Protein AF-0000000071102110 (afdb_homodimer)

Structure (mmCIF, N/CA/C/O backbone):
data_AF-0000000071102110-model_v1
#
loop_
_entity.id
_entity.type
_entity.pdbx_description
1 polymer 'C2H2-type domain-containing protein'
#
loop_
_atom_site.group_PDB
_atom_site.id
_atom_site.type_symbol
_atom_site.label_atom_id
_atom_site.label_alt_id
_atom_site.label_comp_id
_atom_site.label_asym_id
_atom_site.label_entity_id
_atom_site.label_seq_id
_atom_site.pdbx_PDB_ins_code
_atom_site.Cartn_x
_atom_site.Cartn_y
_atom_site.Cartn_z
_atom_site.occupancy
_atom_site.B_iso_or_equiv
_atom_site.auth_seq_id
_atom_site.auth_comp_id
_atom_site.auth_asym_id
_atom_site.auth_atom_id
_atom_site.pdbx_PDB_model_num
ATOM 1 N N . MET A 1 1 ? 23.328 65.938 -12.773 1 21.66 1 MET A N 1
ATOM 2 C CA . MET A 1 1 ? 21.922 65.625 -13.055 1 21.66 1 MET A CA 1
ATOM 3 C C . MET A 1 1 ? 21.781 64.188 -13.594 1 21.66 1 MET A C 1
ATOM 5 O O . MET A 1 1 ? 21.891 64 -14.797 1 21.66 1 MET A O 1
ATOM 9 N N . GLU A 1 2 ? 22.453 63.25 -13 1 25.47 2 GLU A N 1
ATOM 10 C CA . GLU A 1 2 ? 22.797 61.938 -13.477 1 25.47 2 GLU A CA 1
ATOM 11 C C . GLU A 1 2 ? 21.547 61.094 -13.766 1 25.47 2 GLU A C 1
ATOM 13 O O . GLU A 1 2 ? 20.609 61.094 -12.961 1 25.47 2 GLU A O 1
ATOM 18 N N . GLY A 1 3 ? 21.234 60.906 -14.992 1 29.02 3 GLY A N 1
ATOM 19 C CA . GLY A 1 3 ? 20.047 60.406 -15.664 1 29.02 3 GLY A CA 1
ATOM 20 C C . GLY A 1 3 ? 19.562 59.062 -15.117 1 29.02 3 GLY A C 1
ATOM 21 O O . GLY A 1 3 ? 20.281 58.062 -15.172 1 29.02 3 GLY A O 1
ATOM 22 N N . LYS A 1 4 ? 18.781 59.156 -14.031 1 35.78 4 LYS A N 1
ATOM 23 C CA . LYS A 1 4 ? 18.062 58.062 -13.336 1 35.78 4 LYS A CA 1
ATOM 24 C C . LYS A 1 4 ? 17.344 57.156 -14.312 1 35.78 4 LYS A C 1
ATOM 26 O O . LYS A 1 4 ? 16.562 57.625 -15.148 1 35.78 4 LYS A O 1
ATOM 31 N N . LYS A 1 5 ? 18.062 56.219 -14.812 1 37.19 5 LYS A N 1
ATOM 32 C CA . LYS A 1 5 ? 17.469 55.219 -15.711 1 37.19 5 LYS A CA 1
ATOM 33 C C . LYS A 1 5 ? 16.078 54.812 -15.219 1 37.19 5 LYS A C 1
ATOM 35 O O . LYS A 1 5 ? 15.945 54.188 -14.18 1 37.19 5 LYS A O 1
ATOM 40 N N . ARG A 1 6 ? 15.117 55.844 -15.336 1 32.16 6 ARG A N 1
ATOM 41 C CA . ARG A 1 6 ? 13.727 55.531 -15.008 1 32.16 6 ARG A CA 1
ATOM 42 C C . ARG A 1 6 ? 13.234 54.312 -15.781 1 32.16 6 ARG A C 1
ATOM 44 O O . ARG A 1 6 ? 13.531 54.156 -16.969 1 32.16 6 ARG A O 1
ATOM 51 N N . GLY A 1 7 ? 13.148 53.219 -15.156 1 31.22 7 GLY A N 1
ATOM 52 C CA . GLY A 1 7 ? 12.57 52.062 -15.789 1 31.22 7 GLY A CA 1
ATOM 53 C C . GLY A 1 7 ? 11.25 52.344 -16.469 1 31.22 7 GLY A C 1
ATOM 54 O O . GLY A 1 7 ? 10.695 53.438 -16.344 1 31.22 7 GLY A O 1
ATOM 55 N N . PRO A 1 8 ? 10.906 51.875 -17.562 1 34.19 8 PRO A N 1
ATOM 56 C CA . PRO A 1 8 ? 9.711 52.219 -18.344 1 34.19 8 PRO A CA 1
ATOM 57 C C . PRO A 1 8 ? 8.469 52.375 -17.484 1 34.19 8 PRO A C 1
ATOM 59 O O . PRO A 1 8 ? 8.414 51.875 -16.359 1 34.19 8 PRO A O 1
ATOM 62 N N . LYS A 1 9 ? 7.688 53.5 -17.672 1 35.72 9 LYS A N 1
ATOM 63 C CA . LYS A 1 9 ? 6.434 53.906 -17.031 1 35.72 9 LYS A CA 1
ATOM 64 C C . LYS A 1 9 ? 5.52 52.719 -16.812 1 35.72 9 LYS A C 1
ATOM 66 O O . LYS A 1 9 ? 5.391 51.844 -17.688 1 35.72 9 LYS A O 1
ATOM 71 N N . PRO A 1 10 ? 5.16 52.5 -15.516 1 36.53 10 PRO A N 1
ATOM 72 C CA . PRO A 1 10 ? 4.277 51.375 -15.227 1 36.53 10 PRO A CA 1
ATOM 73 C C . PRO A 1 10 ? 2.984 51.406 -16.047 1 36.53 10 PRO A C 1
ATOM 75 O O . PRO A 1 10 ? 2.498 52.469 -16.391 1 36.53 10 PRO A O 1
ATOM 78 N N . ALA A 1 11 ? 2.742 50.562 -16.922 1 37.94 11 ALA A N 1
ATOM 79 C CA . ALA A 1 11 ? 1.524 50.531 -17.719 1 37.94 11 ALA A CA 1
ATOM 80 C C . ALA A 1 11 ? 0.291 50.781 -16.859 1 37.94 11 ALA A C 1
ATOM 82 O O . ALA A 1 11 ? 0.285 50.469 -15.672 1 37.94 11 ALA A O 1
ATOM 83 N N . SER A 1 12 ? -0.533 51.75 -17.188 1 37.81 12 SER A N 1
ATOM 84 C CA . SER A 1 12 ? -1.766 52.125 -16.5 1 37.81 12 SER A CA 1
ATOM 85 C C . SER A 1 12 ? -2.543 50.875 -16.062 1 37.81 12 SER A C 1
ATOM 87 O O . SER A 1 12 ? -2.359 49.781 -16.609 1 37.81 12 SER A O 1
ATOM 89 N N . PRO A 1 13 ? -3.295 51 -14.969 1 41 13 PRO A N 1
ATOM 90 C CA . PRO A 1 13 ? -4.098 49.875 -14.5 1 41 13 PRO A CA 1
ATOM 91 C C . PRO A 1 13 ? -4.926 49.25 -15.609 1 41 13 PRO A C 1
ATOM 93 O O . PRO A 1 13 ? -5.09 48.031 -15.641 1 41 13 PRO A O 1
ATOM 96 N N . ALA A 1 14 ? -5.426 50.062 -16.516 1 43.62 14 ALA A N 1
ATOM 97 C CA . ALA A 1 14 ? -6.23 49.594 -17.641 1 43.62 14 ALA A CA 1
ATOM 98 C C . ALA A 1 14 ? -5.391 48.75 -18.609 1 43.62 14 ALA A C 1
ATOM 100 O O . ALA A 1 14 ? -5.824 47.688 -19.062 1 43.62 14 ALA A O 1
ATOM 101 N N . THR A 1 15 ? -4.211 49.188 -18.828 1 42.53 15 THR A N 1
ATOM 102 C CA . THR A 1 15 ? -3.32 48.531 -19.766 1 42.53 15 THR A CA 1
ATOM 103 C C . THR A 1 15 ? -2.756 47.25 -19.156 1 42.53 15 THR A C 1
ATOM 105 O O . THR A 1 15 ? -2.572 46.25 -19.859 1 42.53 15 THR A O 1
ATOM 108 N N . ARG A 1 16 ? -2.607 47.281 -17.891 1 39.78 16 ARG A N 1
ATOM 109 C CA . ARG A 1 16 ? -2.158 46.125 -17.156 1 39.78 16 ARG A CA 1
ATOM 110 C C . ARG A 1 16 ? -3.201 45 -17.219 1 39.78 16 ARG A C 1
ATOM 112 O O . ARG A 1 16 ? -2.865 43.844 -17.422 1 39.78 16 ARG A O 1
ATOM 119 N N . LYS A 1 17 ? -4.344 45.5 -17.047 1 43 17 LYS A N 1
ATOM 120 C CA . LYS A 1 17 ? -5.461 44.562 -17.188 1 43 17 LYS A CA 1
ATOM 121 C C . LYS A 1 17 ? -5.562 44 -18.609 1 43 17 LYS A C 1
ATOM 123 O O . LYS A 1 17 ? -5.777 42.812 -18.797 1 43 17 LYS A O 1
ATOM 128 N N . ALA A 1 18 ? -5.359 44.844 -19.562 1 46.16 18 ALA A N 1
ATOM 129 C CA . ALA A 1 18 ? -5.426 44.438 -20.953 1 46.16 18 ALA A CA 1
ATOM 130 C C . ALA A 1 18 ? -4.27 43.531 -21.312 1 46.16 18 ALA A C 1
ATOM 132 O O . ALA A 1 18 ? -4.457 42.531 -22.016 1 46.16 18 ALA A O 1
ATOM 133 N N . ARG A 1 19 ? -3.158 43.75 -20.797 1 40.47 19 ARG A N 1
ATOM 134 C CA . ARG A 1 19 ? -1.984 42.938 -21.109 1 40.47 19 ARG A CA 1
ATOM 135 C C . ARG A 1 19 ? -2.023 41.594 -20.359 1 40.47 19 ARG A C 1
ATOM 137 O O . ARG A 1 19 ? -1.614 40.562 -20.891 1 40.47 19 ARG A O 1
ATOM 144 N N . ALA A 1 20 ? -2.428 41.75 -19.172 1 39.56 20 ALA A N 1
ATOM 145 C CA . ALA A 1 20 ? -2.664 40.5 -18.438 1 39.56 20 ALA A CA 1
ATOM 146 C C . ALA A 1 20 ? -3.637 39.594 -19.203 1 39.56 20 ALA A C 1
ATOM 148 O O . ALA A 1 20 ? -3.416 38.375 -19.312 1 39.56 20 ALA A O 1
ATOM 149 N N . VAL A 1 21 ? -4.59 40.281 -19.781 1 41.44 21 VAL A N 1
ATOM 150 C CA . VAL A 1 21 ? -5.508 39.562 -20.672 1 41.44 21 VAL A CA 1
ATOM 151 C C . VAL A 1 21 ? -4.773 39.125 -21.922 1 41.44 21 VAL A C 1
ATOM 153 O O . VAL A 1 21 ? -4.93 37.969 -22.375 1 41.44 21 VAL A O 1
ATOM 156 N N . ALA A 1 22 ? -3.875 39.938 -22.453 1 41.22 22 ALA A N 1
ATOM 157 C CA . ALA A 1 22 ? -3.141 39.625 -23.672 1 41.22 22 ALA A CA 1
ATOM 158 C C . ALA A 1 22 ? -2.041 38.594 -23.391 1 41.22 22 ALA A C 1
ATOM 160 O O . ALA A 1 22 ? -1.829 37.656 -24.188 1 41.22 22 ALA A O 1
ATOM 161 N N . SER A 1 23 ? -1.244 38.812 -22.406 1 35.28 23 SER A N 1
ATOM 162 C CA . SER A 1 23 ? -0.22 37.844 -22.047 1 35.28 23 SER A CA 1
ATOM 163 C C . SER A 1 23 ? -0.84 36.5 -21.688 1 35.28 23 SER A C 1
ATOM 165 O O . SER A 1 23 ? -0.314 35.438 -22.047 1 35.28 23 SER A O 1
ATOM 167 N N . GLN A 1 24 ? -1.864 36.531 -20.938 1 35.31 24 GLN A N 1
ATOM 168 C CA . GLN A 1 24 ? -2.66 35.344 -20.766 1 35.31 24 GLN A CA 1
ATOM 169 C C . GLN A 1 24 ? -3.195 34.812 -22.094 1 35.31 24 GLN A C 1
ATOM 171 O O . GLN A 1 24 ? -3.166 33.625 -22.375 1 35.31 24 GLN A O 1
ATOM 176 N N . ALA A 1 25 ? -3.576 35.75 -22.953 1 37.09 25 ALA A N 1
ATOM 177 C CA . ALA A 1 25 ? -3.963 35.406 -24.328 1 37.09 25 ALA A CA 1
ATOM 178 C C . ALA A 1 25 ? -2.762 34.938 -25.141 1 37.09 25 ALA A C 1
ATOM 180 O O . ALA A 1 25 ? -2.859 33.938 -25.875 1 37.09 25 ALA A O 1
ATOM 181 N N . LYS A 1 26 ? -1.624 35.625 -25.078 1 35.19 26 LYS A N 1
ATOM 182 C CA . LYS A 1 26 ? -0.419 35.188 -25.781 1 35.19 26 LYS A CA 1
ATOM 183 C C . LYS A 1 26 ? 0.104 33.875 -25.203 1 35.19 26 LYS A C 1
ATOM 185 O O . LYS A 1 26 ? 0.521 33 -25.938 1 35.19 26 LYS A O 1
ATOM 190 N N . TYR A 1 27 ? 0.339 33.781 -23.922 1 31.27 27 TYR A N 1
ATOM 191 C CA . TYR A 1 27 ? 0.647 32.5 -23.312 1 31.27 27 TYR A CA 1
ATOM 192 C C . TYR A 1 27 ? -0.39 31.438 -23.719 1 31.27 27 TYR A C 1
ATOM 194 O O . TYR A 1 27 ? -0.04 30.328 -24.094 1 31.27 27 TYR A O 1
ATOM 202 N N . LEU A 1 28 ? -1.68 31.75 -23.719 1 33.31 28 LEU A N 1
ATOM 203 C CA . LEU A 1 28 ? -2.719 30.922 -24.312 1 33.31 28 LEU A CA 1
ATOM 204 C C . LEU A 1 28 ? -2.531 30.797 -25.812 1 33.31 28 LEU A C 1
ATOM 206 O O . LEU A 1 28 ? -2.771 29.75 -26.391 1 33.31 28 LEU A O 1
ATOM 210 N N . ARG A 1 29 ? -2.25 31.891 -26.453 1 32.28 29 ARG A N 1
ATOM 211 C CA . ARG A 1 29 ? -1.958 31.844 -27.891 1 32.28 29 ARG A CA 1
ATOM 212 C C . ARG A 1 29 ? -0.708 31.016 -28.172 1 32.28 29 ARG A C 1
ATOM 214 O O . ARG A 1 29 ? -0.645 30.297 -29.156 1 32.28 29 ARG A O 1
ATOM 221 N N . ASN A 1 30 ? 0.398 31.328 -27.516 1 31.02 30 ASN A N 1
ATOM 222 C CA . ASN A 1 30 ? 1.6 30.562 -27.828 1 31.02 30 ASN A CA 1
ATOM 223 C C . ASN A 1 30 ? 1.408 29.078 -27.516 1 31.02 30 ASN A C 1
ATOM 225 O O . ASN A 1 30 ? 2.27 28.25 -27.828 1 31.02 30 ASN A O 1
ATOM 229 N N . ARG A 1 31 ? 0.641 28.703 -26.484 1 30.73 31 ARG A N 1
ATOM 230 C CA . ARG A 1 31 ? 0.216 27.312 -26.375 1 30.73 31 ARG A CA 1
ATOM 231 C C . ARG A 1 31 ? -0.764 26.953 -27.484 1 30.73 31 ARG A C 1
ATOM 233 O O . ARG A 1 31 ? -1.253 25.812 -27.547 1 30.73 31 ARG A O 1
ATOM 240 N N . VAL A 1 32 ? -1.591 27.844 -27.906 1 29.94 32 VAL A N 1
ATOM 241 C CA . VAL A 1 32 ? -2.373 27.641 -29.125 1 29.94 32 VAL A CA 1
ATOM 242 C C . VAL A 1 32 ? -1.438 27.5 -30.328 1 29.94 32 VAL A C 1
ATOM 244 O O . VAL A 1 32 ? -0.535 28.328 -30.516 1 29.94 32 VAL A O 1
ATOM 247 N N . PRO A 1 33 ? -1.256 26.25 -30.797 1 29.94 33 PRO A N 1
ATOM 248 C CA . PRO A 1 33 ? -0.511 26.344 -32.062 1 29.94 33 PRO A CA 1
ATOM 249 C C . PRO A 1 33 ? -0.775 27.656 -32.812 1 29.94 33 PRO A C 1
ATOM 251 O O . PRO A 1 33 ? -1.821 28.281 -32.625 1 29.94 33 PRO A O 1
ATOM 254 N N . PRO A 1 34 ? 0.242 28.266 -33.438 1 26.62 34 PRO A N 1
ATOM 255 C CA . PRO A 1 34 ? 0.126 29.5 -34.25 1 26.62 34 PRO A CA 1
ATOM 256 C C . PRO A 1 34 ? -1.267 29.688 -34.844 1 26.62 34 PRO A C 1
ATOM 258 O O . PRO A 1 34 ? -2.029 28.719 -34.938 1 26.62 34 PRO A O 1
ATOM 261 N N . ALA A 1 35 ? -1.47 30.812 -35.656 1 24.38 35 ALA A N 1
ATOM 262 C CA . ALA A 1 35 ? -2.455 31.719 -36.25 1 24.38 35 ALA A CA 1
ATOM 263 C C . ALA A 1 35 ? -3.582 30.938 -36.906 1 24.38 35 ALA A C 1
ATOM 265 O O . ALA A 1 35 ? -3.531 29.703 -37 1 24.38 35 ALA A O 1
ATOM 266 N N . GLY A 1 36 ? -3.941 31.375 -38.25 1 25.95 36 GLY A N 1
ATOM 267 C CA . GLY A 1 36 ? -4.938 31.875 -39.188 1 25.95 36 GLY A CA 1
ATOM 268 C C . GLY A 1 36 ? -5.66 30.766 -39.938 1 25.95 36 GLY A C 1
ATOM 269 O O . GLY A 1 36 ? -6.219 31 -41.031 1 25.95 36 GLY A O 1
ATOM 270 N N . GLY A 1 37 ? -5.648 29.547 -39.844 1 26.78 37 GLY A N 1
ATOM 271 C CA . GLY A 1 37 ? -6.762 29.328 -40.75 1 26.78 37 GLY A CA 1
ATOM 272 C C . GLY A 1 37 ? -8.086 29.828 -40.219 1 26.78 37 GLY A C 1
ATOM 273 O O . GLY A 1 37 ? -8.219 30.062 -39 1 26.78 37 GLY A O 1
ATOM 274 N N . PRO A 1 38 ? -9.219 30.578 -40.875 1 27.75 38 PRO A N 1
ATOM 275 C CA . PRO A 1 38 ? -10.43 31.359 -40.625 1 27.75 38 PRO A CA 1
ATOM 276 C C . PRO A 1 38 ? -11.219 30.828 -39.406 1 27.75 38 PRO A C 1
ATOM 278 O O . PRO A 1 38 ? -12.031 31.562 -38.844 1 27.75 38 PRO A O 1
ATOM 281 N N . GLY A 1 39 ? -11.406 29.672 -39.031 1 28.16 39 GLY A N 1
ATOM 282 C CA . GLY A 1 39 ? -12.594 29.141 -38.406 1 28.16 39 GLY A CA 1
ATOM 283 C C . GLY A 1 39 ? -12.5 29.109 -36.875 1 28.16 39 GLY A C 1
ATOM 284 O O . GLY A 1 39 ? -13.297 28.453 -36.219 1 28.16 39 GLY A O 1
ATOM 285 N N . TRP A 1 40 ? -11.391 29.578 -36.25 1 29.14 40 TRP A N 1
ATOM 286 C CA . TRP A 1 40 ? -11.289 29.219 -34.844 1 29.14 40 TRP A CA 1
ATOM 287 C C . TRP A 1 40 ? -11.875 30.297 -33.938 1 29.14 40 TRP A C 1
ATOM 289 O O . TRP A 1 40 ? -11.453 31.469 -34 1 29.14 40 TRP A O 1
ATOM 299 N N . ARG A 1 41 ? -13.297 30.5 -33.719 1 27.7 41 ARG A N 1
ATOM 300 C CA . ARG A 1 41 ? -13.844 31.562 -32.875 1 27.7 41 ARG A CA 1
ATOM 301 C C . ARG A 1 41 ? -13.906 31.125 -31.406 1 27.7 41 ARG A C 1
ATOM 303 O O . ARG A 1 41 ? -14.375 30.016 -31.094 1 27.7 41 ARG A O 1
ATOM 310 N N . ALA A 1 42 ? -13.156 31.547 -30.422 1 30.53 42 ALA A N 1
ATOM 311 C CA . ALA A 1 42 ? -13.133 31.312 -28.969 1 30.53 42 ALA A CA 1
ATOM 312 C C . ALA A 1 42 ? -14.289 32.031 -28.281 1 30.53 42 ALA A C 1
ATOM 314 O O . ALA A 1 42 ? -14.586 33.188 -28.578 1 30.53 42 ALA A O 1
ATOM 315 N N . PHE A 1 43 ? -15.516 31.297 -27.781 1 29.73 43 PHE A N 1
ATOM 316 C CA . PHE A 1 43 ? -16.641 31.969 -27.141 1 29.73 43 PHE A CA 1
ATOM 317 C C . PHE A 1 43 ? -16.531 31.922 -25.625 1 29.73 43 PHE A C 1
ATOM 319 O O . PHE A 1 43 ? -16.094 30.922 -25.062 1 29.73 43 PHE A O 1
ATOM 326 N N . LYS A 1 44 ? -16.641 32.938 -24.844 1 32.19 44 LYS A N 1
ATOM 327 C CA . LYS A 1 44 ? -16.641 33.156 -23.406 1 32.19 44 LYS A CA 1
ATOM 328 C C . LYS A 1 44 ? -18.031 32.938 -22.812 1 32.19 44 LYS A C 1
ATOM 330 O O . LYS A 1 44 ? -19.016 33.531 -23.281 1 32.19 44 LYS A O 1
ATOM 335 N N . VAL A 1 45 ? -18.516 31.781 -22.141 1 34.81 45 VAL A N 1
ATOM 336 C CA . VAL A 1 45 ? -19.844 31.625 -21.547 1 34.81 45 VAL A CA 1
ATOM 337 C C . VAL A 1 45 ? -19.781 31.938 -20.062 1 34.81 45 VAL A C 1
ATOM 339 O O . VAL A 1 45 ? -18.828 31.578 -19.375 1 34.81 45 VAL A O 1
ATOM 342 N N . ARG A 1 46 ? -20.688 32.719 -19.516 1 35.75 46 ARG A N 1
ATOM 343 C CA . ARG A 1 46 ? -20.812 33.156 -18.125 1 35.75 46 ARG A CA 1
ATOM 344 C C . ARG A 1 46 ? -21.156 32 -17.203 1 35.75 46 ARG A C 1
ATOM 346 O O . ARG A 1 46 ? -21.828 31.062 -17.594 1 35.75 46 ARG A O 1
ATOM 353 N N . ILE A 1 47 ? -20.828 32.031 -15.859 1 36.5 47 ILE A N 1
ATOM 354 C CA . ILE A 1 47 ? -20.906 31 -14.812 1 36.5 47 ILE A CA 1
ATOM 355 C C . ILE A 1 47 ? -22.375 30.656 -14.531 1 36.5 47 ILE A C 1
ATOM 357 O O . ILE A 1 47 ? -22.719 29.5 -14.344 1 36.5 47 ILE A O 1
ATOM 361 N N . GLU A 1 48 ? -23.25 31.656 -14.391 1 40.59 48 GLU A N 1
ATOM 362 C CA . GLU A 1 48 ? -24.656 31.469 -14.102 1 40.59 48 GLU A CA 1
ATOM 363 C C . GLU A 1 48 ? -25.328 30.594 -15.164 1 40.59 48 GLU A C 1
ATOM 365 O O . GLU A 1 48 ? -26.125 29.719 -14.844 1 40.59 48 GLU A O 1
ATOM 370 N N . THR A 1 49 ? -25.047 30.859 -16.359 1 39.88 49 THR A N 1
ATOM 371 C CA . THR A 1 49 ? -25.594 30.062 -17.453 1 39.88 49 THR A CA 1
ATOM 372 C C . THR A 1 49 ? -25.047 28.641 -17.422 1 39.88 49 THR A C 1
ATOM 374 O O . THR A 1 49 ? -25.781 27.672 -17.656 1 39.88 49 THR A O 1
ATOM 377 N N . PHE A 1 50 ? -23.875 28.469 -16.875 1 40.59 50 PHE A N 1
ATOM 378 C CA . PHE A 1 50 ? -23.25 27.156 -16.75 1 40.59 50 PHE A CA 1
ATOM 379 C C . PHE A 1 50 ? -23.922 26.344 -15.641 1 40.59 50 PHE A C 1
ATOM 381 O O . PHE A 1 50 ? -24.219 25.172 -15.82 1 40.59 50 PHE A O 1
ATOM 388 N N . ASN A 1 51 ? -24.141 26.969 -14.562 1 43.69 51 ASN A N 1
ATOM 389 C CA . ASN A 1 51 ? -24.828 26.281 -13.469 1 43.69 51 ASN A CA 1
ATOM 390 C C . ASN A 1 51 ? -26.234 25.875 -13.867 1 43.69 51 ASN A C 1
ATOM 392 O O . ASN A 1 51 ? -26.688 24.766 -13.539 1 43.69 51 ASN A O 1
ATOM 396 N N . LYS A 1 52 ? -26.984 26.734 -14.445 1 45 52 LYS A N 1
ATOM 397 C CA . LYS A 1 52 ? -28.312 26.391 -14.945 1 45 52 LYS A CA 1
ATOM 398 C C . LYS A 1 52 ? -28.234 25.266 -15.969 1 45 52 LYS A C 1
ATOM 400 O O . LYS A 1 52 ? -29.094 24.375 -15.984 1 45 52 LYS A O 1
ATOM 405 N N . TRP A 1 53 ? -27.172 25.25 -16.578 1 42.75 53 TRP A N 1
ATOM 406 C CA . TRP A 1 53 ? -26.984 24.25 -17.625 1 42.75 53 TRP A CA 1
ATOM 407 C C . TRP A 1 53 ? -26.531 22.922 -17.031 1 42.75 53 TRP A C 1
ATOM 409 O O . TRP A 1 53 ? -27.047 21.859 -17.406 1 42.75 53 TRP A O 1
ATOM 419 N N . ARG A 1 54 ? -25.609 22.984 -16.234 1 44.38 54 ARG A N 1
ATOM 420 C CA . ARG A 1 54 ? -25.219 21.766 -15.531 1 44.38 54 ARG A CA 1
ATOM 421 C C . ARG A 1 54 ? -26.422 21.109 -14.875 1 44.38 54 ARG A C 1
ATOM 423 O O . ARG A 1 54 ? -26.562 19.875 -14.922 1 44.38 54 ARG A O 1
ATOM 430 N N . THR A 1 55 ? -27.266 21.922 -14.352 1 46.16 55 THR A N 1
ATOM 431 C CA . THR A 1 55 ? -28.531 21.406 -13.828 1 46.16 55 THR A CA 1
ATOM 432 C C . THR A 1 55 ? -29.375 20.828 -14.953 1 46.16 55 THR A C 1
ATOM 434 O O . THR A 1 55 ? -29.953 19.75 -14.805 1 46.16 55 THR A O 1
ATOM 437 N N . ALA A 1 56 ? -29.5 21.578 -16.078 1 43.19 56 ALA A N 1
ATOM 438 C CA . ALA A 1 56 ? -30.297 21.094 -17.203 1 43.19 56 ALA A CA 1
ATOM 439 C C . ALA A 1 56 ? -29.656 19.859 -17.828 1 43.19 56 ALA A C 1
ATOM 441 O O . ALA A 1 56 ? -30.344 18.922 -18.219 1 43.19 56 ALA A O 1
ATOM 442 N N . GLN A 1 57 ? -28.297 19.859 -17.906 1 44.88 57 GLN A N 1
ATOM 443 C CA . GLN A 1 57 ? -27.594 18.688 -18.391 1 44.88 57 GLN A CA 1
ATOM 444 C C . GLN A 1 57 ? -27.844 17.484 -17.5 1 44.88 57 GLN A C 1
ATOM 446 O O . GLN A 1 57 ? -28.109 16.375 -18 1 44.88 57 GLN A O 1
ATOM 451 N N . HIS A 1 58 ? -27.734 17.656 -16.266 1 45.44 58 HIS A N 1
ATOM 452 C CA . HIS A 1 58 ? -28.047 16.594 -15.312 1 45.44 58 HIS A CA 1
ATOM 453 C C . HIS A 1 58 ? -29.516 16.219 -15.383 1 45.44 58 HIS A C 1
ATOM 455 O O . HIS A 1 58 ? -29.844 15.023 -15.352 1 45.44 58 HIS A O 1
ATOM 461 N N . GLU A 1 59 ? -30.359 17.188 -15.422 1 45.88 59 GLU A N 1
ATOM 462 C CA . GLU A 1 59 ? -31.797 16.922 -15.453 1 45.88 59 GLU A CA 1
ATOM 463 C C . GLU A 1 59 ? -32.219 16.359 -16.797 1 45.88 59 GLU A C 1
ATOM 465 O O . GLU A 1 59 ? -33.094 15.477 -16.859 1 45.88 59 GLU A O 1
ATOM 470 N N . MET A 1 60 ? -31.641 16.938 -17.875 1 44.59 60 MET A N 1
ATOM 471 C CA . MET A 1 60 ? -32.094 16.5 -19.188 1 44.59 60 MET A CA 1
ATOM 472 C C . MET A 1 60 ? -31.109 15.484 -19.781 1 44.59 60 MET A C 1
ATOM 474 O O . MET A 1 60 ? -31.266 15.047 -20.922 1 44.59 60 MET A O 1
ATOM 478 N N . LYS A 1 61 ? -30.188 14.875 -18.906 1 44.47 61 LYS A N 1
ATOM 479 C CA . LYS A 1 61 ? -29.234 13.82 -19.281 1 44.47 61 LYS A CA 1
ATOM 480 C C . LYS A 1 61 ? -28.516 14.156 -20.578 1 44.47 61 LYS A C 1
ATOM 482 O O . LYS A 1 61 ? -28.375 13.297 -21.453 1 44.47 61 LYS A O 1
ATOM 487 N N . LEU A 1 62 ? -28.359 15.414 -20.875 1 42.34 62 LEU A N 1
ATOM 488 C CA . LEU A 1 62 ? -27.734 15.828 -22.125 1 42.34 62 LEU A CA 1
ATOM 489 C C . LEU A 1 62 ? -26.234 15.602 -22.094 1 42.34 62 LEU A C 1
ATOM 491 O O . LEU A 1 62 ? -25.594 15.781 -21.047 1 42.34 62 LEU A O 1
ATOM 495 N N . THR A 1 63 ? -25.719 14.891 -23.047 1 45.47 63 THR A N 1
ATOM 496 C CA . THR A 1 63 ? -24.281 14.633 -23.188 1 45.47 63 THR A CA 1
ATOM 497 C C . THR A 1 63 ? -23.516 15.93 -23.422 1 45.47 63 THR A C 1
ATOM 499 O O . THR A 1 63 ? -24.125 16.969 -23.734 1 45.47 63 THR A O 1
ATOM 502 N N . HIS A 1 64 ? -22.375 16.094 -23.047 1 41.75 64 HIS A N 1
ATOM 503 C CA . HIS A 1 64 ? -21.516 17.25 -23.266 1 41.75 64 HIS A CA 1
ATOM 504 C C . HIS A 1 64 ? -21.625 17.734 -24.719 1 41.75 64 HIS A C 1
ATOM 506 O O . HIS A 1 64 ? -21.594 18.953 -24.969 1 41.75 64 HIS A O 1
ATOM 512 N N . THR A 1 65 ? -21.922 16.875 -25.562 1 42.53 65 THR A N 1
ATOM 513 C CA . THR A 1 65 ? -22.125 17.188 -26.984 1 42.53 65 THR A CA 1
ATOM 514 C C . THR A 1 65 ? -23.375 18.031 -27.172 1 42.53 65 THR A C 1
ATOM 516 O O . THR A 1 65 ? -23.375 19 -27.938 1 42.53 65 THR A O 1
ATOM 519 N N . ASP A 1 66 ? -24.328 17.656 -26.562 1 45.56 66 ASP A N 1
ATOM 520 C CA . ASP A 1 66 ? -25.594 18.391 -26.688 1 45.56 66 ASP A CA 1
ATOM 521 C C . ASP A 1 66 ? -25.453 19.812 -26.141 1 45.56 66 ASP A C 1
ATOM 523 O O . ASP A 1 66 ? -25.969 20.766 -26.734 1 45.56 66 ASP A O 1
ATOM 527 N N . PHE A 1 67 ? -24.625 19.875 -25.312 1 47 67 PHE A N 1
ATOM 528 C CA . PHE A 1 67 ? -24.375 21.125 -24.625 1 47 67 PHE A CA 1
ATOM 529 C C . PHE A 1 67 ? -23.562 22.078 -25.484 1 47 67 PHE A C 1
ATOM 531 O O . PHE A 1 67 ? -23.922 23.234 -25.672 1 47 67 PHE A O 1
ATOM 538 N N . ALA A 1 68 ? -22.578 21.625 -25.984 1 45.5 68 ALA A N 1
ATOM 539 C CA . ALA A 1 68 ? -21.734 22.406 -26.875 1 45.5 68 ALA A CA 1
ATOM 540 C C . ALA A 1 68 ? -22.531 22.891 -28.094 1 45.5 68 ALA A C 1
ATOM 542 O O . ALA A 1 68 ? -22.422 24.047 -28.484 1 45.5 68 ALA A O 1
ATOM 543 N N . ASN A 1 69 ? -23.391 22.109 -28.5 1 45.75 69 ASN A N 1
ATOM 544 C CA . ASN A 1 69 ? -24.25 22.469 -29.625 1 45.75 69 ASN A CA 1
ATOM 545 C C . ASN A 1 69 ? -25.219 23.594 -29.25 1 45.75 69 ASN A C 1
ATOM 547 O O . ASN A 1 69 ? -25.422 24.516 -30.031 1 45.75 69 ASN A O 1
ATOM 551 N N . HIS A 1 70 ? -25.625 23.547 -28.094 1 46.88 70 HIS A N 1
ATOM 552 C CA . HIS A 1 70 ? -26.609 24.547 -27.672 1 46.88 70 HIS A CA 1
ATOM 553 C C . HIS A 1 70 ? -25.938 25.891 -27.391 1 46.88 70 HIS A C 1
ATOM 555 O O . HIS A 1 70 ? -26.453 26.938 -27.781 1 46.88 70 HIS A O 1
ATOM 561 N N . LEU A 1 71 ? -24.812 25.797 -26.891 1 47.25 71 LEU A N 1
ATOM 562 C CA . LEU A 1 71 ? -24.078 27.016 -26.609 1 47.25 71 LEU A CA 1
ATOM 563 C C . LEU A 1 71 ? -23.641 27.719 -27.906 1 47.25 71 LEU A C 1
ATOM 565 O O . LEU A 1 71 ? -23.719 28.938 -28.016 1 47.25 71 LEU A O 1
ATOM 569 N N . LEU A 1 72 ? -23.203 26.969 -28.781 1 44.41 72 LEU A N 1
ATOM 570 C CA . LEU A 1 72 ? -22.859 27.5 -30.094 1 44.41 72 LEU A CA 1
ATOM 571 C C . LEU A 1 72 ? -24.078 28.125 -30.766 1 44.41 72 LEU A C 1
ATOM 573 O O . LEU A 1 72 ? -23.984 29.188 -31.375 1 44.41 72 LEU A O 1
ATOM 577 N N . GLN A 1 73 ? -25.188 27.594 -30.516 1 44.53 73 GLN A N 1
ATOM 578 C CA . GLN A 1 73 ? -26.422 28.141 -31.062 1 44.53 73 GLN A CA 1
ATOM 579 C C . GLN A 1 73 ? -26.781 29.469 -30.422 1 44.53 73 GLN A C 1
ATOM 581 O O . GLN A 1 73 ? -27.203 30.406 -31.094 1 44.53 73 GLN A O 1
ATOM 586 N N . LEU A 1 74 ? -26.547 29.547 -29.188 1 44.66 74 LEU A N 1
ATOM 587 C CA . LEU A 1 74 ? -26.891 30.766 -28.484 1 44.66 74 LEU A CA 1
ATOM 588 C C . LEU A 1 74 ? -25.953 31.906 -28.875 1 44.66 74 LEU A C 1
ATOM 590 O O . LEU A 1 74 ? -26.375 33.062 -29.031 1 44.66 74 LEU A O 1
ATOM 594 N N . HIS A 1 75 ? -24.688 31.688 -28.938 1 39.12 75 HIS A N 1
ATOM 595 C CA . HIS A 1 75 ? -23.734 32.719 -29.312 1 39.12 75 HIS A CA 1
ATOM 596 C C . HIS A 1 75 ? -23.969 33.188 -30.734 1 39.12 75 HIS A C 1
ATOM 598 O O . HIS A 1 75 ? -23.891 34.406 -31.016 1 39.12 75 HIS A O 1
ATOM 604 N N . GLU A 1 76 ? -24.188 32.344 -31.547 1 38.03 76 GLU A N 1
ATOM 605 C CA . GLU A 1 76 ? -24.469 32.719 -32.938 1 38.03 76 GLU A CA 1
ATOM 606 C C . GLU A 1 76 ? -25.75 33.531 -33.031 1 38.03 76 GLU A C 1
ATOM 608 O O . GLU A 1 76 ? -25.859 34.406 -33.875 1 38.03 76 GLU A O 1
ATOM 613 N N . SER A 1 77 ? -26.641 33.344 -32.125 1 37.38 77 SER A N 1
ATOM 614 C CA . SER A 1 77 ? -27.844 34.156 -32.125 1 37.38 77 SER A CA 1
ATOM 615 C C . SER A 1 77 ? -27.562 35.562 -31.594 1 37.38 77 SER A C 1
ATOM 617 O O . SER A 1 77 ? -28.203 36.531 -32 1 37.38 77 SER A O 1
ATOM 619 N N . ARG A 1 78 ? -26.594 35.719 -30.688 1 37.34 78 ARG A N 1
ATOM 620 C CA . ARG A 1 78 ? -26.344 37.031 -30.172 1 37.34 78 ARG A CA 1
ATOM 621 C C . ARG A 1 78 ? -25.594 37.906 -31.188 1 37.34 78 ARG A C 1
ATOM 623 O O . ARG A 1 78 ? -25.719 39.125 -31.188 1 37.34 78 ARG A O 1
ATOM 630 N N . SER A 1 79 ? -24.75 37.344 -31.922 1 33.09 79 SER A N 1
ATOM 631 C CA . SER A 1 79 ? -23.984 38.219 -32.812 1 33.09 79 SER A CA 1
ATOM 632 C C . SER A 1 79 ? -24.859 38.812 -33.906 1 33.09 79 SER A C 1
ATOM 634 O O . SER A 1 79 ? -24.391 39.625 -34.719 1 33.09 79 SER A O 1
ATOM 636 N N . SER A 1 80 ? -26.094 38.375 -34.062 1 29.8 80 SER A N 1
ATOM 637 C CA . SER A 1 80 ? -26.844 39 -35.125 1 29.8 80 SER A CA 1
ATOM 638 C C . SER A 1 80 ? -27.531 40.281 -34.656 1 29.8 80 SER A C 1
ATOM 640 O O . SER A 1 80 ? -28.375 40.812 -35.375 1 29.8 80 SER A O 1
ATOM 642 N N . THR A 1 81 ? -27.578 40.625 -33.312 1 28.73 81 THR A N 1
ATOM 643 C CA . THR A 1 81 ? -28.328 41.844 -33.094 1 28.73 81 THR A CA 1
ATOM 644 C C . THR A 1 81 ? -27.594 43.062 -33.656 1 28.73 81 THR A C 1
ATOM 646 O O . THR A 1 81 ? -26.422 43.281 -33.344 1 28.73 81 THR A O 1
ATOM 649 N N . PRO A 1 82 ? -28.109 43.562 -34.75 1 28.06 82 PRO A N 1
ATOM 650 C CA . PRO A 1 82 ? -27.688 44.875 -35.281 1 28.06 82 PRO A CA 1
ATOM 651 C C . PRO A 1 82 ? -27.719 45.969 -34.219 1 28.06 82 PRO A C 1
ATOM 653 O O . PRO A 1 82 ? -28.391 45.844 -33.188 1 28.06 82 PRO A O 1
ATOM 656 N N . ASP A 1 83 ? -27.203 47.188 -34.375 1 23.92 83 ASP A N 1
ATOM 657 C CA . ASP A 1 83 ? -26.875 48.438 -33.656 1 23.92 83 ASP A CA 1
ATOM 658 C C . ASP A 1 83 ? -28.141 49.125 -33.156 1 23.92 83 ASP A C 1
ATOM 660 O O . ASP A 1 83 ? -28.094 50.25 -32.656 1 23.92 83 ASP A O 1
ATOM 664 N N . HIS A 1 84 ? -29.516 48.75 -33.438 1 25.09 84 HIS A N 1
ATOM 665 C CA . HIS A 1 84 ? -30.375 49.938 -33.344 1 25.09 84 HIS A CA 1
ATOM 666 C C . HIS A 1 84 ? -30.594 50.344 -31.875 1 25.09 84 HIS A C 1
ATOM 668 O O . HIS A 1 84 ? -31.25 49.594 -31.125 1 25.09 84 HIS A O 1
ATOM 674 N N . HIS A 1 85 ? -29.75 50.906 -31.047 1 23.28 85 HIS A N 1
ATOM 675 C CA . HIS A 1 85 ? -29.812 51.594 -29.75 1 23.28 85 HIS A CA 1
ATOM 676 C C . HIS A 1 85 ? -30.969 52.562 -29.688 1 23.28 85 HIS A C 1
ATOM 678 O O . HIS A 1 85 ? -31.094 53.312 -28.719 1 23.28 85 HIS A O 1
ATOM 684 N N . ARG A 1 86 ? -31.75 52.938 -30.75 1 21.08 86 ARG A N 1
ATOM 685 C CA . ARG A 1 86 ? -32.406 54.219 -30.484 1 21.08 86 ARG A CA 1
ATOM 686 C C . ARG A 1 86 ? -33.625 54 -29.578 1 21.08 86 ARG A C 1
ATOM 688 O O . ARG A 1 86 ? -34.031 54.938 -28.859 1 21.08 86 ARG A O 1
ATOM 695 N N . GLN A 1 87 ? -34.688 53.125 -29.891 1 20.23 87 GLN A N 1
ATOM 696 C CA . GLN A 1 87 ? -36 53.594 -29.469 1 20.23 87 GLN A CA 1
ATOM 697 C C . GLN A 1 87 ? -36.25 53.25 -28 1 20.23 87 GLN A C 1
ATOM 699 O O . GLN A 1 87 ? -35.969 52.125 -27.562 1 20.23 87 GLN A O 1
ATOM 704 N N . LYS A 1 88 ? -36.656 54.25 -27.062 1 21.34 88 LYS A N 1
ATOM 705 C CA . LYS A 1 88 ? -36.688 54.594 -25.641 1 21.34 88 LYS A CA 1
ATOM 706 C C . LYS A 1 88 ? -37.531 53.594 -24.844 1 21.34 88 LYS A C 1
ATOM 708 O O . LYS A 1 88 ? -37.031 53.031 -23.875 1 21.34 88 LYS A O 1
ATOM 713 N N . LYS A 1 89 ? -38.562 54.062 -24.016 1 21.31 89 LYS A N 1
ATOM 714 C CA . LYS A 1 89 ? -38.969 54.156 -22.609 1 21.31 89 LYS A CA 1
ATOM 715 C C . LYS A 1 89 ? -40 53.125 -22.266 1 21.31 89 LYS A C 1
ATOM 717 O O . LYS A 1 89 ? -40.281 52.875 -21.078 1 21.31 89 LYS A O 1
ATOM 722 N N . ARG A 1 90 ? -40.906 52.625 -23.219 1 19.25 90 ARG A N 1
ATOM 723 C CA . ARG A 1 90 ? -42.25 52.625 -22.641 1 19.25 90 ARG A CA 1
ATOM 724 C C . ARG A 1 90 ? -42.406 51.562 -21.578 1 19.25 90 ARG A C 1
ATOM 726 O O . ARG A 1 90 ? -41.594 50.656 -21.484 1 19.25 90 ARG A O 1
ATOM 733 N N . GLN A 1 91 ? -43.656 50.906 -21.453 1 19.11 91 GLN A N 1
ATOM 734 C CA . GLN A 1 91 ? -44.719 50.656 -20.5 1 19.11 91 GLN A CA 1
ATOM 735 C C . GLN A 1 91 ? -44.5 49.312 -19.766 1 19.11 91 GLN A C 1
ATOM 737 O O . GLN A 1 91 ? -43.969 48.375 -20.328 1 19.11 91 GLN A O 1
ATOM 742 N N . GLY A 1 92 ? -44.562 49.312 -18.375 1 20.05 92 GLY A N 1
ATOM 743 C CA . GLY A 1 92 ? -44.344 48.562 -17.156 1 20.05 92 GLY A CA 1
ATOM 744 C C . GLY A 1 92 ? -45.156 47.312 -17.062 1 20.05 92 GLY A C 1
ATOM 745 O O . GLY A 1 92 ? -45.25 46.688 -16 1 20.05 92 GLY A O 1
ATOM 746 N N . VAL A 1 93 ? -45.656 46.594 -18.25 1 18.89 93 VAL A N 1
ATOM 747 C CA . VAL A 1 93 ? -46.844 45.812 -18.031 1 18.89 93 VAL A CA 1
ATOM 748 C C . VAL A 1 93 ? -46.562 44.688 -17.016 1 18.89 93 VAL A C 1
ATOM 750 O O . VAL A 1 93 ? -45.5 44.094 -17.062 1 18.89 93 VAL A O 1
ATOM 753 N N . PRO A 1 94 ? -47.438 44.594 -15.938 1 19.95 94 PRO A N 1
ATOM 754 C CA . PRO A 1 94 ? -47.531 43.844 -14.68 1 19.95 94 PRO A CA 1
ATOM 755 C C . PRO A 1 94 ? -47.594 42.344 -14.875 1 19.95 94 PRO A C 1
ATOM 757 O O . PRO A 1 94 ? -48.438 41.844 -15.641 1 19.95 94 PRO A O 1
ATOM 760 N N . LEU A 1 95 ? -46.5 41.656 -15.125 1 19 95 LEU A N 1
ATOM 761 C CA . LEU A 1 95 ? -46.5 40.25 -15.562 1 19 95 LEU A CA 1
ATOM 762 C C . LEU A 1 95 ? -47.25 39.375 -14.57 1 19 95 LEU A C 1
ATOM 764 O O . LEU A 1 95 ? -46.781 39.156 -13.445 1 19 95 LEU A O 1
ATOM 768 N N . LEU A 1 96 ? -48.625 39.375 -14.68 1 18.19 96 LEU A N 1
ATOM 769 C CA . LEU A 1 96 ? -49.625 38.781 -13.812 1 18.19 96 LEU A CA 1
ATOM 770 C C . LEU A 1 96 ? -49.344 37.312 -13.57 1 18.19 96 LEU A C 1
ATOM 772 O O . LEU A 1 96 ? -48.688 36.656 -14.375 1 18.19 96 LEU A O 1
ATOM 776 N N . ALA A 1 97 ? -49.812 36.75 -12.375 1 19.91 97 ALA A N 1
ATOM 777 C CA . ALA A 1 97 ? -49.781 35.625 -11.438 1 19.91 97 ALA A CA 1
ATOM 778 C C . ALA A 1 97 ? -50.438 34.406 -12.047 1 19.91 97 ALA A C 1
ATOM 780 O O . ALA A 1 97 ? -50.656 33.406 -11.359 1 19.91 97 ALA A O 1
ATOM 781 N N . SER A 1 98 ? -50.906 34.375 -13.438 1 18.12 98 SER A N 1
ATOM 782 C CA . SER A 1 98 ? -52.062 33.531 -13.734 1 18.12 98 SER A CA 1
ATOM 783 C C . SER A 1 98 ? -51.688 32.062 -13.547 1 18.12 98 SER A C 1
ATOM 785 O O . SER A 1 98 ? -50.531 31.672 -13.711 1 18.12 98 SER A O 1
ATOM 787 N N . THR A 1 99 ? -52.656 31.297 -12.922 1 20.88 99 THR A N 1
ATOM 788 C CA . THR A 1 99 ? -52.969 29.938 -12.484 1 20.88 99 THR A CA 1
ATOM 789 C C . THR A 1 99 ? -53 28.984 -13.672 1 20.88 99 THR A C 1
ATOM 791 O O . THR A 1 99 ? -53.406 27.828 -13.523 1 20.88 99 THR A O 1
ATOM 794 N N . PRO A 1 100 ? -52.031 29.062 -14.789 1 18.23 100 PRO A N 1
ATOM 795 C CA . PRO A 1 100 ? -52.375 28.547 -16.109 1 18.23 100 PRO A CA 1
ATOM 796 C C . PRO A 1 100 ? -52.75 27.062 -16.094 1 18.23 100 PRO A C 1
ATOM 798 O O . PRO A 1 100 ? -52.25 26.312 -15.227 1 18.23 100 PRO A O 1
ATOM 801 N N . SER A 1 101 ? -53.875 26.672 -16.734 1 19.11 101 SER A N 1
ATOM 802 C CA . SER A 1 101 ? -54.625 25.516 -17.172 1 19.11 101 SER A CA 1
ATOM 803 C C . SER A 1 101 ? -53.75 24.547 -17.953 1 19.11 101 SER A C 1
ATOM 805 O O . SER A 1 101 ? -52.719 24.922 -18.484 1 19.11 101 SER A O 1
ATOM 807 N N . HIS A 1 102 ? -54.219 23.25 -18.234 1 20.31 102 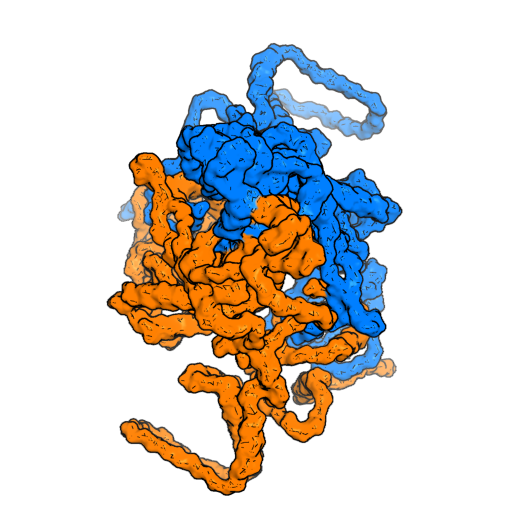HIS A N 1
ATOM 808 C CA . HIS A 1 102 ? -53.625 21.922 -18.375 1 20.31 102 HIS A CA 1
ATOM 809 C C . HIS A 1 102 ? -52.844 21.797 -19.688 1 20.31 102 HIS A C 1
ATOM 811 O O . HIS A 1 102 ? -51.969 20.938 -19.828 1 20.31 102 HIS A O 1
ATOM 817 N N . ARG A 1 103 ? -53.344 22.344 -20.891 1 18.48 103 ARG A N 1
ATOM 818 C CA . ARG A 1 103 ? -53.219 21.828 -22.25 1 18.48 103 ARG A CA 1
ATOM 819 C C . ARG A 1 103 ? -51.812 22.094 -22.812 1 18.48 103 ARG A C 1
ATOM 821 O O . ARG A 1 103 ? -51.219 23.125 -22.5 1 18.48 103 ARG A O 1
ATOM 828 N N . GLY A 1 104 ? -51.156 21.047 -23.594 1 19.7 104 GLY A N 1
ATOM 829 C CA . GLY A 1 104 ? -49.844 20.672 -24.109 1 19.7 104 GLY A CA 1
ATOM 830 C C . GLY A 1 104 ? -49.344 21.609 -25.172 1 19.7 104 GLY A C 1
ATOM 831 O O . GLY A 1 104 ? -48.406 21.266 -25.906 1 19.7 104 GLY A O 1
ATOM 832 N N . ALA A 1 105 ? -49.719 22.953 -25.266 1 18.58 105 ALA A N 1
ATOM 833 C CA . ALA A 1 105 ? -49.625 23.672 -26.531 1 18.58 105 ALA A CA 1
ATOM 834 C C . ALA A 1 105 ? -48.156 23.844 -26.953 1 18.58 105 ALA A C 1
ATOM 836 O O . ALA A 1 105 ? -47.344 24.328 -26.172 1 18.58 105 ALA A O 1
ATOM 837 N N . ARG A 1 106 ? -47.75 23.188 -28.188 1 20.91 106 ARG A N 1
ATOM 838 C CA . ARG A 1 106 ? -46.531 23 -28.969 1 20.91 106 ARG A CA 1
ATOM 839 C C . ARG A 1 106 ? -46.062 24.328 -29.578 1 20.91 106 ARG A C 1
ATOM 841 O O . ARG A 1 106 ? -46.781 24.938 -30.375 1 20.91 106 ARG A O 1
ATOM 848 N N . VAL A 1 107 ? -45.625 25.328 -28.953 1 20.69 107 VAL A N 1
ATOM 849 C CA . VAL A 1 107 ? -45.344 26.625 -29.562 1 20.69 107 VAL A CA 1
ATOM 850 C C . VAL A 1 107 ? -44.406 26.438 -30.75 1 20.69 107 VAL A C 1
ATOM 852 O O . VAL A 1 107 ? -43.344 25.891 -30.609 1 20.69 107 VAL A O 1
ATOM 855 N N . PRO A 1 108 ? -44.938 26.609 -32.031 1 21.75 108 PRO A N 1
ATOM 856 C CA . PRO A 1 108 ? -44.312 26.297 -33.312 1 21.75 108 PRO A CA 1
ATOM 857 C C . PRO A 1 108 ? -43.125 27.203 -33.625 1 21.75 108 PRO A C 1
ATOM 859 O O . PRO A 1 108 ? -43.219 28.422 -33.5 1 21.75 108 PRO A O 1
ATOM 862 N N . LEU A 1 109 ? -41.938 26.797 -33.375 1 22 109 LEU A N 1
ATOM 863 C CA . LEU A 1 109 ? -40.688 27.453 -33.688 1 22 109 LEU A CA 1
ATOM 864 C C . LEU A 1 109 ? -40.594 27.766 -35.188 1 22 109 LEU A C 1
ATOM 866 O O . LEU A 1 109 ? -40.656 26.859 -36.031 1 22 109 LEU A O 1
ATOM 870 N N . HIS A 1 110 ? -41.125 28.875 -35.625 1 21.83 110 HIS A N 1
ATOM 871 C CA . HIS A 1 110 ? -41.219 29.328 -37.031 1 21.83 110 HIS A CA 1
ATOM 872 C C . HIS A 1 110 ? -39.844 29.375 -37.688 1 21.83 110 HIS A C 1
ATOM 874 O O . HIS A 1 110 ? -38.938 30.062 -37.219 1 21.83 110 HIS A O 1
ATOM 880 N N . SER A 1 111 ? -39.406 28.219 -38.469 1 23.09 111 SER A N 1
ATOM 881 C CA . SER A 1 111 ? -38.25 27.703 -39.188 1 23.09 111 SER A CA 1
ATOM 882 C C . SER A 1 111 ? -38.031 28.469 -40.469 1 23.09 111 SER A C 1
ATOM 884 O O . SER A 1 111 ? -38.156 27.906 -41.562 1 23.09 111 SER A O 1
ATOM 886 N N . ASP A 1 112 ? -38.344 29.703 -40.688 1 22.69 112 ASP A N 1
ATOM 887 C CA . ASP A 1 112 ? -38.438 30 -42.094 1 22.69 112 ASP A CA 1
ATOM 888 C C . ASP A 1 112 ? -37.094 29.797 -42.781 1 22.69 112 ASP A C 1
ATOM 890 O O . ASP A 1 112 ? -37 29.125 -43.812 1 22.69 112 ASP A O 1
ATOM 894 N N . SER A 1 113 ? -36.25 30.906 -42.969 1 22.92 113 SER A N 1
ATOM 895 C CA . SER A 1 113 ? -35.5 31.109 -44.188 1 22.92 113 SER A CA 1
ATOM 896 C C . SER A 1 113 ? -34.344 30.109 -44.312 1 22.92 113 SER A C 1
ATOM 898 O O . SER A 1 113 ? -34.062 29.391 -43.344 1 22.92 113 SER A O 1
ATOM 900 N N . SER A 1 114 ? -33.125 30.578 -45.188 1 24.69 114 SER A N 1
ATOM 901 C CA . SER A 1 114 ? -32.219 29.734 -45.969 1 24.69 114 SER A CA 1
ATOM 902 C C . SER A 1 114 ? -31.391 28.859 -45.031 1 24.69 114 SER A C 1
ATOM 904 O O . SER A 1 114 ? -30.469 29.344 -44.375 1 24.69 114 SER A O 1
ATOM 906 N N . SER A 1 115 ? -31.891 28.016 -44.438 1 25.91 115 SER A N 1
ATOM 907 C CA . SER A 1 115 ? -31.734 26.984 -43.438 1 25.91 115 SER A CA 1
ATOM 908 C C . SER A 1 115 ? -30.672 25.984 -43.812 1 25.91 115 SER A C 1
ATOM 910 O O . SER A 1 115 ? -30.438 25 -43.125 1 25.91 115 SER A O 1
ATOM 912 N N . SER A 1 116 ? -30.297 26.078 -45.125 1 24.73 116 SER A N 1
ATOM 913 C CA . SER A 1 116 ? -29.578 24.984 -45.781 1 24.73 116 SER A CA 1
ATOM 914 C C . SER A 1 116 ? -28.141 24.875 -45.25 1 24.73 116 SER A C 1
ATOM 916 O O . SER A 1 116 ? -27.641 23.766 -45.062 1 24.73 116 SER A O 1
ATOM 918 N N . ASP A 1 117 ? -27.422 26.016 -45.5 1 23.98 117 ASP A N 1
ATOM 919 C CA . ASP A 1 117 ? -25.969 25.922 -45.469 1 23.98 117 ASP A CA 1
ATOM 920 C C . ASP A 1 117 ? -25.453 25.625 -44.062 1 23.98 117 ASP A C 1
ATOM 922 O O . ASP A 1 117 ? -24.391 25.031 -43.906 1 23.98 117 ASP A O 1
ATOM 926 N N . VAL A 1 118 ? -26.094 26.312 -43.188 1 26.16 118 VAL A N 1
ATOM 927 C CA . VAL A 1 118 ? -25.578 26.188 -41.812 1 26.16 118 VAL A CA 1
ATOM 928 C C . VAL A 1 118 ? -25.891 24.797 -41.281 1 26.16 118 VAL A C 1
ATOM 930 O O . VAL A 1 118 ? -25.391 24.406 -40.219 1 26.16 118 VAL A O 1
ATOM 933 N N . ALA A 1 119 ? -27 24.094 -41.719 1 26.45 119 ALA A N 1
ATOM 934 C CA . ALA A 1 119 ? -27.422 22.719 -41.438 1 26.45 119 ALA A CA 1
ATOM 935 C C . ALA A 1 119 ? -26.312 21.734 -41.781 1 26.45 119 ALA A C 1
ATOM 937 O O . ALA A 1 119 ? -26.188 20.672 -41.156 1 26.45 119 ALA A O 1
ATOM 938 N N . SER A 1 120 ? -25.562 21.938 -42.906 1 25.44 120 SER A N 1
ATOM 939 C CA . SER A 1 120 ? -24.484 21.062 -43.375 1 25.44 120 SER A CA 1
ATOM 940 C C . SER A 1 120 ? -23.312 21.047 -42.406 1 25.44 120 SER A C 1
ATOM 942 O O . SER A 1 120 ? -22.578 20.062 -42.344 1 25.44 120 SER A O 1
ATOM 944 N N . LEU A 1 121 ? -22.969 22.25 -41.875 1 25.77 121 LEU A N 1
ATOM 945 C CA . LEU A 1 121 ? -21.797 22.266 -41.031 1 25.77 121 LEU A CA 1
ATOM 946 C C . LEU A 1 121 ? -22.109 21.609 -39.688 1 25.77 121 LEU A C 1
ATOM 948 O O . LEU A 1 121 ? -21.203 21.109 -39 1 25.77 121 LEU A O 1
ATOM 952 N N . ALA A 1 122 ? -23.344 21.688 -39.156 1 27.44 122 ALA A N 1
ATOM 953 C CA . ALA A 1 122 ? -23.828 21.109 -37.906 1 27.44 122 ALA A CA 1
ATOM 954 C C . ALA A 1 122 ? -23.75 19.578 -37.938 1 27.44 122 ALA A C 1
ATOM 956 O O . ALA A 1 122 ? -23.672 18.938 -36.906 1 27.44 122 ALA A O 1
ATOM 957 N N . SER A 1 123 ? -24.156 18.875 -39 1 27.7 123 SER A N 1
ATOM 958 C CA . SER A 1 123 ? -24.172 17.438 -39.25 1 27.7 123 SER A CA 1
ATOM 959 C C . SER A 1 123 ? -22.781 16.828 -39.031 1 27.7 123 SER A C 1
ATOM 961 O O . SER A 1 123 ? -22.656 15.609 -38.875 1 27.7 123 SER A O 1
ATOM 963 N N . THR A 1 124 ? -21.734 17.531 -39.5 1 28.17 124 THR A N 1
ATOM 964 C CA . THR A 1 124 ? -20.422 16.922 -39.562 1 28.17 124 THR A CA 1
ATOM 965 C C . THR A 1 124 ? -19.734 16.953 -38.188 1 28.17 124 THR A C 1
ATOM 967 O O . THR A 1 124 ? -18.609 16.484 -38.031 1 28.17 124 THR A O 1
ATOM 970 N N . ILE A 1 125 ? -20.156 17.891 -37.344 1 29.38 125 ILE A N 1
ATOM 971 C CA . ILE A 1 125 ? -19.469 17.906 -36.062 1 29.38 125 ILE A CA 1
ATOM 972 C C . ILE A 1 125 ? -20.031 16.812 -35.156 1 29.38 125 ILE A C 1
ATOM 974 O O . ILE A 1 125 ? -21.188 16.906 -34.719 1 29.38 125 ILE A O 1
ATOM 978 N N . HIS A 1 126 ? -19.703 15.562 -35.406 1 28.45 126 HIS A N 1
ATOM 979 C CA . HIS A 1 126 ? -20.125 14.539 -34.469 1 28.45 126 HIS A CA 1
ATOM 980 C C . HIS A 1 126 ? -19.734 14.93 -33.031 1 28.45 126 HIS A C 1
ATOM 982 O O . HIS A 1 126 ? -18.609 15.367 -32.781 1 28.45 126 HIS A O 1
ATOM 988 N N . PRO A 1 127 ? -20.766 15.156 -32.125 1 30.47 127 PRO A N 1
ATOM 989 C CA . PRO A 1 127 ? -20.609 15.539 -30.719 1 30.47 127 PRO A CA 1
ATOM 990 C C . PRO A 1 127 ? -19.375 14.922 -30.078 1 30.47 127 PRO A C 1
ATOM 992 O O . PRO A 1 127 ? -18.875 15.453 -29.078 1 30.47 127 PRO A O 1
ATOM 995 N N . ASP A 1 128 ? -19.047 13.727 -30.438 1 31.28 128 ASP A N 1
ATOM 996 C CA . ASP A 1 128 ? -17.953 12.977 -29.844 1 31.28 128 ASP A CA 1
ATOM 997 C C . ASP A 1 128 ? -16.609 13.664 -30.094 1 31.28 128 ASP A C 1
ATOM 999 O O . ASP A 1 128 ? -15.578 13.219 -29.594 1 31.28 128 ASP A O 1
ATOM 1003 N N . ASN A 1 129 ? -16.641 14.578 -31.094 1 30.58 129 ASN A N 1
ATOM 1004 C CA . ASN A 1 129 ? -15.406 15.219 -31.547 1 30.58 129 ASN A CA 1
ATOM 1005 C C . ASN A 1 129 ? -15.148 16.531 -30.812 1 30.58 129 ASN A C 1
ATOM 1007 O O . ASN A 1 129 ? -14.391 17.375 -31.281 1 30.58 129 ASN A O 1
ATOM 1011 N N . LEU A 1 130 ? -15.969 17 -29.969 1 29.77 130 LEU A N 1
ATOM 1012 C CA . LEU A 1 130 ? -15.766 18.219 -29.188 1 29.77 130 LEU A CA 1
ATOM 1013 C C . LEU A 1 130 ? -15 17.891 -27.906 1 29.77 130 LEU A C 1
ATOM 1015 O O . LEU A 1 130 ? -15.352 16.969 -27.172 1 29.77 130 LEU A O 1
ATOM 1019 N N . SER A 1 131 ? -13.594 17.984 -27.875 1 29.05 131 SER A N 1
ATOM 1020 C CA . SER A 1 131 ? -12.914 17.922 -26.594 1 29.05 131 SER A CA 1
ATOM 1021 C C . SER A 1 131 ? -13.016 19.25 -25.844 1 29.05 131 SER A C 1
ATOM 1023 O O . SER A 1 131 ? -12.898 20.328 -26.453 1 29.05 131 SER A O 1
ATOM 1025 N N . VAL A 1 132 ? -13.828 19.422 -24.922 1 29.23 132 VAL A N 1
ATOM 1026 C CA . VAL A 1 132 ? -13.891 20.547 -23.984 1 29.23 132 VAL A CA 1
ATOM 1027 C C . VAL A 1 132 ? -12.727 20.469 -23 1 29.23 132 VAL A C 1
ATOM 1029 O O . VAL A 1 132 ? -12.547 19.453 -22.328 1 29.23 132 VAL A O 1
ATOM 1032 N N . SER A 1 133 ? -11.586 21.141 -23.344 1 27.42 133 SER A N 1
ATOM 1033 C CA . SER A 1 133 ? -10.531 21.188 -22.344 1 27.42 133 SER A CA 1
ATOM 1034 C C . SER A 1 133 ? -10.797 22.297 -21.328 1 27.42 133 SER A C 1
ATOM 1036 O O . SER A 1 133 ? -11.266 23.375 -21.688 1 27.42 133 SER A O 1
ATOM 1038 N N . PHE A 1 134 ? -11.008 21.938 -20.156 1 27.69 134 PHE A N 1
ATOM 1039 C CA . PHE A 1 134 ? -11.188 22.781 -18.969 1 27.69 134 PHE A CA 1
ATOM 1040 C C . PHE A 1 134 ? -9.844 23.281 -18.453 1 27.69 134 PHE A C 1
ATOM 1042 O O . PHE A 1 134 ? -8.922 22.484 -18.266 1 27.69 134 PHE A O 1
ATOM 1049 N N . MET A 1 135 ? -9.305 24.5 -18.938 1 26.36 135 MET A N 1
ATOM 1050 C CA . MET A 1 135 ? -8.086 24.969 -18.281 1 26.36 135 MET A CA 1
ATOM 1051 C C . MET A 1 135 ? -8.422 25.844 -17.078 1 26.36 135 MET A C 1
ATOM 1053 O O . MET A 1 135 ? -9.258 26.734 -17.172 1 26.36 135 MET A O 1
ATOM 1057 N N . GLU A 1 136 ? -8.414 25.328 -15.961 1 26.88 136 GLU A N 1
ATOM 1058 C CA . GLU A 1 136 ? -8.461 26.156 -14.766 1 26.88 136 GLU A CA 1
ATOM 1059 C C . GLU A 1 136 ? -7.25 27.094 -14.703 1 26.88 136 GLU A C 1
ATOM 1061 O O . GLU A 1 136 ? -6.117 26.656 -14.93 1 26.88 136 GLU A O 1
ATOM 1066 N N . LYS A 1 137 ? -7.367 28.391 -15 1 27 137 LYS A N 1
ATOM 1067 C CA . LYS A 1 137 ? -6.219 29.281 -14.945 1 27 137 LYS A CA 1
ATOM 1068 C C . LYS A 1 137 ? -5.324 28.969 -13.75 1 27 137 LYS A C 1
ATOM 1070 O O . LYS A 1 137 ? -4.098 28.953 -13.867 1 27 137 LYS A O 1
ATOM 1075 N N . GLY A 1 138 ? -5.754 29.438 -12.5 1 27.52 138 GLY A N 1
ATOM 1076 C CA . GLY A 1 138 ? -4.961 29.656 -11.305 1 27.52 138 GLY A CA 1
ATOM 1077 C C . GLY A 1 138 ? -4.414 28.391 -10.695 1 27.52 138 GLY A C 1
ATOM 1078 O O . GLY A 1 138 ? -3.887 28.391 -9.586 1 27.52 138 GLY A O 1
ATOM 1079 N N . ASP A 1 139 ? -4.789 27.328 -11.25 1 27.98 139 ASP A N 1
ATOM 1080 C CA . ASP A 1 139 ? -4.633 26.219 -10.312 1 27.98 139 ASP A CA 1
ATOM 1081 C C . ASP A 1 139 ? -3.16 25.875 -10.109 1 27.98 139 ASP A C 1
ATOM 1083 O O . ASP A 1 139 ? -2.594 25.094 -10.875 1 27.98 139 ASP A O 1
ATOM 1087 N N . PHE A 1 140 ? -2.402 26.922 -10.062 1 23.95 140 PHE A N 1
ATOM 1088 C CA . PHE A 1 140 ? -1.186 26.406 -9.453 1 23.95 140 PHE A CA 1
ATOM 1089 C C . PHE A 1 140 ? -1.518 25.547 -8.234 1 23.95 140 PHE A C 1
ATOM 1091 O O . PHE A 1 140 ? -2.061 26.062 -7.246 1 23.95 140 PHE A O 1
ATOM 1098 N N . VAL A 1 141 ? -2.115 24.5 -8.477 1 27.66 141 VAL A N 1
ATOM 1099 C CA . VAL A 1 141 ? -2.32 23.625 -7.328 1 27.66 141 VAL A CA 1
ATOM 1100 C C . VAL A 1 141 ? -1.015 23.484 -6.555 1 27.66 141 VAL A C 1
ATOM 1102 O O . VAL A 1 141 ? -0.034 22.938 -7.074 1 27.66 141 VAL A O 1
ATOM 1105 N N . PHE A 1 142 ? -0.656 24.5 -5.82 1 25.22 142 PHE A N 1
ATOM 1106 C CA . PHE A 1 142 ? 0.406 24.172 -4.875 1 25.22 142 PHE A CA 1
ATOM 1107 C C . PHE A 1 142 ? 0.196 22.781 -4.281 1 25.22 142 PHE A C 1
ATOM 1109 O O . PHE A 1 142 ? -0.941 22.359 -4.078 1 25.22 142 PHE A O 1
ATOM 1116 N N . PRO A 1 143 ? 1.054 22 -4.57 1 26.53 143 PRO A N 1
ATOM 1117 C CA . PRO A 1 143 ? 0.939 20.672 -3.961 1 26.53 143 PRO A CA 1
ATOM 1118 C C . PRO A 1 143 ? 0.388 20.719 -2.539 1 26.53 143 PRO A C 1
ATOM 1120 O O . PRO A 1 143 ? 0.813 21.562 -1.736 1 26.53 143 PRO A O 1
ATOM 1123 N N . HIS A 1 144 ? -0.913 20.531 -2.412 1 26.62 144 HIS A N 1
ATOM 1124 C CA . HIS A 1 144 ? -1.629 20.469 -1.143 1 26.62 144 HIS A CA 1
ATOM 1125 C C . HIS A 1 144 ? -0.75 19.875 -0.045 1 26.62 144 HIS A C 1
ATOM 1127 O O . HIS A 1 144 ? -0.162 18.812 -0.222 1 26.62 144 HIS A O 1
ATOM 1133 N N . GLU A 1 145 ? -0.116 20.688 0.797 1 25.89 145 GLU A N 1
ATOM 1134 C CA . GLU A 1 145 ? 0.314 20.328 2.146 1 25.89 145 GLU A CA 1
ATOM 1135 C C . GLU A 1 145 ? -0.653 19.344 2.789 1 25.89 145 GLU A C 1
ATOM 1137 O O . GLU A 1 145 ? -1.792 19.188 2.342 1 25.89 145 GLU A O 1
ATOM 1142 N N . LYS A 1 146 ? -0.246 18.672 3.824 1 27.62 146 LYS A N 1
ATOM 1143 C CA . LYS A 1 146 ? -1.141 18.062 4.801 1 27.62 146 LYS A CA 1
ATOM 1144 C C . LYS A 1 146 ? -2.365 18.938 5.051 1 27.62 146 LYS A C 1
ATOM 1146 O O . LYS A 1 146 ? -2.248 20.156 5.156 1 27.62 146 LYS A O 1
ATOM 1151 N N . GLU A 1 147 ? -3.541 18.578 4.543 1 27.89 147 GLU A N 1
ATOM 1152 C CA . GLU A 1 147 ? -4.824 19.203 4.863 1 27.89 147 GLU A CA 1
ATOM 1153 C C . GLU A 1 147 ? -4.801 19.828 6.254 1 27.89 147 GLU A C 1
ATOM 1155 O O . GLU A 1 147 ? -4.82 19.125 7.262 1 27.89 147 GLU A O 1
ATOM 1160 N N . GLU A 1 148 ? -4.105 20.844 6.523 1 25.36 148 GLU A N 1
ATOM 1161 C CA . GLU A 1 148 ? -4.695 21.703 7.555 1 25.36 148 GLU A CA 1
ATOM 1162 C C . GLU A 1 148 ? -6.109 22.141 7.172 1 25.36 148 GLU A C 1
ATOM 1164 O O . GLU A 1 148 ? -6.371 22.453 6.012 1 25.36 148 GLU A O 1
ATOM 1169 N N . GLU A 1 149 ? -7.188 21.766 7.961 1 26.39 149 GLU A N 1
ATOM 1170 C CA . GLU A 1 149 ? -8.641 21.938 7.965 1 26.39 149 GLU A CA 1
ATOM 1171 C C . GLU A 1 149 ? -9.023 23.344 7.492 1 26.39 149 GLU A C 1
ATOM 1173 O O . GLU A 1 149 ? -10.102 23.531 6.938 1 26.39 149 GLU A O 1
ATOM 1178 N N . ASP A 1 150 ? -8.336 24.438 7.82 1 23.67 150 ASP A N 1
ATOM 1179 C CA . ASP A 1 150 ? -9.016 25.719 7.738 1 23.67 150 ASP A CA 1
ATOM 1180 C C . ASP A 1 150 ? -8.938 26.297 6.32 1 23.67 150 ASP A C 1
ATOM 1182 O O . ASP A 1 150 ? -9.117 27.5 6.117 1 23.67 150 ASP A O 1
ATOM 1186 N N . ALA A 1 151 ? -8.352 25.766 5.48 1 26.45 151 ALA A N 1
ATOM 1187 C CA . ALA A 1 151 ? -8.344 26.562 4.258 1 26.45 151 ALA A CA 1
ATOM 1188 C C . ALA A 1 151 ? -9.766 26.781 3.746 1 26.45 151 ALA A C 1
ATOM 1190 O O . ALA A 1 151 ? -10.586 25.875 3.752 1 26.45 151 ALA A O 1
ATOM 1191 N N . ILE A 1 152 ? -10.273 28.078 3.805 1 24.12 152 ILE A N 1
ATOM 1192 C CA . ILE A 1 152 ? -11.508 28.656 3.277 1 24.12 152 ILE A CA 1
ATOM 1193 C C . ILE A 1 152 ? -11.742 28.156 1.855 1 24.12 152 ILE A C 1
ATOM 1195 O O . ILE A 1 152 ? -10.844 28.203 1.013 1 24.12 152 ILE A O 1
ATOM 1199 N N . ASP A 1 153 ? -12.711 27.344 1.657 1 26.08 153 ASP A N 1
ATOM 1200 C CA . ASP A 1 153 ? -13.438 26.875 0.483 1 26.08 153 ASP A CA 1
ATOM 1201 C C . ASP A 1 153 ? -13.727 28.016 -0.487 1 26.08 153 ASP A C 1
ATOM 1203 O O . ASP A 1 153 ? -14.758 28.688 -0.379 1 26.08 153 ASP A O 1
ATOM 1207 N N . ASP A 1 154 ? -12.828 28.938 -0.738 1 25.28 154 ASP A N 1
ATOM 1208 C CA . ASP A 1 154 ? -13.305 29.906 -1.711 1 25.28 154 ASP A CA 1
ATOM 1209 C C . ASP A 1 154 ? -13.797 29.219 -2.982 1 25.28 154 ASP A C 1
ATOM 1211 O O . ASP A 1 154 ? -13.188 28.266 -3.451 1 25.28 154 ASP A O 1
ATOM 1215 N N . ASP A 1 155 ? -15.07 29.422 -3.324 1 25.75 155 ASP A N 1
ATOM 1216 C CA . ASP A 1 155 ? -15.891 29.062 -4.477 1 25.75 155 ASP A CA 1
ATOM 1217 C C . ASP A 1 155 ? -15.172 29.375 -5.785 1 25.75 155 ASP A C 1
ATOM 1219 O O . ASP A 1 155 ? -14.914 30.547 -6.098 1 25.75 155 ASP A O 1
ATOM 1223 N N . PHE A 1 156 ? -14.219 28.719 -6.059 1 27.78 156 PHE A N 1
ATOM 1224 C CA . PHE A 1 156 ? -13.492 28.828 -7.32 1 27.78 156 PHE A CA 1
ATOM 1225 C C . PHE A 1 156 ? -14.453 28.703 -8.5 1 27.78 156 PHE A C 1
ATOM 1227 O O . PHE A 1 156 ? -15.266 27.781 -8.555 1 27.78 156 PHE A O 1
ATOM 1234 N N . ASP A 1 157 ? -14.688 29.797 -9.18 1 25.62 157 ASP A N 1
ATOM 1235 C CA . ASP A 1 157 ? -15.508 29.859 -10.383 1 25.62 157 ASP A CA 1
ATOM 1236 C C . ASP A 1 157 ? -14.812 29.172 -11.555 1 25.62 157 ASP A C 1
ATOM 1238 O O . ASP A 1 157 ? -13.758 29.625 -12.016 1 25.62 157 ASP A O 1
ATOM 1242 N N . PRO A 1 158 ? -14.984 27.953 -11.859 1 27.56 158 PRO A N 1
ATOM 1243 C CA . PRO A 1 158 ? -14.344 27.219 -12.961 1 27.56 158 PRO A CA 1
ATOM 1244 C C . PRO A 1 158 ? -14.633 27.844 -14.328 1 27.56 158 PRO A C 1
ATOM 1246 O O . PRO A 1 158 ? -15.727 28.375 -14.547 1 27.56 158 PRO A O 1
ATOM 1249 N N . GLU A 1 159 ? -13.773 28.469 -15.078 1 26.78 159 GLU A N 1
ATOM 1250 C CA . GLU A 1 159 ? -13.945 28.906 -16.453 1 26.78 159 GLU A CA 1
ATOM 1251 C C . GLU A 1 159 ? -13.797 27.75 -17.438 1 26.78 159 GLU A C 1
ATOM 1253 O O . GLU A 1 159 ? -12.906 26.922 -17.297 1 26.78 159 GLU A O 1
ATOM 1258 N N . PHE A 1 160 ? -14.953 27.406 -18.219 1 29.66 160 PHE A N 1
ATOM 1259 C CA . PHE A 1 160 ? -15.062 26.297 -19.156 1 29.66 160 PHE A CA 1
ATOM 1260 C C . PHE A 1 160 ? -14.711 26.734 -20.562 1 29.66 160 PHE A C 1
ATOM 1262 O O . PHE A 1 160 ? -15.148 27.797 -21.016 1 29.66 160 PHE A O 1
ATOM 1269 N N . ARG A 1 161 ? -13.57 26.219 -21.156 1 27.77 161 ARG A N 1
ATOM 1270 C CA . ARG A 1 161 ? -13.281 26.469 -22.562 1 27.77 161 ARG A CA 1
ATOM 1271 C C . ARG A 1 161 ? -13.711 25.281 -23.422 1 27.77 161 ARG A C 1
ATOM 1273 O O . ARG A 1 161 ? -13.414 24.141 -23.109 1 27.77 161 ARG A O 1
ATOM 1280 N N . LEU A 1 162 ? -14.812 25.375 -24.312 1 30.12 162 LEU A N 1
ATOM 1281 C CA . LEU A 1 162 ? -15.328 24.391 -25.266 1 30.12 162 LEU A CA 1
ATOM 1282 C C . LEU A 1 162 ? -14.508 24.391 -26.547 1 30.12 162 LEU A C 1
ATOM 1284 O O . LEU A 1 162 ? -14.242 25.438 -27.125 1 30.12 162 LEU A O 1
ATOM 1288 N N . GLN A 1 163 ? -13.445 23.375 -26.781 1 28.53 163 GLN A N 1
ATOM 1289 C CA . GLN A 1 163 ? -12.703 23.281 -28.031 1 28.53 163 GLN A CA 1
ATOM 1290 C C . GLN A 1 163 ? -13.273 22.172 -28.922 1 28.53 163 GLN A C 1
ATOM 1292 O O . GLN A 1 163 ? -13.641 21.109 -28.422 1 28.53 163 GLN A O 1
ATOM 1297 N N . ARG A 1 164 ? -13.805 22.453 -30.203 1 29.38 164 ARG A N 1
ATOM 1298 C CA . ARG A 1 164 ? -14.266 21.516 -31.219 1 29.38 164 ARG A CA 1
ATOM 1299 C C . ARG A 1 164 ? -13.102 20.719 -31.797 1 29.38 164 ARG A C 1
ATOM 1301 O O . ARG A 1 164 ? -12.125 21.281 -32.281 1 29.38 164 ARG A O 1
ATOM 1308 N N . ARG A 1 165 ? -12.672 19.453 -31.297 1 28.92 165 ARG A N 1
ATOM 1309 C CA . ARG A 1 165 ? -11.68 18.672 -32.031 1 28.92 165 ARG A CA 1
ATOM 1310 C C . ARG A 1 165 ? -12.328 17.875 -33.156 1 28.92 165 ARG A C 1
ATOM 1312 O O . ARG A 1 165 ? -13.344 17.219 -32.938 1 28.92 165 ARG A O 1
ATOM 1319 N N . GLU A 1 166 ? -12.188 18.156 -34.438 1 28.86 166 GLU A N 1
ATOM 1320 C CA . GLU A 1 166 ? -12.664 17.406 -35.594 1 28.86 166 GLU A CA 1
ATOM 1321 C C . GLU A 1 166 ? -12.43 15.906 -35.406 1 28.86 166 GLU A C 1
ATOM 1323 O O . GLU A 1 166 ? -13.344 15.102 -35.594 1 28.86 166 GLU A O 1
ATOM 1328 N N . GLN A 1 167 ? -11.273 15.32 -35.938 1 29.47 167 GLN A N 1
ATOM 1329 C CA . GLN A 1 167 ? -10.945 13.969 -36.344 1 29.47 167 GLN A CA 1
ATOM 1330 C C . GLN A 1 167 ? -10.898 13.016 -35.156 1 29.47 167 GLN A C 1
ATOM 1332 O O . GLN A 1 167 ? -10.711 11.805 -35.344 1 29.47 167 GLN A O 1
ATOM 1337 N N . PHE A 1 168 ? -10.797 13.438 -34 1 29.58 168 PHE A N 1
ATOM 1338 C CA . PHE A 1 168 ? -10.266 12.586 -32.969 1 29.58 168 PHE A CA 1
ATOM 1339 C C . PHE A 1 168 ? -11.344 11.656 -32.406 1 29.58 168 PHE A C 1
ATOM 1341 O O . PHE A 1 168 ? -11.141 10.977 -31.406 1 29.58 168 PHE A O 1
ATOM 1348 N N . THR A 1 169 ? -12.562 11.68 -33 1 30.19 169 THR A N 1
ATOM 1349 C CA . THR A 1 169 ? -13.609 10.922 -32.344 1 30.19 169 THR A CA 1
ATOM 1350 C C . THR A 1 169 ? -13.273 9.43 -32.312 1 30.19 169 THR A C 1
ATOM 1352 O O . THR A 1 169 ? -13.516 8.742 -31.328 1 30.19 169 THR A O 1
ATOM 1355 N N . ARG A 1 170 ? -13.102 8.945 -33.594 1 29.23 170 ARG A N 1
ATOM 1356 C CA . ARG A 1 170 ? -12.93 7.504 -33.688 1 29.23 170 ARG A CA 1
ATOM 1357 C C . ARG A 1 170 ? -11.805 7.035 -32.75 1 29.23 170 ARG A C 1
ATOM 1359 O O . ARG A 1 170 ? -11.914 5.984 -32.125 1 29.23 170 ARG A O 1
ATOM 1366 N N . ASP A 1 171 ? -10.789 7.797 -32.844 1 30.81 171 ASP A N 1
ATOM 1367 C CA . ASP A 1 171 ? -9.578 7.355 -32.188 1 30.81 171 ASP A CA 1
ATOM 1368 C C . ASP A 1 171 ? -9.703 7.527 -30.656 1 30.81 171 ASP A C 1
ATOM 1370 O O . ASP A 1 171 ? -8.984 6.887 -29.891 1 30.81 171 ASP A O 1
ATOM 1374 N N . LEU A 1 172 ? -10.648 8.43 -30.297 1 34.41 172 LEU A N 1
ATOM 1375 C CA . LEU A 1 172 ? -10.766 8.688 -28.859 1 34.41 172 LEU A CA 1
ATOM 1376 C C . LEU A 1 172 ? -11.445 7.516 -28.156 1 34.41 172 LEU A C 1
ATOM 1378 O O . LEU A 1 172 ? -11.32 7.363 -26.938 1 34.41 172 LEU A O 1
ATOM 1382 N N . LEU A 1 173 ? -12.453 7.008 -28.922 1 33.59 173 LEU A N 1
ATOM 1383 C CA . LEU A 1 173 ? -13.156 5.906 -28.281 1 33.59 173 LEU A CA 1
ATOM 1384 C C . LEU A 1 173 ? -12.266 4.672 -28.172 1 33.59 173 LEU A C 1
ATOM 1386 O O . LEU A 1 173 ? -12.617 3.697 -27.5 1 33.59 173 LEU A O 1
ATOM 1390 N N . ILE A 1 174 ? -11.289 4.676 -29.156 1 30.08 174 ILE A N 1
ATOM 1391 C CA . ILE A 1 174 ? -10.375 3.541 -29.047 1 30.08 174 ILE A CA 1
ATOM 1392 C C . ILE A 1 174 ? -9.508 3.688 -27.797 1 30.08 174 ILE A C 1
ATOM 1394 O O . ILE A 1 174 ? -8.859 4.715 -27.594 1 30.08 174 ILE A O 1
ATOM 1398 N N . VAL A 1 175 ? -9.914 3.326 -26.781 1 36.25 175 VAL A N 1
ATOM 1399 C CA . VAL A 1 175 ? -9.047 3.217 -25.625 1 36.25 175 VAL A CA 1
ATOM 1400 C C . VAL A 1 175 ? -7.602 3.021 -26.062 1 36.25 175 VAL A C 1
ATOM 1402 O O . VAL A 1 175 ? -7.27 2.016 -26.688 1 36.25 175 VAL A O 1
ATOM 1405 N N . GLY A 1 176 ? -7.055 4.074 -26.719 1 31.52 176 GLY A N 1
ATOM 1406 C CA . GLY A 1 176 ? -5.656 3.947 -27.109 1 31.52 176 GLY A CA 1
ATOM 1407 C C . GLY A 1 176 ? -4.824 3.203 -26.078 1 31.52 176 GLY A C 1
ATOM 1408 O O . GLY A 1 176 ? -5.062 3.328 -24.875 1 31.52 176 GLY A O 1
ATOM 1409 N N . GLU A 1 177 ? -4.32 2.043 -26.453 1 31.42 177 GLU A N 1
ATOM 1410 C CA . GLU A 1 177 ? -3.23 1.395 -25.734 1 31.42 177 GLU A CA 1
ATOM 1411 C C . GLU A 1 177 ? -2.176 2.408 -25.297 1 31.42 177 GLU A C 1
ATOM 1413 O O . GLU A 1 177 ? -1.669 3.178 -26.125 1 31.42 177 GLU A O 1
ATOM 1418 N N . GLU A 1 178 ? -2.355 3.24 -24.422 1 30.34 178 GLU A N 1
ATOM 1419 C CA . GLU A 1 178 ? -1.084 3.838 -24.031 1 30.34 178 GLU A CA 1
ATOM 1420 C C . GLU A 1 178 ? 0.095 3.055 -24.594 1 30.34 178 GLU A C 1
ATOM 1422 O O . GLU A 1 178 ? 0.124 1.824 -24.516 1 30.34 178 GLU A O 1
ATOM 1427 N N . GLU A 1 179 ? 0.717 3.635 -25.578 1 27.8 179 GLU A N 1
ATOM 1428 C CA . GLU A 1 179 ? 1.934 3.131 -26.219 1 27.8 179 GLU A CA 1
ATOM 1429 C C . GLU A 1 179 ? 2.889 2.545 -25.172 1 27.8 179 GLU A C 1
ATOM 1431 O O . GLU A 1 179 ? 3.627 3.281 -24.516 1 27.8 179 GLU A O 1
ATOM 1436 N N . GLU A 1 180 ? 2.549 1.881 -24.172 1 27.34 180 GLU A N 1
ATOM 1437 C CA . GLU A 1 180 ? 3.688 1.055 -23.781 1 27.34 180 GLU A CA 1
ATOM 1438 C C . GLU A 1 180 ? 4.434 0.53 -25 1 27.34 180 GLU A C 1
ATOM 1440 O O . GLU A 1 180 ? 3.83 -0.083 -25.891 1 27.34 180 GLU A O 1
ATOM 1445 N N . GLU A 1 181 ? 5.379 1.417 -25.453 1 25.72 181 GLU A N 1
ATOM 1446 C CA . GLU A 1 181 ? 6.305 0.813 -26.406 1 25.72 181 GLU A CA 1
ATOM 1447 C C . GLU A 1 181 ? 6.387 -0.698 -26.203 1 25.72 181 GLU A C 1
ATOM 1449 O O . GLU A 1 181 ? 6.941 -1.171 -25.219 1 25.72 181 GLU A O 1
ATOM 1454 N N . VAL A 1 182 ? 5.398 -1.351 -26.391 1 24.02 182 VAL A N 1
ATOM 1455 C CA . VAL A 1 182 ? 5.699 -2.756 -26.641 1 24.02 182 VAL A CA 1
ATOM 1456 C C . VAL A 1 182 ? 6.914 -2.867 -27.547 1 24.02 182 VAL A C 1
ATOM 1458 O O . VAL A 1 182 ? 6.914 -2.34 -28.672 1 24.02 182 VAL A O 1
ATOM 1461 N N . LEU A 1 183 ? 8.156 -2.76 -26.969 1 23.59 183 LEU A N 1
ATOM 1462 C CA . LEU A 1 183 ? 9.234 -3.213 -27.844 1 23.59 183 LEU A CA 1
ATOM 1463 C C . LEU A 1 183 ? 8.68 -4.012 -29.016 1 23.59 183 LEU A C 1
ATOM 1465 O O . LEU A 1 183 ? 7.5 -4.371 -29.031 1 23.59 183 LEU A O 1
ATOM 1469 N N . GLY A 1 184 ? 9.461 -5.109 -29.422 1 22.34 184 GLY A N 1
ATOM 1470 C CA . GLY A 1 184 ? 9.562 -5.828 -30.688 1 22.34 184 GLY A CA 1
ATOM 1471 C C . GLY A 1 184 ? 8.258 -6.48 -31.109 1 22.34 184 GLY A C 1
ATOM 1472 O O . GLY A 1 184 ? 7.75 -7.363 -30.406 1 22.34 184 GLY A O 1
ATOM 1473 N N . ASP A 1 185 ? 7.254 -5.91 -31.328 1 23.61 185 ASP A N 1
ATOM 1474 C CA . ASP A 1 185 ? 6.516 -6.809 -32.219 1 23.61 185 ASP A CA 1
ATOM 1475 C C . ASP A 1 185 ? 7.359 -7.199 -33.406 1 23.61 185 ASP A C 1
ATOM 1477 O O . ASP A 1 185 ? 7.121 -6.715 -34.531 1 23.61 185 ASP A O 1
ATOM 1481 N N . GLU A 1 186 ? 8.672 -6.965 -33.375 1 24.06 186 GLU A N 1
ATOM 1482 C CA . GLU A 1 186 ? 9.039 -7.75 -34.562 1 24.06 186 GLU A CA 1
ATOM 1483 C C . GLU A 1 186 ? 8.305 -9.086 -34.562 1 24.06 186 GLU A C 1
ATOM 1485 O O . GLU A 1 186 ? 8.562 -9.961 -33.75 1 24.06 186 GLU A O 1
ATOM 1490 N N . THR A 1 187 ? 7.043 -8.977 -34.781 1 25.11 187 THR A N 1
ATOM 1491 C CA . THR A 1 187 ? 6.496 -10.164 -35.438 1 25.11 187 THR A CA 1
ATOM 1492 C C . THR A 1 187 ? 7.488 -10.734 -36.438 1 25.11 187 THR A C 1
ATOM 1494 O O . THR A 1 187 ? 7.672 -10.18 -37.531 1 25.11 187 THR A O 1
ATOM 1497 N N . ASP A 1 188 ? 8.703 -10.836 -36.156 1 25 188 ASP A N 1
ATOM 1498 C CA . ASP A 1 188 ? 9.227 -11.789 -37.125 1 25 188 ASP A CA 1
ATOM 1499 C C . ASP A 1 188 ? 8.148 -12.773 -37.562 1 25 188 ASP A C 1
ATOM 1501 O O . ASP A 1 188 ? 7.246 -13.102 -36.781 1 25 188 ASP A O 1
ATOM 1505 N N . GLY A 1 189 ? 7.77 -12.742 -38.938 1 26.44 189 GLY A N 1
ATOM 1506 C CA . GLY A 1 189 ? 7.102 -13.805 -39.656 1 26.44 189 GLY A CA 1
ATOM 1507 C C . GLY A 1 189 ? 7.203 -15.156 -39 1 26.44 189 GLY A C 1
ATOM 1508 O O . GLY A 1 189 ? 7.734 -16.109 -39.562 1 26.44 189 GLY A O 1
ATOM 1509 N N . GLN A 1 190 ? 7.633 -15.055 -37.844 1 26.84 190 GLN A N 1
ATOM 1510 C CA . GLN A 1 190 ? 7.699 -16.484 -37.562 1 26.84 190 GLN A CA 1
ATOM 1511 C C . GLN A 1 190 ? 6.41 -17.188 -38 1 26.84 190 GLN A C 1
ATOM 1513 O O . GLN A 1 190 ? 5.324 -16.609 -37.906 1 26.84 190 GLN A O 1
ATOM 1518 N N . ASP A 1 191 ? 6.57 -18.078 -38.812 1 26.66 191 ASP A N 1
ATOM 1519 C CA . ASP A 1 191 ? 5.613 -19.047 -39.312 1 26.66 191 ASP A CA 1
ATOM 1520 C C . ASP A 1 191 ? 4.48 -19.297 -38.344 1 26.66 191 ASP A C 1
ATOM 1522 O O . ASP A 1 191 ? 4.699 -19.312 -37.125 1 26.66 191 ASP A O 1
ATOM 1526 N N . GLU A 1 192 ? 3.275 -18.656 -38.656 1 28.75 192 GLU A N 1
ATOM 1527 C CA . GLU A 1 192 ? 2.051 -19.203 -38.094 1 28.75 192 GLU A CA 1
ATOM 1528 C C . GLU A 1 192 ? 2.309 -20.562 -37.438 1 28.75 192 GLU A C 1
ATOM 1530 O O . GLU A 1 192 ? 2.801 -21.484 -38.094 1 28.75 192 GLU A O 1
ATOM 1535 N N . PRO A 1 193 ? 2.789 -20.516 -36.25 1 30.97 193 PRO A N 1
ATOM 1536 C CA . PRO A 1 193 ? 2.916 -21.953 -36.031 1 30.97 193 PRO A CA 1
ATOM 1537 C C . PRO A 1 193 ? 1.849 -22.766 -36.781 1 30.97 193 PRO A C 1
ATOM 1539 O O . PRO A 1 193 ? 0.738 -22.266 -37 1 30.97 193 PRO A O 1
ATOM 1542 N N . GLU A 1 194 ? 2.248 -23.406 -37.781 1 29.19 194 GLU A N 1
ATOM 1543 C CA . GLU A 1 194 ? 1.359 -24.359 -38.438 1 29.19 194 GLU A CA 1
ATOM 1544 C C . GLU A 1 194 ? 0.219 -24.781 -37.531 1 29.19 194 GLU A C 1
ATOM 1546 O O . GLU A 1 194 ? 0.423 -24.969 -36.312 1 29.19 194 GLU A O 1
ATOM 1551 N N . ASP A 1 195 ? -0.952 -24.219 -37.812 1 30.86 195 ASP A N 1
ATOM 1552 C CA . ASP A 1 195 ? -2.174 -24.875 -37.344 1 30.86 195 ASP A CA 1
ATOM 1553 C C . ASP A 1 195 ? -1.938 -26.344 -37.031 1 30.86 195 ASP A C 1
ATOM 1555 O O . ASP A 1 195 ? -2.033 -27.188 -37.938 1 30.86 195 ASP A O 1
ATOM 1559 N N . PHE A 1 196 ? -0.857 -26.609 -36.531 1 30.58 196 PHE A N 1
ATOM 1560 C CA . PHE A 1 196 ? -0.86 -28.031 -36.219 1 30.58 196 PHE A CA 1
ATOM 1561 C C . PHE A 1 196 ? -2.168 -28.438 -35.531 1 30.58 196 PHE A C 1
ATOM 1563 O O . PHE A 1 196 ? -2.439 -28.047 -34.406 1 30.58 196 PHE A O 1
ATOM 1570 N N . THR A 1 197 ? -3.227 -28.375 -36.219 1 34.47 197 THR A N 1
ATOM 1571 C CA . THR A 1 197 ? -4.332 -29.25 -35.812 1 34.47 197 THR A CA 1
ATOM 1572 C C . THR A 1 197 ? -3.816 -30.5 -35.125 1 34.47 197 THR A C 1
ATOM 1574 O O . THR A 1 197 ? -3.633 -31.547 -35.75 1 34.47 197 THR A O 1
ATOM 1577 N N . ARG A 1 198 ? -2.703 -30.359 -34.312 1 38.31 198 ARG A N 1
ATOM 1578 C CA . ARG A 1 198 ? -2.205 -31.578 -33.719 1 38.31 198 ARG A CA 1
ATOM 1579 C C . ARG A 1 198 ? -3.328 -32.344 -33 1 38.31 198 ARG A C 1
ATOM 1581 O O . ARG A 1 198 ? -3.949 -31.797 -32.062 1 38.31 198 ARG A O 1
ATOM 1588 N N . SER A 1 199 ? -3.85 -33 -33.531 1 42.88 199 SER A N 1
ATOM 1589 C CA . SER A 1 199 ? -4.84 -33.938 -33 1 42.88 199 SER A CA 1
ATOM 1590 C C . SER A 1 199 ? -4.539 -34.312 -31.562 1 42.88 199 SER A C 1
ATOM 1592 O O . SER A 1 199 ? -3.406 -34.688 -31.234 1 42.88 199 SER A O 1
ATOM 1594 N N . GLY A 1 200 ? -5.332 -33.906 -30.594 1 56.56 200 GLY A N 1
ATOM 1595 C CA . GLY A 1 200 ? -5.344 -34.406 -29.219 1 56.56 200 GLY A CA 1
ATOM 1596 C C . GLY A 1 200 ? -4.676 -33.438 -28.25 1 56.56 200 GLY A C 1
ATOM 1597 O O . GLY A 1 200 ? -4.543 -33.75 -27.062 1 56.56 200 GLY A O 1
ATOM 1598 N N . LEU A 1 201 ? -4.27 -32.25 -28.828 1 70.81 201 LEU A N 1
ATOM 1599 C CA . LEU A 1 201 ? -3.523 -31.344 -27.969 1 70.81 201 LEU A CA 1
ATOM 1600 C C . LEU A 1 201 ? -4.434 -30.719 -26.922 1 70.81 201 LEU A C 1
ATOM 1602 O O . LEU A 1 201 ? -4.137 -30.766 -25.719 1 70.81 201 LEU A O 1
ATOM 1606 N N . HIS A 1 202 ? -5.57 -30.219 -27.422 1 81.06 202 HIS A N 1
ATOM 1607 C CA . HIS A 1 202 ? -6.426 -29.484 -26.5 1 81.06 202 HIS A CA 1
ATOM 1608 C C . HIS A 1 202 ? -7.699 -30.266 -26.188 1 81.06 202 HIS A C 1
ATOM 1610 O O . HIS A 1 202 ? -8.305 -30.859 -27.078 1 81.06 202 HIS A O 1
ATOM 1616 N N . LYS A 1 203 ? -7.957 -30.438 -24.969 1 89 203 LYS A N 1
ATOM 1617 C CA . LYS A 1 203 ? -9.211 -31.016 -24.484 1 89 203 LYS A CA 1
ATOM 1618 C C . LYS A 1 203 ? -10.125 -29.938 -23.922 1 89 203 LYS A C 1
ATOM 1620 O O . LYS A 1 203 ? -9.695 -29.125 -23.109 1 89 203 LYS A O 1
ATOM 1625 N N . LYS A 1 204 ? -11.352 -29.922 -24.391 1 92 204 LYS A N 1
ATOM 1626 C CA . LYS A 1 204 ? -12.312 -28.922 -23.938 1 92 204 LYS A CA 1
ATOM 1627 C C . LYS A 1 204 ? -13.141 -29.453 -22.766 1 92 204 LYS A C 1
ATOM 1629 O O . LYS A 1 204 ? -13.523 -30.625 -22.75 1 92 204 LYS A O 1
ATOM 1634 N N . ILE A 1 205 ? -13.398 -28.594 -21.812 1 93.62 205 ILE A N 1
ATOM 1635 C CA . ILE A 1 205 ? -14.227 -28.984 -20.672 1 93.62 205 ILE A CA 1
ATOM 1636 C C . ILE A 1 205 ? -15.305 -27.922 -20.453 1 93.62 205 ILE A C 1
ATOM 1638 O O . ILE A 1 205 ? -15.211 -26.812 -20.969 1 93.62 205 ILE A O 1
ATOM 1642 N N . GLY A 1 206 ? -16.297 -28.297 -19.641 1 92.56 206 GLY A N 1
ATOM 1643 C CA . GLY A 1 206 ? -17.406 -27.406 -19.344 1 92.56 206 GLY A CA 1
ATOM 1644 C C . GLY A 1 206 ? -17.094 -26.391 -18.266 1 92.56 206 GLY A C 1
ATOM 1645 O O . GLY A 1 206 ? -16.016 -26.438 -17.672 1 92.56 206 GLY A O 1
ATOM 1646 N N . VAL A 1 207 ? -18.078 -25.531 -18.062 1 94.88 207 VAL A N 1
ATOM 1647 C CA . VAL A 1 207 ? -17.938 -24.391 -17.156 1 94.88 207 VAL A CA 1
ATOM 1648 C C . VAL A 1 207 ? -17.734 -24.891 -15.734 1 94.88 207 VAL A C 1
ATOM 1650 O O . VAL A 1 207 ? -16.797 -24.453 -15.047 1 94.88 207 VAL A O 1
ATOM 1653 N N . GLU A 1 208 ? -18.516 -25.812 -15.297 1 94.06 208 GLU A N 1
ATOM 1654 C CA . GLU A 1 208 ? -18.469 -26.297 -13.922 1 94.06 208 GLU A CA 1
ATOM 1655 C C . GLU A 1 208 ? -17.156 -27.016 -13.625 1 94.06 208 GLU A C 1
ATOM 1657 O O . GLU A 1 208 ? -16.547 -26.797 -12.586 1 94.06 208 GLU A O 1
ATOM 1662 N N . GLU A 1 209 ? -16.766 -27.75 -14.531 1 94.56 209 GLU A N 1
ATOM 1663 C CA . GLU A 1 209 ? -15.508 -28.484 -14.375 1 94.56 209 GLU A CA 1
ATOM 1664 C C . GLU A 1 209 ? -14.312 -27.547 -14.398 1 94.56 209 GLU A C 1
ATOM 1666 O O . GLU A 1 209 ? -13.344 -27.734 -13.656 1 94.56 209 GLU A O 1
ATOM 1671 N N . ALA A 1 210 ? -14.383 -26.562 -15.219 1 95.94 210 ALA A N 1
ATOM 1672 C CA . ALA A 1 210 ? -13.297 -25.594 -15.344 1 95.94 210 ALA A CA 1
ATOM 1673 C C . ALA A 1 210 ? -13.156 -24.766 -14.078 1 95.94 210 ALA A C 1
ATOM 1675 O O . ALA A 1 210 ? -12.047 -24.531 -13.602 1 95.94 210 ALA A O 1
ATOM 1676 N N . ALA A 1 211 ? -14.281 -24.391 -13.508 1 95.44 211 ALA A N 1
ATOM 1677 C CA . ALA A 1 211 ? -14.297 -23.516 -12.336 1 95.44 211 ALA A CA 1
ATOM 1678 C C . ALA A 1 211 ? -13.805 -24.25 -11.094 1 95.44 211 ALA A C 1
ATOM 1680 O O . ALA A 1 211 ? -13.375 -23.609 -10.125 1 95.44 211 ALA A O 1
ATOM 1681 N N . GLU A 1 212 ? -13.812 -25.578 -11.156 1 93.5 212 GLU A N 1
ATOM 1682 C CA . GLU A 1 212 ? -13.43 -26.344 -9.984 1 93.5 212 GLU A CA 1
ATOM 1683 C C . GLU A 1 212 ? -12.156 -27.156 -10.25 1 93.5 212 GLU A C 1
ATOM 1685 O O . GLU A 1 212 ? -11.836 -28.078 -9.508 1 93.5 212 GLU A O 1
ATOM 1690 N N . ALA A 1 213 ? -11.477 -26.797 -11.281 1 95.94 213 ALA A N 1
ATOM 1691 C CA . ALA A 1 213 ? -10.25 -27.516 -11.625 1 95.94 213 ALA A CA 1
ATOM 1692 C C . ALA A 1 213 ? -9.141 -27.234 -10.617 1 95.94 213 ALA A C 1
ATOM 1694 O O . ALA A 1 213 ? -8.969 -26.094 -10.18 1 95.94 213 ALA A O 1
ATOM 1695 N N . ASP A 1 214 ? -8.438 -28.266 -10.234 1 95.12 214 ASP A N 1
ATOM 1696 C CA . ASP A 1 214 ? -7.273 -28.109 -9.367 1 95.12 214 ASP A CA 1
ATOM 1697 C C . ASP A 1 214 ? -6.008 -27.859 -10.188 1 95.12 214 ASP A C 1
ATOM 1699 O O . ASP A 1 214 ? -5.773 -28.531 -11.195 1 95.12 214 ASP A O 1
ATOM 1703 N N . LEU A 1 215 ? -5.258 -26.938 -9.75 1 97.06 215 LEU A N 1
ATOM 1704 C CA . LEU A 1 215 ? -4.023 -26.594 -10.445 1 97.06 215 LEU A CA 1
ATOM 1705 C C . LEU A 1 215 ? -2.805 -26.984 -9.617 1 97.06 215 LEU A C 1
ATOM 1707 O O . LEU A 1 215 ? -2.816 -26.859 -8.391 1 97.06 215 LEU A O 1
ATOM 1711 N N . PHE A 1 216 ? -1.733 -27.453 -10.289 1 96.81 216 PHE A N 1
ATOM 1712 C CA . PHE A 1 216 ? -0.469 -27.812 -9.664 1 96.81 216 PHE A CA 1
ATOM 1713 C C . PHE A 1 216 ? 0.707 -27.219 -10.43 1 96.81 216 PHE A C 1
ATOM 1715 O O . PHE A 1 216 ? 0.57 -26.844 -11.594 1 96.81 216 PHE A O 1
ATOM 1722 N N . ILE A 1 217 ? 1.799 -27.125 -9.711 1 97.5 217 ILE A N 1
ATOM 1723 C CA . ILE A 1 217 ? 3.035 -26.688 -10.352 1 97.5 217 ILE A CA 1
ATOM 1724 C C . ILE A 1 217 ? 3.9 -27.906 -10.68 1 97.5 217 ILE A C 1
ATOM 1726 O O . ILE A 1 217 ? 4.043 -28.812 -9.852 1 97.5 217 ILE A O 1
ATOM 1730 N N . ILE A 1 218 ? 4.426 -28 -11.852 1 97.12 218 ILE A N 1
ATOM 1731 C CA . ILE A 1 218 ? 5.293 -29.078 -12.297 1 97.12 218 ILE A CA 1
ATOM 1732 C C . ILE A 1 218 ? 6.543 -28.5 -12.961 1 97.12 218 ILE A C 1
ATOM 1734 O O . ILE A 1 218 ? 6.477 -27.484 -13.641 1 97.12 218 ILE A O 1
ATOM 1738 N N . THR A 1 219 ? 7.703 -29.109 -12.688 1 96.75 219 THR A N 1
ATOM 1739 C CA . THR A 1 219 ? 8.922 -28.672 -13.352 1 96.75 219 THR A CA 1
ATOM 1740 C C . THR A 1 219 ? 8.977 -29.188 -14.789 1 96.75 219 THR A C 1
ATOM 1742 O O . THR A 1 219 ? 8.406 -30.234 -15.094 1 96.75 219 THR A O 1
ATOM 1745 N N . GLY A 1 220 ? 9.68 -28.422 -15.609 1 95.94 220 GLY A N 1
ATOM 1746 C CA . GLY A 1 220 ? 9.828 -28.844 -17 1 95.94 220 GLY A CA 1
ATOM 1747 C C . GLY A 1 220 ? 10.477 -30.219 -17.125 1 95.94 220 GLY A C 1
ATOM 1748 O O . GLY A 1 220 ? 10.047 -31.031 -17.953 1 95.94 220 GLY A O 1
ATOM 1749 N N . LYS A 1 221 ? 11.398 -30.5 -16.344 1 94.62 221 LYS A N 1
ATOM 1750 C CA . LYS A 1 221 ? 12.117 -31.766 -16.391 1 94.62 221 LYS A CA 1
ATOM 1751 C C . LYS A 1 221 ? 11.211 -32.938 -16.016 1 94.62 221 LYS A C 1
ATOM 1753 O O . LYS A 1 221 ? 11.242 -34 -16.641 1 94.62 221 LYS A O 1
ATOM 1758 N N . ARG A 1 222 ? 10.445 -32.75 -14.984 1 96.19 222 ARG A N 1
ATOM 1759 C CA . ARG A 1 222 ? 9.547 -33.812 -14.539 1 96.19 222 ARG A CA 1
ATOM 1760 C C . ARG A 1 222 ? 8.414 -34.031 -15.539 1 96.19 222 ARG A C 1
ATOM 1762 O O . ARG A 1 222 ? 7.977 -35.156 -15.758 1 96.19 222 ARG A O 1
ATOM 1769 N N . LEU A 1 223 ? 7.938 -32.938 -16.109 1 96.56 223 LEU A N 1
ATOM 1770 C CA . LEU A 1 223 ? 6.906 -33.062 -17.141 1 96.56 223 LEU A CA 1
ATOM 1771 C C . LEU A 1 223 ? 7.434 -33.812 -18.359 1 96.56 223 LEU A C 1
ATOM 1773 O O . LEU A 1 223 ? 6.746 -34.688 -18.906 1 96.56 223 LEU A O 1
ATOM 1777 N N . LYS A 1 224 ? 8.609 -33.5 -18.766 1 94.69 224 LYS A N 1
ATOM 1778 C CA . LYS A 1 224 ? 9.234 -34.156 -19.906 1 94.69 224 LYS A CA 1
ATOM 1779 C C . LYS A 1 224 ? 9.43 -35.656 -19.625 1 94.69 224 LYS A C 1
ATOM 1781 O O . LYS A 1 224 ? 9.195 -36.5 -20.5 1 94.69 224 LYS A O 1
ATOM 1786 N N . ALA A 1 225 ? 9.875 -35.969 -18.438 1 94 225 ALA A N 1
ATOM 1787 C CA . ALA A 1 225 ? 10.109 -37.344 -18.062 1 94 225 ALA A CA 1
ATOM 1788 C C . ALA A 1 225 ? 8.812 -38.156 -18.109 1 94 225 ALA A C 1
ATOM 1790 O O . ALA A 1 225 ? 8.797 -39.281 -18.625 1 94 225 ALA A O 1
ATOM 1791 N N . LEU A 1 226 ? 7.828 -37.594 -17.531 1 95.19 226 LEU A N 1
ATOM 1792 C CA . LEU A 1 226 ? 6.539 -38.281 -17.531 1 95.19 226 LEU A CA 1
ATOM 1793 C C . LEU A 1 226 ? 6 -38.438 -18.938 1 95.19 226 LEU A C 1
ATOM 1795 O O . LEU A 1 226 ? 5.441 -39.469 -19.281 1 95.19 226 LEU A O 1
ATOM 1799 N N . ALA A 1 227 ? 6.125 -37.375 -19.75 1 95.19 227 ALA A N 1
ATOM 1800 C CA . ALA A 1 227 ? 5.664 -37.406 -21.141 1 95.19 227 ALA A CA 1
ATOM 1801 C C . ALA A 1 227 ? 6.422 -38.469 -21.953 1 95.19 227 ALA A C 1
ATOM 1803 O O . ALA A 1 227 ? 5.84 -39.125 -22.812 1 95.19 227 ALA A O 1
ATOM 1804 N N . GLN A 1 228 ? 7.66 -38.562 -21.688 1 93.62 228 GLN A N 1
ATOM 1805 C CA . GLN A 1 228 ? 8.469 -39.562 -22.391 1 93.62 228 GLN A CA 1
ATOM 1806 C C . GLN A 1 228 ? 7.996 -41 -22.062 1 93.62 228 GLN A C 1
ATOM 1808 O O . GLN A 1 228 ? 7.969 -41.844 -22.938 1 93.62 228 GLN A O 1
ATOM 1813 N N . GLU A 1 229 ? 7.645 -41.156 -20.875 1 92.94 229 GLU A N 1
ATOM 1814 C CA . GLU A 1 229 ? 7.148 -42.469 -20.453 1 92.94 229 GLU A CA 1
ATOM 1815 C C . GLU A 1 229 ? 5.77 -42.75 -21.047 1 92.94 229 GLU A C 1
ATOM 1817 O O . GLU A 1 229 ? 5.438 -43.906 -21.344 1 92.94 229 GLU A O 1
ATOM 1822 N N . ALA A 1 230 ? 5.012 -41.75 -21.203 1 93.12 230 ALA A N 1
ATOM 1823 C CA . ALA A 1 230 ? 3.643 -41.875 -21.703 1 93.12 230 ALA A CA 1
ATOM 1824 C C . ALA A 1 230 ? 3.627 -42.281 -23.172 1 93.12 230 ALA A C 1
ATOM 1826 O O . ALA A 1 230 ? 2.725 -43 -23.609 1 93.12 230 ALA A O 1
ATOM 1827 N N . ASN A 1 231 ? 4.586 -41.781 -23.891 1 91.38 231 ASN A N 1
ATOM 1828 C CA . ASN A 1 231 ? 4.652 -42.094 -25.312 1 91.38 231 ASN A CA 1
ATOM 1829 C C . ASN A 1 231 ? 6.09 -42.312 -25.766 1 91.38 231 ASN A C 1
ATOM 1831 O O . ASN A 1 231 ? 6.633 -41.562 -26.562 1 91.38 231 ASN A O 1
ATOM 1835 N N . PRO A 1 232 ? 6.613 -43.469 -25.391 1 90 232 PRO A N 1
ATOM 1836 C CA . PRO A 1 232 ? 8.016 -43.719 -25.719 1 90 232 PRO A CA 1
ATOM 1837 C C . PRO A 1 232 ? 8.227 -44.062 -27.188 1 90 232 PRO A C 1
ATOM 1839 O O . PRO A 1 232 ? 9.328 -43.844 -27.719 1 90 232 PRO A O 1
ATOM 1842 N N . VAL A 1 233 ? 7.164 -44.594 -27.766 1 92.38 233 VAL A N 1
ATOM 1843 C CA . VAL A 1 233 ? 7.258 -44.938 -29.172 1 92.38 233 VAL A CA 1
ATOM 1844 C C . VAL A 1 233 ? 6 -44.469 -29.906 1 92.38 233 VAL A C 1
ATOM 1846 O O . VAL A 1 233 ? 4.938 -44.312 -29.297 1 92.38 233 VAL A O 1
ATOM 1849 N N . CYS A 1 234 ? 6.23 -44.188 -31.188 1 92.69 234 CYS A N 1
ATOM 1850 C CA . CYS A 1 234 ? 5.109 -43.75 -32 1 92.69 234 CYS A CA 1
ATOM 1851 C C . CYS A 1 234 ? 4.043 -44.844 -32.094 1 92.69 234 CYS A C 1
ATOM 1853 O O . CYS A 1 234 ? 4.355 -46 -32.375 1 92.69 234 CYS A O 1
ATOM 1855 N N . GLN A 1 235 ? 2.857 -44.531 -31.859 1 87.12 235 GLN A N 1
ATOM 1856 C CA . GLN A 1 235 ? 1.766 -45.5 -31.859 1 87.12 235 GLN A CA 1
ATOM 1857 C C . GLN A 1 235 ? 1.453 -45.969 -33.281 1 87.12 235 GLN A C 1
ATOM 1859 O O . GLN A 1 235 ? 0.915 -47.062 -33.469 1 87.12 235 GLN A O 1
ATOM 1864 N N . GLN A 1 236 ? 1.858 -45.125 -34.188 1 90.25 236 GLN A N 1
ATOM 1865 C CA . GLN A 1 236 ? 1.549 -45.469 -35.562 1 90.25 236 GLN A CA 1
ATOM 1866 C C . GLN A 1 236 ? 2.648 -46.312 -36.219 1 90.25 236 GLN A C 1
ATOM 1868 O O . GLN A 1 236 ? 2.361 -47.281 -36.906 1 90.25 236 GLN A O 1
ATOM 1873 N N . CYS A 1 237 ? 3.941 -46.031 -36.031 1 93.19 237 CYS A N 1
ATOM 1874 C CA . CYS A 1 237 ? 5.023 -46.719 -36.75 1 93.19 237 CYS A CA 1
ATOM 1875 C C . CYS A 1 237 ? 5.957 -47.406 -35.75 1 93.19 237 CYS A C 1
ATOM 1877 O O . CYS A 1 237 ? 6.898 -48.094 -36.156 1 93.19 237 CYS A O 1
ATOM 1879 N N . GLN A 1 238 ? 5.844 -47.219 -34.531 1 92 238 GLN A N 1
ATOM 1880 C CA . GLN A 1 238 ? 6.57 -47.875 -33.469 1 92 238 GLN A CA 1
ATOM 1881 C C . GLN A 1 238 ? 8.016 -47.375 -33.406 1 92 238 GLN A C 1
ATOM 1883 O O . GLN A 1 238 ? 8.844 -47.969 -32.688 1 92 238 GLN A O 1
ATOM 1888 N N . ALA A 1 239 ? 8.258 -46.281 -34.125 1 92.56 239 ALA A N 1
ATOM 1889 C CA . ALA A 1 239 ? 9.586 -45.688 -34.094 1 92.56 239 ALA A CA 1
ATOM 1890 C C . ALA A 1 239 ? 9.766 -44.844 -32.812 1 92.56 239 ALA A C 1
ATOM 1892 O O . ALA A 1 239 ? 8.781 -44.469 -32.188 1 92.56 239 ALA A O 1
ATOM 1893 N N . ALA A 1 240 ? 11.008 -44.656 -32.5 1 92 240 ALA A N 1
ATOM 1894 C CA . ALA A 1 240 ? 11.32 -43.812 -31.344 1 92 240 ALA A CA 1
ATOM 1895 C C . ALA A 1 240 ? 10.852 -42.375 -31.578 1 92 240 ALA A C 1
ATOM 1897 O O . ALA A 1 240 ? 10.945 -41.844 -32.688 1 92 240 ALA A O 1
ATOM 1898 N N . VAL A 1 241 ? 10.32 -41.781 -30.5 1 92.81 241 VAL A N 1
ATOM 1899 C CA . VAL A 1 241 ? 9.766 -40.438 -30.656 1 92.81 241 VAL A CA 1
ATOM 1900 C C . VAL A 1 241 ? 10.703 -39.406 -30.016 1 92.81 241 VAL A C 1
ATOM 1902 O O . VAL A 1 241 ? 11.422 -39.719 -29.062 1 92.81 241 VAL A O 1
ATOM 1905 N N . TYR A 1 242 ? 10.703 -38.25 -30.672 1 92.38 242 TYR A N 1
ATOM 1906 C CA . TYR A 1 242 ? 11.383 -37.062 -30.109 1 92.38 242 TYR A CA 1
ATOM 1907 C C . TYR A 1 242 ? 10.383 -36.125 -29.438 1 92.38 242 TYR A C 1
ATOM 1909 O O . TYR A 1 242 ? 9.32 -35.844 -29.984 1 92.38 242 TYR A O 1
ATOM 1917 N N . LEU A 1 243 ? 10.758 -35.75 -28.156 1 92.56 243 LEU A N 1
ATOM 1918 C CA . LEU A 1 243 ? 9.852 -34.938 -27.359 1 92.56 243 LEU A CA 1
ATOM 1919 C C . LEU A 1 243 ? 10.352 -33.5 -27.266 1 92.56 243 LEU A C 1
ATOM 1921 O O . LEU A 1 243 ? 11.531 -33.281 -27.031 1 92.56 243 LEU A O 1
ATOM 1925 N N . THR A 1 244 ? 9.398 -32.562 -27.594 1 90.44 244 THR A N 1
ATOM 1926 C CA . THR A 1 244 ? 9.695 -31.141 -27.406 1 90.44 244 THR A CA 1
ATOM 1927 C C . THR A 1 244 ? 8.703 -30.5 -26.438 1 90.44 244 THR A C 1
ATOM 1929 O O . THR A 1 244 ? 7.492 -30.703 -26.578 1 90.44 244 THR A O 1
ATOM 1932 N N . LEU A 1 245 ? 9.281 -29.875 -25.422 1 92.25 245 LEU A N 1
ATOM 1933 C CA . LEU A 1 245 ? 8.484 -29.094 -24.484 1 92.25 245 LEU A CA 1
ATOM 1934 C C . LEU A 1 245 ? 8.617 -27.594 -24.75 1 92.25 245 LEU A C 1
ATOM 1936 O O . LEU A 1 245 ? 9.727 -27.078 -24.812 1 92.25 245 LEU A O 1
ATOM 1940 N N . ARG A 1 246 ? 7.527 -26.922 -25.016 1 85.44 246 ARG A N 1
ATOM 1941 C CA . ARG A 1 246 ? 7.508 -25.469 -25.234 1 85.44 246 ARG A CA 1
ATOM 1942 C C . ARG A 1 246 ? 6.531 -24.781 -24.297 1 85.44 246 ARG A C 1
ATOM 1944 O O . ARG A 1 246 ? 5.453 -25.312 -24.016 1 85.44 246 ARG A O 1
ATOM 1951 N N . PRO A 1 247 ? 7.059 -23.672 -23.828 1 80.31 247 PRO A N 1
ATOM 1952 C CA . PRO A 1 247 ? 6.066 -22.875 -23.109 1 80.31 247 PRO A CA 1
ATOM 1953 C C . PRO A 1 247 ? 4.949 -22.359 -24.016 1 80.31 247 PRO A C 1
ATOM 1955 O O . PRO A 1 247 ? 5.207 -21.969 -25.156 1 80.31 247 PRO A O 1
ATOM 1958 N N . ALA A 1 248 ? 3.734 -22.672 -23.578 1 73.69 248 ALA A N 1
ATOM 1959 C CA . ALA A 1 248 ? 2.604 -22.078 -24.297 1 73.69 248 ALA A CA 1
ATOM 1960 C C . ALA A 1 248 ? 2.451 -20.609 -23.953 1 73.69 248 ALA A C 1
ATOM 1962 O O . ALA A 1 248 ? 3.15 -20.094 -23.078 1 73.69 248 ALA A O 1
ATOM 1963 N N . ASN A 1 249 ? 1.635 -19.969 -24.828 1 75.5 249 ASN A N 1
ATOM 1964 C CA . ASN A 1 249 ? 1.238 -18.625 -24.453 1 75.5 249 ASN A CA 1
ATOM 1965 C C . ASN A 1 249 ? 0.383 -18.625 -23.188 1 75.5 249 ASN A C 1
ATOM 1967 O O . ASN A 1 249 ? -0.658 -19.281 -23.141 1 75.5 249 ASN A O 1
ATOM 1971 N N . GLY A 1 250 ? 0.955 -18.219 -22.125 1 89.12 250 GLY A N 1
ATOM 1972 C CA . GLY A 1 250 ? 0.252 -18.219 -20.859 1 89.12 250 GLY A CA 1
ATOM 1973 C C . GLY A 1 250 ? 0.893 -19.109 -19.812 1 89.12 250 GLY A C 1
ATOM 1974 O O . GLY A 1 250 ? 2.119 -19.141 -19.688 1 89.12 250 GLY A O 1
ATOM 1975 N N . THR A 1 251 ? -0.034 -19.875 -19.078 1 93.56 251 THR A N 1
ATOM 1976 C CA . THR A 1 251 ? 0.467 -20.641 -17.953 1 93.56 251 THR A CA 1
ATOM 1977 C C . THR A 1 251 ? 0.667 -22.109 -18.344 1 93.56 251 THR A C 1
ATOM 1979 O O . THR A 1 251 ? 1.31 -22.859 -17.609 1 93.56 251 THR A O 1
ATOM 1982 N N . ALA A 1 252 ? 0.233 -22.516 -19.469 1 94.19 252 ALA A N 1
ATOM 1983 C CA . ALA A 1 252 ? 0.242 -23.906 -19.891 1 94.19 252 ALA A CA 1
ATOM 1984 C C . ALA A 1 252 ? 1.563 -24.266 -20.562 1 94.19 252 ALA A C 1
ATOM 1986 O O . ALA A 1 252 ? 2.305 -23.391 -21 1 94.19 252 ALA A O 1
ATOM 1987 N N . ALA A 1 253 ? 1.826 -25.547 -20.562 1 95 253 ALA A N 1
ATOM 1988 C CA . ALA A 1 253 ? 2.943 -26.125 -21.312 1 95 253 ALA A CA 1
ATOM 1989 C C . ALA A 1 253 ? 2.445 -27.047 -22.422 1 95 253 ALA A C 1
ATOM 1991 O O . ALA A 1 253 ? 1.462 -27.766 -22.25 1 95 253 ALA A O 1
ATOM 1992 N N . HIS A 1 254 ? 3.199 -26.984 -23.562 1 93.69 254 HIS A N 1
ATOM 1993 C CA . HIS A 1 254 ? 2.877 -27.844 -24.688 1 93.69 254 HIS A CA 1
ATOM 1994 C C . HIS A 1 254 ? 3.986 -28.859 -24.953 1 93.69 254 HIS A C 1
ATOM 1996 O O . HIS A 1 254 ? 5.168 -28.5 -24.969 1 93.69 254 HIS A O 1
ATOM 2002 N N . ILE A 1 255 ? 3.514 -30.062 -25.078 1 94.19 255 ILE A N 1
ATOM 2003 C CA . ILE A 1 255 ? 4.422 -31.141 -25.453 1 94.19 255 ILE A CA 1
ATOM 2004 C C . ILE A 1 255 ? 4.055 -31.672 -26.828 1 94.19 255 ILE A C 1
ATOM 2006 O O . ILE A 1 255 ? 2.875 -31.844 -27.141 1 94.19 255 ILE A O 1
ATOM 2010 N N . THR A 1 256 ? 5.109 -31.844 -27.656 1 91.19 256 THR A N 1
ATOM 2011 C CA . THR A 1 256 ? 4.914 -32.469 -28.969 1 91.19 256 THR A CA 1
ATOM 2012 C C . THR A 1 256 ? 5.863 -33.625 -29.156 1 91.19 256 THR A C 1
ATOM 2014 O O . THR A 1 256 ? 7.074 -33.5 -28.969 1 91.19 256 THR A O 1
ATOM 2017 N N . TRP A 1 257 ? 5.227 -34.781 -29.453 1 93.06 257 TRP A N 1
ATOM 2018 C CA . TRP A 1 257 ? 6.004 -35.938 -29.875 1 93.06 257 TRP A CA 1
ATOM 2019 C C . TRP A 1 257 ? 6.082 -36.031 -31.391 1 93.06 257 TRP A C 1
ATOM 2021 O O . TRP A 1 257 ? 5.062 -35.938 -32.062 1 93.06 257 TRP A O 1
ATOM 2031 N N . VAL A 1 258 ? 7.34 -36.219 -31.859 1 92.75 258 VAL A N 1
ATOM 2032 C CA . VAL A 1 258 ? 7.52 -36.375 -33.312 1 92.75 258 VAL A CA 1
ATOM 2033 C C . VAL A 1 258 ? 8.391 -37.594 -33.594 1 92.75 258 VAL A C 1
ATOM 2035 O O . VAL A 1 258 ? 9.43 -37.781 -32.969 1 92.75 258 VAL A O 1
ATOM 2038 N N . CYS A 1 259 ? 7.938 -38.5 -34.469 1 92.25 259 CYS A N 1
ATOM 2039 C CA . CYS A 1 259 ? 8.75 -39.625 -34.875 1 92.25 259 CYS A CA 1
ATOM 2040 C C . CYS A 1 259 ? 9.477 -39.344 -36.188 1 92.25 259 CYS A C 1
ATOM 2042 O O . CYS A 1 259 ? 9.172 -38.375 -36.875 1 92.25 259 CYS A O 1
ATOM 2044 N N . PRO A 1 260 ? 10.422 -40.188 -36.531 1 91.44 260 PRO A N 1
ATOM 2045 C CA . PRO A 1 260 ? 11.188 -39.938 -37.75 1 91.44 260 PRO A CA 1
ATOM 2046 C C . PRO A 1 260 ? 10.312 -39.969 -39 1 91.44 260 PRO A C 1
ATOM 2048 O O . PRO A 1 260 ? 10.68 -39.406 -40.031 1 91.44 260 PRO A O 1
ATOM 2051 N N . GLU A 1 261 ? 9.242 -40.625 -38.969 1 92.56 261 GLU A N 1
ATOM 2052 C CA . GLU A 1 261 ? 8.352 -40.75 -40.125 1 92.56 261 GLU A CA 1
ATOM 2053 C C . GLU A 1 261 ? 7.434 -39.531 -40.219 1 92.56 261 GLU A C 1
ATOM 2055 O O . GLU A 1 261 ? 6.609 -39.438 -41.125 1 92.56 261 GLU A O 1
ATOM 2060 N N . GLY A 1 262 ? 7.465 -38.594 -39.25 1 90.44 262 GLY A N 1
ATOM 2061 C CA . GLY A 1 262 ? 6.742 -37.344 -39.344 1 90.44 262 GLY A CA 1
ATOM 2062 C C . GLY A 1 262 ? 5.43 -37.375 -38.562 1 90.44 262 GLY A C 1
ATOM 2063 O O . GLY A 1 262 ? 4.691 -36.375 -38.562 1 90.44 262 GLY A O 1
ATOM 2064 N N . HIS A 1 263 ? 5.062 -38.562 -37.938 1 91.94 263 HIS A N 1
ATOM 2065 C CA . HIS A 1 263 ? 3.855 -38.594 -37.094 1 91.94 263 HIS A CA 1
ATOM 2066 C C . HIS A 1 263 ? 4 -37.719 -35.875 1 91.94 263 HIS A C 1
ATOM 2068 O O . HIS A 1 263 ? 5.07 -37.688 -35.25 1 91.94 263 HIS A O 1
ATOM 2074 N N . GLN A 1 264 ? 2.859 -36.906 -35.625 1 90.56 264 GLN A N 1
ATOM 2075 C CA . GLN A 1 264 ? 2.932 -36 -34.5 1 90.56 264 GLN A CA 1
ATOM 2076 C C . GLN A 1 264 ? 1.782 -36.219 -33.531 1 90.56 264 GLN A C 1
ATOM 2078 O O . GLN A 1 264 ? 0.675 -36.562 -33.938 1 90.56 264 GLN A O 1
ATOM 2083 N N . ARG A 1 265 ? 2.07 -36.062 -32.219 1 90.94 265 ARG A N 1
ATOM 2084 C CA . ARG A 1 265 ? 1.094 -36.062 -31.125 1 90.94 265 ARG A CA 1
ATOM 2085 C C . ARG A 1 265 ? 1.359 -34.906 -30.172 1 90.94 265 ARG A C 1
ATOM 2087 O O . ARG A 1 265 ? 2.514 -34.562 -29.891 1 90.94 265 ARG A O 1
ATOM 2094 N N . GLY A 1 266 ? 0.213 -34.312 -29.781 1 90.94 266 GLY A N 1
ATOM 2095 C CA . GLY A 1 266 ? 0.376 -33.156 -28.891 1 90.94 266 GLY A CA 1
ATOM 2096 C C . GLY A 1 266 ? -0.28 -33.375 -27.547 1 90.94 266 GLY A C 1
ATOM 2097 O O . GLY A 1 266 ? -1.178 -34.188 -27.406 1 90.94 266 GLY A O 1
ATOM 2098 N N . PHE A 1 267 ? 0.204 -32.688 -26.531 1 93.5 267 PHE A N 1
ATOM 2099 C CA . PHE A 1 267 ? -0.33 -32.656 -25.172 1 93.5 267 PHE A CA 1
ATOM 2100 C C . PHE A 1 267 ? -0.229 -31.25 -24.578 1 93.5 267 PHE A C 1
ATOM 2102 O O . PHE A 1 267 ? 0.798 -30.594 -24.734 1 93.5 267 PHE A O 1
ATOM 2109 N N . CYS A 1 268 ? -1.367 -30.828 -24.031 1 94.75 268 CYS A N 1
ATOM 2110 C CA . CYS A 1 268 ? -1.377 -29.562 -23.312 1 94.75 268 CYS A CA 1
ATOM 2111 C C . CYS A 1 268 ? -1.599 -29.797 -21.812 1 94.75 268 CYS A C 1
ATOM 2113 O O . CYS A 1 268 ? -2.453 -30.594 -21.422 1 94.75 268 CYS A O 1
ATOM 2115 N N . SER A 1 269 ? -0.871 -29.141 -21.031 1 96.38 269 SER A N 1
ATOM 2116 C CA . SER A 1 269 ? -0.904 -29.359 -19.594 1 96.38 269 SER A CA 1
ATOM 2117 C C . SER A 1 269 ? -2.236 -28.906 -19 1 96.38 269 SER A C 1
ATOM 2119 O O . SER A 1 269 ? -2.51 -29.156 -17.812 1 96.38 269 SER A O 1
ATOM 2121 N N . GLN A 1 270 ? -3.055 -28.266 -19.797 1 96.31 270 GLN A N 1
ATOM 2122 C CA . GLN A 1 270 ? -4.328 -27.75 -19.312 1 96.31 270 GLN A CA 1
ATOM 2123 C C . GLN A 1 270 ? -5.449 -28 -20.312 1 96.31 270 GLN A C 1
ATOM 2125 O O . GLN A 1 270 ? -5.207 -28.047 -21.516 1 96.31 270 GLN A O 1
ATOM 2130 N N . GLU A 1 271 ? -6.629 -28.125 -19.75 1 95.5 271 GLU A N 1
ATOM 2131 C CA . GLU A 1 271 ? -7.805 -28.141 -20.625 1 95.5 271 GLU A CA 1
ATOM 2132 C C . GLU A 1 271 ? -8.156 -26.75 -21.109 1 95.5 271 GLU A C 1
ATOM 2134 O O . GLU A 1 271 ? -7.617 -25.75 -20.609 1 95.5 271 GLU A O 1
ATOM 2139 N N . MET A 1 272 ? -9 -26.75 -22.031 1 92.62 272 MET A N 1
ATOM 2140 C CA . MET A 1 272 ? -9.5 -25.484 -22.547 1 92.62 272 MET A CA 1
ATOM 2141 C C . MET A 1 272 ? -10.961 -25.266 -22.156 1 92.62 272 MET A C 1
ATOM 2143 O O . MET A 1 272 ? -11.742 -26.219 -22.125 1 92.62 272 MET A O 1
ATOM 2147 N N . SER A 1 273 ? -11.266 -24.141 -21.703 1 89.94 273 SER A N 1
ATOM 2148 C CA . SER A 1 273 ? -12.648 -23.688 -21.562 1 89.94 273 SER A CA 1
ATOM 2149 C C . SER A 1 273 ? -12.953 -22.562 -22.547 1 89.94 273 SER A C 1
ATOM 2151 O O . SER A 1 273 ? -12.406 -21.453 -22.438 1 89.94 273 SER A O 1
ATOM 2153 N N . GLY A 1 274 ? -13.812 -22.812 -23.484 1 84 274 GLY A N 1
ATOM 2154 C CA . GLY A 1 274 ? -13.883 -21.922 -24.625 1 84 274 GLY A CA 1
ATOM 2155 C C . GLY A 1 274 ? -12.609 -21.875 -25.438 1 84 274 GLY A C 1
ATOM 2156 O O . GLY A 1 274 ? -12.133 -22.906 -25.906 1 84 274 GLY A O 1
ATOM 2157 N N . ARG A 1 275 ? -12.031 -20.734 -25.422 1 84.38 275 ARG A N 1
ATOM 2158 C CA . ARG A 1 275 ? -10.805 -20.594 -26.203 1 84.38 275 ARG A CA 1
ATOM 2159 C C . ARG A 1 275 ? -9.625 -20.219 -25.297 1 84.38 275 ARG A C 1
ATOM 2161 O O . ARG A 1 275 ? -8.617 -19.719 -25.781 1 84.38 275 ARG A O 1
ATOM 2168 N N . SER A 1 276 ? -9.828 -20.469 -24.047 1 89.5 276 SER A N 1
ATOM 2169 C CA . SER A 1 276 ? -8.773 -20.109 -23.094 1 89.5 276 SER A CA 1
ATOM 2170 C C . SER A 1 276 ? -8.352 -21.312 -22.266 1 89.5 276 SER A C 1
ATOM 2172 O O . SER A 1 276 ? -9.18 -22.172 -21.938 1 89.5 276 SER A O 1
ATOM 2174 N N . HIS A 1 277 ? -7.09 -21.375 -22.047 1 93.81 277 HIS A N 1
ATOM 2175 C CA . HIS A 1 277 ? -6.633 -22.375 -21.094 1 93.81 277 HIS A CA 1
ATOM 2176 C C . HIS A 1 277 ? -7.246 -22.156 -19.719 1 93.81 277 HIS A C 1
ATOM 2178 O O . HIS A 1 277 ? -7.379 -21 -19.281 1 93.81 277 HIS A O 1
ATOM 2184 N N . VAL A 1 278 ? -7.594 -23.188 -19.031 1 96.38 278 VAL A N 1
ATOM 2185 C CA . VAL A 1 278 ? -8.234 -23.125 -17.719 1 96.38 278 VAL A CA 1
ATOM 2186 C C . VAL A 1 278 ? -7.336 -22.391 -16.734 1 96.38 278 VAL A C 1
ATOM 2188 O O . VAL A 1 278 ? -7.805 -21.547 -15.969 1 96.38 278 VAL A O 1
ATOM 2191 N N . GLY A 1 279 ? -6.086 -22.688 -16.781 1 96.56 279 GLY A N 1
ATOM 2192 C CA . GLY A 1 279 ? -5.145 -22.062 -15.875 1 96.56 279 GLY A CA 1
ATOM 2193 C C . GLY A 1 279 ? -5.023 -20.562 -16.094 1 96.56 279 GLY A C 1
ATOM 2194 O O . GLY A 1 279 ? -4.84 -19.812 -15.133 1 96.56 279 GLY A O 1
ATOM 2195 N N . ASP A 1 280 ? -5.121 -20.109 -17.297 1 95.56 280 ASP A N 1
ATOM 2196 C CA . ASP A 1 280 ? -5.039 -18.688 -17.609 1 95.56 280 ASP A CA 1
ATOM 2197 C C . ASP A 1 280 ? -6.223 -17.922 -17.016 1 95.56 280 ASP A C 1
ATOM 2199 O O . ASP A 1 280 ? -6.047 -16.875 -16.391 1 95.56 280 ASP A O 1
ATOM 2203 N N . MET A 1 281 ? -7.348 -18.484 -17.203 1 96.5 281 MET A N 1
ATOM 2204 C CA . MET A 1 281 ? -8.562 -17.844 -16.703 1 96.5 281 MET A CA 1
ATOM 2205 C C . MET A 1 281 ? -8.602 -17.859 -15.18 1 96.5 281 MET A C 1
ATOM 2207 O O . MET A 1 281 ? -9 -16.891 -14.547 1 96.5 281 MET A O 1
ATOM 2211 N N . MET A 1 282 ? -8.211 -18.969 -14.656 1 97.88 282 MET A N 1
ATOM 2212 C CA . MET A 1 282 ? -8.195 -19.109 -13.195 1 97.88 282 MET A CA 1
ATOM 2213 C C . MET A 1 282 ? -7.238 -18.094 -12.57 1 97.88 282 MET A C 1
ATOM 2215 O O . MET A 1 282 ? -7.59 -17.422 -11.602 1 97.88 282 MET A O 1
ATOM 2219 N N . MET A 1 283 ? -6.086 -17.984 -13.141 1 97.88 283 MET A N 1
ATOM 2220 C CA . MET A 1 283 ? -5.062 -17.109 -12.586 1 97.88 283 MET A CA 1
ATOM 2221 C C . MET A 1 283 ? -5.457 -15.641 -12.766 1 97.88 283 MET A C 1
ATOM 2223 O O . MET A 1 283 ? -5.324 -14.844 -11.836 1 97.88 283 MET A O 1
ATOM 2227 N N . SER A 1 284 ? -5.922 -15.289 -13.906 1 97.69 284 SER A N 1
ATOM 2228 C CA . SER A 1 284 ? -6.371 -13.922 -14.148 1 97.69 284 SER A CA 1
ATOM 2229 C C . SER A 1 284 ? -7.48 -13.531 -13.18 1 97.69 284 SER A C 1
ATOM 2231 O O . SER A 1 284 ? -7.457 -12.43 -12.609 1 97.69 284 SER A O 1
ATOM 2233 N N . SER A 1 285 ? -8.43 -14.438 -13.016 1 98.56 285 SER A N 1
ATOM 2234 C CA . SER A 1 285 ? -9.555 -14.18 -12.125 1 98.56 285 SER A CA 1
ATOM 2235 C C . SER A 1 285 ? -9.094 -14.039 -10.68 1 98.56 285 SER A C 1
ATOM 2237 O O . SER A 1 285 ? -9.5 -13.102 -9.984 1 98.56 285 SER A O 1
ATOM 2239 N N . ALA A 1 286 ? -8.25 -14.945 -10.312 1 98.5 286 ALA A N 1
ATOM 2240 C CA . ALA A 1 286 ? -7.785 -14.953 -8.93 1 98.5 286 ALA A CA 1
ATOM 2241 C C . ALA A 1 286 ? -6.992 -13.695 -8.602 1 98.5 286 ALA A C 1
ATOM 2243 O O . ALA A 1 286 ? -7.043 -13.195 -7.473 1 98.5 286 ALA A O 1
ATOM 2244 N N . ILE A 1 287 ? -6.254 -13.188 -9.531 1 98.19 287 ILE A N 1
ATOM 2245 C CA . ILE A 1 287 ? -5.48 -11.969 -9.32 1 98.19 287 ILE A CA 1
ATOM 2246 C C . ILE A 1 287 ? -6.418 -10.82 -8.945 1 98.19 287 ILE A C 1
ATOM 2248 O O . ILE A 1 287 ? -6.203 -10.148 -7.938 1 98.19 287 ILE A O 1
ATOM 2252 N N . LEU A 1 288 ? -7.445 -10.656 -9.68 1 98.06 288 LEU A N 1
ATOM 2253 C CA . LEU A 1 288 ? -8.375 -9.562 -9.406 1 98.06 288 LEU A CA 1
ATOM 2254 C C . LEU A 1 288 ? -9.211 -9.859 -8.164 1 98.06 288 LEU A C 1
ATOM 2256 O O . LEU A 1 288 ? -9.367 -8.992 -7.297 1 98.06 288 LEU A O 1
ATOM 2260 N N . LEU A 1 289 ? -9.703 -11.078 -8 1 98.44 289 LEU A N 1
ATOM 2261 C CA . LEU A 1 289 ? -10.625 -11.438 -6.926 1 98.44 289 LEU A CA 1
ATOM 2262 C C . LEU A 1 289 ? -9.922 -11.391 -5.57 1 98.44 289 LEU A C 1
ATOM 2264 O O . LEU A 1 289 ? -10.57 -11.18 -4.539 1 98.44 289 LEU A O 1
ATOM 2268 N N . SER A 1 290 ? -8.641 -11.578 -5.594 1 97.19 290 SER A N 1
ATOM 2269 C CA . SER A 1 290 ? -7.891 -11.547 -4.34 1 97.19 290 SER A CA 1
ATOM 2270 C C . SER A 1 290 ? -7.332 -10.156 -4.066 1 97.19 290 SER A C 1
ATOM 2272 O O . SER A 1 290 ? -6.715 -9.922 -3.027 1 97.19 290 SER A O 1
ATOM 2274 N N . GLY A 1 291 ? -7.465 -9.25 -4.961 1 95.69 291 GLY A N 1
ATOM 2275 C CA . GLY A 1 291 ? -6.996 -7.883 -4.781 1 95.69 291 GLY A CA 1
ATOM 2276 C C . GLY A 1 291 ? -5.523 -7.711 -5.109 1 95.69 291 GLY A C 1
ATOM 2277 O O . GLY A 1 291 ? -4.914 -6.707 -4.742 1 95.69 291 GLY A O 1
ATOM 2278 N N . ASN A 1 292 ? -4.906 -8.672 -5.809 1 95.94 292 ASN A N 1
ATOM 2279 C CA . ASN A 1 292 ? -3.504 -8.578 -6.203 1 95.94 292 ASN A CA 1
ATOM 2280 C C . ASN A 1 292 ? -3.332 -7.746 -7.473 1 95.94 292 ASN A C 1
ATOM 2282 O O . ASN A 1 292 ? -4.297 -7.516 -8.203 1 95.94 292 ASN A O 1
ATOM 2286 N N . ASN A 1 293 ? -2.148 -7.242 -7.605 1 93.5 293 ASN A N 1
ATOM 2287 C CA . ASN A 1 293 ? -1.775 -6.48 -8.789 1 93.5 293 ASN A CA 1
ATOM 2288 C C . ASN A 1 293 ? -1.038 -7.348 -9.805 1 93.5 293 ASN A C 1
ATOM 2290 O O . ASN A 1 293 ? -0.129 -8.094 -9.445 1 93.5 293 ASN A O 1
ATOM 2294 N N . PHE A 1 294 ? -1.44 -7.262 -11.031 1 95.5 294 PHE A N 1
ATOM 2295 C CA . PHE A 1 294 ? -0.891 -8.141 -12.062 1 95.5 294 PHE A CA 1
ATOM 2296 C C . PHE A 1 294 ? 0.615 -7.945 -12.188 1 95.5 294 PHE A C 1
ATOM 2298 O O . PHE A 1 294 ? 1.362 -8.922 -12.312 1 95.5 294 PHE A O 1
ATOM 2305 N N . ASP A 1 295 ? 1.071 -6.727 -12.203 1 91.19 295 ASP A N 1
ATOM 2306 C CA . ASP A 1 295 ? 2.49 -6.457 -12.422 1 91.19 295 ASP A CA 1
ATOM 2307 C C . ASP A 1 295 ? 3.342 -7.102 -11.328 1 91.19 295 ASP A C 1
ATOM 2309 O O . ASP A 1 295 ? 4.438 -7.594 -11.602 1 91.19 295 ASP A O 1
ATOM 2313 N N . LYS A 1 296 ? 2.852 -7.102 -10.156 1 93.81 296 LYS A N 1
ATOM 2314 C CA . LYS A 1 296 ? 3.566 -7.723 -9.047 1 93.81 296 LYS A CA 1
ATOM 2315 C C . LYS A 1 296 ? 3.592 -9.242 -9.188 1 93.81 296 LYS A C 1
ATOM 2317 O O . LYS A 1 296 ? 4.59 -9.883 -8.859 1 93.81 296 LYS A O 1
ATOM 2322 N N . ILE A 1 297 ? 2.486 -9.758 -9.609 1 97.06 297 ILE A N 1
ATOM 2323 C CA . ILE A 1 297 ? 2.404 -11.203 -9.773 1 97.06 297 ILE A CA 1
ATOM 2324 C C . ILE A 1 297 ? 3.285 -11.641 -10.945 1 97.06 297 ILE A C 1
ATOM 2326 O O . ILE A 1 297 ? 3.918 -12.695 -10.891 1 97.06 297 ILE A O 1
ATOM 2330 N N . GLN A 1 298 ? 3.242 -10.844 -11.984 1 95.94 298 GLN A N 1
ATOM 2331 C CA . GLN A 1 298 ? 4.098 -11.148 -13.125 1 95.94 298 GLN A CA 1
ATOM 2332 C C . GLN A 1 298 ? 5.57 -11.156 -12.719 1 95.94 298 GLN A C 1
ATOM 2334 O O . GLN A 1 298 ? 6.34 -12.008 -13.172 1 95.94 298 GLN A O 1
ATOM 2339 N N . LYS A 1 299 ? 5.977 -10.188 -11.945 1 95.56 299 LYS A N 1
ATOM 2340 C CA . LYS A 1 299 ? 7.352 -10.148 -11.453 1 95.56 299 LYS A CA 1
ATOM 2341 C C . LYS A 1 299 ? 7.676 -11.383 -10.617 1 95.56 299 LYS A C 1
ATOM 2343 O O . LYS A 1 299 ? 8.75 -11.969 -10.758 1 95.56 299 LYS A O 1
ATOM 2348 N N . LEU A 1 300 ? 6.762 -11.766 -9.758 1 97.69 300 LEU A N 1
ATOM 2349 C CA . LEU A 1 300 ? 6.914 -12.984 -8.969 1 97.69 300 LEU A CA 1
ATOM 2350 C C . LEU A 1 300 ? 7.105 -14.195 -9.875 1 97.69 300 LEU A C 1
ATOM 2352 O O . LEU A 1 300 ? 8 -15.016 -9.648 1 97.69 300 LEU A O 1
ATOM 2356 N N . ALA A 1 301 ? 6.25 -14.297 -10.891 1 97.56 301 ALA A N 1
ATOM 2357 C CA . ALA A 1 301 ? 6.332 -15.422 -11.82 1 97.56 301 ALA A CA 1
ATOM 2358 C C . ALA A 1 301 ? 7.668 -15.43 -12.555 1 97.56 301 ALA A C 1
ATOM 2360 O O . ALA A 1 301 ? 8.273 -16.484 -12.75 1 97.56 301 ALA A O 1
ATOM 2361 N N . THR A 1 302 ? 8.125 -14.258 -12.883 1 96.06 302 THR A N 1
ATOM 2362 C CA . THR A 1 302 ? 9.398 -14.141 -13.586 1 96.06 302 THR A CA 1
ATOM 2363 C C . THR A 1 302 ? 10.547 -14.602 -12.695 1 96.06 302 THR A C 1
ATOM 2365 O O . THR A 1 302 ? 11.422 -15.352 -13.141 1 96.06 302 THR A O 1
ATOM 2368 N N . PHE A 1 303 ? 10.539 -14.172 -11.492 1 97.69 303 PHE A N 1
ATOM 2369 C CA . PHE A 1 303 ? 11.609 -14.523 -10.578 1 97.69 303 PHE A CA 1
ATOM 2370 C C . PHE A 1 303 ? 11.562 -16.016 -10.227 1 97.69 303 PHE A C 1
ATOM 2372 O O . PHE A 1 303 ? 12.594 -16.625 -9.969 1 97.69 303 PHE A O 1
ATOM 2379 N N . ALA A 1 304 ? 10.352 -16.578 -10.242 1 97.5 304 ALA A N 1
ATOM 2380 C CA . ALA A 1 304 ? 10.188 -18 -9.953 1 97.5 304 ALA A CA 1
ATOM 2381 C C . ALA A 1 304 ? 10.375 -18.844 -11.211 1 97.5 304 ALA A C 1
ATOM 2383 O O . ALA A 1 304 ? 10.305 -20.062 -11.164 1 97.5 304 ALA A O 1
ATOM 2384 N N . ARG A 1 305 ? 10.523 -18.172 -12.375 1 96.19 305 ARG A N 1
ATOM 2385 C CA . ARG A 1 305 ? 10.602 -18.844 -13.664 1 96.19 305 ARG A CA 1
ATOM 2386 C C . ARG A 1 305 ? 9.359 -19.688 -13.922 1 96.19 305 ARG A C 1
ATOM 2388 O O . ARG A 1 305 ? 9.461 -20.812 -14.406 1 96.19 305 ARG A O 1
ATOM 2395 N N . LEU A 1 306 ? 8.297 -19.219 -13.461 1 97.25 306 LEU A N 1
ATOM 2396 C CA . LEU A 1 306 ? 6.984 -19.797 -13.734 1 97.25 306 LEU A CA 1
ATOM 2397 C C . LEU A 1 306 ? 6.398 -19.219 -15.016 1 97.25 306 LEU A C 1
ATOM 2399 O O . LEU A 1 306 ? 6.246 -18 -15.141 1 97.25 306 LEU A O 1
ATOM 2403 N N . ASN A 1 307 ? 6.156 -20.109 -15.945 1 95.25 307 ASN A N 1
ATOM 2404 C CA . ASN A 1 307 ? 5.473 -19.641 -17.141 1 95.25 307 ASN A CA 1
ATOM 2405 C C . ASN A 1 307 ? 4.125 -19 -16.812 1 95.25 307 ASN A C 1
ATOM 2407 O O . ASN A 1 307 ? 3.314 -19.594 -16.109 1 95.25 307 ASN A O 1
ATOM 2411 N N . PHE A 1 308 ? 3.926 -17.734 -17.391 1 95.75 308 PHE A N 1
ATOM 2412 C CA . PHE A 1 308 ? 2.764 -16.984 -16.922 1 95.75 308 PHE A CA 1
ATOM 2413 C C . PHE A 1 308 ? 2.141 -16.203 -18.078 1 95.75 308 PHE A C 1
ATOM 2415 O O . PHE A 1 308 ? 2.693 -16.141 -19.172 1 95.75 308 PHE A O 1
ATOM 2422 N N . LEU A 1 309 ? 1.004 -15.75 -17.859 1 93.38 309 LEU A N 1
ATOM 2423 C CA . LEU A 1 309 ? 0.266 -15.055 -18.906 1 93.38 309 LEU A CA 1
ATOM 2424 C C . LEU A 1 309 ? 0.821 -13.656 -19.125 1 93.38 309 LEU A C 1
ATOM 2426 O O . LEU A 1 309 ? 1.474 -13.094 -18.25 1 93.38 309 LEU A O 1
ATOM 2430 N N . SER A 1 310 ? 0.513 -13.094 -20.297 1 91.56 310 SER A N 1
ATOM 2431 C CA . SER A 1 310 ? 0.93 -11.742 -20.641 1 91.56 310 SER A CA 1
ATOM 2432 C C . SER A 1 310 ? -0.019 -10.703 -20.047 1 91.56 310 SER A C 1
ATOM 2434 O O . SER A 1 310 ? -1.147 -11.031 -19.688 1 91.56 310 SER A O 1
ATOM 2436 N N . LYS A 1 311 ? 0.476 -9.492 -19.953 1 91.25 311 LYS A N 1
ATOM 2437 C CA . LYS A 1 311 ? -0.336 -8.391 -19.453 1 91.25 311 LYS A CA 1
ATOM 2438 C C . LYS A 1 311 ? -1.557 -8.156 -20.328 1 91.25 311 LYS A C 1
ATOM 2440 O O . LYS A 1 311 ? -2.646 -7.871 -19.828 1 91.25 311 LYS A O 1
ATOM 2445 N N . THR A 1 312 ? -1.378 -8.305 -21.594 1 87.31 312 THR A N 1
ATOM 2446 C CA . THR A 1 312 ? -2.463 -8.094 -22.547 1 87.31 312 THR A CA 1
ATOM 2447 C C . THR A 1 312 ? -3.568 -9.125 -22.344 1 87.31 312 THR A C 1
ATOM 2449 O O . THR A 1 312 ? -4.754 -8.789 -22.359 1 87.31 312 THR A O 1
ATOM 2452 N N . THR A 1 313 ? -3.158 -10.391 -22.219 1 90.31 313 THR A N 1
ATOM 2453 C CA . THR A 1 313 ? -4.133 -11.445 -21.953 1 90.31 313 THR A CA 1
ATOM 2454 C C . THR A 1 313 ? -4.906 -11.164 -20.672 1 90.31 313 THR A C 1
ATOM 2456 O O . THR A 1 313 ? -6.133 -11.281 -20.641 1 90.31 313 THR A O 1
ATOM 2459 N N . PHE A 1 314 ? -4.254 -10.727 -19.656 1 94.44 314 PHE A N 1
ATOM 2460 C CA . PHE A 1 314 ? -4.883 -10.414 -18.391 1 94.44 314 PHE A CA 1
ATOM 2461 C C . PHE A 1 314 ? -5.887 -9.281 -18.531 1 94.44 314 PHE A C 1
ATOM 2463 O O . PHE A 1 314 ? -7.016 -9.367 -18.047 1 94.44 314 PHE A O 1
ATOM 2470 N N . GLN A 1 315 ? -5.438 -8.242 -19.172 1 91.38 315 GLN A N 1
ATOM 2471 C CA . GLN A 1 315 ? -6.281 -7.066 -19.328 1 91.38 315 GLN A CA 1
ATOM 2472 C C . GLN A 1 315 ? -7.547 -7.398 -20.125 1 91.38 315 GLN A C 1
ATOM 2474 O O . GLN A 1 315 ? -8.633 -6.898 -19.812 1 91.38 315 GLN A O 1
ATOM 2479 N N . GLN A 1 316 ? -7.414 -8.227 -21.094 1 90.44 316 GLN A N 1
ATOM 2480 C CA . GLN A 1 316 ? -8.57 -8.617 -21.906 1 90.44 316 GLN A CA 1
ATOM 2481 C C . GLN A 1 316 ? -9.531 -9.484 -21.094 1 90.44 316 GLN A C 1
ATOM 2483 O O . GLN A 1 316 ? -10.742 -9.281 -21.125 1 90.44 316 GLN A O 1
ATOM 2488 N N . GLN A 1 317 ? -9.008 -10.461 -20.422 1 94.19 317 GLN A N 1
ATOM 2489 C CA . GLN A 1 317 ? -9.852 -11.32 -19.609 1 94.19 317 GLN A CA 1
ATOM 2490 C C . GLN A 1 317 ? -10.539 -10.523 -18.5 1 94.19 317 GLN A C 1
ATOM 2492 O O . GLN A 1 317 ? -11.711 -10.75 -18.203 1 94.19 317 GLN A O 1
ATOM 2497 N N . GLN A 1 318 ? -9.812 -9.641 -17.922 1 95.25 318 GLN A N 1
ATOM 2498 C CA . GLN A 1 318 ? -10.344 -8.781 -16.859 1 95.25 318 GLN A CA 1
ATOM 2499 C C . GLN A 1 318 ? -11.516 -7.949 -17.375 1 95.25 318 GLN A C 1
ATOM 2501 O O . GLN A 1 318 ? -12.57 -7.906 -16.734 1 95.25 318 GLN A O 1
ATOM 2506 N N . ALA A 1 319 ? -11.328 -7.277 -18.484 1 92.12 319 ALA A N 1
ATOM 2507 C CA . ALA A 1 319 ? -12.305 -6.332 -19.016 1 92.12 319 ALA A CA 1
ATOM 2508 C C . ALA A 1 319 ? -13.547 -7.055 -19.531 1 92.12 319 ALA A C 1
ATOM 2510 O O . ALA A 1 319 ? -14.672 -6.594 -19.344 1 92.12 319 ALA A O 1
ATOM 2511 N N . ASN A 1 320 ? -13.336 -8.211 -20.125 1 92.06 320 ASN A N 1
ATOM 2512 C CA . ASN A 1 320 ? -14.422 -8.828 -20.875 1 92.06 320 ASN A CA 1
ATOM 2513 C C . ASN A 1 320 ? -15.203 -9.82 -20 1 92.06 320 ASN A C 1
ATOM 2515 O O . ASN A 1 320 ? -16.391 -10.047 -20.234 1 92.06 320 ASN A O 1
ATOM 2519 N N . TYR A 1 321 ? -14.547 -10.383 -19.047 1 95.75 321 TYR A N 1
ATOM 2520 C CA . TYR A 1 321 ? -15.234 -11.484 -18.391 1 95.75 321 TYR A CA 1
ATOM 2521 C C . TYR A 1 321 ? -15.25 -11.281 -16.875 1 95.75 321 TYR A C 1
ATOM 2523 O O . TYR A 1 321 ? -16.281 -11.469 -16.234 1 95.75 321 TYR A O 1
ATOM 2531 N N . ILE A 1 322 ? -14.141 -10.93 -16.25 1 98.06 322 ILE A N 1
ATOM 2532 C CA . ILE A 1 322 ? -14.016 -10.914 -14.805 1 98.06 322 ILE A CA 1
ATOM 2533 C C . ILE A 1 322 ? -14.789 -9.727 -14.234 1 98.06 322 ILE A C 1
ATOM 2535 O O . ILE A 1 322 ? -15.602 -9.883 -13.32 1 98.06 322 ILE A O 1
ATOM 2539 N N . ILE A 1 323 ? -14.586 -8.5 -14.734 1 97.12 323 ILE A N 1
ATOM 2540 C CA . ILE A 1 323 ? -15.234 -7.293 -14.242 1 97.12 323 ILE A CA 1
ATOM 2541 C C . ILE A 1 323 ? -16.75 -7.414 -14.398 1 97.12 323 ILE A C 1
ATOM 2543 O O . ILE A 1 323 ? -17.5 -7.203 -13.438 1 97.12 323 ILE A O 1
ATOM 2547 N N . PRO A 1 324 ? -17.234 -7.844 -15.57 1 96.62 324 PRO A N 1
ATOM 2548 C CA . PRO A 1 324 ? -18.688 -7.996 -15.688 1 96.62 324 PRO A CA 1
ATOM 2549 C C . PRO A 1 324 ? -19.266 -9 -14.695 1 96.62 324 PRO A C 1
ATOM 2551 O O . PRO A 1 324 ? -20.375 -8.812 -14.188 1 96.62 324 PRO A O 1
ATOM 2554 N N . ALA A 1 325 ? -18.531 -10.062 -14.445 1 98.44 325 ALA A N 1
ATOM 2555 C CA . ALA A 1 325 ? -19 -11.062 -13.484 1 98.44 325 ALA A CA 1
ATOM 2556 C C . ALA A 1 325 ? -19.125 -10.461 -12.086 1 98.44 325 ALA A C 1
ATOM 2558 O O . ALA A 1 325 ? -20.094 -10.734 -11.367 1 98.44 325 ALA A O 1
ATOM 2559 N N . ILE A 1 326 ? -18.141 -9.68 -11.664 1 98.5 326 ILE A N 1
ATOM 2560 C CA . ILE A 1 326 ? -18.141 -9.016 -10.359 1 98.5 326 ILE A CA 1
ATOM 2561 C C . ILE A 1 326 ? -19.328 -8.055 -10.273 1 98.5 326 ILE A C 1
ATOM 2563 O O . ILE A 1 326 ? -20.047 -8.031 -9.281 1 98.5 326 ILE A O 1
ATOM 2567 N N . GLU A 1 327 ? -19.531 -7.293 -11.312 1 97.62 327 GLU A N 1
ATOM 2568 C CA . GLU A 1 327 ? -20.609 -6.305 -11.344 1 97.62 327 GLU A CA 1
ATOM 2569 C C . GLU A 1 327 ? -21.969 -6.977 -11.281 1 97.62 327 GLU A C 1
ATOM 2571 O O . GLU A 1 327 ? -22.875 -6.496 -10.586 1 97.62 327 GLU A O 1
ATOM 2576 N N . SER A 1 328 ? -22.078 -8.055 -11.984 1 97.81 328 SER A N 1
ATOM 2577 C CA . SER A 1 328 ? -23.328 -8.805 -11.953 1 97.81 328 SER A CA 1
ATOM 2578 C C . SER A 1 328 ? -23.609 -9.352 -10.555 1 97.81 328 SER A C 1
ATOM 2580 O O . SER A 1 328 ? -24.75 -9.328 -10.086 1 97.81 328 SER A O 1
ATOM 2582 N N . HIS A 1 329 ? -22.609 -9.898 -9.992 1 98.31 329 HIS A N 1
ATOM 2583 C CA . HIS A 1 329 ? -22.766 -10.414 -8.641 1 98.31 329 HIS A CA 1
ATOM 2584 C C . HIS A 1 329 ? -23.172 -9.305 -7.672 1 98.31 329 HIS A C 1
ATOM 2586 O O . HIS A 1 329 ? -24.047 -9.5 -6.824 1 98.31 329 HIS A O 1
ATOM 2592 N N . TRP A 1 330 ? -22.578 -8.164 -7.738 1 97.81 330 TRP A N 1
ATOM 2593 C CA . TRP A 1 330 ? -22.891 -7.027 -6.879 1 97.81 330 TRP A CA 1
ATOM 2594 C C . TRP A 1 330 ? -24.344 -6.586 -7.082 1 97.81 330 TRP A C 1
ATOM 2596 O O . TRP A 1 330 ? -25.047 -6.277 -6.113 1 97.81 330 TRP A O 1
ATOM 2606 N N . GLU A 1 331 ? -24.75 -6.543 -8.297 1 96.81 331 GLU A N 1
ATOM 2607 C CA . GLU A 1 331 ? -26.125 -6.148 -8.586 1 96.81 331 GLU A CA 1
ATOM 2608 C C . GLU A 1 331 ? -27.125 -7.055 -7.875 1 96.81 331 GLU A C 1
ATOM 2610 O O . GLU A 1 331 ? -28.141 -6.586 -7.359 1 96.81 331 GLU A O 1
ATOM 2615 N N . ARG A 1 332 ? -26.812 -8.281 -7.855 1 96.5 332 ARG A N 1
ATOM 2616 C CA . ARG A 1 332 ? -27.672 -9.234 -7.164 1 96.5 332 ARG A CA 1
ATOM 2617 C C . ARG A 1 332 ? -27.672 -8.977 -5.66 1 96.5 332 ARG A C 1
ATOM 2619 O O . ARG A 1 332 ? -28.734 -8.922 -5.035 1 96.5 332 ARG A O 1
ATOM 2626 N N . VAL A 1 333 ? -26.516 -8.805 -5.109 1 96.44 333 VAL A N 1
ATOM 2627 C CA . VAL A 1 333 ? -26.375 -8.547 -3.678 1 96.44 333 VAL A CA 1
ATOM 2628 C C . VAL A 1 333 ? -27.094 -7.25 -3.316 1 96.44 333 VAL A C 1
ATOM 2630 O O . VAL A 1 333 ? -27.797 -7.188 -2.305 1 96.44 333 VAL A O 1
ATOM 2633 N N . GLN A 1 334 ? -26.906 -6.25 -4.098 1 95.38 334 GLN A N 1
ATOM 2634 C CA . GLN A 1 334 ? -27.516 -4.949 -3.854 1 95.38 334 GLN A CA 1
ATOM 2635 C C . GLN A 1 334 ? -29.047 -5.039 -3.902 1 95.38 334 GLN A C 1
ATOM 2637 O O . GLN A 1 334 ? -29.734 -4.445 -3.068 1 95.38 334 GLN A O 1
ATOM 2642 N N . LYS A 1 335 ? -29.531 -5.754 -4.875 1 94.88 335 LYS A N 1
ATOM 2643 C CA . LYS A 1 335 ? -30.969 -5.93 -5.012 1 94.88 335 LYS A CA 1
ATOM 2644 C C . LYS A 1 335 ? -31.562 -6.629 -3.787 1 94.88 335 LYS A C 1
ATOM 2646 O O . LYS A 1 335 ? -32.562 -6.195 -3.244 1 94.88 335 LYS A O 1
ATOM 2651 N N . GLU A 1 336 ? -30.906 -7.617 -3.395 1 95.31 336 GLU A N 1
ATOM 2652 C CA . GLU A 1 336 ? -31.344 -8.352 -2.211 1 95.31 336 GLU A CA 1
ATOM 2653 C C . GLU A 1 336 ? -31.312 -7.461 -0.971 1 95.31 336 GLU A C 1
ATOM 2655 O O . GLU A 1 336 ? -32.25 -7.508 -0.147 1 95.31 336 GLU A O 1
ATOM 2660 N N . THR A 1 337 ? -30.328 -6.688 -0.826 1 95.81 337 THR A N 1
ATOM 2661 C CA . THR A 1 337 ? -30.172 -5.812 0.331 1 95.81 337 THR A CA 1
ATOM 2662 C C . THR A 1 337 ? -31.219 -4.707 0.325 1 95.81 337 THR A C 1
ATOM 2664 O O . THR A 1 337 ? -31.781 -4.367 1.371 1 95.81 337 THR A O 1
ATOM 2667 N N . ARG A 1 338 ? -31.484 -4.176 -0.796 1 93.62 338 ARG A N 1
ATOM 2668 C CA . ARG A 1 338 ? -32.5 -3.129 -0.92 1 93.62 338 ARG A CA 1
ATOM 2669 C C . ARG A 1 338 ? -33.875 -3.656 -0.552 1 93.62 338 ARG A C 1
ATOM 2671 O O . ARG A 1 338 ? -34.656 -2.971 0.117 1 93.62 338 ARG A O 1
ATOM 2678 N N . GLU A 1 339 ? -34.125 -4.828 -1.007 1 93.88 339 GLU A N 1
ATOM 2679 C CA . GLU A 1 339 ? -35.406 -5.445 -0.703 1 93.88 339 GLU A CA 1
ATOM 2680 C C . GLU A 1 339 ? -35.594 -5.66 0.798 1 93.88 339 GLU A C 1
ATOM 2682 O O . GLU A 1 339 ? -36.688 -5.48 1.339 1 93.88 339 GLU A O 1
ATOM 2687 N N . LYS A 1 340 ? -34.531 -5.922 1.396 1 94.19 340 LYS A N 1
ATOM 2688 C CA . LYS A 1 340 ? -34.531 -6.129 2.842 1 94.19 340 LYS A CA 1
ATOM 2689 C C . LYS A 1 340 ? -34.875 -4.84 3.578 1 94.19 340 LYS A C 1
ATOM 2691 O O . LYS A 1 340 ? -35.5 -4.871 4.652 1 94.19 340 LYS A O 1
ATOM 2696 N N . HIS A 1 341 ? -34.594 -3.744 3.064 1 95.31 341 HIS A N 1
ATOM 2697 C CA . HIS A 1 341 ? -34.719 -2.48 3.783 1 95.31 341 HIS A CA 1
ATOM 2698 C C . HIS A 1 341 ? -35.812 -1.602 3.166 1 95.31 341 HIS A C 1
ATOM 2700 O O . HIS A 1 341 ? -35.938 -0.432 3.531 1 95.31 341 HIS A O 1
ATOM 2706 N N . HIS A 1 342 ? -36.562 -2.121 2.271 1 91.31 342 HIS A N 1
ATOM 2707 C CA . HIS A 1 342 ? -37.562 -1.352 1.565 1 91.31 342 HIS A CA 1
ATOM 2708 C C . HIS A 1 342 ? -38.75 -1.034 2.475 1 91.31 342 HIS A C 1
ATOM 2710 O O . HIS A 1 342 ? -39.406 -0.005 2.309 1 91.31 342 HIS A O 1
ATOM 2716 N N . ALA A 1 343 ? -39 -1.747 3.436 1 88.25 343 ALA A N 1
ATOM 2717 C CA . ALA A 1 343 ? -40.219 -1.675 4.227 1 88.25 343 ALA A CA 1
ATOM 2718 C C . ALA A 1 343 ? -40.125 -0.58 5.285 1 88.25 343 ALA A C 1
ATOM 2720 O O . ALA A 1 343 ? -41.156 -0.034 5.715 1 88.25 343 ALA A O 1
ATOM 2721 N N . SER A 1 344 ? -39 -0.287 5.758 1 91.69 344 SER A N 1
ATOM 2722 C CA . SER A 1 344 ? -38.875 0.653 6.863 1 91.69 344 SER A CA 1
ATOM 2723 C C . SER A 1 344 ? -37.844 1.738 6.539 1 91.69 344 SER A C 1
ATOM 2725 O O . SER A 1 344 ? -36.875 1.496 5.801 1 91.69 344 SER A O 1
ATOM 2727 N N . PRO A 1 345 ? -38.125 2.912 7.105 1 95.44 345 PRO A N 1
ATOM 2728 C CA . PRO A 1 345 ? -37.125 3.965 6.93 1 95.44 345 PRO A CA 1
ATOM 2729 C C . PRO A 1 345 ? -35.781 3.576 7.48 1 95.44 345 PRO A C 1
ATOM 2731 O O . PRO A 1 345 ? -35.688 2.902 8.508 1 95.44 345 PRO A O 1
ATOM 2734 N N . VAL A 1 346 ? -34.781 4.039 6.809 1 96.75 346 VAL A N 1
ATOM 2735 C CA . VAL A 1 346 ? -33.438 3.59 7.18 1 96.75 346 VAL A CA 1
ATOM 2736 C C . VAL A 1 346 ? -32.625 4.773 7.684 1 96.75 346 VAL A C 1
ATOM 2738 O O . VAL A 1 346 ? -32.875 5.922 7.316 1 96.75 346 VAL A O 1
ATOM 2741 N N . VAL A 1 347 ? -31.688 4.52 8.602 1 97.38 347 VAL A N 1
ATOM 2742 C CA . VAL A 1 347 ? -30.609 5.41 9.016 1 97.38 347 VAL A CA 1
ATOM 2743 C C . VAL A 1 347 ? -29.312 5.012 8.312 1 97.38 347 VAL A C 1
ATOM 2745 O O . VAL A 1 347 ? -28.844 3.877 8.445 1 97.38 347 VAL A O 1
ATOM 2748 N N . VAL A 1 348 ? -28.734 5.953 7.609 1 97.56 348 VAL A N 1
ATOM 2749 C CA . VAL A 1 348 ? -27.609 5.566 6.773 1 97.56 348 VAL A CA 1
ATOM 2750 C C . VAL A 1 348 ? -26.375 6.371 7.164 1 97.56 348 VAL A C 1
ATOM 2752 O O . VAL A 1 348 ? -26.469 7.555 7.504 1 97.56 348 VAL A O 1
ATOM 2755 N N . CYS A 1 349 ? -25.25 5.711 7.18 1 97.31 349 CYS A N 1
ATOM 2756 C CA . CYS A 1 349 ? -23.938 6.34 7.309 1 97.31 349 CYS A CA 1
ATOM 2757 C C . CYS A 1 349 ? -23.312 6.562 5.941 1 97.31 349 CYS A C 1
ATOM 2759 O O . CYS A 1 349 ? -23.375 5.691 5.07 1 97.31 349 CYS A O 1
ATOM 2761 N N . GLY A 1 350 ? -22.781 7.738 5.703 1 96.81 350 GLY A N 1
ATOM 2762 C CA . GLY A 1 350 ? -22.125 8.055 4.441 1 96.81 350 GLY A CA 1
ATOM 2763 C C . GLY A 1 350 ? -20.719 8.578 4.609 1 96.81 350 GLY A C 1
ATOM 2764 O O . GLY A 1 350 ? -20.438 9.344 5.531 1 96.81 350 GLY A O 1
ATOM 2765 N N . ASP A 1 351 ? -19.797 8.109 3.748 1 95.38 351 ASP A N 1
ATOM 2766 C CA . ASP A 1 351 ? -18.422 8.586 3.764 1 95.38 351 ASP A CA 1
ATOM 2767 C C . ASP A 1 351 ? -17.734 8.336 2.418 1 95.38 351 ASP A C 1
ATOM 2769 O O . ASP A 1 351 ? -18.172 7.477 1.646 1 95.38 351 ASP A O 1
ATOM 2773 N N . ALA A 1 352 ? -16.75 9.188 2.182 1 94.94 352 ALA A N 1
ATOM 2774 C CA . ALA A 1 352 ? -16.016 9.094 0.923 1 94.94 352 ALA A CA 1
ATOM 2775 C C . ALA A 1 352 ? -14.609 8.562 1.151 1 94.94 352 ALA A C 1
ATOM 2777 O O . ALA A 1 352 ? -14.047 8.727 2.238 1 94.94 352 ALA A O 1
ATOM 2778 N N . ARG A 1 353 ? -14.133 7.906 0.154 1 93.81 353 ARG A N 1
ATOM 2779 C CA . ARG A 1 353 ? -12.742 7.449 0.106 1 93.81 353 ARG A CA 1
ATOM 2780 C C . ARG A 1 353 ? -12.109 7.762 -1.244 1 93.81 353 ARG A C 1
ATOM 2782 O O . ARG A 1 353 ? -12.664 7.422 -2.291 1 93.81 353 ARG A O 1
ATOM 2789 N N . ASN A 1 354 ? -10.953 8.359 -1.193 1 92.19 354 ASN A N 1
ATOM 2790 C CA . ASN A 1 354 ? -10.234 8.688 -2.422 1 92.19 354 ASN A CA 1
ATOM 2791 C C . ASN A 1 354 ? -9.281 7.574 -2.832 1 92.19 354 ASN A C 1
ATOM 2793 O O . ASN A 1 354 ? -8.914 6.73 -2.01 1 92.19 354 ASN A O 1
ATOM 2797 N N . ASP A 1 355 ? -8.891 7.531 -4.09 1 90.56 355 ASP A N 1
ATOM 2798 C CA . ASP A 1 355 ? -8.047 6.473 -4.637 1 90.56 355 ASP A CA 1
ATOM 2799 C C . ASP A 1 355 ? -6.578 6.707 -4.289 1 90.56 355 ASP A C 1
ATOM 2801 O O . ASP A 1 355 ? -5.762 5.785 -4.371 1 90.56 355 ASP A O 1
ATOM 2805 N N . SER A 1 356 ? -6.258 7.895 -4.008 1 84.5 356 SER A N 1
ATOM 2806 C CA . SER A 1 356 ? -4.871 8.227 -3.693 1 84.5 356 SER A CA 1
ATOM 2807 C C . SER A 1 356 ? -4.781 9.117 -2.457 1 84.5 356 SER A C 1
ATOM 2809 O O . SER A 1 356 ? -5.766 9.75 -2.07 1 84.5 356 SER A O 1
ATOM 2811 N N . PRO A 1 357 ? -3.609 8.969 -1.886 1 74.88 357 PRO A N 1
ATOM 2812 C CA . PRO A 1 357 ? -3.434 9.875 -0.752 1 74.88 357 PRO A CA 1
ATOM 2813 C C . PRO A 1 357 ? -3.234 11.328 -1.186 1 74.88 357 PRO A C 1
ATOM 2815 O O . PRO A 1 357 ? -2.852 11.586 -2.328 1 74.88 357 PRO A O 1
ATOM 2818 N N . GLY A 1 358 ? -3.572 12.211 -0.457 1 64.44 358 GLY A N 1
ATOM 2819 C CA . GLY A 1 358 ? -3.303 13.617 -0.733 1 64.44 358 GLY A CA 1
ATOM 2820 C C . GLY A 1 358 ? -4.461 14.32 -1.414 1 64.44 358 GLY A C 1
ATOM 2821 O O . GLY A 1 358 ? -5.621 13.945 -1.229 1 64.44 358 GLY A O 1
ATOM 2822 N N . HIS A 1 359 ? -4.172 15.336 -2.02 1 61.91 359 HIS A N 1
ATOM 2823 C CA . HIS A 1 359 ? -5.211 16.188 -2.568 1 61.91 359 HIS A CA 1
ATOM 2824 C C . HIS A 1 359 ? -5.309 16.047 -4.082 1 61.91 359 HIS A C 1
ATOM 2826 O O . HIS A 1 359 ? -5.836 16.922 -4.766 1 61.91 359 HIS A O 1
ATOM 2832 N N . CYS A 1 360 ? -4.832 14.906 -4.547 1 69.94 360 CYS A N 1
ATOM 2833 C CA . CYS A 1 360 ? -4.828 14.758 -5.996 1 69.94 360 CYS A CA 1
ATOM 2834 C C . CYS A 1 360 ? -5.48 13.453 -6.418 1 69.94 360 CYS A C 1
ATOM 2836 O O . CYS A 1 360 ? -5.07 12.828 -7.402 1 69.94 360 CYS A O 1
ATOM 2838 N N . ALA A 1 361 ? -6.523 13.289 -5.82 1 84.69 361 ALA A N 1
ATOM 2839 C CA . ALA A 1 361 ? -7.18 12.023 -6.113 1 84.69 361 ALA A CA 1
ATOM 2840 C C . ALA A 1 361 ? -7.91 12.078 -7.453 1 84.69 361 ALA A C 1
ATOM 2842 O O . ALA A 1 361 ? -8.383 13.141 -7.863 1 84.69 361 ALA A O 1
ATOM 2843 N N . GLN A 1 362 ? -7.949 11.023 -8.125 1 87.19 362 GLN A N 1
ATOM 2844 C CA . GLN A 1 362 ? -8.656 10.922 -9.398 1 87.19 362 GLN A CA 1
ATOM 2845 C C . GLN A 1 362 ? -10.07 10.375 -9.195 1 87.19 362 GLN A C 1
ATOM 2847 O O . GLN A 1 362 ? -11.016 10.82 -9.852 1 87.19 362 GLN A O 1
ATOM 2852 N N . TYR A 1 363 ? -10.188 9.398 -8.398 1 92.62 363 TYR A N 1
ATOM 2853 C CA . TYR A 1 363 ? -11.477 8.758 -8.148 1 92.62 363 TYR A CA 1
ATOM 2854 C C . TYR A 1 363 ? -11.875 8.914 -6.684 1 92.62 363 TYR A C 1
ATOM 2856 O O . TYR A 1 363 ? -11.023 8.945 -5.797 1 92.62 363 TYR A O 1
ATOM 2864 N N . CYS A 1 364 ? -13.156 9.07 -6.461 1 95 364 CYS A N 1
ATOM 2865 C CA . CYS A 1 364 ? -13.75 9.078 -5.129 1 95 364 CYS A CA 1
ATOM 2866 C C . CYS A 1 364 ? -14.883 8.062 -5.027 1 95 364 CYS A C 1
ATOM 2868 O O . CYS A 1 364 ? -15.75 8 -5.898 1 95 364 CYS A O 1
ATOM 2870 N N . THR A 1 365 ? -14.742 7.188 -4.086 1 96.5 365 THR A N 1
ATOM 2871 C CA . THR A 1 365 ? -15.797 6.227 -3.791 1 96.5 365 THR A CA 1
ATOM 2872 C C . THR A 1 365 ? -16.641 6.703 -2.613 1 96.5 365 THR A C 1
ATOM 2874 O O . THR A 1 365 ? -16.109 7.02 -1.549 1 96.5 365 THR A O 1
ATOM 2877 N N . TYR A 1 366 ? -17.875 6.832 -2.83 1 97.12 366 TYR A N 1
ATOM 2878 C CA . TYR A 1 366 ? -18.781 7.195 -1.75 1 97.12 366 TYR A CA 1
ATOM 2879 C C . TYR A 1 366 ? -19.688 6.023 -1.37 1 97.12 366 TYR A C 1
ATOM 2881 O O . TYR A 1 366 ? -20.359 5.453 -2.225 1 97.12 366 TYR A O 1
ATOM 2889 N N . THR A 1 367 ? -19.734 5.652 -0.133 1 97.94 367 THR A N 1
ATOM 2890 C CA . THR A 1 367 ? -20.469 4.477 0.326 1 97.94 367 THR A CA 1
ATOM 2891 C C . THR A 1 367 ? -21.531 4.867 1.348 1 97.94 367 THR A C 1
ATOM 2893 O O . THR A 1 367 ? -21.281 5.684 2.236 1 97.94 367 THR A O 1
ATOM 2896 N N . PHE A 1 368 ? -22.734 4.379 1.165 1 98.06 368 PHE A N 1
ATOM 2897 C CA . PHE A 1 368 ? -23.797 4.473 2.16 1 98.06 368 PHE A CA 1
ATOM 2898 C C . PHE A 1 368 ? -24.062 3.117 2.811 1 98.06 368 PHE A C 1
ATOM 2900 O O . PHE A 1 368 ? -24.266 2.119 2.119 1 98.06 368 PHE A O 1
ATOM 2907 N N . MET A 1 369 ? -24.016 3.082 4.07 1 97.88 369 MET A N 1
ATOM 2908 C CA . MET A 1 369 ? -24.219 1.878 4.871 1 97.88 369 MET A CA 1
ATOM 2909 C C . MET A 1 369 ? -25.344 2.072 5.879 1 97.88 369 MET A C 1
ATOM 2911 O O . MET A 1 369 ? -25.453 3.135 6.496 1 97.88 369 MET A O 1
ATOM 2915 N N . GLU A 1 370 ? -26.203 1.115 5.957 1 97.5 370 GLU A N 1
ATOM 2916 C CA . GLU A 1 370 ? -27.234 1.169 6.992 1 97.5 370 GLU A CA 1
ATOM 2917 C C . GLU A 1 370 ? -26.625 1.063 8.383 1 97.5 370 GLU A C 1
ATOM 2919 O O . GLU A 1 370 ? -25.812 0.169 8.648 1 97.5 370 GLU A O 1
ATOM 2924 N N . HIS A 1 371 ? -26.984 1.884 9.258 1 95.62 371 HIS A N 1
ATOM 2925 C CA . HIS A 1 371 ? -26.281 2.113 10.523 1 95.62 371 HIS A CA 1
ATOM 2926 C C . HIS A 1 371 ? -26.406 0.903 11.438 1 95.62 371 HIS A C 1
ATOM 2928 O O . HIS A 1 371 ? -25.438 0.532 12.117 1 95.62 371 HIS A O 1
ATOM 2934 N N . THR A 1 372 ? -27.5 0.23 11.508 1 92.81 372 THR A N 1
ATOM 2935 C CA . THR A 1 372 ? -27.75 -0.831 12.477 1 92.81 372 THR A CA 1
ATOM 2936 C C . THR A 1 372 ? -27.297 -2.18 11.93 1 92.81 372 THR A C 1
ATOM 2938 O O . THR A 1 372 ? -26.594 -2.924 12.617 1 92.81 372 THR A O 1
ATOM 2941 N N . THR A 1 373 ? -27.688 -2.438 10.711 1 94.94 373 THR A N 1
ATOM 2942 C CA . THR A 1 373 ? -27.406 -3.744 10.133 1 94.94 373 THR A CA 1
ATOM 2943 C C . THR A 1 373 ? -26.031 -3.758 9.469 1 94.94 373 THR A C 1
ATOM 2945 O O . THR A 1 373 ? -25.5 -4.824 9.156 1 94.94 373 THR A O 1
ATOM 2948 N N . ASN A 1 374 ? -25.469 -2.621 9.188 1 95.94 374 ASN A N 1
ATOM 2949 C CA . ASN A 1 374 ? -24.188 -2.457 8.5 1 95.94 374 ASN A CA 1
ATOM 2950 C C . ASN A 1 374 ? -24.25 -2.961 7.062 1 95.94 374 ASN A C 1
ATOM 2952 O O . ASN A 1 374 ? -23.234 -3.314 6.477 1 95.94 374 ASN A O 1
ATOM 2956 N N . ASP A 1 375 ? -25.469 -3.064 6.523 1 97.62 375 ASP A N 1
ATOM 2957 C CA . ASP A 1 375 ? -25.641 -3.412 5.117 1 97.62 375 ASP A CA 1
ATOM 2958 C C . ASP A 1 375 ? -25.266 -2.234 4.215 1 97.62 375 ASP A C 1
ATOM 2960 O O . ASP A 1 375 ? -25.688 -1.101 4.465 1 97.62 375 ASP A O 1
ATOM 2964 N N . VAL A 1 376 ? -24.453 -2.492 3.256 1 98.12 376 VAL A N 1
ATOM 2965 C CA . VAL A 1 376 ? -24.125 -1.447 2.295 1 98.12 376 VAL A CA 1
ATOM 2966 C C . VAL A 1 376 ? -25.266 -1.287 1.294 1 98.12 376 VAL A C 1
ATOM 2968 O O . VAL A 1 376 ? -25.578 -2.219 0.551 1 98.12 376 VAL A O 1
ATOM 2971 N N . LEU A 1 377 ? -25.812 -0.159 1.272 1 97.31 377 LEU A N 1
ATOM 2972 C CA . LEU A 1 377 ? -27 0.073 0.46 1 97.31 377 LEU A CA 1
ATOM 2973 C C . LEU A 1 377 ? -26.625 0.655 -0.898 1 97.31 377 LEU A C 1
ATOM 2975 O O . LEU A 1 377 ? -27.344 0.456 -1.883 1 97.31 377 LEU A O 1
ATOM 2979 N N . HIS A 1 378 ? -25.516 1.383 -0.874 1 97.25 378 HIS A N 1
ATOM 2980 C CA . HIS A 1 378 ? -25.109 2.029 -2.119 1 97.25 378 HIS A CA 1
ATOM 2981 C C . HIS A 1 378 ? -23.609 2.281 -2.148 1 97.25 378 HIS A C 1
ATOM 2983 O O . HIS A 1 378 ? -23.016 2.605 -1.121 1 97.25 378 HIS A O 1
ATOM 2989 N N . VAL A 1 379 ? -23.047 2.1 -3.299 1 97.62 379 VAL A N 1
ATOM 2990 C CA . VAL A 1 379 ? -21.672 2.475 -3.582 1 97.62 379 VAL A CA 1
ATOM 2991 C C . VAL A 1 379 ? -21.609 3.293 -4.871 1 97.62 379 VAL A C 1
ATOM 2993 O O . VAL A 1 379 ? -22.047 2.828 -5.93 1 97.62 379 VAL A O 1
ATOM 2996 N N . GLY A 1 380 ? -21.125 4.523 -4.723 1 96.5 380 GLY A N 1
ATOM 2997 C CA . GLY A 1 380 ? -21 5.398 -5.875 1 96.5 380 GLY A CA 1
ATOM 2998 C C . GLY A 1 380 ? -19.562 5.746 -6.203 1 96.5 380 GLY A C 1
ATOM 2999 O O . GLY A 1 380 ? -18.688 5.664 -5.34 1 96.5 380 GLY A O 1
ATOM 3000 N N . PHE A 1 381 ? -19.359 6.039 -7.469 1 95.56 381 PHE A N 1
ATOM 3001 C CA . PHE A 1 381 ? -18.031 6.387 -7.949 1 95.56 381 PHE A CA 1
ATOM 3002 C C . PHE A 1 381 ? -18.047 7.723 -8.688 1 95.56 381 PHE A C 1
ATOM 3004 O O . PHE A 1 381 ? -18.875 7.938 -9.57 1 95.56 381 PHE A O 1
ATOM 3011 N N . VAL A 1 382 ? -17.109 8.586 -8.219 1 94.25 382 VAL A N 1
ATOM 3012 C CA . VAL A 1 382 ? -17 9.898 -8.844 1 94.25 382 VAL A CA 1
ATOM 3013 C C . VAL A 1 382 ? -15.586 10.117 -9.359 1 94.25 382 VAL A C 1
ATOM 3015 O O . VAL A 1 382 ? -14.617 9.797 -8.672 1 94.25 382 VAL A O 1
ATOM 3018 N N . ASP A 1 383 ? -15.508 10.5 -10.602 1 91.88 383 ASP A N 1
ATOM 3019 C CA . ASP A 1 383 ? -14.234 10.875 -11.203 1 91.88 383 ASP A CA 1
ATOM 3020 C C . ASP A 1 383 ? -14.031 12.391 -11.156 1 91.88 383 ASP A C 1
ATOM 3022 O O . ASP A 1 383 ? -14.984 13.156 -11.328 1 91.88 383 ASP A O 1
ATOM 3026 N N . LYS A 1 384 ? -12.82 12.695 -10.93 1 87.69 384 LYS A N 1
ATOM 3027 C CA . LYS A 1 384 ? -12.484 14.117 -10.812 1 87.69 384 LYS A CA 1
ATOM 3028 C C . LYS A 1 384 ? -12.938 14.891 -12.047 1 87.69 384 LYS A C 1
ATOM 3030 O O . LYS A 1 384 ? -13.25 16.078 -11.953 1 87.69 384 LYS A O 1
ATOM 3035 N N . ARG A 1 385 ? -13.047 14.266 -13.195 1 82.25 385 ARG A N 1
ATOM 3036 C CA . ARG A 1 385 ? -13.484 14.883 -14.445 1 82.25 385 ARG A CA 1
ATOM 3037 C C . ARG A 1 385 ? -14.938 15.32 -14.359 1 82.25 385 ARG A C 1
ATOM 3039 O O . ARG A 1 385 ? -15.375 16.188 -15.109 1 82.25 385 ARG A O 1
ATOM 3046 N N . GLN A 1 386 ? -15.594 14.766 -13.406 1 83.56 386 GLN A N 1
ATOM 3047 C CA . GLN A 1 386 ? -17.016 15.062 -13.25 1 83.56 386 GLN A CA 1
ATOM 3048 C C . GLN A 1 386 ? -17.234 16.266 -12.328 1 83.56 386 GLN A C 1
ATOM 3050 O O . GLN A 1 386 ? -18.344 16.766 -12.211 1 83.56 386 GLN A O 1
ATOM 3055 N N . THR A 1 387 ? -16.234 16.688 -11.625 1 83.38 387 THR A N 1
ATOM 3056 C CA . THR A 1 387 ? -16.328 17.797 -10.688 1 83.38 387 THR A CA 1
ATOM 3057 C C . THR A 1 387 ? -15.398 18.938 -11.102 1 83.38 387 THR A C 1
ATOM 3059 O O . THR A 1 387 ? -14.727 19.531 -10.25 1 83.38 387 THR A O 1
ATOM 3062 N N . ALA A 1 388 ? -15.25 19.156 -12.289 1 72.12 388 ALA A N 1
ATOM 3063 C CA . ALA A 1 388 ? -14.414 20.219 -12.828 1 72.12 388 ALA A CA 1
ATOM 3064 C C . ALA A 1 388 ? -12.961 20.062 -12.391 1 72.12 388 ALA A C 1
ATOM 3066 O O . ALA A 1 388 ? -12.289 21.047 -12.062 1 72.12 388 ALA A O 1
ATOM 3067 N N . SER A 1 389 ? -12.609 18.828 -12.156 1 73.69 389 SER A N 1
ATOM 3068 C CA . SER A 1 389 ? -11.234 18.438 -11.852 1 73.69 389 SER A CA 1
ATOM 3069 C C . SER A 1 389 ? -10.82 18.891 -10.461 1 73.69 389 SER A C 1
ATOM 3071 O O . SER A 1 389 ? -9.648 19.188 -10.211 1 73.69 389 SER A O 1
ATOM 3073 N N . LYS A 1 390 ? -11.852 19.125 -9.625 1 77.38 390 LYS A N 1
ATOM 3074 C CA . LYS A 1 390 ? -11.578 19.453 -8.227 1 77.38 390 LYS A CA 1
ATOM 3075 C C . LYS A 1 390 ? -11.867 18.266 -7.32 1 77.38 390 LYS A C 1
ATOM 3077 O O . LYS A 1 390 ? -13.023 17.891 -7.125 1 77.38 390 LYS A O 1
ATOM 3082 N N . SER A 1 391 ? -10.906 17.797 -6.781 1 79.5 391 SER A N 1
ATOM 3083 C CA . SER A 1 391 ? -10.992 16.562 -5.996 1 79.5 391 SER A CA 1
ATOM 3084 C C . SER A 1 391 ? -11.852 16.766 -4.75 1 79.5 391 SER A C 1
ATOM 3086 O O . SER A 1 391 ? -12.578 15.859 -4.34 1 79.5 391 SER A O 1
ATOM 3088 N N . PRO A 1 392 ? -11.844 17.953 -4.16 1 78.88 392 PRO A N 1
ATOM 3089 C CA . PRO A 1 392 ? -12.617 18.094 -2.93 1 78.88 392 PRO A CA 1
ATOM 3090 C C . PRO A 1 392 ? -14.125 18.094 -3.178 1 78.88 392 PRO A C 1
ATOM 3092 O O . PRO A 1 392 ? -14.906 17.844 -2.252 1 78.88 392 PRO A O 1
ATOM 3095 N N . ASN A 1 393 ? -14.508 18.328 -4.391 1 87 393 ASN A N 1
ATOM 3096 C CA . ASN A 1 393 ? -15.93 18.375 -4.711 1 87 393 ASN A CA 1
ATOM 3097 C C . ASN A 1 393 ? -16.484 16.984 -4.969 1 87 393 ASN A C 1
ATOM 3099 O O . ASN A 1 393 ? -17.703 16.797 -5.043 1 87 393 ASN A O 1
ATOM 3103 N N . MET A 1 394 ? -15.617 16.125 -5.09 1 91.31 394 MET A N 1
ATOM 3104 C CA . MET A 1 394 ? -16.062 14.773 -5.449 1 91.31 394 MET A CA 1
ATOM 3105 C C . MET A 1 394 ? -16.891 14.156 -4.328 1 91.31 394 MET A C 1
ATOM 3107 O O . MET A 1 394 ? -17.859 13.445 -4.594 1 91.31 394 MET A O 1
ATOM 3111 N N . GLU A 1 395 ? -16.531 14.484 -3.115 1 93.19 395 GLU A N 1
ATOM 3112 C CA . GLU A 1 395 ? -17.25 13.922 -1.979 1 93.19 395 GLU A CA 1
ATOM 3113 C C . GLU A 1 395 ? -18.703 14.391 -1.955 1 93.19 395 GLU A C 1
ATOM 3115 O O . GLU A 1 395 ? -19.609 13.594 -1.755 1 93.19 395 GLU A O 1
ATOM 3120 N N . LEU A 1 396 ? -18.906 15.672 -2.158 1 94.5 396 LEU A N 1
ATOM 3121 C CA . LEU A 1 396 ? -20.25 16.234 -2.17 1 94.5 396 LEU A CA 1
ATOM 3122 C C . LEU A 1 396 ? -21.078 15.625 -3.307 1 94.5 396 LEU A C 1
ATOM 3124 O O . LEU A 1 396 ? -22.234 15.258 -3.109 1 94.5 396 LEU A O 1
ATOM 3128 N N . LYS A 1 397 ? -20.484 15.555 -4.434 1 94.62 397 LYS A N 1
ATOM 3129 C CA . LYS A 1 397 ? -21.188 14.969 -5.566 1 94.62 397 LYS A CA 1
ATOM 3130 C C . LYS A 1 397 ? -21.578 13.516 -5.289 1 94.62 397 LYS A C 1
ATOM 3132 O O . LYS A 1 397 ? -22.703 13.102 -5.574 1 94.62 397 LYS A O 1
ATOM 3137 N N . GLY A 1 398 ? -20.609 12.789 -4.773 1 96 398 GLY A N 1
ATOM 3138 C CA . GLY A 1 398 ? -20.891 11.406 -4.426 1 96 398 GLY A CA 1
ATOM 3139 C C . GLY A 1 398 ? -22.016 11.258 -3.418 1 96 398 GLY A C 1
ATOM 3140 O O . GLY A 1 398 ? -22.828 10.352 -3.529 1 96 398 GLY A O 1
ATOM 3141 N N . PHE A 1 399 ? -22.047 12.156 -2.473 1 96.94 399 PHE A N 1
ATOM 3142 C CA . PHE A 1 399 ? -23.094 12.172 -1.464 1 96.94 399 PHE A CA 1
ATOM 3143 C C . PHE A 1 399 ? -24.453 12.422 -2.104 1 96.94 399 PHE A C 1
ATOM 3145 O O . PHE A 1 399 ? -25.406 11.672 -1.868 1 96.94 399 PHE A O 1
ATOM 3152 N N . LYS A 1 400 ? -24.516 13.406 -2.908 1 96.31 400 LYS A N 1
ATOM 3153 C CA . LYS A 1 400 ? -25.766 13.789 -3.551 1 96.31 400 LYS A CA 1
ATOM 3154 C C . LYS A 1 400 ? -26.281 12.68 -4.465 1 96.31 400 LYS A C 1
ATOM 3156 O O . LYS A 1 400 ? -27.438 12.289 -4.383 1 96.31 400 LYS A O 1
ATOM 3161 N N . ASP A 1 401 ? -25.375 12.18 -5.285 1 95.62 401 ASP A N 1
ATOM 3162 C CA . ASP A 1 401 ? -25.734 11.133 -6.234 1 95.62 401 ASP A CA 1
ATOM 3163 C C . ASP A 1 401 ? -26.219 9.875 -5.508 1 95.62 401 ASP A C 1
ATOM 3165 O O . ASP A 1 401 ? -27.188 9.234 -5.938 1 95.62 401 ASP A O 1
ATOM 3169 N N . GLY A 1 402 ? -25.516 9.562 -4.449 1 96.75 402 GLY A N 1
ATOM 3170 C CA . GLY A 1 402 ? -25.859 8.367 -3.695 1 96.75 402 GLY A CA 1
ATOM 3171 C C . GLY A 1 402 ? -27.203 8.477 -2.996 1 96.75 402 GLY A C 1
ATOM 3172 O O . GLY A 1 402 ? -28 7.531 -3.014 1 96.75 402 GLY A O 1
ATOM 3173 N N . LEU A 1 403 ? -27.469 9.594 -2.4 1 96.25 403 LEU A N 1
ATOM 3174 C CA . LEU A 1 403 ? -28.734 9.797 -1.717 1 96.25 403 LEU A CA 1
ATOM 3175 C C . LEU A 1 403 ? -29.906 9.766 -2.707 1 96.25 403 LEU A C 1
ATOM 3177 O O . LEU A 1 403 ? -30.953 9.188 -2.42 1 96.25 403 LEU A O 1
ATOM 3181 N N . GLU A 1 404 ? -29.688 10.391 -3.824 1 95.25 404 GLU A N 1
ATOM 3182 C CA . GLU A 1 404 ? -30.703 10.383 -4.875 1 95.25 404 GLU A CA 1
ATOM 3183 C C . GLU A 1 404 ? -30.953 8.977 -5.395 1 95.25 404 GLU A C 1
ATOM 3185 O O . GLU A 1 404 ? -32.094 8.57 -5.578 1 95.25 404 GLU A O 1
ATOM 3190 N N . ALA A 1 405 ? -29.891 8.305 -5.602 1 95.12 405 ALA A N 1
ATOM 3191 C CA . ALA A 1 405 ? -30.016 6.945 -6.113 1 95.12 405 ALA A CA 1
ATOM 3192 C C . ALA A 1 405 ? -30.797 6.062 -5.141 1 95.12 405 ALA A C 1
ATOM 3194 O O . ALA A 1 405 ? -31.609 5.242 -5.559 1 95.12 405 ALA A O 1
ATOM 3195 N N . MET A 1 406 ? -30.531 6.164 -3.885 1 95.25 406 MET A N 1
ATOM 3196 C CA . MET A 1 406 ? -31.219 5.363 -2.877 1 95.25 406 MET A CA 1
ATOM 3197 C C . MET A 1 406 ? -32.719 5.711 -2.832 1 95.25 406 MET A C 1
ATOM 3199 O O . MET A 1 406 ? -33.562 4.816 -2.766 1 95.25 406 MET A O 1
ATOM 3203 N N . THR A 1 407 ? -32.969 6.941 -2.947 1 92.12 407 THR A N 1
ATOM 3204 C CA . THR A 1 407 ? -34.375 7.379 -2.924 1 92.12 407 THR A CA 1
ATOM 3205 C C . THR A 1 407 ? -35.094 6.91 -4.176 1 92.12 407 THR A C 1
ATOM 3207 O O . THR A 1 407 ? -36.25 6.457 -4.098 1 92.12 407 THR A O 1
ATOM 3210 N N . GLU A 1 408 ? -34.438 6.984 -5.273 1 92.38 408 GLU A N 1
ATOM 3211 C CA . GLU A 1 408 ? -35.031 6.559 -6.539 1 92.38 408 GLU A CA 1
ATOM 3212 C C . GLU A 1 408 ? -35.312 5.055 -6.547 1 92.38 408 GLU A C 1
ATOM 3214 O O . GLU A 1 408 ? -36.219 4.586 -7.211 1 92.38 408 GLU A O 1
ATOM 3219 N N . ASN A 1 409 ? -34.562 4.414 -5.848 1 92 409 ASN A N 1
ATOM 3220 C CA . ASN A 1 409 ? -34.688 2.963 -5.805 1 92 409 ASN A CA 1
ATOM 3221 C C . ASN A 1 409 ? -35.656 2.525 -4.707 1 92 409 ASN A C 1
ATOM 3223 O O . ASN A 1 409 ? -35.688 1.351 -4.336 1 92 409 ASN A O 1
ATOM 3227 N N . GLY A 1 410 ? -36.312 3.463 -4.074 1 89.69 410 GLY A N 1
ATOM 3228 C CA . GLY A 1 410 ? -37.438 3.135 -3.205 1 89.69 410 GLY A CA 1
ATOM 3229 C C . GLY A 1 410 ? -37.062 3.141 -1.732 1 89.69 410 GLY A C 1
ATOM 3230 O O . GLY A 1 410 ? -37.875 2.793 -0.881 1 89.69 410 GLY A O 1
ATOM 3231 N N . LEU A 1 411 ? -35.906 3.523 -1.37 1 95.5 411 LEU A N 1
ATOM 3232 C CA . LEU A 1 411 ? -35.531 3.578 0.037 1 95.5 411 LEU A CA 1
ATOM 3233 C C . LEU A 1 411 ? -35.906 4.914 0.657 1 95.5 411 LEU A C 1
ATOM 3235 O O . LEU A 1 411 ? -35.812 5.957 0.012 1 95.5 411 LEU A O 1
ATOM 3239 N N . THR A 1 412 ? -36.438 4.824 1.843 1 95.56 412 THR A N 1
ATOM 3240 C CA . THR A 1 412 ? -36.75 6.027 2.598 1 95.56 412 THR A CA 1
ATOM 3241 C C . THR A 1 412 ? -35.688 6.309 3.65 1 95.56 412 THR A C 1
ATOM 3243 O O . THR A 1 412 ? -35.531 5.551 4.609 1 95.56 412 THR A O 1
ATOM 3246 N N . VAL A 1 413 ? -35.031 7.371 3.49 1 96.88 413 VAL A N 1
ATOM 3247 C CA . VAL A 1 413 ? -33.969 7.719 4.402 1 96.88 413 VAL A CA 1
ATOM 3248 C C . VAL A 1 413 ? -34.469 8.703 5.453 1 96.88 413 VAL A C 1
ATOM 3250 O O . VAL A 1 413 ? -34.906 9.812 5.117 1 96.88 413 VAL A O 1
ATOM 3253 N N . LYS A 1 414 ? -34.375 8.305 6.652 1 96.5 414 LYS A N 1
ATOM 3254 C CA . LYS A 1 414 ? -34.875 9.148 7.746 1 96.5 414 LYS A CA 1
ATOM 3255 C C . LYS A 1 414 ? -33.75 9.977 8.352 1 96.5 414 LYS A C 1
ATOM 3257 O O . LYS A 1 414 ? -33.969 11.086 8.828 1 96.5 414 LYS A O 1
ATOM 3262 N N . GLU A 1 415 ? -32.594 9.398 8.32 1 97.25 415 GLU A N 1
ATOM 3263 C CA . GLU A 1 415 ? -31.438 10.016 8.961 1 97.25 415 GLU A CA 1
ATOM 3264 C C . GLU A 1 415 ? -30.156 9.672 8.219 1 97.25 415 GLU A C 1
ATOM 3266 O O . GLU A 1 415 ? -29.984 8.547 7.746 1 97.25 415 GLU A O 1
ATOM 3271 N N . VAL A 1 416 ? -29.328 10.688 8.094 1 97.62 416 VAL A N 1
ATOM 3272 C CA . VAL A 1 416 ? -28.016 10.484 7.496 1 97.62 416 VAL A CA 1
ATOM 3273 C C . VAL A 1 416 ? -26.922 10.852 8.5 1 97.62 416 VAL A C 1
ATOM 3275 O O . VAL A 1 416 ? -27.016 11.883 9.172 1 97.62 416 VAL A O 1
ATOM 3278 N N . VAL A 1 417 ? -25.938 10 8.617 1 97.5 417 VAL A N 1
ATOM 3279 C CA . VAL A 1 417 ? -24.828 10.211 9.523 1 97.5 417 VAL A CA 1
ATOM 3280 C C . VAL A 1 417 ? -23.547 10.445 8.727 1 97.5 417 VAL A C 1
ATOM 3282 O O . VAL A 1 417 ? -23.188 9.633 7.871 1 97.5 417 VAL A O 1
ATOM 3285 N N . THR A 1 418 ? -22.812 11.539 8.938 1 95.81 418 THR A N 1
ATOM 3286 C CA . THR A 1 418 ? -21.578 11.852 8.227 1 95.81 418 THR A CA 1
ATOM 3287 C C . THR A 1 418 ? -20.5 12.32 9.203 1 95.81 418 THR A C 1
ATOM 3289 O O . THR A 1 418 ? -20.734 12.352 10.414 1 95.81 418 THR A O 1
ATOM 3292 N N . ASP A 1 419 ? -19.203 12.648 8.727 1 89.81 419 ASP A N 1
ATOM 3293 C CA . ASP A 1 419 ? -18.078 13.102 9.547 1 89.81 419 ASP A CA 1
ATOM 3294 C C . ASP A 1 419 ? -18.078 14.625 9.672 1 89.81 419 ASP A C 1
ATOM 3296 O O . ASP A 1 419 ? -17 15.242 9.742 1 89.81 419 ASP A O 1
ATOM 3300 N N . ALA A 1 420 ? -19.141 15.32 9.594 1 88.06 420 ALA A N 1
ATOM 3301 C CA . ALA A 1 420 ? -19.281 16.766 9.781 1 88.06 420 ALA A CA 1
ATOM 3302 C C . ALA A 1 420 ? -18.625 17.531 8.648 1 88.06 420 ALA A C 1
ATOM 3304 O O . ALA A 1 420 ? -17.891 18.5 8.891 1 88.06 420 ALA A O 1
ATOM 3305 N N . HIS A 1 421 ? -18.766 17.062 7.551 1 88.19 421 HIS A N 1
ATOM 3306 C CA . HIS A 1 421 ? -18.281 17.781 6.383 1 88.19 421 HIS A CA 1
ATOM 3307 C C . HIS A 1 421 ? -19.109 19.031 6.125 1 88.19 421 HIS A C 1
ATOM 3309 O O . HIS A 1 421 ? -20.328 18.953 5.953 1 88.19 421 HIS A O 1
ATOM 3315 N N . PRO A 1 422 ? -18.5 20.125 6.047 1 87.12 422 PRO A N 1
ATOM 3316 C CA . PRO A 1 422 ? -19.25 21.375 5.98 1 87.12 422 PRO A CA 1
ATOM 3317 C C . PRO A 1 422 ? -20.094 21.484 4.723 1 87.12 422 PRO A C 1
ATOM 3319 O O . PRO A 1 422 ? -21.234 21.953 4.789 1 87.12 422 PRO A O 1
ATOM 3322 N N . SER A 1 423 ? -19.531 21.062 3.596 1 89.69 423 SER A N 1
ATOM 3323 C CA . SER A 1 423 ? -20.281 21.188 2.346 1 89.69 423 SER A CA 1
ATOM 3324 C C . SER A 1 423 ? -21.516 20.281 2.346 1 89.69 423 SER A C 1
ATOM 3326 O O . SER A 1 423 ? -22.562 20.641 1.809 1 89.69 423 SER A O 1
ATOM 3328 N N . ILE A 1 424 ? -21.344 19.141 2.91 1 93.94 424 ILE A N 1
ATOM 3329 C CA . ILE A 1 424 ? -22.469 18.219 2.99 1 93.94 424 ILE A CA 1
ATOM 3330 C C . ILE A 1 424 ? -23.516 18.766 3.965 1 93.94 424 ILE A C 1
ATOM 3332 O O . ILE A 1 424 ? -24.719 18.703 3.695 1 93.94 424 ILE A O 1
ATOM 3336 N N . ALA A 1 425 ? -23.031 19.297 5.09 1 92.19 425 ALA A N 1
ATOM 3337 C CA . ALA A 1 425 ? -23.938 19.875 6.078 1 92.19 425 ALA A CA 1
ATOM 3338 C C . ALA A 1 425 ? -24.766 21 5.461 1 92.19 425 ALA A C 1
ATOM 3340 O O . ALA A 1 425 ? -25.969 21.094 5.691 1 92.19 425 ALA A O 1
ATOM 3341 N N . LYS A 1 426 ? -24.094 21.844 4.723 1 91.25 426 LYS A N 1
ATOM 3342 C CA . LYS A 1 426 ? -24.781 22.938 4.043 1 91.25 426 LYS A CA 1
ATOM 3343 C C . LYS A 1 426 ? -25.812 22.391 3.059 1 91.25 426 LYS A C 1
ATOM 3345 O O . LYS A 1 426 ? -26.953 22.859 3.029 1 91.25 426 LYS A O 1
ATOM 3350 N N . ASN A 1 427 ? -25.406 21.453 2.303 1 93.38 427 ASN A N 1
ATOM 3351 C CA . ASN A 1 427 ? -26.297 20.859 1.312 1 93.38 427 ASN A CA 1
ATOM 3352 C C . ASN A 1 427 ? -27.516 20.234 1.966 1 93.38 427 ASN A C 1
ATOM 3354 O O . ASN A 1 427 ? -28.641 20.391 1.472 1 93.38 427 ASN A O 1
ATOM 3358 N N . MET A 1 428 ? -27.344 19.562 3.004 1 95 428 MET A N 1
ATOM 3359 C CA . MET A 1 428 ? -28.438 18.891 3.709 1 95 428 MET A CA 1
ATOM 3360 C C . MET A 1 428 ? -29.422 19.922 4.262 1 95 428 MET A C 1
ATOM 3362 O O . MET A 1 428 ? -30.641 19.734 4.172 1 95 428 MET A O 1
ATOM 3366 N N . ARG A 1 429 ? -28.953 20.953 4.797 1 92.19 429 ARG A N 1
ATOM 3367 C CA . ARG A 1 429 ? -29.797 22 5.359 1 92.19 429 ARG A CA 1
ATOM 3368 C C . ARG A 1 429 ? -30.641 22.656 4.281 1 92.19 429 ARG A C 1
ATOM 3370 O O . ARG A 1 429 ? -31.812 22.969 4.508 1 92.19 429 ARG A O 1
ATOM 3377 N N . GLU A 1 430 ? -30.078 22.781 3.146 1 93.56 430 GLU A N 1
ATOM 3378 C CA . GLU A 1 430 ? -30.719 23.562 2.086 1 93.56 430 GLU A CA 1
ATOM 3379 C C . GLU A 1 430 ? -31.625 22.672 1.224 1 93.56 430 GLU A C 1
ATOM 3381 O O . GLU A 1 430 ? -32.719 23.094 0.825 1 93.56 430 GLU A O 1
ATOM 3386 N N . THR A 1 431 ? -31.172 21.469 0.942 1 92.81 431 THR A N 1
ATOM 3387 C CA . THR A 1 431 ? -31.859 20.672 -0.071 1 92.81 431 THR A CA 1
ATOM 3388 C C . THR A 1 431 ? -32.719 19.594 0.578 1 92.81 431 THR A C 1
ATOM 3390 O O . THR A 1 431 ? -33.719 19.156 0.017 1 92.81 431 THR A O 1
ATOM 3393 N N . ARG A 1 432 ? -32.281 19.156 1.715 1 93.75 432 ARG A N 1
ATOM 3394 C CA . ARG A 1 432 ? -32.969 18.031 2.33 1 93.75 432 ARG A CA 1
ATOM 3395 C C . ARG A 1 432 ? -33.219 18.281 3.816 1 93.75 432 ARG A C 1
ATOM 3397 O O . ARG A 1 432 ? -32.812 17.484 4.66 1 93.75 432 ARG A O 1
ATOM 3404 N N . PRO A 1 433 ? -34 19.266 4.125 1 92.62 433 PRO A N 1
ATOM 3405 C CA . PRO A 1 433 ? -34.25 19.562 5.539 1 92.62 433 PRO A CA 1
ATOM 3406 C C . PRO A 1 433 ? -35.156 18.5 6.195 1 92.62 433 PRO A C 1
ATOM 3408 O O . PRO A 1 433 ? -35.219 18.438 7.426 1 92.62 433 PRO A O 1
ATOM 3411 N N . ASP A 1 434 ? -35.719 17.672 5.383 1 92.31 434 ASP A N 1
ATOM 3412 C CA . ASP A 1 434 ? -36.656 16.641 5.863 1 92.31 434 ASP A CA 1
ATOM 3413 C C . ASP A 1 434 ? -35.875 15.445 6.438 1 92.31 434 ASP A C 1
ATOM 3415 O O . ASP A 1 434 ? -36.438 14.633 7.164 1 92.31 434 ASP A O 1
ATOM 3419 N N . ILE A 1 435 ? -34.688 15.328 6.148 1 96.25 435 ILE A N 1
ATOM 3420 C CA . ILE A 1 435 ? -33.875 14.227 6.621 1 96.25 435 ILE A CA 1
ATOM 3421 C C . ILE A 1 435 ? -33 14.695 7.781 1 96.25 435 ILE A C 1
ATOM 3423 O O . ILE A 1 435 ? -32.312 15.719 7.68 1 96.25 435 ILE A O 1
ATOM 3427 N N . VAL A 1 436 ? -32.969 14 8.844 1 96.31 436 VAL A N 1
ATOM 3428 C CA . VAL A 1 436 ? -32.156 14.328 10 1 96.31 436 VAL A CA 1
ATOM 3429 C C . VAL A 1 436 ? -30.688 14.102 9.656 1 96.31 436 VAL A C 1
ATOM 3431 O O . VAL A 1 436 ? -30.328 13.07 9.078 1 96.31 436 VAL A O 1
ATOM 3434 N N . HIS A 1 437 ? -29.906 15.078 9.938 1 96.94 437 HIS A N 1
ATOM 3435 C CA . HIS A 1 437 ? -28.469 14.945 9.695 1 96.94 437 HIS A CA 1
ATOM 3436 C C . HIS A 1 437 ? -27.703 14.805 11 1 96.94 437 HIS A C 1
ATOM 3438 O O . HIS A 1 437 ? -27.594 15.766 11.766 1 96.94 437 HIS A O 1
ATOM 3444 N N . SER A 1 438 ? -27.156 13.672 11.273 1 96.75 438 SER A N 1
ATOM 3445 C CA . SER A 1 438 ? -26.344 13.391 12.453 1 96.75 438 SER A CA 1
ATOM 3446 C C . SER A 1 438 ? -24.859 13.32 12.102 1 96.75 438 SER A C 1
ATOM 3448 O O . SER A 1 438 ? -24.5 13.039 10.953 1 96.75 438 SER A O 1
ATOM 3450 N N . TRP A 1 439 ? -24.062 13.672 13.086 1 96.25 439 TRP A N 1
ATOM 3451 C CA . TRP A 1 439 ? -22.625 13.578 12.914 1 96.25 439 TRP A CA 1
ATOM 3452 C C . TRP A 1 439 ? -22.047 12.438 13.758 1 96.25 439 TRP A C 1
ATOM 3454 O O . TRP A 1 439 ? -22.625 12.07 14.781 1 96.25 439 TRP A O 1
ATOM 3464 N N . ASP A 1 440 ? -20.969 11.883 13.227 1 94.19 440 ASP A N 1
ATOM 3465 C CA . ASP A 1 440 ? -20.25 10.828 13.945 1 94.19 440 ASP A CA 1
ATOM 3466 C C . ASP A 1 440 ? -19.719 11.336 15.281 1 94.19 440 ASP A C 1
ATOM 3468 O O . ASP A 1 440 ? -18.875 12.242 15.312 1 94.19 440 ASP A O 1
ATOM 3472 N N . VAL A 1 441 ? -20.109 10.789 16.344 1 92.12 441 VAL A N 1
ATOM 3473 C CA . VAL A 1 441 ? -19.766 11.227 17.688 1 92.12 441 VAL A CA 1
ATOM 3474 C C . VAL A 1 441 ? -18.266 11.031 17.938 1 92.12 441 VAL A C 1
ATOM 3476 O O . VAL A 1 441 ? -17.625 11.828 18.625 1 92.12 441 VAL A O 1
ATOM 3479 N N . TRP A 1 442 ? -17.734 10.07 17.359 1 88 442 TRP A N 1
ATOM 3480 C CA . TRP A 1 442 ? -16.312 9.828 17.516 1 88 442 TRP A CA 1
ATOM 3481 C C . TRP A 1 442 ? -15.484 10.945 16.875 1 88 442 TRP A C 1
ATOM 3483 O O . TRP A 1 442 ? -14.5 11.398 17.453 1 88 442 TRP A O 1
ATOM 3493 N N . HIS A 1 443 ? -15.852 11.258 15.719 1 88.25 443 HIS A N 1
ATOM 3494 C CA . HIS A 1 443 ? -15.148 12.359 15.062 1 88.25 443 HIS A CA 1
ATOM 3495 C C . HIS A 1 443 ? -15.281 13.656 15.852 1 88.25 443 HIS A C 1
ATOM 3497 O O . HIS A 1 443 ? -14.336 14.445 15.93 1 88.25 443 HIS A O 1
ATOM 3503 N N . GLY A 1 444 ? -16.438 13.852 16.359 1 89.19 444 GLY A N 1
ATOM 3504 C CA . GLY A 1 444 ? -16.641 15 17.234 1 89.19 444 GLY A CA 1
ATOM 3505 C C . GLY A 1 444 ? -15.758 14.977 18.469 1 89.19 444 GLY A C 1
ATOM 3506 O O . GLY A 1 444 ? -15.164 15.992 18.828 1 89.19 444 GLY A O 1
ATOM 3507 N N . SER A 1 445 ? -15.664 13.852 19.047 1 89.06 445 SER A N 1
ATOM 3508 C CA . SER A 1 445 ? -14.852 13.695 20.25 1 89.06 445 SER A CA 1
ATOM 3509 C C . SER A 1 445 ? -13.367 13.867 19.938 1 89.06 445 SER A C 1
ATOM 3511 O O . SER A 1 445 ? -12.609 14.398 20.75 1 89.06 445 SER A O 1
ATOM 3513 N N . LYS A 1 446 ? -13.023 13.344 18.828 1 85.38 446 LYS A N 1
ATOM 3514 C CA . LYS A 1 446 ? -11.633 13.508 18.406 1 85.38 446 LYS A CA 1
ATOM 3515 C C . LYS A 1 446 ? -11.281 14.984 18.234 1 85.38 446 LYS A C 1
ATOM 3517 O O . LYS A 1 446 ? -10.203 15.422 18.641 1 85.38 446 LYS A O 1
ATOM 3522 N N . ASN A 1 447 ? -12.117 15.703 17.609 1 88.06 447 ASN A N 1
ATOM 3523 C CA . ASN A 1 447 ? -11.906 17.141 17.422 1 88.06 447 ASN A CA 1
ATOM 3524 C C . ASN A 1 447 ? -11.844 17.875 18.766 1 88.06 447 ASN A C 1
ATOM 3526 O O . ASN A 1 447 ? -11.023 18.781 18.938 1 88.06 447 ASN A O 1
ATOM 3530 N N . LEU A 1 448 ? -12.711 17.484 19.578 1 90.75 448 LEU A N 1
ATOM 3531 C CA . LEU A 1 448 ? -12.727 18.062 20.922 1 90.75 448 LEU A CA 1
ATOM 3532 C C . LEU A 1 448 ? -11.43 17.766 21.656 1 90.75 448 LEU A C 1
ATOM 3534 O O . LEU A 1 448 ? -10.852 18.656 22.297 1 90.75 448 LEU A O 1
ATOM 3538 N N . SER A 1 449 ? -11.016 16.594 21.562 1 88.56 449 SER A N 1
ATOM 3539 C CA . SER A 1 449 ? -9.773 16.172 22.219 1 88.56 449 SER A CA 1
ATOM 3540 C C . SER A 1 449 ? -8.586 16.984 21.688 1 88.56 449 SER A C 1
ATOM 3542 O O . SER A 1 449 ? -7.719 17.391 22.453 1 88.56 449 SER A O 1
ATOM 3544 N N . LYS A 1 450 ? -8.555 17.172 20.484 1 86.5 450 LYS A N 1
ATOM 3545 C CA . LYS A 1 450 ? -7.477 17.953 19.859 1 86.5 450 LYS A CA 1
ATOM 3546 C C . LYS A 1 450 ? -7.477 19.391 20.375 1 86.5 450 LYS A C 1
ATOM 3548 O O . LYS A 1 450 ? -6.414 19.953 20.656 1 86.5 450 LYS A O 1
ATOM 3553 N N . LYS A 1 451 ? -8.586 19.984 20.438 1 90.62 451 LYS A N 1
ATOM 3554 C CA . LYS A 1 451 ? -8.703 21.344 20.922 1 90.62 451 LYS A CA 1
ATOM 3555 C C . LYS A 1 451 ? -8.25 21.453 22.375 1 90.62 451 LYS A C 1
ATOM 3557 O O . LYS A 1 451 ? -7.57 22.406 22.75 1 90.62 451 LYS A O 1
ATOM 3562 N N . LEU A 1 452 ? -8.664 20.484 23.109 1 91.19 452 LEU A N 1
ATOM 3563 C CA . LEU A 1 452 ? -8.289 20.484 24.531 1 91.19 452 LEU A CA 1
ATOM 3564 C C . LEU A 1 452 ? -6.789 20.266 24.688 1 91.19 452 LEU A C 1
ATOM 3566 O O . LEU A 1 452 ? -6.16 20.891 25.547 1 91.19 452 LEU A O 1
ATOM 3570 N N . ALA A 1 453 ? -6.301 19.406 23.859 1 86.12 453 ALA A N 1
ATOM 3571 C CA . ALA A 1 453 ? -4.863 19.156 23.906 1 86.12 453 ALA A CA 1
ATOM 3572 C C . ALA A 1 453 ? -4.078 20.422 23.547 1 86.12 453 ALA A C 1
ATOM 3574 O O . ALA A 1 453 ? -3.082 20.75 24.203 1 86.12 453 ALA A O 1
ATOM 3575 N N . LYS A 1 454 ? -4.52 21.062 22.531 1 87.38 454 LYS A N 1
ATOM 3576 C CA . LYS A 1 454 ? -3.873 22.297 22.109 1 87.38 454 LYS A CA 1
ATOM 3577 C C . LYS A 1 454 ? -3.965 23.359 23.203 1 87.38 454 LYS A C 1
ATOM 3579 O O . LYS A 1 454 ? -3 24.094 23.453 1 87.38 454 LYS A O 1
ATOM 3584 N N . ALA A 1 455 ? -5.074 23.422 23.844 1 88.56 455 ALA A N 1
ATOM 3585 C CA . ALA A 1 455 ? -5.293 24.391 24.906 1 88.56 455 ALA A CA 1
ATOM 3586 C C . ALA A 1 455 ? -4.422 24.094 26.125 1 88.56 455 ALA A C 1
ATOM 3588 O O . ALA A 1 455 ? -4.086 24.984 26.891 1 88.56 455 ALA A O 1
ATOM 3589 N N . SER A 1 456 ? -4.004 22.922 26.266 1 87.31 456 SER A N 1
ATOM 3590 C CA . SER A 1 456 ? -3.271 22.484 27.438 1 87.31 456 SER A CA 1
ATOM 3591 C C . SER A 1 456 ? -1.766 22.594 27.234 1 87.31 456 SER A C 1
ATOM 3593 O O . SER A 1 456 ? -0.984 22.234 28.125 1 87.31 456 SER A O 1
ATOM 3595 N N . THR A 1 457 ? -1.406 23 26.141 1 83.12 457 THR A N 1
ATOM 3596 C CA . THR A 1 457 ? 0.017 23.031 25.828 1 83.12 457 THR A CA 1
ATOM 3597 C C . THR A 1 457 ? 0.741 24.062 26.688 1 83.12 457 THR A C 1
ATOM 3599 O O . THR A 1 457 ? 1.909 23.875 27.031 1 83.12 457 THR A O 1
ATOM 3602 N N . LYS A 1 458 ? 0.056 25.141 27.141 1 80.38 458 LYS A N 1
ATOM 3603 C CA . LYS A 1 458 ? 0.672 26.141 28 1 80.38 458 LYS A CA 1
ATOM 3604 C C . LYS A 1 458 ? 0.855 25.609 29.422 1 80.38 458 LYS A C 1
ATOM 3606 O O . LYS A 1 458 ? -0.006 24.891 29.938 1 80.38 458 LYS A O 1
ATOM 3611 N N . ALA A 1 459 ? 1.949 25.984 29.984 1 80.5 459 ALA A N 1
ATOM 3612 C CA . ALA A 1 459 ? 2.328 25.469 31.297 1 80.5 459 ALA A CA 1
ATOM 3613 C C . ALA A 1 459 ? 1.239 25.75 32.312 1 80.5 459 ALA A C 1
ATOM 3615 O O . ALA A 1 459 ? 0.891 24.859 33.125 1 80.5 459 ALA A O 1
ATOM 3616 N N . ALA A 1 460 ? 0.68 26.875 32.312 1 83.75 460 ALA A N 1
ATOM 3617 C CA . ALA A 1 460 ? -0.327 27.281 33.281 1 83.75 460 ALA A CA 1
ATOM 3618 C C . ALA A 1 460 ? -1.62 26.484 33.094 1 83.75 460 ALA A C 1
ATOM 3620 O O . ALA A 1 460 ? -2.455 26.438 34 1 83.75 460 ALA A O 1
ATOM 3621 N N . ARG A 1 461 ? -1.729 25.812 32 1 90.44 461 ARG A N 1
ATOM 3622 C CA . ARG A 1 461 ? -2.963 25.109 31.672 1 90.44 461 ARG A CA 1
ATOM 3623 C C . ARG A 1 461 ? -2.754 23.594 31.688 1 90.44 461 ARG A C 1
ATOM 3625 O O . ARG A 1 461 ? -3.66 22.844 31.344 1 90.44 461 ARG A O 1
ATOM 3632 N N . ARG A 1 462 ? -1.72 23.172 32.188 1 85.12 462 ARG A N 1
ATOM 3633 C CA . ARG A 1 462 ? -1.291 21.781 32.125 1 85.12 462 ARG A CA 1
ATOM 3634 C C . ARG A 1 462 ? -2.236 20.891 32.906 1 85.12 462 ARG A C 1
ATOM 3636 O O . ARG A 1 462 ? -2.471 19.734 32.531 1 85.12 462 ARG A O 1
ATOM 3643 N N . PRO A 1 463 ? -2.781 21.406 33.969 1 83.69 463 PRO A N 1
ATOM 3644 C CA . PRO A 1 463 ? -3.697 20.547 34.719 1 83.69 463 PRO A CA 1
ATOM 3645 C C . PRO A 1 463 ? -4.906 20.109 33.906 1 83.69 463 PRO A C 1
ATOM 3647 O O . PRO A 1 463 ? -5.578 19.141 34.25 1 83.69 463 PRO A O 1
ATOM 3650 N N . LEU A 1 464 ? -5.109 20.75 32.844 1 89.31 464 LEU A N 1
ATOM 3651 C CA . LEU A 1 464 ? -6.246 20.422 32 1 89.31 464 LEU A CA 1
ATOM 3652 C C . LEU A 1 464 ? -6.047 19.078 31.328 1 89.31 464 LEU A C 1
ATOM 3654 O O . LEU A 1 464 ? -7.02 18.422 30.953 1 89.31 464 LEU A O 1
ATOM 3658 N N . VAL A 1 465 ? -4.891 18.688 31.172 1 84.94 465 VAL A N 1
ATOM 3659 C CA . VAL A 1 465 ? -4.551 17.453 30.469 1 84.94 465 VAL A CA 1
ATOM 3660 C C . VAL A 1 465 ? -5.188 16.25 31.188 1 84.94 465 VAL A C 1
ATOM 3662 O O . VAL A 1 465 ? -5.66 15.32 30.531 1 84.94 465 VAL A O 1
ATOM 3665 N N . TYR A 1 466 ? -5.262 16.359 32.438 1 80.88 466 TYR A N 1
ATOM 3666 C CA . TYR A 1 466 ? -5.836 15.289 33.25 1 80.88 466 TYR A CA 1
ATOM 3667 C C . TYR A 1 466 ? -7.312 15.094 32.938 1 80.88 466 TYR A C 1
ATOM 3669 O O . TYR A 1 466 ? -7.816 13.969 32.938 1 80.88 466 TYR A O 1
ATOM 3677 N N . TRP A 1 467 ? -7.895 16.094 32.625 1 87.69 467 TRP A N 1
ATOM 3678 C CA . TRP A 1 467 ? -9.352 16.094 32.5 1 87.69 467 TRP A CA 1
ATOM 3679 C C . TRP A 1 467 ? -9.766 15.773 31.078 1 87.69 467 TRP A C 1
ATOM 3681 O O . TRP A 1 467 ? -10.945 15.5 30.812 1 87.69 467 TRP A O 1
ATOM 3691 N N . VAL A 1 468 ? -8.914 15.742 30.156 1 86.75 468 VAL A N 1
ATOM 3692 C CA . VAL A 1 468 ? -9.266 15.578 28.75 1 86.75 468 VAL A CA 1
ATOM 3693 C C . VAL A 1 468 ? -10.062 14.289 28.562 1 86.75 468 VAL A C 1
ATOM 3695 O O . VAL A 1 468 ? -11.141 14.305 27.969 1 86.75 468 VAL A O 1
ATOM 3698 N N . LYS A 1 469 ? -9.602 13.156 29.047 1 82.19 469 LYS A N 1
ATOM 3699 C CA . LYS A 1 469 ? -10.281 11.875 28.875 1 82.19 469 LYS A CA 1
ATOM 3700 C C . LYS A 1 469 ? -11.664 11.898 29.531 1 82.19 469 LYS A C 1
ATOM 3702 O O . LYS A 1 469 ? -12.617 11.328 28.984 1 82.19 469 LYS A O 1
ATOM 3707 N N . HIS A 1 470 ? -11.719 12.539 30.672 1 84 470 HIS A N 1
ATOM 3708 C CA . HIS A 1 470 ? -12.984 12.625 31.391 1 84 470 HIS A CA 1
ATOM 3709 C C . HIS A 1 470 ? -13.992 13.484 30.625 1 84 470 HIS A C 1
ATOM 3711 O O . HIS A 1 470 ? -15.18 13.164 30.594 1 84 470 HIS A O 1
ATOM 3717 N N . ILE A 1 471 ? -13.492 14.469 30.109 1 90 471 ILE A N 1
ATOM 3718 C CA . ILE A 1 471 ? -14.359 15.375 29.359 1 90 471 ILE A CA 1
ATOM 3719 C C . ILE A 1 471 ? -14.898 14.672 28.125 1 90 471 ILE A C 1
ATOM 3721 O O . ILE A 1 471 ? -16.078 14.805 27.781 1 90 471 ILE A O 1
ATOM 3725 N N . ILE A 1 472 ? -14.07 13.938 27.422 1 89 472 ILE A N 1
ATOM 3726 C CA . ILE A 1 472 ? -14.484 13.203 26.234 1 89 472 ILE A CA 1
ATOM 3727 C C . ILE A 1 472 ? -15.539 12.172 26.609 1 89 472 ILE A C 1
ATOM 3729 O O . ILE A 1 472 ? -16.547 12.031 25.922 1 89 472 ILE A O 1
ATOM 3733 N N . ARG A 1 473 ? -15.359 11.492 27.672 1 86 473 ARG A N 1
ATOM 3734 C CA . ARG A 1 473 ? -16.328 10.516 28.156 1 86 473 ARG A CA 1
ATOM 3735 C C . ARG A 1 473 ? -17.656 11.18 28.484 1 86 473 ARG A C 1
ATOM 3737 O O . ARG A 1 473 ? -18.734 10.617 28.234 1 86 473 ARG A O 1
ATOM 3744 N N . HIS A 1 474 ? -17.516 12.297 29.109 1 90.31 474 HIS A N 1
ATOM 3745 C CA . HIS A 1 474 ? -18.719 13.047 29.438 1 90.31 474 HIS A CA 1
ATOM 3746 C C . HIS A 1 474 ? -19.469 13.461 28.188 1 90.31 474 HIS A C 1
ATOM 3748 O O . HIS A 1 474 ? -20.703 13.477 28.156 1 90.31 474 HIS A O 1
ATOM 3754 N N . PHE A 1 475 ? -18.734 13.82 27.203 1 92.88 475 PHE A N 1
ATOM 3755 C CA . PHE A 1 475 ? -19.344 14.164 25.922 1 92.88 475 PHE A CA 1
ATOM 3756 C C . PHE A 1 475 ? -20.141 12.984 25.375 1 92.88 475 PHE A C 1
ATOM 3758 O O . PHE A 1 475 ? -21.281 13.156 24.922 1 92.88 475 PHE A O 1
ATOM 3765 N N . TRP A 1 476 ? -19.609 11.875 25.438 1 92 476 TRP A N 1
ATOM 3766 C CA . TRP A 1 476 ? -20.297 10.664 24.984 1 92 476 TRP A CA 1
ATOM 3767 C C . TRP A 1 476 ? -21.531 10.398 25.844 1 92 476 TRP A C 1
ATOM 3769 O O . TRP A 1 476 ? -22.578 10.031 25.312 1 92 476 TRP A O 1
ATOM 3779 N N . TYR A 1 477 ? -21.344 10.555 27.062 1 89.25 477 TYR A N 1
ATOM 3780 C CA . TYR A 1 477 ? -22.453 10.352 27.984 1 89.25 477 TYR A CA 1
ATOM 3781 C C . TYR A 1 477 ? -23.609 11.289 27.672 1 89.25 477 TYR A C 1
ATOM 3783 O O . TYR A 1 477 ? -24.766 10.867 27.641 1 89.25 477 TYR A O 1
ATOM 3791 N N . CYS A 1 478 ? -23.266 12.484 27.484 1 91.44 478 CYS A N 1
ATOM 3792 C CA . CYS A 1 478 ? -24.281 13.461 27.156 1 91.44 478 CYS A CA 1
ATOM 3793 C C . CYS A 1 478 ? -25.031 13.062 25.891 1 91.44 478 CYS A C 1
ATOM 3795 O O . CYS A 1 478 ? -26.266 13.109 25.844 1 91.44 478 CYS A O 1
ATOM 3797 N N . SER A 1 479 ? -24.312 12.656 24.875 1 93.88 479 SER A N 1
ATOM 3798 C CA . SER A 1 479 ? -24.891 12.281 23.594 1 93.88 479 SER A CA 1
ATOM 3799 C C . SER A 1 479 ? -25.781 11.047 23.734 1 93.88 479 SER A C 1
ATOM 3801 O O . SER A 1 479 ? -26.859 10.984 23.141 1 93.88 479 SER A O 1
ATOM 3803 N N . LYS A 1 480 ? -25.391 10.141 24.453 1 91.62 480 LYS A N 1
ATOM 3804 C CA . LYS A 1 480 ? -26.078 8.859 24.594 1 91.62 480 LYS A CA 1
ATOM 3805 C C . LYS A 1 480 ? -27.344 9 25.438 1 91.62 480 LYS A C 1
ATOM 3807 O O . LYS A 1 480 ? -28.375 8.375 25.156 1 91.62 480 LYS A O 1
ATOM 3812 N N . THR A 1 481 ? -27.328 9.805 26.453 1 90 481 THR A N 1
ATOM 3813 C CA . THR A 1 481 ? -28.391 9.789 27.453 1 90 481 THR A CA 1
ATOM 3814 C C . THR A 1 481 ? -29.359 10.953 27.234 1 90 481 THR A C 1
ATOM 3816 O O . THR A 1 481 ? -30.406 11.008 27.875 1 90 481 THR A O 1
ATOM 3819 N N . CYS A 1 482 ? -29.047 11.828 26.422 1 91.31 482 CYS A N 1
ATOM 3820 C CA . CYS A 1 482 ? -29.891 13 26.234 1 91.31 482 CYS A CA 1
ATOM 3821 C C . CYS A 1 482 ? -31.203 12.625 25.578 1 91.31 482 CYS A C 1
ATOM 3823 O O . CYS A 1 482 ? -32.156 13.422 25.562 1 91.31 482 CYS A O 1
ATOM 3825 N N . GLY A 1 483 ? -31.344 11.453 25.031 1 88.5 483 GLY A N 1
ATOM 3826 C CA . GLY A 1 483 ? -32.562 10.977 24.438 1 88.5 483 GLY A CA 1
ATOM 3827 C C . GLY A 1 483 ? -33.031 11.781 23.234 1 88.5 483 GLY A C 1
ATOM 3828 O O . GLY A 1 483 ? -34.219 11.984 23.031 1 88.5 483 GLY A O 1
ATOM 3829 N N . GLY A 1 484 ? -32.188 12.398 22.625 1 91.31 484 GLY A N 1
ATOM 3830 C CA . GLY A 1 484 ? -32.5 13.141 21.406 1 91.31 484 GLY A CA 1
ATOM 3831 C C . GLY A 1 484 ? -32.812 14.602 21.672 1 91.31 484 GLY A C 1
ATOM 3832 O O . GLY A 1 484 ? -33.188 15.336 20.75 1 91.31 484 GLY A O 1
ATOM 3833 N N . SER A 1 485 ? -32.656 15.047 22.844 1 92.69 485 SER A N 1
ATOM 3834 C CA . SER A 1 485 ? -32.969 16.422 23.203 1 92.69 485 SER A CA 1
ATOM 3835 C C . SER A 1 485 ? -31.703 17.281 23.281 1 92.69 485 SER A C 1
ATOM 3837 O O . SER A 1 485 ? -30.797 17 24.078 1 92.69 485 SER A O 1
ATOM 3839 N N . VAL A 1 486 ? -31.734 18.344 22.531 1 93.12 486 VAL A N 1
ATOM 3840 C CA . VAL A 1 486 ? -30.594 19.25 22.516 1 93.12 486 VAL A CA 1
ATOM 3841 C C . VAL A 1 486 ? -30.5 20.016 23.844 1 93.12 486 VAL A C 1
ATOM 3843 O O . VAL A 1 486 ? -29.406 20.266 24.344 1 93.12 486 VAL A O 1
ATOM 3846 N N . THR A 1 487 ? -31.625 20.312 24.406 1 89.94 487 THR A N 1
ATOM 3847 C CA . THR A 1 487 ? -31.688 21.047 25.672 1 89.94 487 THR A CA 1
ATOM 3848 C C . THR A 1 487 ? -31.078 20.234 26.812 1 89.94 487 THR A C 1
ATOM 3850 O O . THR A 1 487 ? -30.312 20.766 27.609 1 89.94 487 THR A O 1
ATOM 3853 N N . LYS A 1 488 ? -31.422 18.984 26.828 1 90.12 488 LYS A N 1
ATOM 3854 C CA . LYS A 1 488 ? -30.875 18.109 27.844 1 90.12 488 LYS A CA 1
ATOM 3855 C C . LYS A 1 488 ? -29.359 17.938 27.672 1 90.12 488 LYS A C 1
ATOM 3857 O O . LYS A 1 488 ? -28.625 17.906 28.656 1 90.12 488 LYS A O 1
ATOM 3862 N N . PHE A 1 489 ? -28.984 17.797 26.422 1 93.12 489 PHE A N 1
ATOM 3863 C CA . PHE A 1 489 ? -27.562 17.703 26.125 1 93.12 489 PHE A CA 1
ATOM 3864 C C . PHE A 1 489 ? -26.812 18.922 26.641 1 93.12 489 PHE A C 1
ATOM 3866 O O . PHE A 1 489 ? -25.797 18.797 27.328 1 93.12 489 PHE A O 1
ATOM 3873 N N . LYS A 1 490 ? -27.297 20.125 26.391 1 90.19 490 LYS A N 1
ATOM 3874 C CA . LYS A 1 490 ? -26.672 21.375 26.797 1 90.19 490 LYS A CA 1
ATOM 3875 C C . LYS A 1 490 ? -26.625 21.5 28.328 1 90.19 490 LYS A C 1
ATOM 3877 O O . LYS A 1 490 ? -25.625 21.969 28.875 1 90.19 490 LYS A O 1
ATOM 3882 N N . ALA A 1 491 ? -27.594 21.047 28.938 1 86.88 491 ALA A N 1
ATOM 3883 C CA . ALA A 1 491 ? -27.672 21.125 30.406 1 86.88 491 ALA A CA 1
ATOM 3884 C C . ALA A 1 491 ? -26.594 20.25 31.047 1 86.88 491 ALA A C 1
ATOM 3886 O O . ALA A 1 491 ? -25.891 20.703 31.953 1 86.88 491 ALA A O 1
ATOM 3887 N N . MET A 1 492 ? -26.531 19.078 30.531 1 88.31 492 MET A N 1
ATOM 3888 C CA . MET A 1 492 ? -25.531 18.156 31.062 1 88.31 492 MET A CA 1
ATOM 3889 C C . MET A 1 492 ? -24.109 18.656 30.781 1 88.31 492 MET A C 1
ATOM 3891 O O . MET A 1 492 ? -23.234 18.578 31.641 1 88.31 492 MET A O 1
ATOM 3895 N N . TRP A 1 493 ? -24 19.188 29.594 1 90.81 493 TRP A N 1
ATOM 3896 C CA . TRP A 1 493 ? -22.688 19.703 29.188 1 90.81 493 TRP A CA 1
ATOM 3897 C C . TRP A 1 493 ? -22.266 20.891 30.031 1 90.81 493 TRP A C 1
ATOM 3899 O O . TRP A 1 493 ? -21.109 21 30.422 1 90.81 493 TRP A O 1
ATOM 3909 N N . HIS A 1 494 ? -23.172 21.688 30.375 1 87.12 494 HIS A N 1
ATOM 3910 C CA . HIS A 1 494 ? -22.922 22.844 31.234 1 87.12 494 HIS A CA 1
ATOM 3911 C C . HIS A 1 494 ? -22.453 22.406 32.625 1 87.12 494 HIS A C 1
ATOM 3913 O O . HIS A 1 494 ? -21.625 23.078 33.219 1 87.12 494 HIS A O 1
ATOM 3919 N N . GLY A 1 495 ? -22.969 21.375 33.125 1 86.44 495 GLY A N 1
ATOM 3920 C CA . GLY A 1 495 ? -22.609 20.859 34.438 1 86.44 495 GLY A CA 1
ATOM 3921 C C . GLY A 1 495 ? -21.156 20.453 34.531 1 86.44 495 GLY A C 1
ATOM 3922 O O . GLY A 1 495 ? -20.562 20.516 35.625 1 86.44 495 GLY A O 1
ATOM 3923 N N . LEU A 1 496 ? -20.578 20.172 33.406 1 88.31 496 LEU A N 1
ATOM 3924 C CA . LEU A 1 496 ? -19.188 19.734 33.375 1 88.31 496 LEU A CA 1
ATOM 3925 C C . LEU A 1 496 ? -18.25 20.812 33.906 1 88.31 496 LEU A C 1
ATOM 3927 O O . LEU A 1 496 ? -17.312 20.531 34.625 1 88.31 496 LEU A O 1
ATOM 3931 N N . THR A 1 497 ? -18.469 22.094 33.469 1 84.06 497 THR A N 1
ATOM 3932 C CA . THR A 1 497 ? -17.578 23.188 33.844 1 84.06 497 THR A CA 1
ATOM 3933 C C . THR A 1 497 ? -17.609 23.438 35.344 1 84.06 497 THR A C 1
ATOM 3935 O O . THR A 1 497 ? -16.625 23.922 35.938 1 84.06 497 THR A O 1
ATOM 3938 N N . HIS A 1 498 ? -18.672 23 36 1 85.38 498 HIS A N 1
ATOM 3939 C CA . HIS A 1 498 ? -18.781 23.094 37.438 1 85.38 498 HIS A CA 1
ATOM 3940 C C . HIS A 1 498 ? -18.188 21.875 38.125 1 85.38 498 HIS A C 1
ATOM 3942 O O . HIS A 1 498 ? -17.453 22 39.094 1 85.38 498 HIS A O 1
ATOM 3948 N N . HIS A 1 499 ? -18.438 20.797 37.5 1 87.44 499 HIS A N 1
ATOM 3949 C CA . HIS A 1 499 ? -18 19.531 38.094 1 87.44 499 HIS A CA 1
ATOM 3950 C C . HIS A 1 499 ? -16.484 19.484 38.219 1 87.44 499 HIS A C 1
ATOM 3952 O O . HIS A 1 499 ? -15.961 19.016 39.219 1 87.44 499 HIS A O 1
ATOM 3958 N N . VAL A 1 500 ? -15.828 19.969 37.25 1 88.94 500 VAL A N 1
ATOM 3959 C CA . VAL A 1 500 ? -14.375 19.875 37.219 1 88.94 500 VAL A CA 1
ATOM 3960 C C . VAL A 1 500 ? -13.766 20.719 38.344 1 88.94 500 VAL A C 1
ATOM 3962 O O . VAL A 1 500 ? -12.617 20.484 38.719 1 88.94 500 VAL A O 1
ATOM 3965 N N . THR A 1 501 ? -14.484 21.719 38.844 1 87.56 501 THR A N 1
ATOM 3966 C CA . THR A 1 501 ? -14.023 22.578 39.938 1 87.56 501 THR A CA 1
ATOM 3967 C C . THR A 1 501 ? -14.586 22.094 41.281 1 87.56 501 THR A C 1
ATOM 3969 O O . THR A 1 501 ? -14.57 22.828 42.25 1 87.56 501 THR A O 1
ATOM 3972 N N . ASN A 1 502 ? -15.086 20.953 41.281 1 87.06 502 ASN A N 1
ATOM 3973 C CA . ASN A 1 502 ? -15.664 20.297 42.438 1 87.06 502 ASN A CA 1
ATOM 3974 C C . ASN A 1 502 ? -16.922 21.031 42.938 1 87.06 502 ASN A C 1
ATOM 3976 O O . ASN A 1 502 ? -17.156 21.125 44.125 1 87.06 502 ASN A O 1
ATOM 3980 N N . THR A 1 503 ? -17.547 21.609 42.094 1 84.44 503 THR A N 1
ATOM 3981 C CA . THR A 1 503 ? -18.859 22.203 42.344 1 84.44 503 THR A CA 1
ATOM 3982 C C . THR A 1 503 ? -19.969 21.344 41.75 1 84.44 503 THR A C 1
ATOM 3984 O O . THR A 1 503 ? -20.031 21.141 40.531 1 84.44 503 THR A O 1
ATOM 3987 N N . HIS A 1 504 ? -20.875 20.797 42.562 1 86.19 504 HIS A N 1
ATOM 3988 C CA . HIS A 1 504 ? -21.828 19.797 42.094 1 86.19 504 HIS A CA 1
ATOM 3989 C C . HIS A 1 504 ? -23.25 20.328 42.125 1 86.19 504 HIS A C 1
ATOM 3991 O O . HIS A 1 504 ? -24.203 19.578 41.938 1 86.19 504 HIS A O 1
ATOM 3997 N N . SER A 1 505 ? -23.406 21.578 42.562 1 82.12 505 SER A N 1
ATOM 3998 C CA . SER A 1 505 ? -24.688 22.266 42.5 1 82.12 505 SER A CA 1
ATOM 3999 C C . SER A 1 505 ? -24.5 23.719 42.031 1 82.12 505 SER A C 1
ATOM 4001 O O . SER A 1 505 ? -23.547 24.375 42.438 1 82.12 505 SER A O 1
ATOM 4003 N N . TRP A 1 506 ? -25.359 24.156 41.125 1 80.12 506 TRP A N 1
ATOM 4004 C CA . TRP A 1 506 ? -25.25 25.5 40.594 1 80.12 506 TRP A CA 1
ATOM 4005 C C . TRP A 1 506 ? -26.625 26.109 40.312 1 80.12 506 TRP A C 1
ATOM 4007 O O . TRP A 1 506 ? -27.625 25.391 40.344 1 80.12 506 TRP A O 1
ATOM 4017 N N . LYS A 1 507 ? -26.766 27.453 40.469 1 68.44 507 LYS A N 1
ATOM 4018 C CA . LYS A 1 507 ? -28.062 28.125 40.406 1 68.44 507 LYS A CA 1
ATOM 4019 C C . LYS A 1 507 ? -28.75 27.875 39.062 1 68.44 507 LYS A C 1
ATOM 4021 O O . LYS A 1 507 ? -29.859 27.359 39.031 1 68.44 507 LYS A O 1
ATOM 4026 N N . ALA A 1 508 ? -28.719 28.906 38.094 1 58.28 508 ALA A N 1
ATOM 4027 C CA . ALA A 1 508 ? -29.438 28.875 36.812 1 58.28 508 ALA A CA 1
ATOM 4028 C C . ALA A 1 508 ? -28.531 28.438 35.656 1 58.28 508 ALA A C 1
ATOM 4030 O O . ALA A 1 508 ? -27.359 28.797 35.625 1 58.28 508 ALA A O 1
ATOM 4031 N N . GLY A 1 509 ? -28.844 27.094 35.094 1 56.78 509 GLY A N 1
ATOM 4032 C CA . GLY A 1 509 ? -27.953 26.719 34 1 56.78 509 GLY A CA 1
ATOM 4033 C C . GLY A 1 509 ? -28.672 26.609 32.656 1 56.78 509 GLY A C 1
ATOM 4034 O O . GLY A 1 509 ? -29.875 26.875 32.594 1 56.78 509 GLY A O 1
ATOM 4035 N N . LEU A 1 510 ? -27.891 26.484 31.609 1 58.78 510 LEU A N 1
ATOM 4036 C CA . LEU A 1 510 ? -28.391 26.25 30.25 1 58.78 510 LEU A CA 1
ATOM 4037 C C . LEU A 1 510 ? -29.219 24.984 30.188 1 58.78 510 LEU A C 1
ATOM 4039 O O . LEU A 1 510 ? -28.688 23.875 30.281 1 58.78 510 LEU A O 1
ATOM 4043 N N . GLY A 1 511 ? -30.672 24.969 30.328 1 56.97 511 GLY A N 1
ATOM 4044 C CA . GLY A 1 511 ? -31.594 23.969 29.859 1 56.97 511 GLY A CA 1
ATOM 4045 C C . GLY A 1 511 ? -32.031 22.984 30.938 1 56.97 511 GLY A C 1
ATOM 4046 O O . GLY A 1 511 ? -32.531 21.906 30.641 1 56.97 511 GLY A O 1
ATOM 4047 N N . GLY A 1 512 ? -31.781 23.062 32.406 1 62.53 512 GLY A N 1
ATOM 4048 C CA . GLY A 1 512 ? -32.594 22.297 33.344 1 62.53 512 GLY A CA 1
ATOM 4049 C C . GLY A 1 512 ? -31.828 21.734 34.5 1 62.53 512 GLY A C 1
ATOM 4050 O O . GLY A 1 512 ? -32.156 22.016 35.656 1 62.53 512 GLY A O 1
ATOM 4051 N N . SER A 1 513 ? -30.734 20.891 34.25 1 66.75 513 SER A N 1
ATOM 4052 C CA . SER A 1 513 ? -30.172 20.172 35.375 1 66.75 513 SER A CA 1
ATOM 4053 C C . SER A 1 513 ? -29.25 21.078 36.188 1 66.75 513 SER A C 1
ATOM 4055 O O . SER A 1 513 ? -28.406 21.781 35.656 1 66.75 513 SER A O 1
ATOM 4057 N N . THR A 1 514 ? -29.5 21.203 37.562 1 76 514 THR A N 1
ATOM 4058 C CA . THR A 1 514 ? -28.75 22.109 38.438 1 76 514 THR A CA 1
ATOM 4059 C C . THR A 1 514 ? -27.844 21.328 39.375 1 76 514 THR A C 1
ATOM 4061 O O . THR A 1 514 ? -27.25 21.891 40.281 1 76 514 THR A O 1
ATOM 4064 N N . GLU A 1 515 ? -27.812 20 39.125 1 80.5 515 GLU A N 1
ATOM 4065 C CA . GLU A 1 515 ? -26.953 19.172 40 1 80.5 515 GLU A CA 1
ATOM 4066 C C . GLU A 1 515 ? -26.359 18 39.219 1 80.5 515 GLU A C 1
ATOM 4068 O O . GLU A 1 515 ? -26.891 17.594 38.188 1 80.5 515 GLU A O 1
ATOM 4073 N N . CYS A 1 516 ? -25.172 17.594 39.594 1 80.25 516 CYS A N 1
ATOM 4074 C CA . CYS A 1 516 ? -24.531 16.438 39 1 80.25 516 CYS A CA 1
ATOM 4075 C C . CYS A 1 516 ? -25.281 15.156 39.344 1 80.25 516 CYS A C 1
ATOM 4077 O O . CYS A 1 516 ? -25.797 15.023 40.438 1 80.25 516 CYS A O 1
ATOM 4079 N N . GLU A 1 517 ? -25.5 14.312 38.375 1 73.69 517 GLU A N 1
ATOM 4080 C CA . GLU A 1 517 ? -26.219 13.055 38.562 1 73.69 517 GLU A CA 1
ATOM 4081 C C . GLU A 1 517 ? -25.266 11.922 38.938 1 73.69 517 GLU A C 1
ATOM 4083 O O . GLU A 1 517 ? -25.016 11.039 38.094 1 73.69 517 GLU A O 1
ATOM 4088 N N . HIS A 1 518 ? -24.547 12 39.781 1 70.75 518 HIS A N 1
ATOM 4089 C CA . HIS A 1 518 ? -23.688 10.906 40.25 1 70.75 518 HIS A CA 1
ATOM 4090 C C . HIS A 1 518 ? -23.859 10.656 41.719 1 70.75 518 HIS A C 1
ATOM 4092 O O . HIS A 1 518 ? -24.391 11.508 42.469 1 70.75 518 HIS A O 1
ATOM 4098 N N . GLY A 1 519 ? -23.672 9.445 42.094 1 64.94 519 GLY A N 1
ATOM 4099 C CA . GLY A 1 519 ? -23.688 9.117 43.531 1 64.94 519 GLY A CA 1
ATOM 4100 C C . GLY A 1 519 ? -22.484 9.633 44.281 1 64.94 519 GLY A C 1
ATOM 4101 O O . GLY A 1 519 ? -21.891 10.641 43.906 1 64.94 519 GLY A O 1
ATOM 4102 N N . GLU A 1 520 ? -22.078 9.031 45.375 1 64.56 520 GLU A N 1
ATOM 4103 C CA . GLU A 1 520 ? -20.938 9.422 46.219 1 64.56 520 GLU A CA 1
ATOM 4104 C C . GLU A 1 520 ? -19.625 9.266 45.438 1 64.56 520 GLU A C 1
ATOM 4106 O O . GLU A 1 520 ? -19.422 8.258 44.781 1 64.56 520 GLU A O 1
ATOM 4111 N N . LEU A 1 521 ? -18.984 10.414 45.188 1 63.56 521 LEU A N 1
ATOM 4112 C CA . LEU A 1 521 ? -17.734 10.398 44.438 1 63.56 521 LEU A CA 1
ATOM 4113 C C . LEU A 1 521 ? -16.562 10.062 45.344 1 63.56 521 LEU A C 1
ATOM 4115 O O . LEU A 1 521 ? -16.531 10.484 46.5 1 63.56 521 LEU A O 1
ATOM 4119 N N . ASP A 1 522 ? -15.836 9.156 44.844 1 58.69 522 ASP A N 1
ATOM 4120 C CA . ASP A 1 522 ? -14.578 8.922 45.531 1 58.69 522 ASP A CA 1
ATOM 4121 C C . ASP A 1 522 ? -13.703 10.18 45.531 1 58.69 522 ASP A C 1
ATOM 4123 O O . ASP A 1 522 ? -13.805 11 44.625 1 58.69 522 ASP A O 1
ATOM 4127 N N . GLU A 1 523 ? -13.047 10.461 46.531 1 53.53 523 GLU A N 1
ATOM 4128 C CA . GLU A 1 523 ? -12.133 11.594 46.625 1 53.53 523 GLU A CA 1
ATOM 4129 C C . GLU A 1 523 ? -11.188 11.648 45.438 1 53.53 523 GLU A C 1
ATOM 4131 O O . GLU A 1 523 ? -10.609 10.625 45.062 1 53.53 523 GLU A O 1
ATOM 4136 N N . ARG A 1 524 ? -11.453 12.688 44.5 1 58.78 524 ARG A N 1
ATOM 4137 C CA . ARG A 1 524 ? -10.539 12.883 43.375 1 58.78 524 ARG A CA 1
ATOM 4138 C C . ARG A 1 524 ? -9.672 14.117 43.562 1 58.78 524 ARG A C 1
ATOM 4140 O O . ARG A 1 524 ? -10.109 15.109 44.156 1 58.78 524 ARG A O 1
ATOM 4147 N N . GLU A 1 525 ? -8.289 13.984 43.469 1 53.88 525 GLU A N 1
ATOM 4148 C CA . GLU A 1 525 ? -7.297 15.016 43.75 1 53.88 525 GLU A CA 1
ATOM 4149 C C . GLU A 1 525 ? -7.129 15.953 42.562 1 53.88 525 GLU A C 1
ATOM 4151 O O . GLU A 1 525 ? -6.656 17.078 42.719 1 53.88 525 GLU A O 1
ATOM 4156 N N . GLU A 1 526 ? -7.668 15.867 41.438 1 73.25 526 GLU A N 1
ATOM 4157 C CA . GLU A 1 526 ? -7.242 16.562 40.25 1 73.25 526 GLU A CA 1
ATOM 4158 C C . GLU A 1 526 ? -8.266 17.609 39.812 1 73.25 526 GLU A C 1
ATOM 4160 O O . GLU A 1 526 ? -8.438 17.859 38.625 1 73.25 526 GLU A O 1
ATOM 4165 N N . TRP A 1 527 ? -8.789 18.344 40.969 1 85.5 527 TRP A N 1
ATOM 4166 C CA . TRP A 1 527 ? -9.773 19.375 40.625 1 85.5 527 TRP A CA 1
ATOM 4167 C C . TRP A 1 527 ? -9.086 20.609 40.094 1 85.5 527 TRP A C 1
ATOM 4169 O O . TRP A 1 527 ? -7.996 20.984 40.531 1 85.5 527 TRP A O 1
ATOM 4179 N N . LEU A 1 528 ? -9.758 21.25 39.188 1 89.31 528 LEU A N 1
ATOM 4180 C CA . LEU A 1 528 ? -9.25 22.516 38.656 1 89.31 528 LEU A CA 1
ATOM 4181 C C . LEU A 1 528 ? -9.688 23.688 39.531 1 89.31 528 LEU A C 1
ATOM 4183 O O . LEU A 1 528 ? -10.781 23.672 40.094 1 89.31 528 LEU A O 1
ATOM 4187 N N . GLY A 1 529 ? -8.742 24.719 39.719 1 86.81 529 GLY A N 1
ATOM 4188 C CA . GLY A 1 529 ? -9.156 25.938 40.375 1 86.81 529 GLY A CA 1
ATOM 4189 C C . GLY A 1 529 ? -10.133 26.766 39.562 1 86.81 529 GLY A C 1
ATOM 4190 O O . GLY A 1 529 ? -9.93 26.984 38.375 1 86.81 529 GLY A O 1
ATOM 4191 N N . ARG A 1 530 ? -11.219 27.141 40.312 1 87.19 530 ARG A N 1
ATOM 4192 C CA . ARG A 1 530 ? -12.18 27.984 39.594 1 87.19 530 ARG A CA 1
ATOM 4193 C C . ARG A 1 530 ? -11.539 29.297 39.156 1 87.19 530 ARG A C 1
ATOM 4195 O O . ARG A 1 530 ? -10.914 29.984 39.969 1 87.19 530 ARG A O 1
ATOM 4202 N N . GLY A 1 531 ? -11.633 29.594 37.906 1 87.19 531 GLY A N 1
ATOM 4203 C CA . GLY A 1 531 ? -11.055 30.828 37.406 1 87.19 531 GLY A CA 1
ATOM 4204 C C . GLY A 1 531 ? -9.586 30.688 37.031 1 87.19 531 GLY A C 1
ATOM 4205 O O . GLY A 1 531 ? -8.977 31.625 36.531 1 87.19 531 GLY A O 1
ATOM 4206 N N . SER A 1 532 ? -9.016 29.609 37.375 1 90.12 532 SER A N 1
ATOM 4207 C CA . SER A 1 532 ? -7.633 29.375 36.969 1 90.12 532 SER A CA 1
ATOM 4208 C C . SER A 1 532 ? -7.465 29.406 35.469 1 90.12 532 SER A C 1
ATOM 4210 O O . SER A 1 532 ? -8.453 29.375 34.719 1 90.12 532 SER A O 1
ATOM 4212 N N . GLU A 1 533 ? -6.301 29.5 35 1 91.81 533 GLU A N 1
ATOM 4213 C CA . GLU A 1 533 ? -6.027 29.531 33.562 1 91.81 533 GLU A CA 1
ATOM 4214 C C . GLU A 1 533 ? -6.492 28.25 32.906 1 91.81 533 GLU A C 1
ATOM 4216 O O . GLU A 1 533 ? -6.984 28.281 31.766 1 91.81 533 GLU A O 1
ATOM 4221 N N . ALA A 1 534 ? -6.281 27.188 33.594 1 91.38 534 ALA A N 1
ATOM 4222 C CA . ALA A 1 534 ? -6.742 25.906 33.062 1 91.38 534 ALA A CA 1
ATOM 4223 C C . ALA A 1 534 ? -8.266 25.875 32.938 1 91.38 534 ALA A C 1
ATOM 4225 O O . ALA A 1 534 ? -8.805 25.391 31.938 1 91.38 534 ALA A O 1
ATOM 4226 N N . HIS A 1 535 ? -8.906 26.391 33.938 1 92.06 535 HIS A N 1
ATOM 4227 C CA . HIS A 1 535 ? -10.359 26.438 33.938 1 92.06 535 HIS A CA 1
ATOM 4228 C C . HIS A 1 535 ? -10.883 27.375 32.844 1 92.06 535 HIS A C 1
ATOM 4230 O O . HIS A 1 535 ? -11.859 27.062 32.156 1 92.06 535 HIS A O 1
ATOM 4236 N N . LYS A 1 536 ? -10.281 28.453 32.656 1 91.12 536 LYS A N 1
ATOM 4237 C CA . LYS A 1 536 ? -10.68 29.406 31.641 1 91.12 536 LYS A CA 1
ATOM 4238 C C . LYS A 1 536 ? -10.523 28.812 30.234 1 91.12 536 LYS A C 1
ATOM 4240 O O . LYS A 1 536 ? -11.375 29 29.375 1 91.12 536 LYS A O 1
ATOM 4245 N N . ALA A 1 537 ? -9.414 28.125 30.109 1 92.81 537 ALA A N 1
ATOM 4246 C CA . ALA A 1 537 ? -9.172 27.469 28.828 1 92.81 537 ALA A CA 1
ATOM 4247 C C . ALA A 1 537 ? -10.242 26.422 28.531 1 92.81 537 ALA A C 1
ATOM 4249 O O . ALA A 1 537 ? -10.703 26.297 27.406 1 92.81 537 ALA A O 1
ATOM 4250 N N . LEU A 1 538 ? -10.594 25.719 29.5 1 92.62 538 LEU A N 1
ATOM 4251 C CA . LEU A 1 538 ? -11.641 24.719 29.359 1 92.62 538 LEU A CA 1
ATOM 4252 C C . LEU A 1 538 ? -12.969 25.359 28.969 1 92.62 538 LEU A C 1
ATOM 4254 O O . LEU A 1 538 ? -13.641 24.875 28.047 1 92.62 538 LEU A O 1
ATOM 4258 N N . VAL A 1 539 ? -13.297 26.406 29.656 1 90.44 539 VAL A N 1
ATOM 4259 C CA . VAL A 1 539 ? -14.555 27.094 29.406 1 90.44 539 VAL A CA 1
ATOM 4260 C C . VAL A 1 539 ? -14.562 27.641 27.969 1 90.44 539 VAL A C 1
ATOM 4262 O O . VAL A 1 539 ? -15.578 27.562 27.281 1 90.44 539 VAL A O 1
ATOM 4265 N N . GLN A 1 540 ? -13.484 28.078 27.547 1 90.62 540 GLN A N 1
ATOM 4266 C CA . GLN A 1 540 ? -13.383 28.609 26.203 1 90.62 540 GLN A CA 1
ATOM 4267 C C . GLN A 1 540 ? -13.617 27.516 25.156 1 90.62 540 GLN A C 1
ATOM 4269 O O . GLN A 1 540 ? -14.32 27.734 24.172 1 90.62 540 GLN A O 1
ATOM 4274 N N . VAL A 1 541 ? -13.062 26.328 25.375 1 92.56 541 VAL A N 1
ATOM 4275 C CA . VAL A 1 541 ? -13.195 25.234 24.422 1 92.56 541 VAL A CA 1
ATOM 4276 C C . VAL A 1 541 ? -14.609 24.672 24.469 1 92.56 541 VAL A C 1
ATOM 4278 O O . VAL A 1 541 ? -15.219 24.422 23.438 1 92.56 541 VAL A O 1
ATOM 4281 N N . CYS A 1 542 ? -15.109 24.547 25.656 1 89.19 542 CYS A N 1
ATOM 4282 C CA . CYS A 1 542 ? -16.391 23.875 25.844 1 89.19 542 CYS A CA 1
ATOM 4283 C C . CYS A 1 542 ? -17.547 24.781 25.422 1 89.19 542 CYS A C 1
ATOM 4285 O O . CYS A 1 542 ? -18.609 24.312 25.031 1 89.19 542 CYS A O 1
ATOM 4287 N N . TYR A 1 543 ? -17.312 26.078 25.5 1 88.25 543 TYR A N 1
ATOM 4288 C CA . TYR A 1 543 ? -18.391 27 25.172 1 88.25 543 TYR A CA 1
ATOM 4289 C C . TYR A 1 543 ? -18.141 27.703 23.859 1 88.25 543 TYR A C 1
ATOM 4291 O O . TYR A 1 543 ? -18.609 28.828 23.641 1 88.25 543 TYR A O 1
ATOM 4299 N N . ASP A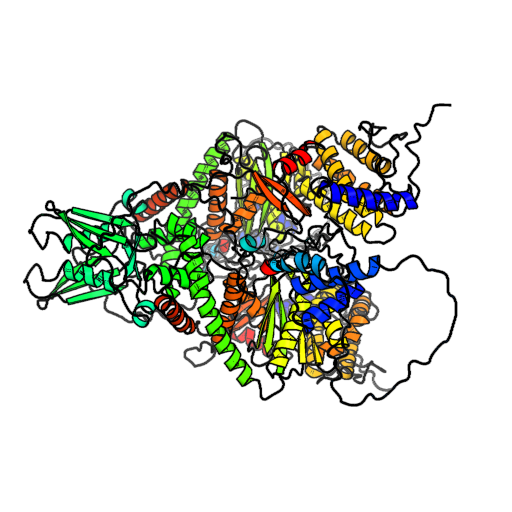 1 544 ? -17.328 27.062 23.094 1 89.25 544 ASP A N 1
ATOM 4300 C CA . ASP A 1 544 ? -17.203 27.562 21.734 1 89.25 544 ASP A CA 1
ATOM 4301 C C . ASP A 1 544 ? -18.578 27.625 21.047 1 89.25 544 ASP A C 1
ATOM 4303 O O . ASP A 1 544 ? -19.312 26.641 21.031 1 89.25 544 ASP A O 1
ATOM 4307 N N . LYS A 1 545 ? -18.953 28.734 20.516 1 86.06 545 LYS A N 1
ATOM 4308 C CA . LYS A 1 545 ? -20.281 28.984 19.984 1 86.06 545 LYS A CA 1
ATOM 4309 C C . LYS A 1 545 ? -20.625 27.984 18.875 1 86.06 545 LYS A C 1
ATOM 4311 O O . LYS A 1 545 ? -21.719 27.453 18.828 1 86.06 545 LYS A O 1
ATOM 4316 N N . ARG A 1 546 ? -19.719 27.828 17.984 1 86.25 546 ARG A N 1
ATOM 4317 C CA . ARG A 1 546 ? -19.953 26.891 16.875 1 86.25 546 ARG A CA 1
ATOM 4318 C C . ARG A 1 546 ? -20.141 25.469 17.391 1 86.25 546 ARG A C 1
ATOM 4320 O O . ARG A 1 546 ? -20.969 24.734 16.875 1 86.25 546 ARG A O 1
ATOM 4327 N N . PHE A 1 547 ? -19.406 25.141 18.344 1 89.69 547 PHE A N 1
ATOM 4328 C CA . PHE A 1 547 ? -19.469 23.797 18.922 1 89.69 547 PHE A CA 1
ATOM 4329 C C . PHE A 1 547 ? -20.812 23.562 19.594 1 89.69 547 PHE A C 1
ATOM 4331 O O . PHE A 1 547 ? -21.469 22.547 19.344 1 89.69 547 PHE A O 1
ATOM 4338 N N . ILE A 1 548 ? -21.281 24.516 20.328 1 88.88 548 ILE A N 1
ATOM 4339 C CA . ILE A 1 548 ? -22.547 24.406 21.062 1 88.88 548 ILE A CA 1
ATOM 4340 C C . ILE A 1 548 ? -23.719 24.406 20.078 1 88.88 548 ILE A C 1
ATOM 4342 O O . ILE A 1 548 ? -24.672 23.656 20.25 1 88.88 548 ILE A O 1
ATOM 4346 N N . ASN A 1 549 ? -23.562 25.172 19.047 1 89.31 549 ASN A N 1
ATOM 4347 C CA . ASN A 1 549 ? -24.641 25.266 18.062 1 89.31 549 ASN A CA 1
ATOM 4348 C C . ASN A 1 549 ? -24.781 23.969 17.266 1 89.31 549 ASN A C 1
ATOM 4350 O O . ASN A 1 549 ? -25.828 23.703 16.672 1 89.31 549 ASN A O 1
ATOM 4354 N N . ASN A 1 550 ? -23.828 23.172 17.266 1 91.75 550 ASN A N 1
ATOM 4355 C CA . ASN A 1 550 ? -23.844 21.938 16.469 1 91.75 550 ASN A CA 1
ATOM 4356 C C . ASN A 1 550 ? -24.188 20.719 17.312 1 91.75 550 ASN A C 1
ATOM 4358 O O . ASN A 1 550 ? -24.156 19.594 16.828 1 91.75 550 ASN A O 1
ATOM 4362 N N . PHE A 1 551 ? -24.609 20.891 18.531 1 93.56 551 PHE A N 1
ATOM 4363 C CA . PHE A 1 551 ? -24.938 19.781 19.422 1 93.56 551 PHE A CA 1
ATOM 4364 C C . PHE A 1 551 ? -26.094 18.969 18.859 1 93.56 551 PHE A C 1
ATOM 4366 O O . PHE A 1 551 ? -26.172 17.766 19.094 1 93.56 551 PHE A O 1
ATOM 4373 N N . HIS A 1 552 ? -26.906 19.609 18.172 1 93.69 552 HIS A N 1
ATOM 4374 C CA . HIS A 1 552 ? -28.094 18.922 17.672 1 93.69 552 HIS A CA 1
ATOM 4375 C C . HIS A 1 552 ? -27.703 17.812 16.703 1 93.69 552 HIS A C 1
ATOM 4377 O O . HIS A 1 552 ? -28.5 16.891 16.484 1 93.69 552 HIS A O 1
ATOM 4383 N N . HIS A 1 553 ? -26.531 17.797 16.141 1 96 553 HIS A N 1
ATOM 4384 C CA . HIS A 1 553 ? -26.062 16.75 15.25 1 96 553 HIS A CA 1
ATOM 4385 C C . HIS A 1 553 ? -25.594 15.523 16.031 1 96 553 HIS A C 1
ATOM 4387 O O . HIS A 1 553 ? -25.422 14.445 15.461 1 96 553 HIS A O 1
ATOM 4393 N N . TYR A 1 554 ? -25.391 15.641 17.391 1 96.12 554 TYR A N 1
ATOM 4394 C CA . TYR A 1 554 ? -24.781 14.562 18.156 1 96.12 554 TYR A CA 1
ATOM 4395 C C . TYR A 1 554 ? -25.797 13.93 19.109 1 96.12 554 TYR A C 1
ATOM 4397 O O . TYR A 1 554 ? -25.453 13.055 19.891 1 96.12 554 TYR A O 1
ATOM 4405 N N . ILE A 1 555 ? -27 14.281 19.047 1 95.06 555 ILE A N 1
ATOM 4406 C CA . ILE A 1 555 ? -27.984 13.953 20.078 1 95.06 555 ILE A CA 1
ATOM 4407 C C . ILE A 1 555 ? -28.453 12.508 19.891 1 95.06 555 ILE A C 1
ATOM 4409 O O . ILE A 1 555 ? -29.047 11.922 20.812 1 95.06 555 ILE A O 1
ATOM 4413 N N . ASN A 1 556 ? -28.203 11.914 18.703 1 94.69 556 ASN A N 1
ATOM 4414 C CA . ASN A 1 556 ? -28.688 10.555 18.453 1 94.69 556 ASN A CA 1
ATOM 4415 C C . ASN A 1 556 ? -27.578 9.523 18.656 1 94.69 556 ASN A C 1
ATOM 4417 O O . ASN A 1 556 ? -27.781 8.336 18.391 1 94.69 556 ASN A O 1
ATOM 4421 N N . PHE A 1 557 ? -26.406 9.883 19.094 1 93.94 557 PHE A N 1
ATOM 4422 C CA . PHE A 1 557 ? -25.266 9.023 19.422 1 93.94 557 PHE A CA 1
ATOM 4423 C C . PHE A 1 557 ? -24.969 8.07 18.266 1 93.94 557 PHE A C 1
ATOM 4425 O O . PHE A 1 557 ? -24.922 6.852 18.469 1 93.94 557 PHE A O 1
ATOM 4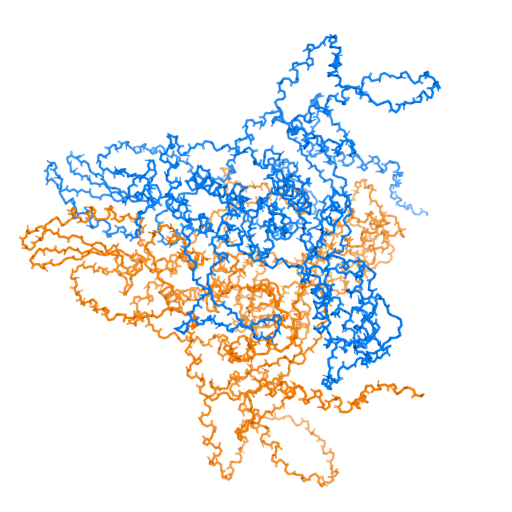432 N N . ARG A 1 558 ? -24.75 8.664 17.109 1 93.94 558 ARG A N 1
ATOM 4433 C CA . ARG A 1 558 ? -24.469 7.883 15.906 1 93.94 558 ARG A CA 1
ATOM 4434 C C . ARG A 1 558 ? -22.969 7.715 15.711 1 93.94 558 ARG A C 1
ATOM 4436 O O . ARG A 1 558 ? -22.188 8.602 16.062 1 93.94 558 ARG A O 1
ATOM 4443 N N . HIS A 1 559 ? -22.562 6.488 15.156 1 89.94 559 HIS A N 1
ATOM 4444 C CA . HIS A 1 559 ? -21.172 6.184 14.867 1 89.94 559 HIS A CA 1
ATOM 4445 C C . HIS A 1 559 ? -21.016 5.609 13.461 1 89.94 559 HIS A C 1
ATOM 4447 O O . HIS A 1 559 ? -21.906 4.922 12.969 1 89.94 559 HIS A O 1
ATOM 4453 N N . THR A 1 560 ? -19.891 5.926 12.805 1 89.88 560 THR A N 1
ATOM 4454 C CA . THR A 1 560 ? -19.641 5.426 11.461 1 89.88 560 THR A CA 1
ATOM 4455 C C . THR A 1 560 ? -18.453 4.465 11.461 1 89.88 560 THR A C 1
ATOM 4457 O O . THR A 1 560 ? -17.75 4.336 10.453 1 89.88 560 THR A O 1
ATOM 4460 N N . SER A 1 561 ? -18.125 3.783 12.555 1 86.69 561 SER A N 1
ATOM 4461 C CA . SER A 1 561 ? -16.938 2.949 12.719 1 86.69 561 SER A CA 1
ATOM 4462 C C . SER A 1 561 ? -16.922 1.807 11.711 1 86.69 561 SER A C 1
ATOM 4464 O O . SER A 1 561 ? -15.867 1.488 11.141 1 86.69 561 SER A O 1
ATOM 4466 N N . MET A 1 562 ? -18.078 1.211 11.484 1 90.88 562 MET A N 1
ATOM 4467 C CA . MET A 1 562 ? -18.141 0.078 10.562 1 90.88 562 MET A CA 1
ATOM 4468 C C . MET A 1 562 ? -17.859 0.525 9.133 1 90.88 562 MET A C 1
ATOM 4470 O O . MET A 1 562 ? -17.266 -0.217 8.352 1 90.88 562 MET A O 1
ATOM 4474 N N . LEU A 1 563 ? -18.312 1.672 8.836 1 94.69 563 LEU A N 1
ATOM 4475 C CA . LEU A 1 563 ? -18.016 2.223 7.52 1 94.69 563 LEU A CA 1
ATOM 4476 C C . LEU A 1 563 ? -16.531 2.48 7.352 1 94.69 563 LEU A C 1
ATOM 4478 O O . LEU A 1 563 ? -15.969 2.238 6.281 1 94.69 563 LEU A O 1
ATOM 4482 N N . GLU A 1 564 ? -15.891 2.967 8.352 1 90.19 564 GLU A N 1
ATOM 4483 C CA . GLU A 1 564 ? -14.445 3.145 8.328 1 90.19 564 GLU A CA 1
ATOM 4484 C C . GLU A 1 564 ? -13.727 1.809 8.164 1 90.19 564 GLU A C 1
ATOM 4486 O O . GLU A 1 564 ? -12.711 1.725 7.473 1 90.19 564 GLU A O 1
ATOM 4491 N N . SER A 1 565 ? -14.25 0.825 8.828 1 91 565 SER A N 1
ATOM 4492 C CA . SER A 1 565 ? -13.695 -0.516 8.688 1 91 565 SER A CA 1
ATOM 4493 C C . SER A 1 565 ? -13.789 -1.005 7.246 1 91 565 SER A C 1
ATOM 4495 O O . SER A 1 565 ? -12.844 -1.598 6.723 1 91 565 SER A O 1
ATOM 4497 N N . LEU A 1 566 ? -14.914 -0.755 6.66 1 96.06 566 LEU A N 1
ATOM 4498 C CA . LEU A 1 566 ? -15.086 -1.121 5.258 1 96.06 566 LEU A CA 1
ATOM 4499 C C . LEU A 1 566 ? -14.086 -0.38 4.379 1 96.06 566 LEU A C 1
ATOM 4501 O O . LEU A 1 566 ? -13.477 -0.975 3.484 1 96.06 566 LEU A O 1
ATOM 4505 N N . HIS A 1 567 ? -13.93 0.867 4.613 1 93.31 567 HIS A N 1
ATOM 4506 C CA . HIS A 1 567 ? -13.008 1.664 3.805 1 93.31 567 HIS A CA 1
ATOM 4507 C C . HIS A 1 567 ? -11.57 1.183 3.961 1 93.31 567 HIS A C 1
ATOM 4509 O O . HIS A 1 567 ? -10.789 1.236 3.012 1 93.31 567 HIS A O 1
ATOM 4515 N N . ASN A 1 568 ? -11.25 0.76 5.117 1 89.81 568 ASN A N 1
ATOM 4516 C CA . ASN A 1 568 ? -9.938 0.14 5.309 1 89.81 568 ASN A CA 1
ATOM 4517 C C . ASN A 1 568 ? -9.836 -1.185 4.559 1 89.81 568 ASN A C 1
ATOM 4519 O O . ASN A 1 568 ? -8.773 -1.512 4.016 1 89.81 568 ASN A O 1
ATOM 4523 N N . HIS A 1 569 ? -10.914 -1.883 4.594 1 92.94 569 HIS A N 1
ATOM 4524 C CA . HIS A 1 569 ? -10.977 -3.164 3.898 1 92.94 569 HIS A CA 1
ATOM 4525 C C . HIS A 1 569 ? -10.773 -2.988 2.396 1 92.94 569 HIS A C 1
ATOM 4527 O O . HIS A 1 569 ? -10.188 -3.85 1.738 1 92.94 569 HIS A O 1
ATOM 4533 N N . ILE A 1 570 ? -11.219 -1.901 1.896 1 95.62 570 ILE A N 1
ATOM 4534 C CA . ILE A 1 570 ? -11.086 -1.608 0.473 1 95.62 570 ILE A CA 1
ATOM 4535 C C . ILE A 1 570 ? -9.609 -1.532 0.095 1 95.62 570 ILE A C 1
ATOM 4537 O O . ILE A 1 570 ? -9.227 -1.888 -1.023 1 95.62 570 ILE A O 1
ATOM 4541 N N . LEU A 1 571 ? -8.773 -1.207 0.962 1 91.44 571 LEU A N 1
ATOM 4542 C CA . LEU A 1 571 ? -7.348 -1.073 0.698 1 91.44 571 LEU A CA 1
ATOM 4543 C C . LEU A 1 571 ? -6.734 -2.42 0.329 1 91.44 571 LEU A C 1
ATOM 4545 O O . LEU A 1 571 ? -5.711 -2.473 -0.359 1 91.44 571 LEU A O 1
ATOM 4549 N N . MET A 1 572 ? -7.348 -3.498 0.704 1 91.19 572 MET A N 1
ATOM 4550 C CA . MET A 1 572 ? -6.848 -4.832 0.382 1 91.19 572 MET A CA 1
ATOM 4551 C C . MET A 1 572 ? -7.047 -5.148 -1.097 1 91.19 572 MET A C 1
ATOM 4553 O O . MET A 1 572 ? -6.336 -5.977 -1.661 1 91.19 572 MET A O 1
ATOM 4557 N N . TYR A 1 573 ? -7.996 -4.477 -1.608 1 95 573 TYR A N 1
ATOM 4558 C CA . TYR A 1 573 ? -8.336 -4.734 -3.004 1 95 573 TYR A CA 1
ATOM 4559 C C . TYR A 1 573 ? -7.875 -3.586 -3.896 1 95 573 TYR A C 1
ATOM 4561 O O . TYR A 1 573 ? -7.367 -3.812 -4.996 1 95 573 TYR A O 1
ATOM 4569 N N . ALA A 1 574 ? -8.102 -2.412 -3.4 1 94 574 ALA A N 1
ATOM 4570 C CA . ALA A 1 574 ? -7.742 -1.198 -4.129 1 94 574 ALA A CA 1
ATOM 4571 C C . ALA A 1 574 ? -6.789 -0.329 -3.312 1 94 574 ALA A C 1
ATOM 4573 O O . ALA A 1 574 ? -7.172 0.74 -2.832 1 94 574 ALA A O 1
ATOM 4574 N N . SER A 1 575 ? -5.602 -0.762 -3.334 1 87.75 575 SER A N 1
ATOM 4575 C CA . SER A 1 575 ? -4.578 -0.029 -2.598 1 87.75 575 SER A CA 1
ATOM 4576 C C . SER A 1 575 ? -4.352 1.354 -3.197 1 87.75 575 SER A C 1
ATOM 4578 O O . SER A 1 575 ? -4.383 1.521 -4.418 1 87.75 575 SER A O 1
ATOM 4580 N N . LYS A 1 576 ? -4.074 2.354 -2.373 1 86.19 576 LYS A N 1
ATOM 4581 C CA . LYS A 1 576 ? -3.848 3.723 -2.824 1 86.19 576 LYS A CA 1
ATOM 4582 C C . LYS A 1 576 ? -2.48 3.863 -3.484 1 86.19 576 LYS A C 1
ATOM 4584 O O . LYS A 1 576 ? -2.176 4.898 -4.082 1 86.19 576 LYS A O 1
ATOM 4589 N N . ARG A 1 577 ? -1.702 2.832 -3.484 1 79.25 577 ARG A N 1
ATOM 4590 C CA . ARG A 1 577 ? -0.342 2.895 -4.008 1 79.25 577 ARG A CA 1
ATOM 4591 C C . ARG A 1 577 ? -0.305 2.506 -5.484 1 79.25 577 ARG A C 1
ATOM 4593 O O . ARG A 1 577 ? 0.719 2.67 -6.148 1 79.25 577 ARG A O 1
ATOM 4600 N N . PHE A 1 578 ? -1.407 1.996 -5.922 1 85 578 PHE A N 1
ATOM 4601 C CA . PHE A 1 578 ? -1.507 1.606 -7.324 1 85 578 PHE A CA 1
ATOM 4602 C C . PHE A 1 578 ? -2.549 2.451 -8.047 1 85 578 PHE A C 1
ATOM 4604 O O . PHE A 1 578 ? -3.523 2.9 -7.441 1 85 578 PHE A O 1
ATOM 4611 N N . SER A 1 579 ? -2.217 2.648 -9.234 1 84.56 579 SER A N 1
ATOM 4612 C CA . SER A 1 579 ? -3.195 3.305 -10.094 1 84.56 579 SER A CA 1
ATOM 4613 C C . SER A 1 579 ? -3.953 2.287 -10.945 1 84.56 579 SER A C 1
ATOM 4615 O O . SER A 1 579 ? -3.352 1.378 -11.516 1 84.56 579 SER A O 1
ATOM 4617 N N . PHE A 1 580 ? -5.266 2.451 -10.938 1 90.06 580 PHE A N 1
ATOM 4618 C CA . PHE A 1 580 ? -6.109 1.535 -11.688 1 90.06 580 PHE A CA 1
ATOM 4619 C C . PHE A 1 580 ? -6.941 2.293 -12.719 1 90.06 580 PHE A C 1
ATOM 4621 O O . PHE A 1 580 ? -7.312 3.445 -12.492 1 90.06 580 PHE A O 1
ATOM 4628 N N . GLN A 1 581 ? -7.199 1.573 -13.805 1 87.75 581 GLN A N 1
ATOM 4629 C CA . GLN A 1 581 ? -8.203 2.113 -14.719 1 87.75 581 GLN A CA 1
ATOM 4630 C C . GLN A 1 581 ? -9.586 2.104 -14.086 1 87.75 581 GLN A C 1
ATOM 4632 O O . GLN A 1 581 ? -9.859 1.31 -13.18 1 87.75 581 GLN A O 1
ATOM 4637 N N . TYR A 1 582 ? -10.445 2.943 -14.555 1 91.31 582 TYR A N 1
ATOM 4638 C CA . TYR A 1 582 ? -11.727 3.199 -13.906 1 91.31 582 TYR A CA 1
ATOM 4639 C C . TYR A 1 582 ? -12.516 1.908 -13.727 1 91.31 582 TYR A C 1
ATOM 4641 O O . TYR A 1 582 ? -12.969 1.604 -12.625 1 91.31 582 TYR A O 1
ATOM 4649 N N . PRO A 1 583 ? -12.664 1.034 -14.781 1 93 583 PRO A N 1
ATOM 4650 C CA . PRO A 1 583 ? -13.445 -0.185 -14.57 1 93 583 PRO A CA 1
ATOM 4651 C C . PRO A 1 583 ? -12.836 -1.104 -13.516 1 93 583 PRO A C 1
ATOM 4653 O O . PRO A 1 583 ? -13.555 -1.715 -12.727 1 93 583 PRO A O 1
ATOM 4656 N N . ALA A 1 584 ? -11.523 -1.189 -13.578 1 94.25 584 ALA A N 1
ATOM 4657 C CA . ALA A 1 584 ? -10.836 -2.029 -12.602 1 94.25 584 ALA A CA 1
ATOM 4658 C C . ALA A 1 584 ? -10.969 -1.452 -11.195 1 94.25 584 ALA A C 1
ATOM 4660 O O . ALA A 1 584 ? -11.148 -2.195 -10.227 1 94.25 584 ALA A O 1
ATOM 4661 N N . TYR A 1 585 ? -10.852 -0.113 -11.109 1 94.88 585 TYR A N 1
ATOM 4662 C CA . TYR A 1 585 ? -11.016 0.554 -9.82 1 94.88 585 TYR A CA 1
ATOM 4663 C C . TYR A 1 585 ? -12.391 0.267 -9.234 1 94.88 585 TYR A C 1
ATOM 4665 O O . TYR A 1 585 ? -12.516 -0.083 -8.055 1 94.88 585 TYR A O 1
ATOM 4673 N N . ARG A 1 586 ? -13.367 0.431 -10.016 1 96.69 586 ARG A N 1
ATOM 4674 C CA . ARG A 1 586 ? -14.742 0.179 -9.594 1 96.69 586 ARG A CA 1
ATOM 4675 C C . ARG A 1 586 ? -14.922 -1.27 -9.156 1 96.69 586 ARG A C 1
ATOM 4677 O O . ARG A 1 586 ? -15.461 -1.533 -8.078 1 96.69 586 ARG A O 1
ATOM 4684 N N . ALA A 1 587 ? -14.445 -2.139 -9.969 1 97.75 587 ALA A N 1
ATOM 4685 C CA . ALA A 1 587 ? -14.609 -3.562 -9.68 1 97.75 587 ALA A CA 1
ATOM 4686 C C . ALA A 1 587 ? -13.93 -3.943 -8.375 1 97.75 587 ALA A C 1
ATOM 4688 O O . ALA A 1 587 ? -14.461 -4.742 -7.598 1 97.75 587 ALA A O 1
ATOM 4689 N N . ARG A 1 588 ? -12.766 -3.428 -8.133 1 97.88 588 ARG A N 1
ATOM 4690 C CA . ARG A 1 588 ? -12.023 -3.725 -6.914 1 97.88 588 ARG A CA 1
ATOM 4691 C C . ARG A 1 588 ? -12.758 -3.211 -5.684 1 97.88 588 ARG A C 1
ATOM 4693 O O . ARG A 1 588 ? -12.758 -3.863 -4.637 1 97.88 588 ARG A O 1
ATOM 4700 N N . ASN A 1 589 ? -13.344 -2.047 -5.789 1 98 589 ASN A N 1
ATOM 4701 C CA . ASN A 1 589 ? -14.156 -1.527 -4.691 1 98 589 ASN A CA 1
ATOM 4702 C C . ASN A 1 589 ? -15.383 -2.395 -4.445 1 98 589 ASN A C 1
ATOM 4704 O O . ASN A 1 589 ? -15.711 -2.707 -3.299 1 98 589 ASN A O 1
ATOM 4708 N N . LEU A 1 590 ? -16.016 -2.746 -5.516 1 98.38 590 LEU A N 1
ATOM 4709 C CA . LEU A 1 590 ? -17.203 -3.6 -5.391 1 98.38 590 LEU A CA 1
ATOM 4710 C C . LEU A 1 590 ? -16.844 -4.938 -4.754 1 98.38 590 LEU A C 1
ATOM 4712 O O . LEU A 1 590 ? -17.578 -5.449 -3.914 1 98.38 590 LEU A O 1
ATOM 4716 N N . LEU A 1 591 ? -15.734 -5.441 -5.168 1 98 591 LEU A N 1
ATOM 4717 C CA . LEU A 1 591 ? -15.266 -6.699 -4.598 1 98 591 LEU A CA 1
ATOM 4718 C C . LEU A 1 591 ? -15.039 -6.57 -3.096 1 98 591 LEU A C 1
ATOM 4720 O O . LEU A 1 591 ? -15.359 -7.488 -2.336 1 98 591 LEU A O 1
ATOM 4724 N N . ALA A 1 592 ? -14.469 -5.48 -2.672 1 97.88 592 ALA A N 1
ATOM 4725 C CA . ALA A 1 592 ? -14.266 -5.234 -1.247 1 97.88 592 ALA A CA 1
ATOM 4726 C C . ALA A 1 592 ? -15.594 -5.203 -0.496 1 97.88 592 ALA A C 1
ATOM 4728 O O . ALA A 1 592 ? -15.703 -5.742 0.606 1 97.88 592 ALA A O 1
ATOM 4729 N N . VAL A 1 593 ? -16.531 -4.551 -1.091 1 98.19 593 VAL A N 1
ATOM 4730 C CA . VAL A 1 593 ? -17.859 -4.445 -0.464 1 98.19 593 VAL A CA 1
ATOM 4731 C C . VAL A 1 593 ? -18.5 -5.824 -0.396 1 98.19 593 VAL A C 1
ATOM 4733 O O . VAL A 1 593 ? -19.094 -6.188 0.624 1 98.19 593 VAL A O 1
ATOM 4736 N N . ILE A 1 594 ? -18.406 -6.578 -1.501 1 98.06 594 ILE A N 1
ATOM 4737 C CA . ILE A 1 594 ? -18.953 -7.934 -1.529 1 98.06 594 ILE A CA 1
ATOM 4738 C C . ILE A 1 594 ? -18.312 -8.766 -0.417 1 98.06 594 ILE A C 1
ATOM 4740 O O . ILE A 1 594 ? -19.016 -9.461 0.324 1 98.06 594 ILE A O 1
ATOM 4744 N N . ASP A 1 595 ? -17.031 -8.719 -0.329 1 97.31 595 ASP A N 1
ATOM 4745 C CA . ASP A 1 595 ? -16.297 -9.445 0.707 1 97.31 595 ASP A CA 1
ATOM 4746 C C . ASP A 1 595 ? -16.75 -9.016 2.1 1 97.31 595 ASP A C 1
ATOM 4748 O O . ASP A 1 595 ? -16.953 -9.852 2.979 1 97.31 595 ASP A O 1
ATOM 4752 N N . PHE A 1 596 ? -16.906 -7.719 2.301 1 97 596 PHE A N 1
ATOM 4753 C CA . PHE A 1 596 ? -17.359 -7.184 3.582 1 97 596 PHE A CA 1
ATOM 4754 C C . PHE A 1 596 ? -18.75 -7.688 3.926 1 97 596 PHE A C 1
ATOM 4756 O O . PHE A 1 596 ? -18.984 -8.172 5.035 1 97 596 PHE A O 1
ATOM 4763 N N . MET A 1 597 ? -19.672 -7.582 2.953 1 96.56 597 MET A N 1
ATOM 4764 C CA . MET A 1 597 ? -21.062 -7.988 3.146 1 96.56 597 MET A CA 1
ATOM 4765 C C . MET A 1 597 ? -21.156 -9.477 3.457 1 96.56 597 MET A C 1
ATOM 4767 O O . MET A 1 597 ? -21.984 -9.898 4.262 1 96.56 597 MET A O 1
ATOM 4771 N N . ALA A 1 598 ? -20.328 -10.234 2.902 1 95.69 598 ALA A N 1
ATOM 4772 C CA . ALA A 1 598 ? -20.344 -11.688 3.086 1 95.69 598 ALA A CA 1
ATOM 4773 C C . ALA A 1 598 ? -19.844 -12.07 4.473 1 95.69 598 ALA A C 1
ATOM 4775 O O . ALA A 1 598 ? -20.172 -13.148 4.98 1 95.69 598 ALA A O 1
ATOM 4776 N N . HIS A 1 599 ? -19.078 -11.156 5.137 1 94.5 599 HIS A N 1
ATOM 4777 C CA . HIS A 1 599 ? -18.406 -11.602 6.348 1 94.5 599 HIS A CA 1
ATOM 4778 C C . HIS A 1 599 ? -18.75 -10.703 7.535 1 94.5 599 HIS A C 1
ATOM 4780 O O . HIS A 1 599 ? -18.266 -10.938 8.648 1 94.5 599 HIS A O 1
ATOM 4786 N N . LYS A 1 600 ? -19.5 -9.672 7.355 1 91.94 600 LYS A N 1
ATOM 4787 C CA . LYS A 1 600 ? -19.781 -8.711 8.414 1 91.94 600 LYS A CA 1
ATOM 4788 C C . LYS A 1 600 ? -20.469 -9.383 9.602 1 91.94 600 LYS A C 1
ATOM 4790 O O . LYS A 1 600 ? -20.281 -8.969 10.75 1 91.94 600 LYS A O 1
ATOM 4795 N N . ASP A 1 601 ? -21.281 -10.484 9.344 1 90.94 601 ASP A N 1
ATOM 4796 C CA . ASP A 1 601 ? -22.047 -11.133 10.398 1 90.94 601 ASP A CA 1
ATOM 4797 C C . ASP A 1 601 ? -21.391 -12.445 10.828 1 90.94 601 ASP A C 1
ATOM 4799 O O . ASP A 1 601 ? -22.078 -13.352 11.312 1 90.94 601 ASP A O 1
ATOM 4803 N N . ARG A 1 602 ? -20.125 -12.57 10.609 1 90.56 602 ARG A N 1
ATOM 4804 C CA . ARG A 1 602 ? -19.438 -13.789 11.023 1 90.56 602 ARG A CA 1
ATOM 4805 C C . ARG A 1 602 ? -19.516 -13.977 12.539 1 90.56 602 ARG A C 1
ATOM 4807 O O . ARG A 1 602 ? -19.391 -13.016 13.297 1 90.56 602 ARG A O 1
ATOM 4814 N N . PRO A 1 603 ? -19.75 -15.125 12.984 1 90.38 603 PRO A N 1
ATOM 4815 C CA . PRO A 1 603 ? -19.891 -15.367 14.422 1 90.38 603 PRO A CA 1
ATOM 4816 C C . PRO A 1 603 ? -18.562 -15.336 15.164 1 90.38 603 PRO A C 1
ATOM 4818 O O . PRO A 1 603 ? -17.5 -15.383 14.531 1 90.38 603 PRO A O 1
ATOM 4821 N N . ASP A 1 604 ? -18.672 -15.211 16.422 1 90.38 604 ASP A N 1
ATOM 4822 C CA . ASP A 1 604 ? -17.484 -15.258 17.281 1 90.38 604 ASP A CA 1
ATOM 4823 C C . ASP A 1 604 ? -16.953 -16.688 17.406 1 90.38 604 ASP A C 1
ATOM 4825 O O . ASP A 1 604 ? -17.734 -17.641 17.359 1 90.38 604 ASP A O 1
ATOM 4829 N N . GLN A 1 605 ? -15.656 -16.75 17.406 1 89.69 605 GLN A N 1
ATOM 4830 C CA . GLN A 1 605 ? -15.062 -18.031 17.719 1 89.69 605 GLN A CA 1
ATOM 4831 C C . GLN A 1 605 ? -15.344 -18.438 19.172 1 89.69 605 GLN A C 1
ATOM 4833 O O . GLN A 1 605 ? -15.258 -17.594 20.078 1 89.69 605 GLN A O 1
ATOM 4838 N N . LEU A 1 606 ? -15.719 -19.578 19.359 1 91.44 606 LEU A N 1
ATOM 4839 C CA . LEU A 1 606 ? -16.078 -20.047 20.688 1 91.44 606 LEU A CA 1
ATOM 4840 C C . LEU A 1 606 ? -15.016 -20.984 21.25 1 91.44 606 LEU A C 1
ATOM 4842 O O . LEU A 1 606 ? -14.328 -21.672 20.484 1 91.44 606 LEU A O 1
ATOM 4846 N N . ASP A 1 607 ? -14.898 -20.859 22.531 1 85.12 607 ASP A N 1
ATOM 4847 C CA . ASP A 1 607 ? -14.016 -21.812 23.188 1 85.12 607 ASP A CA 1
ATOM 4848 C C . ASP A 1 607 ? -14.727 -23.125 23.469 1 85.12 607 ASP A C 1
ATOM 4850 O O . ASP A 1 607 ? -15.867 -23.328 23.031 1 85.12 607 ASP A O 1
ATOM 4854 N N . LYS A 1 608 ? -14.039 -24.062 24.078 1 86.38 608 LYS A N 1
ATOM 4855 C CA . LYS A 1 608 ? -14.562 -25.391 24.328 1 86.38 608 LYS A CA 1
ATOM 4856 C C . LYS A 1 608 ? -15.828 -25.344 25.188 1 86.38 608 LYS A C 1
ATOM 4858 O O . LYS A 1 608 ? -16.703 -26.203 25.078 1 86.38 608 LYS A O 1
ATOM 4863 N N . GLU A 1 609 ? -15.938 -24.266 26 1 89.62 609 GLU A N 1
ATOM 4864 C CA . GLU A 1 609 ? -17.062 -24.125 26.906 1 89.62 609 GLU A CA 1
ATOM 4865 C C . GLU A 1 609 ? -18.203 -23.328 26.266 1 89.62 609 GLU A C 1
ATOM 4867 O O . GLU A 1 609 ? -19.266 -23.141 26.859 1 89.62 609 GLU A O 1
ATOM 4872 N N . GLY A 1 610 ? -18 -22.875 25.016 1 88.31 610 GLY A N 1
ATOM 4873 C CA . GLY A 1 610 ? -19.062 -22.156 24.312 1 88.31 610 GLY A CA 1
ATOM 4874 C C . GLY A 1 610 ? -19 -20.656 24.531 1 88.31 610 GLY A C 1
ATOM 4875 O O . GLY A 1 610 ? -19.922 -19.938 24.125 1 88.31 610 GLY A O 1
ATOM 4876 N N . ASN A 1 611 ? -18.047 -20.219 25.25 1 86.81 611 ASN A N 1
ATOM 4877 C CA . ASN A 1 611 ? -17.875 -18.781 25.453 1 86.81 611 ASN A CA 1
ATOM 4878 C C . ASN A 1 611 ? -17.047 -18.156 24.344 1 86.81 611 ASN A C 1
ATOM 4880 O O . ASN A 1 611 ? -16.203 -18.812 23.75 1 86.81 611 ASN A O 1
ATOM 4884 N N . PRO A 1 612 ? -17.406 -16.906 24.109 1 88.75 612 PRO A N 1
ATOM 4885 C CA . PRO A 1 612 ? -16.609 -16.219 23.094 1 88.75 612 PRO A CA 1
ATOM 4886 C C . PRO A 1 612 ? -15.133 -16.094 23.484 1 88.75 612 PRO A C 1
ATOM 4888 O O . PRO A 1 612 ? -14.828 -15.836 24.656 1 88.75 612 PRO A O 1
ATOM 4891 N N . LYS A 1 613 ? -14.281 -16.328 22.547 1 87.31 613 LYS A N 1
ATOM 4892 C CA . LYS A 1 613 ? -12.844 -16.203 22.75 1 87.31 613 LYS A CA 1
ATOM 4893 C C . LYS A 1 613 ? -12.406 -14.742 22.641 1 87.31 613 LYS A C 1
ATOM 4895 O O . LYS A 1 613 ? -12.773 -14.047 21.703 1 87.31 613 LYS A O 1
ATOM 4900 N N . TYR A 1 614 ? -11.648 -14.242 23.703 1 85.38 614 TYR A N 1
ATOM 4901 C CA . TYR A 1 614 ? -11.133 -12.875 23.734 1 85.38 614 TYR A CA 1
ATOM 4902 C C . TYR A 1 614 ? -9.617 -12.859 23.594 1 85.38 614 TYR A C 1
ATOM 4904 O O . TYR A 1 614 ? -8.945 -13.797 24.031 1 85.38 614 TYR A O 1
ATOM 4912 N N . VAL A 1 615 ? -9.18 -11.867 22.891 1 83.69 615 VAL A N 1
ATOM 4913 C CA . VAL A 1 615 ? -7.738 -11.656 22.781 1 83.69 615 VAL A CA 1
ATOM 4914 C C . VAL A 1 615 ? -7.375 -10.273 23.312 1 83.69 615 VAL A C 1
ATOM 4916 O O . VAL A 1 615 ? -8.094 -9.305 23.062 1 83.69 615 VAL A O 1
ATOM 4919 N N . ALA A 1 616 ? -6.285 -10.234 24.078 1 82.19 616 ALA A N 1
ATOM 4920 C CA . ALA A 1 616 ? -5.785 -8.953 24.578 1 82.19 616 ALA A CA 1
ATOM 4921 C C . ALA A 1 616 ? -4.93 -8.25 23.531 1 82.19 616 ALA A C 1
ATOM 4923 O O . ALA A 1 616 ? -3.953 -8.82 23.031 1 82.19 616 ALA A O 1
ATOM 4924 N N . VAL A 1 617 ? -5.348 -7.09 23.188 1 81.88 617 VAL A N 1
ATOM 4925 C CA . VAL A 1 617 ? -4.617 -6.312 22.203 1 81.88 617 VAL A CA 1
ATOM 4926 C C . VAL A 1 617 ? -4.156 -4.992 22.797 1 81.88 617 VAL A C 1
ATOM 4928 O O . VAL A 1 617 ? -4.918 -4.332 23.516 1 81.88 617 VAL A O 1
ATOM 4931 N N . TRP A 1 618 ? -2.951 -4.629 22.516 1 76.81 618 TRP A N 1
ATOM 4932 C CA . TRP A 1 618 ? -2.412 -3.367 23.016 1 76.81 618 TRP A CA 1
ATOM 4933 C C . TRP A 1 618 ? -2.871 -2.203 22.141 1 76.81 618 TRP A C 1
ATOM 4935 O O . TRP A 1 618 ? -2.619 -2.188 20.938 1 76.81 618 TRP A O 1
ATOM 4945 N N . SER A 1 619 ? -3.582 -1.319 22.75 1 74.44 619 SER A N 1
ATOM 4946 C CA . SER A 1 619 ? -3.988 -0.095 22.062 1 74.44 619 SER A CA 1
ATOM 4947 C C . SER A 1 619 ? -2.963 1.017 22.266 1 74.44 619 SER A C 1
ATOM 4949 O O . SER A 1 619 ? -2.824 1.55 23.359 1 74.44 619 SER A O 1
ATOM 4951 N N . LYS A 1 620 ? -2.352 1.368 21.172 1 67.19 620 LYS A N 1
ATOM 4952 C CA . LYS A 1 620 ? -1.353 2.432 21.25 1 67.19 620 LYS A CA 1
ATOM 4953 C C . LYS A 1 620 ? -1.995 3.768 21.609 1 67.19 620 LYS A C 1
ATOM 4955 O O . LYS A 1 620 ? -1.427 4.547 22.375 1 67.19 620 LYS A O 1
ATOM 4960 N N . HIS A 1 621 ? -3.148 3.93 21.062 1 63.28 621 HIS A N 1
ATOM 4961 C CA . HIS A 1 621 ? -3.865 5.176 21.297 1 63.28 621 HIS A CA 1
ATOM 4962 C C . HIS A 1 621 ? -4.316 5.277 22.75 1 63.28 621 HIS A C 1
ATOM 4964 O O . HIS A 1 621 ? -4.23 6.348 23.359 1 63.28 621 HIS A O 1
ATOM 4970 N N . GLY A 1 622 ? -4.762 4.113 23.312 1 63 622 GLY A N 1
ATOM 4971 C CA . GLY A 1 622 ? -5.27 4.098 24.672 1 63 622 GLY A CA 1
ATOM 4972 C C . GLY A 1 622 ? -4.188 3.863 25.719 1 63 622 GLY A C 1
ATOM 4973 O O . GLY A 1 622 ? -4.398 4.109 26.906 1 63 622 GLY A O 1
ATOM 4974 N N . GLY A 1 623 ? -3.051 3.51 25.266 1 66.31 623 GLY A N 1
ATOM 4975 C CA . GLY A 1 623 ? -1.974 3.184 26.188 1 66.31 623 GLY A CA 1
ATOM 4976 C C . GLY A 1 623 ? -2.316 2.045 27.125 1 66.31 623 GLY A C 1
ATOM 4977 O O . GLY A 1 623 ? -1.884 2.031 28.281 1 66.31 623 GLY A O 1
ATOM 4978 N N . ASP A 1 624 ? -3.283 1.323 26.625 1 73 624 ASP A N 1
ATOM 4979 C CA . ASP A 1 624 ? -3.74 0.213 27.453 1 73 624 ASP A CA 1
ATOM 4980 C C . ASP A 1 624 ? -4.203 -0.96 26.594 1 73 624 ASP A C 1
ATOM 4982 O O . ASP A 1 624 ? -4.379 -0.818 25.375 1 73 624 ASP A O 1
ATOM 4986 N N . TYR A 1 625 ? -4.289 -2.166 27.359 1 78 625 TYR A N 1
ATOM 4987 C CA . TYR A 1 625 ? -4.785 -3.352 26.672 1 78 625 TYR A CA 1
ATOM 4988 C C . TYR A 1 625 ? -6.305 -3.32 26.547 1 78 625 TYR A C 1
ATOM 4990 O O . TYR A 1 625 ? -6.996 -2.883 27.484 1 78 625 TYR A O 1
ATOM 4998 N N . VAL A 1 626 ? -6.707 -3.77 25.484 1 80.06 626 VAL A N 1
ATOM 4999 C CA . VAL A 1 626 ? -8.141 -3.924 25.25 1 80.06 626 VAL A CA 1
ATOM 5000 C C . VAL A 1 626 ? -8.445 -5.367 24.844 1 80.06 626 VAL A C 1
ATOM 5002 O O . VAL A 1 626 ? -7.645 -6.016 24.172 1 80.06 626 VAL A O 1
ATOM 5005 N N . ALA A 1 627 ? -9.57 -5.848 25.328 1 82.94 627 ALA A N 1
ATOM 5006 C CA . ALA A 1 627 ? -9.992 -7.199 24.969 1 82.94 627 ALA A CA 1
ATOM 5007 C C . ALA A 1 627 ? -10.883 -7.176 23.734 1 82.94 627 ALA A C 1
ATOM 5009 O O . ALA A 1 627 ? -11.859 -6.422 23.672 1 82.94 627 ALA A O 1
ATOM 5010 N N . ARG A 1 628 ? -10.492 -7.969 22.766 1 81.94 628 ARG A N 1
ATOM 5011 C CA . ARG A 1 628 ? -11.289 -8.078 21.547 1 81.94 628 ARG A CA 1
ATOM 5012 C C . ARG A 1 628 ? -11.727 -9.516 21.297 1 81.94 628 ARG A C 1
ATOM 5014 O O . ARG A 1 628 ? -10.969 -10.453 21.578 1 81.94 628 ARG A O 1
ATOM 5021 N N . LYS A 1 629 ? -12.891 -9.609 20.797 1 84.44 629 LYS A N 1
ATOM 5022 C CA . LYS A 1 629 ? -13.398 -10.93 20.453 1 84.44 629 LYS A CA 1
ATOM 5023 C C . LYS A 1 629 ? -12.773 -11.445 19.156 1 84.44 629 LYS A C 1
ATOM 5025 O O . LYS A 1 629 ? -12.562 -10.672 18.219 1 84.44 629 LYS A O 1
ATOM 5030 N N . ARG A 1 630 ? -12.516 -12.672 19.156 1 86.31 630 ARG A N 1
ATOM 5031 C CA . ARG A 1 630 ? -12.008 -13.32 17.953 1 86.31 630 ARG A CA 1
ATOM 5032 C C . ARG A 1 630 ? -13.156 -13.867 17.109 1 86.31 630 ARG A C 1
ATOM 5034 O O . ARG A 1 630 ? -14.055 -14.523 17.625 1 86.31 630 ARG A O 1
ATOM 5041 N N . LYS A 1 631 ? -13.148 -13.617 15.82 1 88.06 631 LYS A N 1
ATOM 5042 C CA . LYS A 1 631 ? -14.18 -14.094 14.906 1 88.06 631 LYS A CA 1
ATOM 5043 C C . LYS A 1 631 ? -13.727 -15.352 14.172 1 88.06 631 LYS A C 1
ATOM 5045 O O . LYS A 1 631 ? -12.523 -15.617 14.078 1 88.06 631 LYS A O 1
ATOM 5050 N N . VAL A 1 632 ? -14.695 -16.141 13.734 1 89.31 632 VAL A N 1
ATOM 5051 C CA . VAL A 1 632 ? -14.391 -17.281 12.898 1 89.31 632 VAL A CA 1
ATOM 5052 C C . VAL A 1 632 ? -13.734 -16.828 11.602 1 89.31 632 VAL A C 1
ATOM 5054 O O . VAL A 1 632 ? -14.023 -15.734 11.102 1 89.31 632 VAL A O 1
ATOM 5057 N N . PRO A 1 633 ? -12.836 -17.656 11.023 1 87.06 633 PRO A N 1
ATOM 5058 C CA . PRO A 1 633 ? -12.164 -17.266 9.781 1 87.06 633 PRO A CA 1
ATOM 5059 C C . PRO A 1 633 ? -13.133 -17.094 8.617 1 87.06 633 PRO A C 1
ATOM 5061 O O . PRO A 1 633 ? -14.195 -17.719 8.594 1 87.06 633 PRO A O 1
ATOM 5064 N N . LYS A 1 634 ? -12.773 -16.281 7.727 1 91.75 634 LYS A N 1
ATOM 5065 C CA . LYS A 1 634 ? -13.57 -16.016 6.535 1 91.75 634 LYS A CA 1
ATOM 5066 C C . LYS A 1 634 ? -13.633 -17.25 5.629 1 91.75 634 LYS A C 1
ATOM 5068 O O . LYS A 1 634 ? -12.656 -18 5.535 1 91.75 634 LYS A O 1
ATOM 5073 N N . THR A 1 635 ? -14.719 -17.516 4.926 1 90.19 635 THR A N 1
ATOM 5074 C CA . THR A 1 635 ? -14.898 -18.688 4.078 1 90.19 635 THR A CA 1
ATOM 5075 C C . THR A 1 635 ? -14.867 -18.297 2.602 1 90.19 635 THR A C 1
ATOM 5077 O O . THR A 1 635 ? -14.633 -19.156 1.736 1 90.19 635 THR A O 1
ATOM 5080 N N . TYR A 1 636 ? -15.148 -17.156 2.141 1 94.56 636 TYR A N 1
ATOM 5081 C CA . TYR A 1 636 ? -15.125 -16.594 0.792 1 94.56 636 TYR A CA 1
ATOM 5082 C C . TYR A 1 636 ? -15.961 -17.438 -0.162 1 94.56 636 TYR A C 1
ATOM 5084 O O . TYR A 1 636 ? -15.547 -17.719 -1.292 1 94.56 636 TYR A O 1
ATOM 5092 N N . THR A 1 637 ? -17.062 -17.906 0.15 1 93.19 637 THR A N 1
ATOM 5093 C CA . THR A 1 637 ? -17.922 -18.797 -0.643 1 93.19 637 THR A CA 1
ATOM 5094 C C . THR A 1 637 ? -18.359 -18.094 -1.927 1 93.19 637 THR A C 1
ATOM 5096 O O . THR A 1 637 ? -18.594 -18.75 -2.947 1 93.19 637 THR A O 1
ATOM 5099 N N . TYR A 1 638 ? -18.516 -16.812 -1.902 1 95.69 638 TYR A N 1
ATOM 5100 C CA . TYR A 1 638 ? -18.969 -16.062 -3.061 1 95.69 638 TYR A CA 1
ATOM 5101 C C . TYR A 1 638 ? -17.969 -16.141 -4.203 1 95.69 638 TYR A C 1
ATOM 5103 O O . TYR A 1 638 ? -18.328 -15.93 -5.367 1 95.69 638 TYR A O 1
ATOM 5111 N N . VAL A 1 639 ? -16.703 -16.438 -3.965 1 97.44 639 VAL A N 1
ATOM 5112 C CA . VAL A 1 639 ? -15.656 -16.5 -4.98 1 97.44 639 VAL A CA 1
ATOM 5113 C C . VAL A 1 639 ? -15.977 -17.625 -5.973 1 97.44 639 VAL A C 1
ATOM 5115 O O . VAL A 1 639 ? -15.773 -17.453 -7.18 1 97.44 639 VAL A O 1
ATOM 5118 N N . GLY A 1 640 ? -16.469 -18.781 -5.469 1 96.12 640 GLY A N 1
ATOM 5119 C CA . GLY A 1 640 ? -16.859 -19.875 -6.344 1 96.12 640 GLY A CA 1
ATOM 5120 C C . GLY A 1 640 ? -17.953 -19.484 -7.328 1 96.12 640 GLY A C 1
ATOM 5121 O O . GLY A 1 640 ? -17.891 -19.844 -8.508 1 96.12 640 GLY A O 1
ATOM 5122 N N . ASP A 1 641 ? -18.891 -18.656 -6.844 1 96.56 641 ASP A N 1
ATOM 5123 C CA . ASP A 1 641 ? -20 -18.203 -7.688 1 96.56 641 ASP A CA 1
ATOM 5124 C C . ASP A 1 641 ? -19.5 -17.266 -8.781 1 96.56 641 ASP A C 1
ATOM 5126 O O . ASP A 1 641 ? -19.891 -17.391 -9.945 1 96.56 641 ASP A O 1
ATOM 5130 N N . ILE A 1 642 ? -18.672 -16.391 -8.406 1 98.25 642 ILE A N 1
ATOM 5131 C CA . ILE A 1 642 ? -18.156 -15.43 -9.367 1 98.25 642 ILE A CA 1
ATOM 5132 C C . ILE A 1 642 ? -17.281 -16.141 -10.391 1 98.25 642 ILE A C 1
ATOM 5134 O O . ILE A 1 642 ? -17.359 -15.852 -11.586 1 98.25 642 ILE A O 1
ATOM 5138 N N . MET A 1 643 ? -16.484 -17.125 -9.969 1 98.06 643 MET A N 1
ATOM 5139 C CA . MET A 1 643 ? -15.617 -17.891 -10.859 1 98.06 643 MET A CA 1
ATOM 5140 C C . MET A 1 643 ? -16.438 -18.641 -11.906 1 98.06 643 MET A C 1
ATOM 5142 O O . MET A 1 643 ? -16.094 -18.641 -13.086 1 98.06 643 MET A O 1
ATOM 5146 N N . ARG A 1 644 ? -17.531 -19.234 -11.492 1 97.62 644 ARG A N 1
ATOM 5147 C CA . ARG A 1 644 ? -18.406 -19.953 -12.414 1 97.62 644 ARG A CA 1
ATOM 5148 C C . ARG A 1 644 ? -19 -19 -13.453 1 97.62 644 ARG A C 1
ATOM 5150 O O . ARG A 1 644 ? -19.078 -19.344 -14.633 1 97.62 644 ARG A O 1
ATOM 5157 N N . ASP A 1 645 ? -19.344 -17.828 -12.93 1 98.19 645 ASP A N 1
ATOM 5158 C CA . ASP A 1 645 ? -19.906 -16.828 -13.844 1 98.19 645 ASP A CA 1
ATOM 5159 C C . ASP A 1 645 ? -18.859 -16.375 -14.867 1 98.19 645 ASP A C 1
ATOM 5161 O O . ASP A 1 645 ? -19.188 -16.141 -16.031 1 98.19 645 ASP A O 1
ATOM 5165 N N . ILE A 1 646 ? -17.625 -16.203 -14.477 1 98.12 646 ILE A N 1
ATOM 5166 C CA . ILE A 1 646 ? -16.531 -15.797 -15.359 1 98.12 646 ILE A CA 1
ATOM 5167 C C . ILE A 1 646 ? -16.344 -16.828 -16.469 1 98.12 646 ILE A C 1
ATOM 5169 O O . ILE A 1 646 ? -16.281 -16.484 -17.641 1 98.12 646 ILE A O 1
ATOM 5173 N N . PHE A 1 647 ? -16.297 -18.094 -16.094 1 97.62 647 PHE A N 1
ATOM 5174 C CA . PHE A 1 647 ? -16.109 -19.156 -17.078 1 97.62 647 PHE A CA 1
ATOM 5175 C C . PHE A 1 647 ? -17.328 -19.25 -18 1 97.62 647 PHE A C 1
ATOM 5177 O O . PHE A 1 647 ? -17.172 -19.531 -19.188 1 97.62 647 PHE A O 1
ATOM 5184 N N . ALA A 1 648 ? -18.484 -19.031 -17.438 1 97.62 648 ALA A N 1
ATOM 5185 C CA . ALA A 1 648 ? -19.688 -19.047 -18.25 1 97.62 648 ALA A CA 1
ATOM 5186 C C . ALA A 1 648 ? -19.656 -17.953 -19.312 1 97.62 648 ALA A C 1
ATOM 5188 O O . ALA A 1 648 ? -20.031 -18.188 -20.469 1 97.62 648 ALA A O 1
ATOM 5189 N N . ARG A 1 649 ? -19.234 -16.828 -18.938 1 95.94 649 ARG A N 1
ATOM 5190 C CA . ARG A 1 649 ? -19.141 -15.703 -19.859 1 95.94 649 ARG A CA 1
ATOM 5191 C C . ARG A 1 649 ? -18.125 -15.977 -20.969 1 95.94 649 ARG A C 1
ATOM 5193 O O . ARG A 1 649 ? -18.375 -15.68 -22.141 1 95.94 649 ARG A O 1
ATOM 5200 N N . ARG A 1 650 ? -17 -16.484 -20.562 1 94 650 ARG A N 1
ATOM 5201 C CA . ARG A 1 650 ? -15.961 -16.781 -21.562 1 94 650 ARG A CA 1
ATOM 5202 C C . ARG A 1 650 ? -16.438 -17.844 -22.547 1 94 650 ARG A C 1
ATOM 5204 O O . ARG A 1 650 ? -16.203 -17.734 -23.75 1 94 650 ARG A O 1
ATOM 5211 N N . THR A 1 651 ? -17.078 -18.859 -22.047 1 93.19 651 THR A N 1
ATOM 5212 C CA . THR A 1 651 ? -17.547 -19.969 -22.891 1 93.19 651 THR A CA 1
ATOM 5213 C C . THR A 1 651 ? -18.625 -19.484 -23.844 1 93.19 651 THR A C 1
ATOM 5215 O O . THR A 1 651 ? -18.719 -19.969 -24.984 1 93.19 651 THR A O 1
ATOM 5218 N N . ALA A 1 652 ? -19.359 -18.547 -23.406 1 92.69 652 ALA A N 1
ATOM 5219 C CA . ALA A 1 652 ? -20.453 -18.031 -24.219 1 92.69 652 ALA A CA 1
ATOM 5220 C C . ALA A 1 652 ? -19.953 -17.047 -25.281 1 92.69 652 ALA A C 1
ATOM 5222 O O . ALA A 1 652 ? -20.625 -16.797 -26.266 1 92.69 652 ALA A O 1
ATOM 5223 N N . ASP A 1 653 ? -18.781 -16.547 -25.016 1 90.5 653 ASP A N 1
ATOM 5224 C CA . ASP A 1 653 ? -18.234 -15.508 -25.891 1 90.5 653 ASP A CA 1
ATOM 5225 C C . ASP A 1 653 ? -17.562 -16.125 -27.125 1 90.5 653 ASP A C 1
ATOM 5227 O O . ASP A 1 653 ? -16.469 -16.688 -27.016 1 90.5 653 ASP A O 1
ATOM 5231 N N . ASP A 1 654 ? -18.094 -15.992 -28.25 1 84.56 654 ASP A N 1
ATOM 5232 C CA . ASP A 1 654 ? -17.562 -16.578 -29.469 1 84.56 654 ASP A CA 1
ATOM 5233 C C . ASP A 1 654 ? -16.594 -15.617 -30.172 1 84.56 654 ASP A C 1
ATOM 5235 O O . ASP A 1 654 ? -15.984 -15.969 -31.172 1 84.56 654 ASP A O 1
ATOM 5239 N N . GLN A 1 655 ? -16.422 -14.523 -29.547 1 80.19 655 GLN A N 1
ATOM 5240 C CA . GLN A 1 655 ? -15.523 -13.539 -30.156 1 80.19 655 GLN A CA 1
ATOM 5241 C C . GLN A 1 655 ? -14.078 -13.789 -29.734 1 80.19 655 GLN A C 1
ATOM 5243 O O . GLN A 1 655 ? -13.812 -14.367 -28.688 1 80.19 655 GLN A O 1
ATOM 5248 N N . PRO A 1 656 ? -13.234 -13.32 -30.641 1 76.69 656 PRO A N 1
ATOM 5249 C CA . PRO A 1 656 ? -11.828 -13.43 -30.25 1 76.69 656 PRO A CA 1
ATOM 5250 C C . PRO A 1 656 ? -11.5 -12.625 -29 1 76.69 656 PRO A C 1
ATOM 5252 O O . PRO A 1 656 ? -12.109 -11.578 -28.766 1 76.69 656 PRO A O 1
ATOM 5255 N N . MET A 1 657 ? -10.609 -13.156 -28.281 1 76.19 657 MET A N 1
ATOM 5256 C CA . MET A 1 657 ? -10.258 -12.516 -27.016 1 76.19 657 MET A CA 1
ATOM 5257 C C . MET A 1 657 ? -9.656 -11.133 -27.25 1 76.19 657 MET A C 1
ATOM 5259 O O . MET A 1 657 ? -9.969 -10.188 -26.531 1 76.19 657 MET A O 1
ATOM 5263 N N . PHE A 1 658 ? -8.766 -11.117 -28.312 1 71.06 658 PHE A N 1
ATOM 5264 C CA . PHE A 1 658 ? -8.086 -9.867 -28.594 1 71.06 658 PHE A CA 1
ATOM 5265 C C . PHE A 1 658 ? -8.906 -9.016 -29.578 1 71.06 658 PHE A C 1
ATOM 5267 O O . PHE A 1 658 ? -9.047 -9.375 -30.75 1 71.06 658 PHE A O 1
ATOM 5274 N N . ARG A 1 659 ? -9.656 -8.242 -28.953 1 73.88 659 ARG A N 1
ATOM 5275 C CA . ARG A 1 659 ? -10.469 -7.32 -29.734 1 73.88 659 ARG A CA 1
ATOM 5276 C C . ARG A 1 659 ? -10.266 -5.883 -29.266 1 73.88 659 ARG A C 1
ATOM 5278 O O . ARG A 1 659 ? -9.719 -5.648 -28.188 1 73.88 659 ARG A O 1
ATOM 5285 N N . GLN A 1 660 ? -10.555 -5.016 -30.156 1 66.12 660 GLN A N 1
ATOM 5286 C CA . GLN A 1 660 ? -10.414 -3.602 -29.828 1 66.12 660 GLN A CA 1
ATOM 5287 C C . GLN A 1 660 ? -11.312 -3.227 -28.641 1 66.12 660 GLN A C 1
ATOM 5289 O O . GLN A 1 660 ? -12.508 -3.541 -28.641 1 66.12 660 GLN A O 1
ATOM 5294 N N . ALA A 1 661 ? -10.617 -2.891 -27.625 1 66.12 661 ALA A N 1
ATOM 5295 C CA . ALA A 1 661 ? -11.344 -2.537 -26.406 1 66.12 661 ALA A CA 1
ATOM 5296 C C . ALA A 1 661 ? -12.039 -1.187 -26.562 1 66.12 661 ALA A C 1
ATOM 5298 O O . ALA A 1 661 ? -11.43 -0.216 -27.016 1 66.12 661 ALA A O 1
ATOM 5299 N N . LEU A 1 662 ? -13.375 -1.196 -26.375 1 68 662 LEU A N 1
ATOM 5300 C CA . LEU A 1 662 ? -14.141 0.044 -26.375 1 68 662 LEU A CA 1
ATOM 5301 C C . LEU A 1 662 ? -14.352 0.563 -24.953 1 68 662 LEU A C 1
ATOM 5303 O O . LEU A 1 662 ? -14.461 -0.224 -24.016 1 68 662 LEU A O 1
ATOM 5307 N N . LEU A 1 663 ? -14.273 1.923 -24.906 1 77.88 663 LEU A N 1
ATOM 5308 C CA . LEU A 1 663 ? -14.586 2.516 -23.609 1 77.88 663 LEU A CA 1
ATOM 5309 C C . LEU A 1 663 ? -16.031 2.23 -23.219 1 77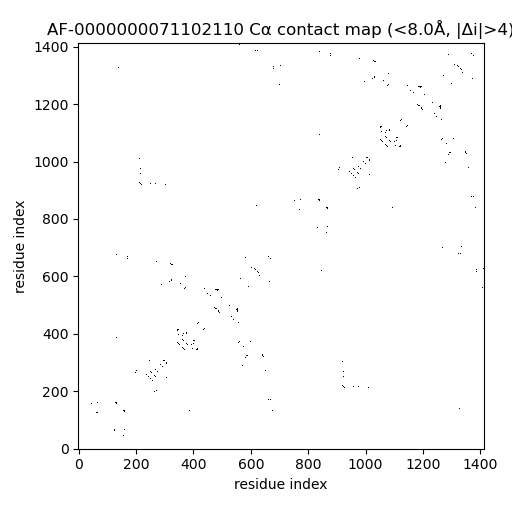.88 663 LEU A C 1
ATOM 5311 O O . LEU A 1 663 ? -16.938 2.303 -24.047 1 77.88 663 LEU A O 1
ATOM 5315 N N . ARG A 1 664 ? -16.172 1.863 -22.062 1 81.06 664 ARG A N 1
ATOM 5316 C CA . ARG A 1 664 ? -17.516 1.678 -21.531 1 81.06 664 ARG A CA 1
ATOM 5317 C C . ARG A 1 664 ? -18.297 2.988 -21.547 1 81.06 664 ARG A C 1
ATOM 5319 O O . ARG A 1 664 ? -17.703 4.07 -21.531 1 81.06 664 ARG A O 1
ATOM 5326 N N . LEU A 1 665 ? -19.562 2.828 -21.453 1 74 665 LEU A N 1
ATOM 5327 C CA . LEU A 1 665 ? -20.438 3.994 -21.531 1 74 665 LEU A CA 1
ATOM 5328 C C . LEU A 1 665 ? -20.266 4.887 -20.312 1 74 665 LEU A C 1
ATOM 5330 O O . LEU A 1 665 ? -20.422 6.109 -20.406 1 74 665 LEU A O 1
ATOM 5334 N N . ASP A 1 666 ? -19.922 4.281 -19.297 1 78.12 666 ASP A N 1
ATOM 5335 C CA . ASP A 1 666 ? -19.844 5.035 -18.062 1 78.12 666 ASP A CA 1
ATOM 5336 C C . ASP A 1 666 ? -18.391 5.43 -17.75 1 78.12 666 ASP A C 1
ATOM 5338 O O . ASP A 1 666 ? -18.109 5.984 -16.688 1 78.12 666 ASP A O 1
ATOM 5342 N N . ASP A 1 667 ? -17.531 5.191 -18.641 1 82.62 667 ASP A N 1
ATOM 5343 C CA . ASP A 1 667 ? -16.125 5.523 -18.438 1 82.62 667 ASP A CA 1
ATOM 5344 C C . ASP A 1 667 ? -15.898 7.031 -18.484 1 82.62 667 ASP A C 1
ATOM 5346 O O . ASP A 1 667 ? -16.25 7.691 -19.469 1 82.62 667 ASP A O 1
ATOM 5350 N N . PRO A 1 668 ? -15.336 7.582 -17.375 1 82.12 668 PRO A N 1
ATOM 5351 C CA . PRO A 1 668 ? -15.141 9.031 -17.312 1 82.12 668 PRO A CA 1
ATOM 5352 C C . PRO A 1 668 ? -14.242 9.555 -18.422 1 82.12 668 PRO A C 1
ATOM 5354 O O . PRO A 1 668 ? -14.258 10.75 -18.719 1 82.12 668 PRO A O 1
ATOM 5357 N N . ARG A 1 669 ? -13.508 8.773 -19.141 1 81.06 669 ARG A N 1
ATOM 5358 C CA . ARG A 1 669 ? -12.641 9.18 -20.234 1 81.06 669 ARG A CA 1
ATOM 5359 C C . ARG A 1 669 ? -13.461 9.625 -21.453 1 81.06 669 ARG A C 1
ATOM 5361 O O . ARG A 1 669 ? -12.945 10.281 -22.344 1 81.06 669 ARG A O 1
ATOM 5368 N N . ARG A 1 670 ? -14.711 9.289 -21.375 1 72.5 670 ARG A N 1
ATOM 5369 C CA . ARG A 1 670 ? -15.602 9.758 -22.422 1 72.5 670 ARG A CA 1
ATOM 5370 C C . ARG A 1 670 ? -15.898 11.242 -22.281 1 72.5 670 ARG A C 1
ATOM 5372 O O . ARG A 1 670 ? -16.172 11.938 -23.266 1 72.5 670 ARG A O 1
ATOM 5379 N N . PHE A 1 671 ? -15.844 11.688 -20.969 1 70.81 671 PHE A N 1
ATOM 5380 C CA . PHE A 1 671 ? -16.016 13.109 -20.688 1 70.81 671 PHE A CA 1
ATOM 5381 C C . PHE A 1 671 ? -14.766 13.891 -21.078 1 70.81 671 PHE A C 1
ATOM 5383 O O . PHE A 1 671 ? -14.852 14.93 -21.734 1 70.81 671 PHE A O 1
ATOM 5390 N N . GLN A 1 672 ? -13.625 13.43 -20.625 1 70.81 672 GLN A N 1
ATOM 5391 C CA . GLN A 1 672 ? -12.305 13.984 -20.891 1 70.81 672 GLN A CA 1
ATOM 5392 C C . GLN A 1 672 ? -11.25 12.883 -21 1 70.81 672 GLN A C 1
ATOM 5394 O O . GLN A 1 672 ? -10.898 12.258 -20 1 70.81 672 GLN A O 1
ATOM 5399 N N . PRO A 1 673 ? -10.805 12.75 -22.156 1 69.19 673 PRO A N 1
ATOM 5400 C CA . PRO A 1 673 ? -9.922 11.609 -22.375 1 69.19 673 PRO A CA 1
ATOM 5401 C C . PRO A 1 673 ? -8.656 11.672 -21.531 1 69.19 673 PRO A C 1
ATOM 5403 O O . PRO A 1 673 ? -8.078 10.641 -21.188 1 69.19 673 PRO A O 1
ATOM 5406 N N . ARG A 1 674 ? -8.266 12.93 -21.312 1 73.5 674 ARG A N 1
ATOM 5407 C CA . ARG A 1 674 ? -7.043 13.094 -20.531 1 73.5 674 ARG A CA 1
ATOM 5408 C C . ARG A 1 674 ? -7.301 13.922 -19.281 1 73.5 674 ARG A C 1
ATOM 5410 O O . ARG A 1 674 ? -8.219 14.742 -19.25 1 73.5 674 ARG A O 1
ATOM 5417 N N . LEU A 1 675 ? -6.48 13.578 -18.266 1 74.56 675 LEU A N 1
ATOM 5418 C CA . LEU A 1 675 ? -6.586 14.352 -17.031 1 74.56 675 LEU A CA 1
ATOM 5419 C C . LEU A 1 675 ? -6.016 15.75 -17.234 1 74.56 675 LEU A C 1
ATOM 5421 O O . LEU A 1 675 ? -6.508 16.719 -16.641 1 74.56 675 LEU A O 1
ATOM 5425 N N . ALA A 1 676 ? -4.984 15.742 -18.141 1 73.88 676 ALA A N 1
ATOM 5426 C CA . ALA A 1 676 ? -4.434 17.047 -18.484 1 73.88 676 ALA A CA 1
ATOM 5427 C C . ALA A 1 676 ? -5.449 17.891 -19.25 1 73.88 676 ALA A C 1
ATOM 5429 O O . ALA A 1 676 ? -6.18 17.375 -20.094 1 73.88 676 ALA A O 1
ATOM 5430 N N . PRO A 1 677 ? -5.492 19.125 -18.891 1 66.88 677 PRO A N 1
ATOM 5431 C CA . PRO A 1 677 ? -6.492 20 -19.516 1 66.88 677 PRO A CA 1
ATOM 5432 C C . PRO A 1 677 ? -6.25 20.188 -21.016 1 66.88 677 PRO A C 1
ATOM 5434 O O . PRO A 1 677 ? -7.176 20.516 -21.75 1 66.88 677 PRO A O 1
ATOM 5437 N N . PHE A 1 678 ? -4.961 20.031 -21.484 1 68.75 678 PHE A N 1
ATOM 5438 C CA . PHE A 1 678 ? -4.625 20.188 -22.891 1 68.75 678 PHE A CA 1
ATOM 5439 C C . PHE A 1 678 ? -3.637 19.109 -23.344 1 68.75 678 PHE A C 1
ATOM 5441 O O . PHE A 1 678 ? -2.906 18.562 -22.516 1 68.75 678 PHE A O 1
ATOM 5448 N N . PRO A 1 679 ? -3.748 18.766 -24.594 1 70.62 679 PRO A N 1
ATOM 5449 C CA . PRO A 1 679 ? -2.828 17.734 -25.094 1 70.62 679 PRO A CA 1
ATOM 5450 C C . PRO A 1 679 ? -1.365 18.172 -25.016 1 70.62 679 PRO A C 1
ATOM 5452 O O . PRO A 1 679 ? -1.072 19.375 -25.016 1 70.62 679 PRO A O 1
ATOM 5455 N N . PRO A 1 680 ? -0.503 17.219 -24.938 1 77.44 680 PRO A N 1
ATOM 5456 C CA . PRO A 1 680 ? 0.917 17.562 -24.844 1 77.44 680 PRO A CA 1
ATOM 5457 C C . PRO A 1 680 ? 1.436 18.219 -26.125 1 77.44 680 PRO A C 1
ATOM 5459 O O . PRO A 1 680 ? 1.088 17.797 -27.234 1 77.44 680 PRO A O 1
ATOM 5462 N N . PRO A 1 681 ? 2.189 19.234 -25.984 1 76.38 681 PRO A N 1
ATOM 5463 C CA . PRO A 1 681 ? 2.914 19.766 -27.125 1 76.38 681 PRO A CA 1
ATOM 5464 C C . PRO A 1 681 ? 4.027 18.828 -27.609 1 76.38 681 PRO A C 1
ATOM 5466 O O . PRO A 1 681 ? 4.379 17.875 -26.922 1 76.38 681 PRO A O 1
ATOM 5469 N N . PRO A 1 682 ? 4.402 19.062 -28.844 1 76.12 682 PRO A N 1
ATOM 5470 C CA . PRO A 1 682 ? 5.547 18.25 -29.281 1 76.12 682 PRO A CA 1
ATOM 5471 C C . PRO A 1 682 ? 6.715 18.312 -28.297 1 76.12 682 PRO A C 1
ATOM 5473 O O . PRO A 1 682 ? 6.988 19.375 -27.734 1 76.12 682 PRO A O 1
ATOM 5476 N N . VAL A 1 683 ? 7.301 17.234 -28.109 1 83.19 683 VAL A N 1
ATOM 5477 C CA . VAL A 1 683 ? 8.383 17.109 -27.125 1 83.19 683 VAL A CA 1
ATOM 5478 C C . VAL A 1 683 ? 9.461 18.141 -27.406 1 83.19 683 VAL A C 1
ATOM 5480 O O . VAL A 1 683 ? 10.07 18.688 -26.484 1 83.19 683 VAL A O 1
ATOM 5483 N N . ALA A 1 684 ? 9.727 18.391 -28.641 1 79.5 684 ALA A N 1
ATOM 5484 C CA . ALA A 1 684 ? 10.742 19.359 -29.031 1 79.5 684 ALA A CA 1
ATOM 5485 C C . ALA A 1 684 ? 10.43 20.75 -28.469 1 79.5 684 ALA A C 1
ATOM 5487 O O . ALA A 1 684 ? 11.336 21.469 -28.047 1 79.5 684 ALA A O 1
ATOM 5488 N N . ASP A 1 685 ? 9.164 21.047 -28.422 1 77.25 685 ASP A N 1
ATOM 5489 C CA . ASP A 1 685 ? 8.734 22.344 -27.891 1 77.25 685 ASP A CA 1
ATOM 5490 C C . ASP A 1 685 ? 8.93 22.406 -26.375 1 77.25 685 ASP A C 1
ATOM 5492 O O . ASP A 1 685 ? 9.281 23.453 -25.844 1 77.25 685 ASP A O 1
ATOM 5496 N N . ILE A 1 686 ? 8.656 21.312 -25.781 1 81.12 686 ILE A N 1
ATOM 5497 C CA . ILE A 1 686 ? 8.82 21.266 -24.328 1 81.12 686 ILE A CA 1
ATOM 5498 C C . ILE A 1 686 ? 10.289 21.469 -23.969 1 81.12 686 ILE A C 1
ATOM 5500 O O . ILE A 1 686 ? 10.602 22.234 -23.047 1 81.12 686 ILE A O 1
ATOM 5504 N N . LEU A 1 687 ? 11.133 20.844 -24.719 1 80.19 687 LEU A N 1
ATOM 5505 C CA . LEU A 1 687 ? 12.562 20.922 -24.469 1 80.19 687 LEU A CA 1
ATOM 5506 C C . LEU A 1 687 ? 13.094 22.312 -24.766 1 80.19 687 LEU A C 1
ATOM 5508 O O . LEU A 1 687 ? 13.977 22.812 -24.062 1 80.19 687 LEU A O 1
ATOM 5512 N N . ALA A 1 688 ? 12.617 22.938 -25.766 1 74 688 ALA A N 1
ATOM 5513 C CA . ALA A 1 688 ? 13.039 24.266 -26.172 1 74 688 ALA A CA 1
ATOM 5514 C C . ALA A 1 688 ? 12.695 25.297 -25.094 1 74 688 ALA A C 1
ATOM 5516 O O . ALA A 1 688 ? 13.469 26.234 -24.859 1 74 688 ALA A O 1
ATOM 5517 N N . ARG A 1 689 ? 11.562 25.156 -24.578 1 65.19 689 ARG A N 1
ATOM 5518 C CA . ARG A 1 689 ? 11.125 26.094 -23.531 1 65.19 689 ARG A CA 1
ATOM 5519 C C . ARG A 1 689 ? 12.023 26 -22.312 1 65.19 689 ARG A C 1
ATOM 5521 O O . ARG A 1 689 ? 12.234 26.984 -21.609 1 65.19 689 ARG A O 1
ATOM 5528 N N . ARG A 1 690 ? 12.414 24.844 -22 1 58.94 690 ARG A N 1
ATOM 5529 C CA . ARG A 1 690 ? 13.273 24.641 -20.828 1 58.94 690 ARG A CA 1
ATOM 5530 C C . ARG A 1 690 ? 14.641 25.266 -21.047 1 58.94 690 ARG A C 1
ATOM 5532 O O . ARG A 1 690 ? 15.281 25.719 -20.078 1 58.94 690 ARG A O 1
ATOM 5539 N N . ALA A 1 691 ? 15.227 25.281 -22.391 1 51.09 691 ALA A N 1
ATOM 5540 C CA . ALA A 1 691 ? 16.531 25.844 -22.703 1 51.09 691 ALA A CA 1
ATOM 5541 C C . ALA A 1 691 ? 16.578 27.344 -22.391 1 51.09 691 ALA A C 1
ATOM 5543 O O . ALA A 1 691 ? 17.641 27.891 -22.125 1 51.09 691 ALA A O 1
ATOM 5544 N N . GLY A 1 692 ? 15.609 28.062 -22.719 1 40.16 692 GLY A N 1
ATOM 5545 C CA . GLY A 1 692 ? 15.789 29.484 -22.578 1 40.16 692 GLY A CA 1
ATOM 5546 C C . GLY A 1 692 ? 16.188 29.906 -21.172 1 40.16 692 GLY A C 1
ATOM 5547 O O . GLY A 1 692 ? 17.047 30.766 -20.984 1 40.16 692 GLY A O 1
ATOM 5548 N N . ARG A 1 693 ? 15.273 29.984 -20.281 1 39.69 693 ARG A N 1
ATOM 5549 C CA . ARG A 1 693 ? 15.742 30.594 -19.031 1 39.69 693 ARG A CA 1
ATOM 5550 C C . ARG A 1 693 ? 16.953 29.859 -18.484 1 39.69 693 ARG A C 1
ATOM 5552 O O . ARG A 1 693 ? 17.344 28.812 -19 1 39.69 693 ARG A O 1
ATOM 5559 N N . MET A 1 694 ? 17.297 29.984 -17.062 1 38.75 694 MET A N 1
ATOM 5560 C CA . MET A 1 694 ? 18.484 29.453 -16.406 1 38.75 694 MET A CA 1
ATOM 5561 C C . MET A 1 694 ? 18.578 27.938 -16.594 1 38.75 694 MET A C 1
ATOM 5563 O O . MET A 1 694 ? 17.609 27.219 -16.359 1 38.75 694 MET A O 1
ATOM 5567 N N . GLU A 1 695 ? 19.281 27.438 -17.609 1 40.44 695 GLU A N 1
ATOM 5568 C CA . GLU A 1 695 ? 19.766 26.078 -17.719 1 40.44 695 GLU A CA 1
ATOM 5569 C C . GLU A 1 695 ? 19.797 25.375 -16.359 1 40.44 695 GLU A C 1
ATOM 5571 O O . GLU A 1 695 ? 20.859 25.062 -15.836 1 40.44 695 GLU A O 1
ATOM 5576 N N . LEU A 1 696 ? 19.219 26 -15.445 1 37.81 696 LEU A N 1
ATOM 5577 C CA . LEU A 1 696 ? 19.312 25.266 -14.195 1 37.81 696 LEU A CA 1
ATOM 5578 C C . LEU A 1 696 ? 18.844 23.828 -14.375 1 37.81 696 LEU A C 1
ATOM 5580 O O . LEU A 1 696 ? 17.703 23.594 -14.797 1 37.81 696 LEU A O 1
ATOM 5584 N N . THR A 1 697 ? 19.703 23.078 -15.016 1 37.84 697 THR A N 1
ATOM 5585 C CA . THR A 1 697 ? 19.484 21.641 -14.961 1 37.84 697 THR A CA 1
ATOM 5586 C C . THR A 1 697 ? 18.688 21.266 -13.711 1 37.84 697 THR A C 1
ATOM 5588 O O . THR A 1 697 ? 19.203 21.328 -12.594 1 37.84 697 THR A O 1
ATOM 5591 N N . GLU A 1 698 ? 17.672 21.891 -13.477 1 36.72 698 GLU A N 1
ATOM 5592 C CA . GLU A 1 698 ? 16.844 21.266 -12.453 1 36.72 698 GLU A CA 1
ATOM 5593 C C . GLU A 1 698 ? 17.062 19.75 -12.414 1 36.72 698 GLU A C 1
ATOM 5595 O O . GLU A 1 698 ? 16.844 19.062 -13.414 1 36.72 698 GLU A O 1
ATOM 5600 N N . SER A 1 699 ? 18.156 19.391 -11.984 1 36.25 699 SER A N 1
ATOM 5601 C CA . SER A 1 699 ? 18.125 17.969 -11.664 1 36.25 699 SER A CA 1
ATOM 5602 C C . SER A 1 699 ? 16.75 17.547 -11.172 1 36.25 699 SER A C 1
ATOM 5604 O O . SER A 1 699 ? 16.422 17.719 -10 1 36.25 699 SER A O 1
ATOM 5606 N N . GLU A 1 700 ? 15.75 18.141 -11.602 1 36.81 700 GLU A N 1
ATOM 5607 C CA . GLU A 1 700 ? 14.445 17.609 -11.242 1 36.81 700 GLU A CA 1
ATOM 5608 C C . GLU A 1 700 ? 14.523 16.109 -10.945 1 36.81 700 GLU A C 1
ATOM 5610 O O . GLU A 1 700 ? 15.195 15.367 -11.664 1 36.81 700 GLU A O 1
ATOM 5615 N N . ALA A 1 701 ? 14.57 15.812 -9.727 1 35.75 701 ALA A N 1
ATOM 5616 C CA . ALA A 1 701 ? 14.336 14.422 -9.359 1 35.75 701 ALA A CA 1
ATOM 5617 C C . ALA A 1 701 ? 13.562 13.688 -10.453 1 35.75 701 ALA A C 1
ATOM 5619 O O . ALA A 1 701 ? 12.352 13.875 -10.594 1 35.75 701 ALA A O 1
ATOM 5620 N N . GLU A 1 702 ? 14.016 13.664 -11.672 1 37.94 702 GLU A N 1
ATOM 5621 C CA . GLU A 1 702 ? 13.516 12.891 -12.812 1 37.94 702 GLU A CA 1
ATOM 5622 C C . GLU A 1 702 ? 12.938 11.555 -12.359 1 37.94 702 GLU A C 1
ATOM 5624 O O . GLU A 1 702 ? 13.656 10.688 -11.875 1 37.94 702 GLU A O 1
ATOM 5629 N N . SER A 1 703 ? 11.914 11.695 -11.773 1 41.5 703 SER A N 1
ATOM 5630 C CA . SER A 1 703 ? 11.203 10.422 -11.68 1 41.5 703 SER A CA 1
ATOM 5631 C C . SER A 1 703 ? 11.312 9.633 -12.977 1 41.5 703 SER A C 1
ATOM 5633 O O . SER A 1 703 ? 10.984 10.148 -14.055 1 41.5 703 SER A O 1
ATOM 5635 N N . GLU A 1 704 ? 12.289 8.969 -13.078 1 41.84 704 GLU A N 1
ATOM 5636 C CA . GLU A 1 704 ? 12.445 8.039 -14.203 1 41.84 704 GLU A CA 1
ATOM 5637 C C . GLU A 1 704 ? 11.148 7.277 -14.469 1 41.84 704 GLU A C 1
ATOM 5639 O O . GLU A 1 704 ? 10.422 6.938 -13.531 1 41.84 704 GLU A O 1
ATOM 5644 N N . VAL A 1 705 ? 10.555 7.602 -15.516 1 38.91 705 VAL A N 1
ATOM 5645 C CA . VAL A 1 705 ? 9.438 6.758 -15.93 1 38.91 705 VAL A CA 1
ATOM 5646 C C . VAL A 1 705 ? 9.961 5.422 -16.453 1 38.91 705 VAL A C 1
ATOM 5648 O O . VAL A 1 705 ? 10.797 5.383 -17.359 1 38.91 705 VAL A O 1
ATOM 5651 N N . ASP A 1 706 ? 9.875 4.383 -15.484 1 41.84 706 ASP A N 1
ATOM 5652 C CA . ASP A 1 706 ? 10.141 3.035 -15.969 1 41.84 706 ASP A CA 1
ATOM 5653 C C . ASP A 1 706 ? 9.172 2.648 -17.078 1 41.84 706 ASP A C 1
ATOM 5655 O O . ASP A 1 706 ? 7.988 2.992 -17.031 1 41.84 706 ASP A O 1
ATOM 5659 N N . MET B 1 1 ? -30.234 28.891 57.312 1 21.92 1 MET B N 1
ATOM 5660 C CA . MET B 1 1 ? -28.797 28.688 57.281 1 21.92 1 MET B CA 1
ATOM 5661 C C . MET B 1 1 ? -28.438 27.422 56.531 1 21.92 1 MET B C 1
ATOM 5663 O O . MET B 1 1 ? -28.422 26.328 57.094 1 21.92 1 MET B O 1
ATOM 5667 N N . GLU B 1 2 ? -29.047 27.203 55.375 1 25.8 2 GLU B N 1
ATOM 5668 C CA . GLU B 1 2 ? -29.188 25.969 54.625 1 25.8 2 GLU B CA 1
ATOM 5669 C C . GLU B 1 2 ? -27.828 25.422 54.188 1 25.8 2 GLU B C 1
ATOM 5671 O O . GLU B 1 2 ? -26.969 26.172 53.719 1 25.8 2 GLU B O 1
ATOM 5676 N N . GLY B 1 3 ? -27.359 24.406 54.844 1 29.36 3 GLY B N 1
ATOM 5677 C CA . GLY B 1 3 ? -26.062 23.75 54.906 1 29.36 3 GLY B CA 1
ATOM 5678 C C . GLY B 1 3 ? -25.484 23.406 53.562 1 29.36 3 GLY B C 1
ATOM 5679 O O . GLY B 1 3 ? -26.062 22.641 52.812 1 29.36 3 GLY B O 1
ATOM 5680 N N . LYS B 1 4 ? -24.797 24.391 52.938 1 35.59 4 LYS B N 1
ATOM 5681 C CA . LYS B 1 4 ? -24.031 24.328 51.688 1 35.59 4 LYS B CA 1
ATOM 5682 C C . LYS B 1 4 ? -23.125 23.094 51.656 1 35.59 4 LYS B C 1
ATOM 5684 O O . LYS B 1 4 ? -22.344 22.859 52.594 1 35.59 4 LYS B O 1
ATOM 5689 N N . LYS B 1 5 ? -23.672 22.031 51.219 1 36.66 5 LYS B N 1
ATOM 5690 C CA . LYS B 1 5 ? -22.906 20.797 51.062 1 36.66 5 LYS B CA 1
ATOM 5691 C C . LYS B 1 5 ? -21.516 21.078 50.5 1 36.66 5 LYS B C 1
ATOM 5693 O O . LYS B 1 5 ? -21.391 21.469 49.312 1 36.66 5 LYS B O 1
ATOM 5698 N N . ARG B 1 6 ? -20.672 21.781 51.344 1 32.88 6 ARG B N 1
ATOM 5699 C CA . ARG B 1 6 ? -19.281 22 50.938 1 32.88 6 ARG B CA 1
ATOM 5700 C C . ARG B 1 6 ? -18.594 20.688 50.594 1 32.88 6 ARG B C 1
ATOM 5702 O O . ARG B 1 6 ? -18.812 19.672 51.281 1 32.88 6 ARG B O 1
ATOM 5709 N N . GLY B 1 7 ? -18.391 20.438 49.375 1 31.8 7 GLY B N 1
ATOM 5710 C CA . GLY B 1 7 ? -17.625 19.266 49 1 31.8 7 GLY B CA 1
ATOM 5711 C C . GLY B 1 7 ? -16.328 19.125 49.781 1 31.8 7 GLY B C 1
ATOM 5712 O O . GLY B 1 7 ? -15.945 20.016 50.531 1 31.8 7 GLY B O 1
ATOM 5713 N N . PRO B 1 8 ? -15.875 18.031 50.188 1 34.97 8 PRO B N 1
ATOM 5714 C CA . PRO B 1 8 ? -14.703 17.828 51.062 1 34.97 8 PRO B CA 1
ATOM 5715 C C . PRO B 1 8 ? -13.539 18.75 50.688 1 34.97 8 PRO B C 1
ATOM 5717 O O . PRO B 1 8 ? -13.469 19.234 49.562 1 34.97 8 PRO B O 1
ATOM 5720 N N . LYS B 1 9 ? -12.875 19.453 51.688 1 36.66 9 LYS B N 1
ATOM 5721 C CA . LYS B 1 9 ? -11.727 20.344 51.656 1 36.66 9 LYS B CA 1
ATOM 5722 C C . LYS B 1 9 ? -10.672 19.844 50.688 1 36.66 9 LYS B C 1
ATOM 5724 O O . LYS B 1 9 ? -10.398 18.641 50.625 1 36.66 9 LYS B O 1
ATOM 5729 N N . PRO B 1 10 ? -10.328 20.734 49.688 1 36.44 10 PRO B N 1
ATOM 5730 C CA . PRO B 1 10 ? -9.32 20.328 48.719 1 36.44 10 PRO B CA 1
ATOM 5731 C C . PRO B 1 10 ? -8.016 19.875 49.344 1 36.44 10 PRO B C 1
ATOM 5733 O O . PRO B 1 10 ? -7.668 20.344 50.438 1 36.44 10 PRO B O 1
ATOM 5736 N N . ALA B 1 11 ? -7.625 18.703 49.312 1 38.41 11 ALA B N 1
ATOM 5737 C CA . ALA B 1 11 ? -6.383 18.203 49.906 1 38.41 11 ALA B CA 1
ATOM 5738 C C . ALA B 1 11 ? -5.23 19.172 49.656 1 38.41 11 ALA B C 1
ATOM 5740 O O . ALA B 1 11 ? -5.23 19.891 48.625 1 38.41 11 ALA B O 1
ATOM 5741 N N . SER B 1 12 ? -4.531 19.641 50.656 1 38.12 12 SER B N 1
ATOM 5742 C CA . SER B 1 12 ? -3.383 20.547 50.594 1 38.12 12 SER B CA 1
ATOM 5743 C C . SER B 1 12 ? -2.471 20.172 49.406 1 38.12 12 SER B C 1
ATOM 5745 O O . SER B 1 12 ? -2.494 19.031 48.938 1 38.12 12 SER B O 1
ATOM 5747 N N . PRO B 1 13 ? -1.771 21.172 48.875 1 41.34 13 PRO B N 1
ATOM 5748 C CA . PRO B 1 13 ? -0.844 20.875 47.781 1 41.34 13 PRO B CA 1
ATOM 5749 C C . PRO B 1 13 ? 0.076 19.703 48.062 1 41.34 13 PRO B C 1
ATOM 5751 O O . PRO B 1 13 ? 0.391 18.906 47.156 1 41.34 13 PRO B O 1
ATOM 5754 N N . ALA B 1 14 ? 0.485 19.594 49.312 1 43.75 14 ALA B N 1
ATOM 5755 C CA . ALA B 1 14 ? 1.367 18.516 49.75 1 43.75 14 ALA B CA 1
ATOM 5756 C C . ALA B 1 14 ? 0.652 17.172 49.688 1 43.75 14 ALA B C 1
ATOM 5758 O O . ALA B 1 14 ? 1.216 16.172 49.25 1 43.75 14 ALA B O 1
ATOM 5759 N N . THR B 1 15 ? -0.542 17.156 50.125 1 42.62 15 THR B N 1
ATOM 5760 C CA . THR B 1 15 ? -1.318 15.93 50.156 1 42.62 15 THR B CA 1
ATOM 5761 C C . THR B 1 15 ? -1.753 15.508 48.75 1 42.62 15 THR B C 1
ATOM 5763 O O . THR B 1 15 ? -1.812 14.32 48.438 1 42.62 15 THR B O 1
ATOM 5766 N N . ARG B 1 16 ? -1.946 16.484 47.938 1 40.38 16 ARG B N 1
ATOM 5767 C CA . ARG B 1 16 ? -2.277 16.25 46.562 1 40.38 16 ARG B CA 1
ATOM 5768 C C . ARG B 1 16 ? -1.112 15.586 45.812 1 40.38 16 ARG B C 1
ATOM 5770 O O . ARG B 1 16 ? -1.311 14.641 45.062 1 40.38 16 ARG B O 1
ATOM 5777 N N . LYS B 1 17 ? -0.042 16.125 46.156 1 43 17 LYS B N 1
ATOM 5778 C CA . LYS B 1 17 ? 1.178 15.531 45.625 1 43 17 LYS B CA 1
ATOM 5779 C C . LYS B 1 17 ? 1.379 14.117 46.156 1 43 17 LYS B C 1
ATOM 5781 O O . LYS B 1 17 ? 1.734 13.211 45.375 1 43 17 LYS B O 1
ATOM 5786 N N . ALA B 1 18 ? 1.108 13.93 47.375 1 46.62 18 ALA B N 1
ATOM 5787 C CA . ALA B 1 18 ? 1.273 12.617 48 1 46.62 18 ALA B CA 1
ATOM 5788 C C . ALA B 1 18 ? 0.238 11.625 47.469 1 46.62 18 ALA B C 1
ATOM 5790 O O . ALA B 1 18 ? 0.563 10.469 47.188 1 46.62 18 ALA B O 1
ATOM 5791 N N . ARG B 1 19 ? -0.905 12.031 47.219 1 40.78 19 ARG B N 1
ATOM 5792 C CA . ARG B 1 19 ? -1.97 11.156 46.75 1 40.78 19 ARG B CA 1
ATOM 5793 C C . ARG B 1 19 ? -1.812 10.883 45.25 1 40.78 19 ARG B C 1
ATOM 5795 O O . ARG B 1 19 ? -2.084 9.773 44.781 1 40.78 19 ARG B O 1
ATOM 5802 N N . ALA B 1 20 ? -1.473 11.922 44.594 1 39.53 20 ALA B N 1
ATOM 5803 C CA . ALA B 1 20 ? -1.131 11.695 43.188 1 39.53 20 ALA B CA 1
ATOM 5804 C C . ALA B 1 20 ? -0.037 10.641 43.062 1 39.53 20 ALA B C 1
ATOM 5806 O O . ALA B 1 20 ? -0.116 9.758 42.188 1 39.53 20 ALA B O 1
ATOM 5807 N N . VAL B 1 21 ? 0.862 10.742 44 1 41.22 21 VAL B N 1
ATOM 5808 C CA . VAL B 1 21 ? 1.892 9.711 44.062 1 41.22 21 VAL B CA 1
ATOM 5809 C C . VAL B 1 21 ? 1.266 8.391 44.5 1 41.22 21 VAL B C 1
ATOM 5811 O O . VAL B 1 21 ? 1.562 7.332 43.938 1 41.22 21 VAL B O 1
ATOM 5814 N N . ALA B 1 22 ? 0.314 8.438 45.438 1 41.62 22 ALA B N 1
ATOM 5815 C CA . ALA B 1 22 ? -0.318 7.219 45.938 1 41.62 22 ALA B CA 1
ATOM 5816 C C . ALA B 1 22 ? -1.31 6.652 44.938 1 41.62 22 ALA B C 1
ATOM 5818 O O . ALA B 1 22 ? -1.377 5.438 44.719 1 41.62 22 ALA B O 1
ATOM 5819 N N . SER B 1 23 ? -2.191 7.445 44.406 1 35.97 23 SER B N 1
ATOM 5820 C CA . SER B 1 23 ? -3.125 6.988 43.375 1 35.97 23 SER B CA 1
ATOM 5821 C C . SER B 1 23 ? -2.389 6.477 42.156 1 35.97 23 SER B C 1
ATOM 5823 O O . SER B 1 23 ? -2.779 5.469 41.562 1 35.97 23 SER B O 1
ATOM 5825 N N . GLN B 1 24 ? -1.424 7.191 41.75 1 35.16 24 GLN B N 1
ATOM 5826 C CA . GLN B 1 24 ? -0.521 6.645 40.719 1 35.16 24 GLN B CA 1
ATOM 5827 C C . GLN B 1 24 ? 0.135 5.355 41.219 1 35.16 24 GLN B C 1
ATOM 5829 O O . GLN B 1 24 ? 0.243 4.383 40.469 1 35.16 24 GLN B O 1
ATOM 5834 N N . ALA B 1 25 ? 0.464 5.32 42.5 1 36.19 25 ALA B N 1
ATOM 5835 C CA . ALA B 1 25 ? 0.964 4.102 43.125 1 36.19 25 ALA B CA 1
ATOM 5836 C C . ALA B 1 25 ? -0.132 3.043 43.219 1 36.19 25 ALA B C 1
ATOM 5838 O O . ALA B 1 25 ? 0.107 1.867 42.938 1 36.19 25 ALA B O 1
ATOM 5839 N N . LYS B 1 26 ? -1.327 3.395 43.688 1 35.62 26 LYS B N 1
ATOM 5840 C CA . LYS B 1 26 ? -2.436 2.445 43.75 1 35.62 26 LYS B CA 1
ATOM 5841 C C . LYS B 1 26 ? -2.867 2.018 42.344 1 35.62 26 LYS B C 1
ATOM 5843 O O . LYS B 1 26 ? -3.135 0.838 42.094 1 35.62 26 LYS B O 1
ATOM 5848 N N . TYR B 1 27 ? -3.205 2.91 41.438 1 30.52 27 TYR B N 1
ATOM 5849 C CA . TYR B 1 27 ? -3.463 2.531 40.062 1 30.52 27 TYR B CA 1
ATOM 5850 C C . TYR B 1 27 ? -2.318 1.691 39.5 1 30.52 27 TYR B C 1
ATOM 5852 O O . TYR B 1 27 ? -2.551 0.662 38.875 1 30.52 27 TYR B O 1
ATOM 5860 N N . LEU B 1 28 ? -1.08 2.053 39.75 1 32.66 28 LEU B N 1
ATOM 5861 C CA . LEU B 1 28 ? 0.062 1.191 39.438 1 32.66 28 LEU B CA 1
ATOM 5862 C C . LEU B 1 28 ? 0.032 -0.061 40.312 1 32.66 28 LEU B C 1
ATOM 5864 O O . LEU B 1 28 ? 0.413 -1.145 39.875 1 32.66 28 LEU B O 1
ATOM 5868 N N . ARG B 1 29 ? -0.309 0.077 41.562 1 31.94 29 ARG B N 1
ATOM 5869 C CA . ARG B 1 29 ? -0.461 -1.089 42.438 1 31.94 29 ARG B CA 1
ATOM 5870 C C . ARG B 1 29 ? -1.6 -1.983 41.938 1 31.94 29 ARG B C 1
ATOM 5872 O O . ARG B 1 29 ? -1.501 -3.211 42.031 1 31.94 29 ARG B O 1
ATOM 5879 N N . ASN B 1 30 ? -2.816 -1.462 41.781 1 30.88 30 ASN B N 1
ATOM 5880 C CA . ASN B 1 30 ? -3.92 -2.32 41.375 1 30.88 30 ASN B CA 1
ATOM 5881 C C . ASN B 1 30 ? -3.66 -2.941 40 1 30.88 30 ASN B C 1
ATOM 5883 O O . ASN B 1 30 ? -4.391 -3.84 39.562 1 30.88 30 ASN B O 1
ATOM 5887 N N . ARG B 1 31 ? -3.037 -2.254 39.031 1 30.58 31 ARG B N 1
ATOM 5888 C CA . ARG B 1 31 ? -2.564 -2.928 37.812 1 30.58 31 ARG B CA 1
ATOM 5889 C C . ARG B 1 31 ? -1.422 -3.885 38.156 1 30.58 31 ARG B C 1
ATOM 5891 O O . ARG B 1 31 ? -0.9 -4.559 37.25 1 30.58 31 ARG B O 1
ATOM 5898 N N . VAL B 1 32 ? -0.576 -3.543 39.062 1 29.06 32 VAL B N 1
ATOM 5899 C CA . VAL B 1 32 ? 0.363 -4.531 39.594 1 29.06 32 VAL B CA 1
ATOM 5900 C C . VAL B 1 32 ? -0.4 -5.633 40.344 1 29.06 32 VAL B C 1
ATOM 5902 O O . VAL B 1 32 ? -1.287 -5.352 41.156 1 29.06 32 VAL B O 1
ATOM 5905 N N . PRO B 1 33 ? -0.506 -6.836 39.719 1 29.88 33 PRO B N 1
ATOM 5906 C CA . PRO B 1 33 ? -1.089 -7.805 40.656 1 29.88 33 PRO B CA 1
ATOM 5907 C C . PRO B 1 33 ? -0.783 -7.48 42.125 1 29.88 33 PRO B C 1
ATOM 5909 O O . PRO B 1 33 ? 0.198 -6.789 42.406 1 29.88 33 PRO B O 1
ATOM 5912 N N . PRO B 1 34 ? -1.739 -7.691 43.062 1 26.53 34 PRO B N 1
ATOM 5913 C CA . PRO B 1 34 ? -1.539 -7.484 44.5 1 26.53 34 PRO B CA 1
ATOM 5914 C C . PRO B 1 34 ? -0.082 -7.652 44.938 1 26.53 34 PRO B C 1
ATOM 5916 O O . PRO B 1 34 ? 0.694 -8.312 44.25 1 26.53 34 PRO B O 1
ATOM 5919 N N . ALA B 1 35 ? 0.279 -7.105 46.125 1 25.03 35 ALA B N 1
ATOM 5920 C CA . ALA B 1 35 ? 1.396 -6.809 47.031 1 25.03 35 ALA B CA 1
ATOM 5921 C C . ALA B 1 35 ? 2.416 -7.945 47.031 1 25.03 35 ALA B C 1
ATOM 5923 O O . ALA B 1 35 ? 3.605 -7.719 46.781 1 25.03 35 ALA B O 1
ATOM 5924 N N . GLY B 1 36 ? 2.449 -8.75 48.219 1 25.73 36 GLY B N 1
ATOM 5925 C CA . GLY B 1 36 ? 3.326 -9.109 49.312 1 25.73 36 GLY B CA 1
ATOM 5926 C C . GLY B 1 36 ? 4.133 -10.367 49.062 1 25.73 36 GLY B C 1
ATOM 5927 O O . GLY B 1 36 ? 4.594 -11.016 50 1 25.73 36 GLY B O 1
ATOM 5928 N N . GLY B 1 37 ? 4.262 -11.07 48.062 1 27.08 37 GLY B N 1
ATOM 5929 C CA . GLY B 1 37 ? 5.406 -11.812 48.562 1 27.08 37 GLY B CA 1
ATOM 5930 C C . GLY B 1 37 ? 6.66 -10.969 48.656 1 27.08 37 GLY B C 1
ATOM 5931 O O . GLY B 1 37 ? 6.742 -9.883 48.094 1 27.08 37 GLY B O 1
ATOM 5932 N N . PRO B 1 38 ? 7.734 -10.898 49.719 1 27.38 38 PRO B N 1
ATOM 5933 C CA . PRO B 1 38 ? 8.844 -10.078 50.219 1 27.38 38 PRO B CA 1
ATOM 5934 C C . PRO B 1 38 ? 9.617 -9.398 49.062 1 27.38 38 PRO B C 1
ATOM 5936 O O . PRO B 1 38 ? 10.305 -8.406 49.312 1 27.38 38 PRO B O 1
ATOM 5939 N N . GLY B 1 39 ? 9.898 -9.828 47.969 1 28.12 39 GLY B N 1
ATOM 5940 C CA . GLY B 1 39 ? 11.109 -9.562 47.188 1 28.12 39 GLY B CA 1
ATOM 5941 C C . GLY B 1 39 ? 10.953 -8.422 46.219 1 28.12 39 GLY B C 1
ATOM 5942 O O . GLY B 1 39 ? 11.812 -8.227 45.344 1 28.12 39 GLY B O 1
ATOM 5943 N N . TRP B 1 40 ? 9.773 -7.832 46 1 29.3 40 TRP B N 1
ATOM 5944 C CA . TRP B 1 40 ? 9.734 -7.004 44.812 1 29.3 40 TRP B CA 1
ATOM 5945 C C . TRP B 1 40 ? 10.039 -5.547 45.125 1 29.3 40 TRP B C 1
ATOM 5947 O O . TRP B 1 40 ? 9.367 -4.938 45.969 1 29.3 40 TRP B O 1
ATOM 5957 N N . ARG B 1 41 ? 11.391 -5.035 45.344 1 27.88 41 ARG B N 1
ATOM 5958 C CA . ARG B 1 41 ? 11.719 -3.652 45.656 1 27.88 41 ARG B CA 1
ATOM 5959 C C . ARG B 1 41 ? 11.773 -2.793 44.406 1 27.88 41 ARG B C 1
ATOM 5961 O O . ARG B 1 41 ? 12.406 -3.172 43.406 1 27.88 41 ARG B O 1
ATOM 5968 N N . ALA B 1 42 ? 10.883 -1.899 44.062 1 31.19 42 ALA B N 1
ATOM 5969 C CA . ALA B 1 42 ? 10.82 -0.955 42.938 1 31.19 42 ALA B CA 1
ATOM 5970 C C . ALA B 1 42 ? 11.789 0.205 43.156 1 31.19 42 ALA B C 1
ATOM 5972 O O . ALA B 1 42 ? 11.875 0.757 44.25 1 31.19 42 ALA B O 1
ATOM 5973 N N . PHE B 1 43 ? 13.133 0.307 42.438 1 30.16 43 PHE B N 1
ATOM 5974 C CA . PHE B 1 43 ? 14.086 1.384 42.688 1 30.16 43 PHE B CA 1
ATOM 5975 C C . PHE B 1 43 ? 13.922 2.486 41.625 1 30.16 43 PHE B C 1
ATOM 5977 O O . PHE B 1 43 ? 13.625 2.211 40.469 1 30.16 43 PHE B O 1
ATOM 5984 N N . LYS B 1 44 ? 13.82 3.742 41.906 1 32.53 44 LYS B N 1
ATOM 5985 C CA . LYS B 1 44 ? 13.727 4.977 41.125 1 32.53 44 LYS B CA 1
ATOM 5986 C C . LYS B 1 44 ? 15.109 5.434 40.656 1 32.53 44 LYS B C 1
ATOM 5988 O O . LYS B 1 44 ? 16.031 5.562 41.469 1 32.53 44 LYS B O 1
ATOM 5993 N N . VAL B 1 45 ? 15.656 5.246 39.375 1 35.66 45 VAL B N 1
ATOM 5994 C CA . VAL B 1 45 ? 16.969 5.734 38.969 1 35.66 45 VAL B CA 1
ATOM 5995 C C . VAL B 1 45 ? 16.812 7.086 38.281 1 35.66 45 VAL B C 1
ATOM 5997 O O . VAL B 1 45 ? 15.867 7.301 37.5 1 35.66 45 VAL B O 1
ATOM 6000 N N . ARG B 1 46 ? 17.594 8.086 38.594 1 35.84 46 ARG B N 1
ATOM 6001 C CA . ARG B 1 46 ? 17.625 9.453 38.062 1 35.84 46 ARG B CA 1
ATOM 6002 C C . ARG B 1 46 ? 18.031 9.477 36.594 1 35.84 46 ARG B C 1
ATOM 6004 O O . ARG B 1 46 ? 18.812 8.633 36.156 1 35.84 46 ARG B O 1
ATOM 6011 N N . ILE B 1 47 ? 17.578 10.453 35.75 1 37.69 47 ILE B N 1
ATOM 6012 C CA . ILE B 1 47 ? 17.719 10.625 34.312 1 37.69 47 ILE B CA 1
ATOM 6013 C C . ILE B 1 47 ? 19.188 10.781 33.938 1 37.69 47 ILE B C 1
ATOM 6015 O O . ILE B 1 47 ? 19.656 10.227 32.938 1 37.69 47 ILE B O 1
ATOM 6019 N N . GLU B 1 48 ? 19.969 11.602 34.656 1 41.84 48 GLU B N 1
ATOM 6020 C CA . GLU B 1 48 ? 21.391 11.836 34.406 1 41.84 48 GLU B CA 1
ATOM 6021 C C . GLU B 1 48 ? 22.172 10.531 34.438 1 41.84 48 GLU B C 1
ATOM 6023 O O . GLU B 1 48 ? 23.047 10.297 33.594 1 41.84 48 GLU B O 1
ATOM 6028 N N . THR B 1 49 ? 21.891 9.695 35.406 1 40.66 49 THR B N 1
ATOM 6029 C CA . THR B 1 49 ? 22.562 8.406 35.5 1 40.66 49 THR B CA 1
ATOM 6030 C C . THR B 1 49 ? 22.188 7.492 34.344 1 40.66 49 THR B C 1
ATOM 6032 O O . THR B 1 49 ? 23.031 6.77 33.812 1 40.66 49 THR B O 1
ATOM 6035 N N . PHE B 1 50 ? 20.984 7.668 33.812 1 41.47 50 PHE B N 1
ATOM 6036 C CA . PHE B 1 50 ? 20.516 6.883 32.688 1 41.47 50 PHE B CA 1
ATOM 6037 C C . PHE B 1 50 ? 21.219 7.324 31.406 1 41.47 50 PHE B C 1
ATOM 6039 O O . PHE B 1 50 ? 21.672 6.488 30.625 1 41.47 50 PHE B O 1
ATOM 6046 N N . ASN B 1 51 ? 21.328 8.562 31.203 1 44.59 51 ASN B N 1
ATOM 6047 C CA . ASN B 1 51 ? 22.047 9.07 30.031 1 44.59 51 ASN B CA 1
ATOM 6048 C C . ASN B 1 51 ? 23.516 8.664 30.062 1 44.59 51 ASN B C 1
ATOM 6050 O O . ASN B 1 51 ? 24.078 8.273 29.031 1 44.59 51 ASN B O 1
ATOM 6054 N N . LYS B 1 52 ? 24.203 8.812 31.141 1 45.59 52 LYS B N 1
ATOM 6055 C CA . LYS B 1 52 ? 25.578 8.359 31.281 1 45.59 52 LYS B CA 1
ATOM 6056 C C . LYS B 1 52 ? 25.688 6.855 31.047 1 45.59 52 LYS B C 1
ATOM 6058 O O . LYS B 1 52 ? 26.641 6.387 30.422 1 45.59 52 LYS B O 1
ATOM 6063 N N . TRP B 1 53 ? 24.656 6.215 31.359 1 44.66 53 TRP B N 1
ATOM 6064 C CA . TRP B 1 53 ? 24.625 4.77 31.172 1 44.66 53 TRP B CA 1
ATOM 6065 C C . TRP B 1 53 ? 24.359 4.418 29.719 1 44.66 53 TRP B C 1
ATOM 6067 O O . TRP B 1 53 ? 25.016 3.545 29.141 1 44.66 53 TRP B O 1
ATOM 6077 N N . ARG B 1 54 ? 23.422 5.004 29.219 1 45 54 ARG B N 1
ATOM 6078 C CA . ARG B 1 54 ? 23.172 4.762 27.812 1 45 54 ARG B CA 1
ATOM 6079 C C . ARG B 1 54 ? 24.422 4.996 26.984 1 45 54 ARG B C 1
ATOM 6081 O O . ARG B 1 54 ? 24.719 4.227 26.062 1 45 54 ARG B O 1
ATOM 6088 N N . THR B 1 55 ? 25.141 6.02 27.359 1 46.31 55 THR B N 1
ATOM 6089 C CA . THR B 1 55 ? 26.438 6.262 26.734 1 46.31 55 THR B CA 1
ATOM 6090 C C . THR B 1 55 ? 27.422 5.133 27.047 1 46.31 55 THR B C 1
ATOM 6092 O O . THR B 1 55 ? 28.109 4.641 26.156 1 46.31 55 THR B O 1
ATOM 6095 N N . ALA B 1 56 ? 27.484 4.73 28.359 1 44.09 56 ALA B N 1
ATOM 6096 C CA . ALA B 1 56 ? 28.391 3.648 28.75 1 44.09 56 ALA B CA 1
ATOM 6097 C C . ALA B 1 56 ? 27.953 2.322 28.141 1 44.09 56 ALA B C 1
ATOM 6099 O O . ALA B 1 56 ? 28.781 1.515 27.719 1 44.09 56 ALA B O 1
ATOM 6100 N N . GLN B 1 57 ? 26.594 2.115 28.094 1 45.59 57 GLN B N 1
ATOM 6101 C CA . GLN B 1 57 ? 26.078 0.924 27.438 1 45.59 57 GLN B CA 1
ATOM 6102 C C . GLN B 1 57 ? 26.469 0.895 25.953 1 45.59 57 GLN B C 1
ATOM 6104 O O . GLN B 1 57 ? 26.906 -0.142 25.453 1 45.59 57 GLN B O 1
ATOM 6109 N N . HIS B 1 58 ? 26.312 1.96 25.312 1 46.25 58 HIS B N 1
ATOM 6110 C CA . HIS B 1 58 ? 26.734 2.068 23.922 1 46.25 58 HIS B CA 1
ATOM 6111 C C . HIS B 1 58 ? 28.25 1.94 23.781 1 46.25 58 HIS B C 1
ATOM 6113 O O . HIS B 1 58 ? 28.734 1.269 22.875 1 46.25 58 HIS B O 1
ATOM 6119 N N . GLU B 1 59 ? 28.953 2.611 24.625 1 46.47 59 GLU B N 1
ATOM 6120 C CA . GLU B 1 59 ? 30.422 2.592 24.547 1 46.47 59 GLU B CA 1
ATOM 6121 C C . GLU B 1 59 ? 30.984 1.253 25.016 1 46.47 59 GLU B C 1
ATOM 6123 O O . GLU B 1 59 ? 31.953 0.746 24.453 1 46.47 59 GLU B O 1
ATOM 6128 N N . MET B 1 60 ? 30.391 0.731 26.109 1 45.09 60 MET B N 1
ATOM 6129 C CA . MET B 1 60 ? 30.953 -0.494 26.656 1 45.09 60 MET B CA 1
ATOM 6130 C C . MET B 1 60 ? 30.125 -1.709 26.25 1 45.09 60 MET B C 1
ATOM 6132 O O . MET B 1 60 ? 30.406 -2.828 26.688 1 45.09 60 MET B O 1
ATOM 6136 N N . LYS B 1 61 ? 29.234 -1.584 25.172 1 44.78 61 LYS B N 1
ATOM 6137 C CA . LYS B 1 61 ? 28.422 -2.646 24.578 1 44.78 61 LYS B CA 1
ATOM 6138 C C . LYS B 1 61 ? 27.734 -3.48 25.656 1 44.78 61 LYS B C 1
ATOM 6140 O O . LYS B 1 61 ? 27.734 -4.711 25.594 1 44.78 61 LYS B O 1
ATOM 6145 N N . LEU B 1 62 ? 27.453 -2.873 26.766 1 42.66 62 LEU B N 1
ATOM 6146 C CA . LEU B 1 62 ? 26.859 -3.596 27.891 1 42.66 62 LEU B CA 1
ATOM 6147 C C . LEU B 1 62 ? 25.375 -3.867 27.625 1 42.66 62 LEU B C 1
ATOM 6149 O O . LEU B 1 62 ? 24.688 -3.039 27.031 1 42.66 62 LEU B O 1
ATOM 6153 N N . THR B 1 63 ? 24.984 -5.102 27.703 1 45.94 63 THR B N 1
ATOM 6154 C CA . THR B 1 63 ? 23.609 -5.52 27.516 1 45.94 63 THR B CA 1
ATOM 6155 C C . THR B 1 63 ? 22.703 -4.922 28.594 1 45.94 63 THR B C 1
ATOM 6157 O O . THR B 1 63 ? 23.203 -4.445 29.625 1 45.94 63 THR B O 1
ATOM 6160 N N . HIS B 1 64 ? 21.531 -4.645 28.375 1 42.56 64 HIS B N 1
ATOM 6161 C CA . HIS B 1 64 ? 20.562 -4.148 29.344 1 42.56 64 HIS B CA 1
ATOM 6162 C C . HIS B 1 64 ? 20.641 -4.922 30.656 1 42.56 64 HIS B C 1
ATOM 6164 O O . HIS B 1 64 ? 20.469 -4.344 31.734 1 42.56 64 HIS B O 1
ATOM 6170 N N . THR B 1 65 ? 21.062 -6.113 30.578 1 43.25 65 THR B N 1
ATOM 6171 C CA . THR B 1 65 ? 21.25 -6.957 31.75 1 43.25 65 THR B CA 1
ATOM 6172 C C . THR B 1 65 ? 22.406 -6.441 32.594 1 43.25 65 THR B C 1
ATOM 6174 O O . THR B 1 65 ? 22.312 -6.395 33.844 1 43.25 65 THR B O 1
ATOM 6177 N N . ASP B 1 66 ? 23.391 -6.098 31.984 1 46.28 66 ASP B N 1
ATOM 6178 C CA . ASP B 1 66 ? 24.547 -5.586 32.719 1 46.28 66 ASP B CA 1
ATOM 6179 C C . ASP B 1 66 ? 24.219 -4.285 33.438 1 46.28 66 ASP B C 1
ATOM 6181 O O . ASP B 1 66 ? 24.641 -4.066 34.562 1 46.28 66 ASP B O 1
ATOM 6185 N N . PHE B 1 67 ? 23.359 -3.648 32.875 1 47.91 67 PHE B N 1
ATOM 6186 C CA . PHE B 1 67 ? 22.938 -2.357 33.406 1 47.91 67 PHE B CA 1
ATOM 6187 C C . PHE B 1 67 ? 22.031 -2.539 34.625 1 47.91 67 PHE B C 1
ATOM 6189 O O . PHE B 1 67 ? 22.25 -1.915 35.656 1 47.91 67 PHE B O 1
ATOM 6196 N N . ALA B 1 68 ? 21.141 -3.324 34.469 1 45.91 68 ALA B N 1
ATOM 6197 C CA . ALA B 1 68 ? 20.234 -3.609 35.594 1 45.91 68 ALA B CA 1
ATOM 6198 C C . ALA B 1 68 ? 21 -4.152 36.781 1 45.91 68 ALA B C 1
ATOM 6200 O O . ALA B 1 68 ? 20.766 -3.738 37.938 1 45.91 68 ALA B O 1
ATOM 6201 N N . ASN B 1 69 ? 21.969 -4.883 36.5 1 46.28 69 ASN B N 1
ATOM 6202 C CA . ASN B 1 69 ? 22.812 -5.422 37.562 1 46.28 69 ASN B CA 1
ATOM 6203 C C . ASN B 1 69 ? 23.625 -4.328 38.25 1 46.28 69 ASN B C 1
ATOM 6205 O O . ASN B 1 69 ? 23.734 -4.305 39.469 1 46.28 69 ASN B O 1
ATOM 6209 N N . HIS B 1 70 ? 24.016 -3.441 37.469 1 47.16 70 HIS B N 1
ATOM 6210 C CA . HIS B 1 70 ? 24.844 -2.369 38.031 1 47.16 70 HIS B CA 1
ATOM 6211 C C . HIS B 1 70 ? 23.984 -1.387 38.844 1 47.16 70 HIS B C 1
ATOM 6213 O O . HIS B 1 70 ? 24.391 -0.965 39.938 1 47.16 70 HIS B O 1
ATOM 6219 N N . LEU B 1 71 ? 22.875 -1.193 38.344 1 47.91 71 LEU B N 1
ATOM 6220 C CA . LEU B 1 71 ? 21.984 -0.273 39.031 1 47.91 71 LEU B CA 1
ATOM 6221 C C . LEU B 1 71 ? 21.5 -0.878 40.344 1 47.91 71 LEU B C 1
ATOM 6223 O O . LEU B 1 71 ? 21.422 -0.184 41.375 1 47.91 71 LEU B O 1
ATOM 6227 N N . LEU B 1 72 ? 21.156 -2.082 40.312 1 44.97 72 LEU B N 1
ATOM 6228 C CA . LEU B 1 72 ? 20.797 -2.801 41.531 1 44.97 72 LEU B CA 1
ATOM 6229 C C . LEU B 1 72 ? 21.953 -2.807 42.531 1 44.97 72 LEU B C 1
ATOM 6231 O O . LEU B 1 72 ? 21.734 -2.611 43.719 1 44.97 72 LEU B O 1
ATOM 6235 N N . GLN B 1 73 ? 23.109 -2.85 42.031 1 44.66 73 GLN B N 1
ATOM 6236 C CA . GLN B 1 73 ? 24.297 -2.812 42.875 1 44.66 73 GLN B CA 1
ATOM 6237 C C . GLN B 1 73 ? 24.469 -1.435 43.5 1 44.66 73 GLN B C 1
ATOM 6239 O O . GLN B 1 73 ? 24.797 -1.325 44.688 1 44.66 73 GLN B O 1
ATOM 6244 N N . LEU B 1 74 ? 24.219 -0.461 42.75 1 44.72 74 LEU B N 1
ATOM 6245 C CA . LEU B 1 74 ? 24.375 0.896 43.25 1 44.72 74 LEU B CA 1
ATOM 6246 C C . LEU B 1 74 ? 23.312 1.201 44.312 1 44.72 74 LEU B C 1
ATOM 6248 O O . LEU B 1 74 ? 23.594 1.853 45.312 1 44.72 74 LEU B O 1
ATOM 6252 N N . HIS B 1 75 ? 22.094 0.861 44.094 1 39.81 75 HIS B N 1
ATOM 6253 C CA . HIS B 1 75 ? 21.016 1.11 45.062 1 39.81 75 HIS B CA 1
ATOM 6254 C C . HIS B 1 75 ? 21.25 0.347 46.344 1 39.81 75 HIS B C 1
ATOM 6256 O O . HIS B 1 75 ? 21.047 0.887 47.438 1 39.81 75 HIS B O 1
ATOM 6262 N N . GLU B 1 76 ? 21.562 -0.819 46.219 1 38.78 76 GLU B N 1
ATOM 6263 C CA . GLU B 1 76 ? 21.844 -1.626 47.406 1 38.78 76 GLU B CA 1
ATOM 6264 C C . GLU B 1 76 ? 23.031 -1.066 48.188 1 38.78 76 GLU B C 1
ATOM 6266 O O . GLU B 1 76 ? 23.062 -1.141 49.406 1 38.78 76 GLU B O 1
ATOM 6271 N N . SER B 1 77 ? 23.906 -0.449 47.469 1 38.28 77 SER B N 1
ATOM 6272 C CA . SER B 1 77 ? 25.016 0.194 48.156 1 38.28 77 SER B CA 1
ATOM 6273 C C . SER B 1 77 ? 24.562 1.458 48.875 1 38.28 77 SER B C 1
ATOM 6275 O O . SER B 1 77 ? 25.094 1.802 49.938 1 38.28 77 SER B O 1
ATOM 6277 N N . ARG B 1 78 ? 23.531 2.115 48.344 1 38.41 78 ARG B N 1
ATOM 6278 C CA . ARG B 1 78 ? 23.094 3.328 49.031 1 38.41 78 ARG B CA 1
ATOM 6279 C C . ARG B 1 78 ? 22.281 2.992 50.281 1 38.41 78 ARG B C 1
ATOM 6281 O O . ARG B 1 78 ? 22.281 3.746 51.25 1 38.41 78 ARG B O 1
ATOM 6288 N N . SER B 1 79 ? 21.453 1.987 50.219 1 33.66 79 SER B N 1
ATOM 6289 C CA . SER B 1 79 ? 20.641 1.753 51.406 1 33.66 79 SER B CA 1
ATOM 6290 C C . SER B 1 79 ? 21.5 1.339 52.594 1 33.66 79 SER B C 1
ATOM 6292 O O . SER B 1 79 ? 21 1.2 53.719 1 33.66 79 SER B O 1
ATOM 6294 N N . SER B 1 80 ? 22.656 0.894 52.344 1 30.38 80 SER B N 1
ATOM 6295 C CA . SER B 1 80 ? 23.406 0.516 53.531 1 30.38 80 SER B CA 1
ATOM 6296 C C . SER B 1 80 ? 24.016 1.737 54.219 1 30.38 80 SER B C 1
ATOM 6298 O O . SER B 1 80 ? 24.844 1.604 55.125 1 30.38 80 SER B O 1
ATOM 6300 N N . THR B 1 81 ? 23.906 2.953 53.594 1 29.25 81 THR B N 1
ATOM 6301 C CA . THR B 1 81 ? 24.547 3.965 54.438 1 29.25 81 THR B CA 1
ATOM 6302 C C . THR B 1 81 ? 23.703 4.227 55.688 1 29.25 81 THR B C 1
ATOM 6304 O O . THR B 1 81 ? 22.516 4.535 55.562 1 29.25 81 THR B O 1
ATOM 6307 N N . PRO B 1 82 ? 24.031 3.639 56.812 1 29.75 82 PRO B N 1
ATOM 6308 C CA . PRO B 1 82 ? 23.516 4.07 58.094 1 29.75 82 PRO B CA 1
ATOM 6309 C C . PRO B 1 82 ? 23.469 5.59 58.25 1 29.75 82 PRO B C 1
ATOM 6311 O O . PRO B 1 82 ? 24.188 6.305 57.531 1 29.75 82 PRO B O 1
ATOM 6314 N N . ASP B 1 83 ? 22.547 6.18 58.969 1 25.52 83 ASP B N 1
ATOM 6315 C CA . ASP B 1 83 ? 22.25 7.527 59.438 1 25.52 83 ASP B CA 1
ATOM 6316 C C . ASP B 1 83 ? 23.5 8.211 60 1 25.52 83 ASP B C 1
ATOM 6318 O O . ASP B 1 83 ? 23.406 9.164 60.75 1 25.52 83 ASP B O 1
ATOM 6322 N N . HIS B 1 84 ? 24.75 7.844 59.594 1 26.22 84 HIS B N 1
ATOM 6323 C CA . HIS B 1 84 ? 25.766 8.555 60.375 1 26.22 84 HIS B CA 1
ATOM 6324 C C . HIS B 1 84 ? 25.766 10.039 60.062 1 26.22 84 HIS B C 1
ATOM 6326 O O . HIS B 1 84 ? 26.781 10.719 60.25 1 26.22 84 HIS B O 1
ATOM 6332 N N . HIS B 1 85 ? 24.75 10.672 59.438 1 24.62 85 HIS B N 1
ATOM 6333 C CA . HIS B 1 85 ? 24.906 12.086 59.125 1 24.62 85 HIS B CA 1
ATOM 6334 C C . HIS B 1 85 ? 25.203 12.906 60.375 1 24.62 85 HIS B C 1
ATOM 6336 O O . HIS B 1 85 ? 25.094 14.141 60.344 1 24.62 85 HIS B O 1
ATOM 6342 N N . ARG B 1 86 ? 25.484 12.406 61.562 1 21.83 86 ARG B N 1
ATOM 6343 C CA . ARG B 1 86 ? 25.75 13.539 62.438 1 21.83 86 ARG B CA 1
ATOM 6344 C C . ARG B 1 86 ? 27.047 14.242 62.062 1 21.83 86 ARG B C 1
ATOM 6346 O O . ARG B 1 86 ? 27.344 15.32 62.562 1 21.83 86 ARG B O 1
ATOM 6353 N N . GLN B 1 87 ? 28.188 13.5 61.688 1 20.88 87 GLN B N 1
ATOM 6354 C CA . GLN B 1 87 ? 29.391 14.258 61.969 1 20.88 87 GLN B CA 1
ATOM 6355 C C . GLN B 1 87 ? 29.672 15.297 60.875 1 20.88 87 GLN B C 1
ATOM 6357 O O . GLN B 1 87 ? 29.484 15.023 59.688 1 20.88 87 GLN B O 1
ATOM 6362 N N . LYS B 1 88 ? 30.047 16.672 61.219 1 21.03 88 LYS B N 1
ATOM 6363 C CA . LYS B 1 88 ? 30.062 18.047 60.719 1 21.03 88 LYS B CA 1
ATOM 6364 C C . LYS B 1 88 ? 30.922 18.188 59.469 1 21.03 88 LYS B C 1
ATOM 6366 O O . LYS B 1 88 ? 31.688 17.281 59.125 1 21.03 88 LYS B O 1
ATOM 6371 N N . LYS B 1 89 ? 31.656 19.406 59.25 1 22.2 89 LYS B N 1
ATOM 6372 C CA . LYS B 1 89 ? 31.906 20.531 58.344 1 22.2 89 LYS B CA 1
ATOM 6373 C C . LYS B 1 89 ? 33.188 20.312 57.531 1 22.2 89 LYS B C 1
ATOM 6375 O O . LYS B 1 89 ? 33.625 21.203 56.812 1 22.2 89 LYS B O 1
ATOM 6380 N N . ARG B 1 90 ? 34.094 19.234 57.781 1 19.84 90 ARG B N 1
ATOM 6381 C CA . ARG B 1 90 ? 35.438 19.781 57.625 1 19.84 90 ARG B CA 1
ATOM 6382 C C . ARG B 1 90 ? 35.688 20.156 56.156 1 19.84 90 ARG B C 1
ATOM 6384 O O . ARG B 1 90 ? 34.969 19.703 55.25 1 19.84 90 ARG B O 1
ATOM 6391 N N . GLN B 1 91 ? 37.094 20.266 55.688 1 19.67 91 GLN B N 1
ATOM 6392 C CA . GLN B 1 91 ? 38.031 21.125 54.969 1 19.67 91 GLN B CA 1
ATOM 6393 C C . GLN B 1 91 ? 37.969 20.875 53.469 1 19.67 91 GLN B C 1
ATOM 6395 O O . GLN B 1 91 ? 37.594 19.781 53.031 1 19.67 91 GLN B O 1
ATOM 6400 N N . GLY B 1 92 ? 38.125 21.953 52.594 1 20.33 92 GLY B N 1
ATOM 6401 C CA . GLY B 1 92 ? 38.031 22.5 51.25 1 20.33 92 GLY B CA 1
ATOM 6402 C C . GLY B 1 92 ? 39 21.844 50.281 1 20.33 92 GLY B C 1
ATOM 6403 O O . GLY B 1 92 ? 39.156 22.328 49.156 1 20.33 92 GLY B O 1
ATOM 6404 N N . VAL B 1 93 ? 39.656 20.578 50.5 1 19.33 93 VAL B N 1
ATOM 6405 C CA . VAL B 1 93 ? 40.938 20.453 49.844 1 19.33 93 VAL B CA 1
ATOM 6406 C C . VAL B 1 93 ? 40.75 20.469 48.312 1 19.33 93 VAL B C 1
ATOM 6408 O O . VAL B 1 93 ? 39.781 19.891 47.812 1 19.33 93 VAL B O 1
ATOM 6411 N N . PRO B 1 94 ? 41.594 21.359 47.594 1 20.8 94 PRO B N 1
ATOM 6412 C CA . PRO B 1 94 ? 41.75 21.844 46.219 1 20.8 94 PRO B CA 1
ATOM 6413 C C . PRO B 1 94 ? 42.062 20.719 45.25 1 20.8 94 PRO B C 1
ATOM 6415 O O . PRO B 1 94 ? 42.938 19.875 45.5 1 20.8 94 PRO B O 1
ATOM 6418 N N . LEU B 1 95 ? 41.062 20.125 44.625 1 19.73 95 LEU B N 1
ATOM 6419 C CA . LEU B 1 95 ? 41.156 18.969 43.75 1 19.73 95 LEU B CA 1
ATOM 6420 C C . LEU B 1 95 ? 42.188 19.203 42.656 1 19.73 95 LEU B C 1
ATOM 6422 O O . LEU B 1 95 ? 42 20.047 41.781 1 19.73 95 LEU B O 1
ATOM 6426 N N . LEU B 1 96 ? 43.562 19.047 43 1 18.3 96 LEU B N 1
ATOM 6427 C CA . LEU B 1 96 ? 44.781 19.234 42.25 1 18.3 96 LEU B CA 1
ATOM 6428 C C . LEU B 1 96 ? 44.688 18.594 40.875 1 18.3 96 LEU B C 1
ATOM 6430 O O . LEU B 1 96 ? 43.969 17.594 40.688 1 18.3 96 LEU B O 1
ATOM 6434 N N . ALA B 1 97 ? 45.281 19.25 39.812 1 20.41 97 ALA B N 1
ATOM 6435 C CA . ALA B 1 97 ? 45.438 19.359 38.375 1 20.41 97 ALA B CA 1
ATOM 6436 C C . ALA B 1 97 ? 46.188 18.141 37.812 1 20.41 97 ALA B C 1
ATOM 6438 O O . ALA B 1 97 ? 46.531 18.109 36.625 1 20.41 97 ALA B O 1
ATOM 6439 N N . SER B 1 98 ? 46.594 17.047 38.688 1 18.61 98 SER B N 1
ATOM 6440 C CA . SER B 1 98 ? 47.781 16.281 38.281 1 18.61 98 SER B CA 1
ATOM 6441 C C . SER B 1 98 ? 47.562 15.555 36.969 1 18.61 98 SER B C 1
ATOM 6443 O O . SER B 1 98 ? 46.438 15.102 36.688 1 18.61 98 SER B O 1
ATOM 6445 N N . THR B 1 99 ? 48.562 15.742 36.062 1 21.14 99 THR B N 1
ATOM 6446 C CA . THR B 1 99 ? 48.938 15.32 34.719 1 21.14 99 THR B CA 1
ATOM 6447 C C . THR B 1 99 ? 49.156 13.805 34.656 1 21.14 99 THR B C 1
ATOM 6449 O O . THR B 1 99 ? 50.188 13.297 35.125 1 21.14 99 THR B O 1
ATOM 6452 N N . PRO B 1 100 ? 48.156 12.914 35.094 1 18.84 100 PRO B N 1
ATOM 6453 C CA . PRO B 1 100 ? 48.5 11.516 35.406 1 18.84 100 PRO B CA 1
ATOM 6454 C C . PRO B 1 100 ? 49.188 10.82 34.25 1 18.84 100 PRO B C 1
ATOM 6456 O O . PRO B 1 100 ? 48.875 11.07 33.062 1 18.84 100 PRO B O 1
ATOM 6459 N N . SER B 1 101 ? 50.438 10.367 34.438 1 19.09 101 SER B N 1
ATOM 6460 C CA . SER B 1 101 ? 51.375 9.5 33.75 1 19.09 101 SER B CA 1
ATOM 6461 C C . SER B 1 101 ? 50.75 8.18 33.344 1 19.09 101 SER B C 1
ATOM 6463 O O . SER B 1 101 ? 49.688 7.797 33.875 1 19.09 101 SER B O 1
ATOM 6465 N N . HIS B 1 102 ? 51.5 7.199 32.625 1 20.38 102 HIS B N 1
ATOM 6466 C CA . HIS B 1 102 ? 51.25 6.172 31.625 1 20.38 102 HIS B CA 1
ATOM 6467 C C . HIS B 1 102 ? 50.531 4.965 32.25 1 20.38 102 HIS B C 1
ATOM 6469 O O . HIS B 1 102 ? 49.781 4.266 31.578 1 20.38 102 HIS B O 1
ATOM 6475 N N . ARG B 1 103 ? 51.031 4.336 33.406 1 18.88 103 ARG B N 1
ATOM 6476 C CA . ARG B 1 103 ? 51 2.945 33.844 1 18.88 103 ARG B CA 1
ATOM 6477 C C . ARG B 1 103 ? 49.625 2.551 34.375 1 18.88 103 ARG B C 1
ATOM 6479 O O . ARG B 1 103 ? 48.969 3.346 35.031 1 18.88 103 ARG B O 1
ATOM 6486 N N . GLY B 1 104 ? 49.031 1.306 33.875 1 19.59 104 GLY B N 1
ATOM 6487 C CA . GLY B 1 104 ? 47.719 0.669 33.844 1 19.59 104 GLY B CA 1
ATOM 6488 C C . GLY B 1 104 ? 47.188 0.293 35.219 1 19.59 104 GLY B C 1
ATOM 6489 O O . GLY B 1 104 ? 46.656 -0.797 35.406 1 19.59 104 GLY B O 1
ATOM 6490 N N . ALA B 1 105 ? 47.469 0.994 36.344 1 18.59 105 ALA B N 1
ATOM 6491 C CA . ALA B 1 105 ? 47.344 0.443 37.688 1 18.59 105 ALA B CA 1
ATOM 6492 C C . ALA B 1 105 ? 45.906 0.094 38.031 1 18.59 105 ALA B C 1
ATOM 6494 O O . ALA B 1 105 ? 45 0.937 37.906 1 18.59 105 ALA B O 1
ATOM 6495 N N . ARG B 1 106 ? 45.594 -1.314 38.219 1 21.22 106 ARG B N 1
ATOM 6496 C CA . ARG B 1 106 ? 44.438 -2.135 38.5 1 21.22 106 ARG B CA 1
ATOM 6497 C C . ARG B 1 106 ? 43.906 -1.879 39.906 1 21.22 106 ARG B C 1
ATOM 6499 O O . ARG B 1 106 ? 44.625 -2.094 40.906 1 21.22 106 ARG B O 1
ATOM 6506 N N . VAL B 1 107 ? 43.312 -0.833 40.312 1 20.77 107 VAL B N 1
ATOM 6507 C CA . VAL B 1 107 ? 42.969 -0.53 41.688 1 20.77 107 VAL B CA 1
ATOM 6508 C C . VAL B 1 107 ? 42.125 -1.678 42.25 1 20.77 107 VAL B C 1
ATOM 6510 O O . VAL B 1 107 ? 41.094 -2.047 41.719 1 20.77 107 VAL B O 1
ATOM 6513 N N . PRO B 1 108 ? 42.719 -2.523 43.188 1 22.09 108 PRO B N 1
ATOM 6514 C CA . PRO B 1 108 ? 42.219 -3.773 43.75 1 22.09 108 PRO B CA 1
ATOM 6515 C C . PRO B 1 108 ? 40.969 -3.562 44.625 1 22.09 108 PRO B C 1
ATOM 6517 O O . PRO B 1 108 ? 40.969 -2.709 45.531 1 22.09 108 PRO B O 1
ATOM 6520 N N . LEU B 1 109 ? 39.812 -3.729 44.125 1 22.03 109 LEU B N 1
ATOM 6521 C CA . LEU B 1 109 ? 38.531 -3.693 44.812 1 22.03 109 LEU B CA 1
ATOM 6522 C C . LEU B 1 109 ? 38.531 -4.656 46 1 22.03 109 LEU B C 1
ATOM 6524 O O . LEU B 1 109 ? 38.719 -5.855 45.812 1 22.03 109 LEU B O 1
ATOM 6528 N N . HIS B 1 110 ? 38.938 -4.281 47.156 1 22.03 110 HIS B N 1
ATOM 6529 C CA . HIS B 1 110 ? 39.062 -5.035 48.375 1 22.03 110 HIS B CA 1
ATOM 6530 C C . HIS B 1 110 ? 37.75 -5.699 48.781 1 22.03 110 HIS B C 1
ATOM 6532 O O . HIS B 1 110 ? 36.75 -5.027 48.938 1 22.03 110 HIS B O 1
ATOM 6538 N N . SER B 1 111 ? 37.594 -7.094 48.438 1 22.97 111 SER B N 1
ATOM 6539 C CA . SER B 1 111 ? 36.594 -8.164 48.469 1 22.97 111 SER B CA 1
ATOM 6540 C C . SER B 1 111 ? 36.344 -8.656 49.875 1 22.97 111 SER B C 1
ATOM 6542 O O . SER B 1 111 ? 36.719 -9.773 50.25 1 22.97 111 SER B O 1
ATOM 6544 N N . ASP B 1 112 ? 36.406 -7.906 50.938 1 22.81 112 ASP B N 1
ATOM 6545 C CA . ASP B 1 112 ? 36.5 -8.734 52.156 1 22.81 112 ASP B CA 1
ATOM 6546 C C . ASP B 1 112 ? 35.281 -9.656 52.281 1 22.81 112 ASP B C 1
ATOM 6548 O O . ASP B 1 112 ? 35.438 -10.883 52.375 1 22.81 112 ASP B O 1
ATOM 6552 N N . SER B 1 113 ? 34.438 -9.484 53.406 1 22.97 113 SER B N 1
ATOM 6553 C CA . SER B 1 113 ? 33.844 -10.586 54.156 1 22.97 113 SER B CA 1
ATOM 6554 C C . SER B 1 113 ? 32.75 -11.297 53.344 1 22.97 113 SER B C 1
ATOM 6556 O O . SER B 1 113 ? 32.844 -12.5 53.094 1 22.97 113 SER B O 1
ATOM 6558 N N . SER B 1 114 ? 31.469 -11.602 54.156 1 24.94 114 SER B N 1
ATOM 6559 C CA . SER B 1 114 ? 30.578 -12.75 54 1 24.94 114 SER B CA 1
ATOM 6560 C C . SER B 1 114 ? 29.844 -12.688 52.688 1 24.94 114 SER B C 1
ATOM 6562 O O . SER B 1 114 ? 28.828 -11.984 52.562 1 24.94 114 SER B O 1
ATOM 6564 N N . SER B 1 115 ? 30.453 -12.648 51.719 1 26.05 115 SER B N 1
ATOM 6565 C CA . SER B 1 115 ? 30.375 -12.422 50.281 1 26.05 115 SER B CA 1
ATOM 6566 C C . SER B 1 115 ? 29.547 -13.508 49.594 1 26.05 115 SER B C 1
ATOM 6568 O O . SER B 1 115 ? 29.453 -13.531 48.375 1 26.05 115 SER B O 1
ATOM 6570 N N . SER B 1 116 ? 29.312 -14.562 50.406 1 25.14 116 SER B N 1
ATOM 6571 C CA . SER B 1 116 ? 28.859 -15.828 49.875 1 25.14 116 SER B CA 1
ATOM 6572 C C . SER B 1 116 ? 27.422 -15.727 49.344 1 25.14 116 SER B C 1
ATOM 6574 O O . SER B 1 116 ? 27.109 -16.281 48.281 1 25.14 116 SER B O 1
ATOM 6576 N N . ASP B 1 117 ? 26.547 -15.336 50.344 1 24.17 117 ASP B N 1
ATOM 6577 C CA . ASP B 1 117 ? 25.125 -15.609 50.125 1 24.17 117 ASP B CA 1
ATOM 6578 C C . ASP B 1 117 ? 24.578 -14.773 48.969 1 24.17 117 ASP B C 1
ATOM 6580 O O . ASP B 1 117 ? 23.609 -15.156 48.344 1 24.17 117 ASP B O 1
ATOM 6584 N N . VAL B 1 118 ? 25.062 -13.555 49.031 1 26.06 118 VAL B N 1
ATOM 6585 C CA . VAL B 1 118 ? 24.484 -12.648 48.031 1 26.06 118 VAL B CA 1
ATOM 6586 C C . VAL B 1 118 ? 24.953 -13.031 46.625 1 26.06 118 VAL B C 1
ATOM 6588 O O . VAL B 1 118 ? 24.406 -12.555 45.625 1 26.06 118 VAL B O 1
ATOM 6591 N N . ALA B 1 119 ? 26.188 -13.664 46.469 1 26.66 119 ALA B N 1
ATOM 6592 C CA . ALA B 1 119 ? 26.75 -14.203 45.219 1 26.66 119 ALA B CA 1
ATOM 6593 C C . ALA B 1 119 ? 25.812 -15.234 44.594 1 26.66 119 ALA B C 1
ATOM 6595 O O . ALA B 1 119 ? 25.797 -15.398 43.375 1 26.66 119 ALA B O 1
ATOM 6596 N N . SER B 1 120 ? 25.156 -16.078 45.406 1 25.62 120 SER B N 1
ATOM 6597 C CA . SER B 1 120 ? 24.266 -17.156 44.969 1 25.62 120 SER B CA 1
ATOM 6598 C C . SER B 1 120 ? 23.031 -16.594 44.281 1 25.62 120 SER B C 1
ATOM 6600 O O . SER B 1 120 ? 22.438 -17.25 43.438 1 25.62 120 SER B O 1
ATOM 6602 N N . LEU B 1 121 ? 22.469 -15.508 44.875 1 25.73 121 LEU B N 1
ATOM 6603 C CA . LEU B 1 121 ? 21.25 -14.992 44.281 1 25.73 121 LEU B CA 1
ATOM 6604 C C . LEU B 1 121 ? 21.547 -14.312 42.938 1 25.73 121 LEU B C 1
ATOM 6606 O O . LEU B 1 121 ? 20.656 -14.195 42.094 1 25.73 121 LEU B O 1
ATOM 6610 N N . ALA B 1 122 ? 22.734 -13.719 42.75 1 27.03 122 ALA B N 1
ATOM 6611 C CA . ALA B 1 122 ? 23.188 -13.039 41.531 1 27.03 122 ALA B CA 1
ATOM 6612 C C . ALA B 1 122 ? 23.297 -14.016 40.375 1 27.03 122 ALA B C 1
ATOM 6614 O O . ALA B 1 122 ? 23.234 -13.609 39.188 1 27.03 122 ALA B O 1
ATOM 6615 N N . SER B 1 123 ? 23.875 -15.211 40.531 1 27.62 123 SER B N 1
ATOM 6616 C CA . SER B 1 123 ? 24.094 -16.266 39.531 1 27.62 123 SER B CA 1
ATOM 6617 C C . SER B 1 123 ? 22.797 -16.672 38.844 1 27.62 123 SER B C 1
ATOM 6619 O O . SER B 1 123 ? 22.828 -17.266 37.781 1 27.62 123 SER B O 1
ATOM 6621 N N . THR B 1 124 ? 21.703 -16.781 39.625 1 27.98 124 THR B N 1
ATOM 6622 C CA . THR B 1 124 ? 20.516 -17.422 39.094 1 27.98 124 THR B CA 1
ATOM 6623 C C . THR B 1 124 ? 19.734 -16.438 38.219 1 27.98 124 THR B C 1
ATOM 6625 O O . THR B 1 124 ? 18.656 -16.781 37.688 1 27.98 124 THR B O 1
ATOM 6628 N N . ILE B 1 125 ? 19.922 -15.156 38.469 1 29.14 125 ILE B N 1
ATOM 6629 C CA . ILE B 1 125 ? 19.109 -14.281 37.625 1 29.14 125 ILE B CA 1
ATOM 6630 C C . ILE B 1 125 ? 19.734 -14.172 36.25 1 29.14 125 ILE B C 1
ATOM 6632 O O . ILE B 1 125 ? 20.828 -13.617 36.094 1 29.14 125 ILE B O 1
ATOM 6636 N N . HIS B 1 126 ? 19.578 -15.219 35.438 1 28.84 126 HIS B N 1
ATOM 6637 C CA . HIS B 1 126 ? 20.031 -15.078 34.062 1 28.84 126 HIS B CA 1
ATOM 6638 C C . HIS B 1 126 ? 19.547 -13.773 33.438 1 28.84 126 HIS B C 1
ATOM 6640 O O . HIS B 1 126 ? 18.359 -13.422 33.594 1 28.84 126 HIS B O 1
ATOM 6646 N N . PRO B 1 127 ? 20.484 -12.836 33.094 1 30.64 127 PRO B N 1
ATOM 6647 C CA . PRO B 1 127 ? 20.219 -11.523 32.5 1 30.64 127 PRO B CA 1
ATOM 6648 C C . PRO B 1 127 ? 19.016 -11.547 31.547 1 30.64 127 PRO B C 1
ATOM 6650 O O . PRO B 1 127 ? 18.406 -10.5 31.281 1 30.64 127 PRO B O 1
ATOM 6653 N N . ASP B 1 128 ? 18.797 -12.633 30.891 1 31.55 128 ASP B N 1
ATOM 6654 C CA . ASP B 1 128 ? 17.75 -12.773 29.875 1 31.55 128 ASP B CA 1
ATOM 6655 C C . ASP B 1 128 ? 16.359 -12.672 30.531 1 31.55 128 ASP B C 1
ATOM 6657 O O . ASP B 1 128 ? 15.352 -12.68 29.828 1 31.55 128 ASP B O 1
ATOM 6661 N N . ASN B 1 129 ? 16.359 -12.828 31.859 1 31.73 129 ASN B N 1
ATOM 6662 C CA . ASN B 1 129 ? 15.102 -12.898 32.594 1 31.73 129 ASN B CA 1
ATOM 6663 C C . ASN B 1 129 ? 14.68 -11.531 33.125 1 31.73 129 ASN B C 1
ATOM 6665 O O . ASN B 1 129 ? 13.852 -11.438 34.031 1 31.73 129 ASN B O 1
ATOM 6669 N N . LEU B 1 130 ? 15.398 -10.523 33.031 1 30.58 130 LEU B N 1
ATOM 6670 C CA . LEU B 1 130 ? 15.023 -9.18 33.438 1 30.58 130 LEU B CA 1
ATOM 6671 C C . LEU B 1 130 ? 14.266 -8.445 32.344 1 30.58 130 LEU B C 1
ATOM 6673 O O . LEU B 1 130 ? 14.688 -8.43 31.203 1 30.58 130 LEU B O 1
ATOM 6677 N N . SER B 1 131 ? 12.852 -8.477 32.344 1 29.61 131 SER B N 1
ATOM 6678 C CA . SER B 1 131 ? 12.133 -7.594 31.422 1 29.61 131 SER B CA 1
ATOM 6679 C C . SER B 1 131 ? 12.031 -6.18 32 1 29.61 131 SER B C 1
ATOM 6681 O O . SER B 1 131 ? 11.82 -6.004 33.188 1 29.61 131 SER B O 1
ATOM 6683 N N . VAL B 1 132 ? 12.773 -5.234 31.594 1 29.52 132 VAL B N 1
ATOM 6684 C CA . VAL B 1 132 ? 12.656 -3.811 31.891 1 29.52 132 VAL B CA 1
ATOM 6685 C C . VAL B 1 132 ? 11.477 -3.221 31.125 1 29.52 132 VAL B C 1
ATOM 6687 O O . VAL B 1 132 ? 11.398 -3.342 29.891 1 29.52 132 VAL B O 1
ATOM 6690 N N . SER B 1 133 ? 10.266 -3.195 31.781 1 27.84 133 SER B N 1
ATOM 6691 C CA . SER B 1 133 ? 9.156 -2.504 31.141 1 27.84 133 SER B CA 1
ATOM 6692 C C . SER B 1 133 ? 9.227 -1 31.375 1 27.84 133 SER B C 1
ATOM 6694 O O . SER B 1 133 ? 9.57 -0.553 32.469 1 27.84 133 SER B O 1
ATOM 6696 N N . PHE B 1 134 ? 9.469 -0.244 30.422 1 27.66 134 PHE B N 1
ATOM 6697 C CA . PHE B 1 134 ? 9.492 1.213 30.359 1 27.66 134 PHE B CA 1
ATOM 6698 C C . PHE B 1 134 ? 8.07 1.771 30.297 1 27.66 134 PHE B C 1
ATOM 6700 O O . PHE B 1 134 ? 7.258 1.321 29.484 1 27.66 134 PHE B O 1
ATOM 6707 N N . MET B 1 135 ? 7.398 2.072 31.5 1 26.56 135 MET B N 1
ATOM 6708 C CA . MET B 1 135 ? 6.102 2.727 31.375 1 26.56 135 MET B CA 1
ATOM 6709 C C . MET B 1 135 ? 6.258 4.242 31.312 1 26.56 135 MET B C 1
ATOM 6711 O O . MET B 1 135 ? 6.984 4.832 32.094 1 26.56 135 MET B O 1
ATOM 6715 N N . GLU B 1 136 ? 6.297 4.781 30.203 1 27.08 136 GLU B N 1
ATOM 6716 C CA . GLU B 1 136 ? 6.176 6.234 30.094 1 27.08 136 GLU B CA 1
ATOM 6717 C C . GLU B 1 136 ? 4.855 6.723 30.672 1 27.08 136 GLU B C 1
ATOM 6719 O O . GLU B 1 136 ? 3.799 6.145 30.406 1 27.08 136 GLU B O 1
ATOM 6724 N N . LYS B 1 137 ? 4.852 7.297 31.891 1 27.14 137 LYS B N 1
ATOM 6725 C CA . LYS B 1 137 ? 3.596 7.758 32.469 1 27.14 137 LYS B CA 1
ATOM 6726 C C . LYS B 1 137 ? 2.674 8.352 31.422 1 27.14 137 LYS B C 1
ATOM 6728 O O . LYS B 1 137 ? 1.473 8.078 31.406 1 27.14 137 LYS B O 1
ATOM 6733 N N . GLY B 1 138 ? 2.938 9.68 31.031 1 27.73 138 GLY B N 1
ATOM 6734 C CA . GLY B 1 138 ? 2.043 10.633 30.406 1 27.73 138 GLY B CA 1
ATOM 6735 C C . GLY B 1 138 ? 1.683 10.25 28.969 1 27.73 138 GLY B C 1
ATOM 6736 O O . GLY B 1 138 ? 1.102 11.047 28.234 1 27.73 138 GLY B O 1
ATOM 6737 N N . ASP B 1 139 ? 2.264 9.227 28.547 1 28.62 139 ASP B N 1
ATOM 6738 C CA . ASP B 1 139 ? 2.236 9.25 27.078 1 28.62 139 ASP B CA 1
ATOM 6739 C C . ASP B 1 139 ? 0.832 8.969 26.562 1 28.62 139 ASP B C 1
ATOM 6741 O O . ASP B 1 139 ? 0.457 7.812 26.359 1 28.62 139 ASP B O 1
ATOM 6745 N N . PHE B 1 140 ? -0.084 9.531 27.266 1 24 140 PHE B N 1
ATOM 6746 C CA . PHE B 1 140 ? -1.235 9.508 26.375 1 24 140 PHE B CA 1
ATOM 6747 C C . PHE B 1 140 ? -0.847 9.969 24.984 1 24 140 PHE B C 1
ATOM 6749 O O . PHE B 1 140 ? -0.45 11.125 24.797 1 24 140 PHE B O 1
ATOM 6756 N N . VAL B 1 141 ? -0.079 9.219 24.391 1 27.77 141 VAL B N 1
ATOM 6757 C CA . VAL B 1 141 ? 0.185 9.594 23 1 27.77 141 VAL B CA 1
ATOM 6758 C C . VAL B 1 141 ? -1.13 9.914 22.297 1 27.77 141 VAL B C 1
ATOM 6760 O O . VAL B 1 141 ? -1.982 9.039 22.125 1 27.77 141 VAL B O 1
ATOM 6763 N N . PHE B 1 142 ? -1.678 11.07 22.594 1 25.14 142 PHE B N 1
ATOM 6764 C CA . PHE B 1 142 ? -2.74 11.438 21.656 1 25.14 142 PHE B CA 1
ATOM 6765 C C . PHE B 1 142 ? -2.365 11.055 20.234 1 25.14 142 PHE B C 1
ATOM 6767 O O . PHE B 1 142 ? -1.193 11.109 19.859 1 25.14 142 PHE B O 1
ATOM 6774 N N . PRO B 1 143 ? -3.088 10.211 19.766 1 26.75 143 PRO B N 1
ATOM 6775 C CA . PRO B 1 143 ? -2.809 9.891 18.359 1 26.75 143 PRO B CA 1
ATOM 6776 C C . PRO B 1 143 ? -2.379 11.109 17.547 1 26.75 143 PRO B C 1
ATOM 6778 O O . PRO B 1 143 ? -3.027 12.156 17.609 1 26.75 143 PRO B O 1
ATOM 6781 N N . HIS B 1 144 ? -1.076 11.367 17.531 1 26.48 144 HIS B N 1
ATOM 6782 C CA . HIS B 1 144 ? -0.458 12.43 16.734 1 26.48 144 HIS B CA 1
ATOM 6783 C C . HIS B 1 144 ? -1.239 12.688 15.453 1 26.48 144 HIS B C 1
ATOM 6785 O O . HIS B 1 144 ? -1.54 11.758 14.703 1 26.48 144 HIS B O 1
ATOM 6791 N N . GLU B 1 145 ? -2.109 13.68 15.391 1 26.66 145 GLU B N 1
ATOM 6792 C CA . GLU B 1 145 ? -2.557 14.367 14.18 1 26.66 145 GLU B CA 1
ATOM 6793 C C . GLU B 1 145 ? -1.446 14.414 13.133 1 26.66 145 GLU B C 1
ATOM 6795 O O . GLU B 1 145 ? -0.278 14.18 13.445 1 26.66 145 GLU B O 1
ATOM 6800 N N . LYS B 1 146 ? -1.776 14.859 11.945 1 27.69 146 LYS B N 1
ATOM 6801 C CA . LYS B 1 146 ? -0.835 15.352 10.945 1 27.69 146 LYS B CA 1
ATOM 6802 C C . LYS B 1 146 ? 0.238 16.234 11.586 1 27.69 146 LYS B C 1
ATOM 6804 O O . LYS B 1 146 ? -0.063 17.062 12.445 1 27.69 146 LYS B O 1
ATOM 6809 N N . GLU B 1 147 ? 1.452 15.734 11.766 1 27.89 147 GLU B N 1
ATOM 6810 C CA . GLU B 1 147 ? 2.611 16.531 12.148 1 27.89 147 GLU B CA 1
ATOM 6811 C C . GLU B 1 147 ? 2.457 17.984 11.695 1 27.89 147 GLU B C 1
ATOM 6813 O O . GLU B 1 147 ? 2.533 18.266 10.5 1 27.89 147 GLU B O 1
ATOM 6818 N N . GLU B 1 148 ? 1.62 18.75 12.234 1 25.33 148 GLU B N 1
ATOM 6819 C CA . GLU B 1 148 ? 2.055 20.156 12.211 1 25.33 148 GLU B CA 1
ATOM 6820 C C . GLU B 1 148 ? 3.439 20.312 12.836 1 25.33 148 GLU B C 1
ATOM 6822 O O . GLU B 1 148 ? 3.754 19.656 13.836 1 25.33 148 GLU B O 1
ATOM 6827 N N . GLU B 1 149 ? 4.484 20.812 12.07 1 26.25 149 GLU B N 1
ATOM 6828 C CA . GLU B 1 149 ? 5.902 21.109 12.273 1 26.25 149 GLU B CA 1
ATOM 6829 C C . GLU B 1 149 ? 6.148 21.672 13.672 1 26.25 149 GLU B C 1
ATOM 6831 O O . GLU B 1 149 ? 7.227 21.469 14.242 1 26.25 149 GLU B O 1
ATOM 6836 N N . ASP B 1 150 ? 5.32 22.531 14.258 1 23.62 150 ASP B N 1
ATOM 6837 C CA . ASP B 1 150 ? 5.836 23.359 15.344 1 23.62 150 ASP B CA 1
ATOM 6838 C C . ASP B 1 150 ? 5.762 22.625 16.672 1 23.62 150 ASP B C 1
ATOM 6840 O O . ASP B 1 150 ? 5.785 23.25 17.734 1 23.62 150 ASP B O 1
ATOM 6844 N N . ALA B 1 151 ? 5.301 21.547 16.766 1 26.28 151 ALA B N 1
ATOM 6845 C CA . ALA B 1 151 ? 5.25 21.109 18.156 1 26.28 151 ALA B CA 1
ATOM 6846 C C . ALA B 1 151 ? 6.648 21.078 18.766 1 26.28 151 ALA B C 1
ATOM 6848 O O . ALA B 1 151 ? 7.605 20.641 18.125 1 26.28 151 ALA B O 1
ATOM 6849 N N . ILE B 1 152 ? 6.949 22 19.734 1 24.2 152 ILE B N 1
ATOM 6850 C CA . ILE B 1 152 ? 8.102 22.156 20.625 1 24.2 152 ILE B CA 1
ATOM 6851 C C . ILE B 1 152 ? 8.516 20.797 21.172 1 24.2 152 ILE B C 1
ATOM 6853 O O . ILE B 1 152 ? 7.676 20.031 21.656 1 24.2 152 ILE B O 1
ATOM 6857 N N . ASP B 1 153 ? 9.633 20.281 20.781 1 26.05 153 ASP B N 1
ATOM 6858 C CA . ASP B 1 153 ? 10.5 19.188 21.203 1 26.05 153 ASP B CA 1
ATOM 6859 C C . ASP B 1 153 ? 10.648 19.172 22.719 1 26.05 153 ASP B C 1
ATOM 6861 O O . ASP B 1 153 ? 11.562 19.781 23.281 1 26.05 153 ASP B O 1
ATOM 6865 N N . ASP B 1 154 ? 9.633 19.453 23.516 1 25.28 154 ASP B N 1
ATOM 6866 C CA . ASP B 1 154 ? 10 19.375 24.922 1 25.28 154 ASP B CA 1
ATOM 6867 C C . ASP B 1 154 ? 10.586 18 25.25 1 25.28 154 ASP B C 1
ATOM 6869 O O . ASP B 1 154 ? 10.094 16.969 24.781 1 25.28 154 ASP B O 1
ATOM 6873 N N . ASP B 1 155 ? 11.836 17.969 25.719 1 25.67 155 ASP B N 1
ATOM 6874 C CA . ASP B 1 155 ? 12.719 16.922 26.234 1 25.67 155 ASP B CA 1
ATOM 6875 C C . ASP B 1 155 ? 12 16.062 27.281 1 25.67 155 ASP B C 1
ATOM 6877 O O . ASP B 1 155 ? 11.648 16.562 28.359 1 25.67 155 ASP B O 1
ATOM 6881 N N . PHE B 1 156 ? 11.086 15.383 26.891 1 28.08 156 PHE B N 1
ATOM 6882 C CA . PHE B 1 156 ? 10.406 14.445 27.781 1 28.08 156 PHE B CA 1
ATOM 6883 C C . PHE B 1 156 ? 11.398 13.516 28.469 1 28.08 156 PHE B C 1
ATOM 6885 O O . PHE B 1 156 ? 12.258 12.93 27.812 1 28.08 156 PHE B O 1
ATOM 6892 N N . ASP B 1 157 ? 11.594 13.711 29.766 1 25.77 157 ASP B N 1
ATOM 6893 C CA . ASP B 1 157 ? 12.453 12.891 30.625 1 25.77 157 ASP B CA 1
ATOM 6894 C C . ASP B 1 157 ? 11.859 11.5 30.812 1 25.77 157 ASP B C 1
ATOM 6896 O O . ASP B 1 157 ? 10.789 11.352 31.406 1 25.77 157 ASP B O 1
ATOM 6900 N N . PRO B 1 158 ? 12.141 10.5 30.062 1 27.44 158 PRO B N 1
ATOM 6901 C CA . PRO B 1 158 ? 11.602 9.141 30.188 1 27.44 158 PRO B CA 1
ATOM 6902 C C . PRO B 1 158 ? 11.898 8.516 31.562 1 27.44 158 PRO B C 1
ATOM 6904 O O . PRO B 1 158 ? 12.953 8.773 32.156 1 27.44 158 PRO B O 1
ATOM 6907 N N . GLU B 1 159 ? 11.031 8.289 32.531 1 26.72 159 GLU B N 1
ATOM 6908 C CA . GLU B 1 159 ? 11.234 7.543 33.75 1 26.72 159 GLU B CA 1
ATOM 6909 C C . GLU B 1 159 ? 11.25 6.039 33.5 1 26.72 159 GLU B C 1
ATOM 6911 O O . GLU B 1 159 ? 10.445 5.523 32.719 1 26.72 159 GLU B O 1
ATOM 6916 N N . PHE B 1 160 ? 12.477 5.312 33.812 1 29.47 160 PHE B N 1
ATOM 6917 C CA . PHE B 1 160 ? 12.75 3.904 33.562 1 29.47 160 PHE B CA 1
ATOM 6918 C C . PHE B 1 160 ? 12.43 3.061 34.781 1 29.47 160 PHE B C 1
ATOM 6920 O O . PHE B 1 160 ? 12.758 3.445 35.906 1 29.47 160 PHE B O 1
ATOM 6927 N N . ARG B 1 161 ? 11.375 2.146 34.719 1 28.17 161 ARG B N 1
ATOM 6928 C CA . ARG B 1 161 ? 11.148 1.189 35.812 1 28.17 161 ARG B CA 1
ATOM 6929 C C . ARG B 1 161 ? 11.742 -0.172 35.469 1 28.17 161 ARG B C 1
ATOM 6931 O O . ARG B 1 161 ? 11.547 -0.677 34.344 1 28.17 161 ARG B O 1
ATOM 6938 N N . LEU B 1 162 ? 12.836 -0.745 36.156 1 30.27 162 LEU B N 1
ATOM 6939 C CA . LEU B 1 162 ? 13.5 -2.037 36.031 1 30.27 162 LEU B CA 1
ATOM 6940 C C . LEU B 1 162 ? 12.742 -3.117 36.781 1 30.27 162 LEU B C 1
ATOM 6942 O O . LEU B 1 162 ? 12.383 -2.926 37.969 1 30.27 162 LEU B O 1
ATOM 6946 N N . GLN B 1 163 ? 11.789 -4.031 36.094 1 28.91 163 GLN B N 1
ATOM 6947 C CA . GLN B 1 163 ? 11.133 -5.137 36.781 1 28.91 163 GLN B CA 1
ATOM 6948 C C . GLN B 1 163 ? 11.844 -6.457 36.531 1 28.91 163 GLN B C 1
ATOM 6950 O O . GLN B 1 163 ? 12.32 -6.695 35.406 1 28.91 163 GLN B O 1
ATOM 6955 N N . ARG B 1 164 ? 12.375 -7.234 37.594 1 29.17 164 ARG B N 1
ATOM 6956 C CA . ARG B 1 164 ? 12.969 -8.57 37.531 1 29.17 164 ARG B CA 1
ATOM 6957 C C . ARG B 1 164 ? 11.93 -9.625 37.188 1 29.17 164 ARG B C 1
ATOM 6959 O O . ARG B 1 164 ? 10.906 -9.742 37.844 1 29.17 164 ARG B O 1
ATOM 6966 N N . ARG B 1 165 ? 11.633 -10.055 35.875 1 28.94 165 ARG B N 1
ATOM 6967 C CA . ARG B 1 165 ? 10.766 -11.211 35.656 1 28.94 165 ARG B CA 1
ATOM 6968 C C . ARG B 1 165 ? 11.555 -12.508 35.781 1 28.94 165 ARG B C 1
ATOM 6970 O O . ARG B 1 165 ? 12.648 -12.625 35.219 1 28.94 165 ARG B O 1
ATOM 6977 N N . GLU B 1 166 ? 11.445 -13.375 36.75 1 28.5 166 GLU B N 1
ATOM 6978 C CA . GLU B 1 166 ? 12.07 -14.688 36.906 1 28.5 166 GLU B CA 1
ATOM 6979 C C . GLU B 1 166 ? 12.055 -15.461 35.594 1 28.5 166 GLU B C 1
ATOM 6981 O O . GLU B 1 166 ? 13.094 -15.961 35.156 1 28.5 166 GLU B O 1
ATOM 6986 N N . GLN B 1 167 ? 11.055 -16.438 35.375 1 29.17 167 GLN B N 1
ATOM 6987 C CA . GLN B 1 167 ? 10.969 -17.656 34.562 1 29.17 167 GLN B CA 1
ATOM 6988 C C . GLN B 1 167 ? 10.945 -17.328 33.094 1 29.17 167 GLN B C 1
ATOM 6990 O O . GLN B 1 167 ? 10.898 -18.219 32.25 1 29.17 167 GLN B O 1
ATOM 6995 N N . PHE B 1 168 ? 10.727 -16.203 32.688 1 28.91 168 PHE B N 1
ATOM 6996 C CA . PHE B 1 168 ? 10.25 -15.984 31.328 1 28.91 168 PHE B CA 1
ATOM 6997 C C . PHE B 1 168 ? 11.406 -16.031 30.328 1 28.91 168 PHE B C 1
ATOM 6999 O O . PHE B 1 168 ? 11.227 -15.75 29.141 1 28.91 168 PHE B O 1
ATOM 7006 N N . THR B 1 169 ? 12.625 -16.281 30.797 1 29.53 169 THR B N 1
ATOM 7007 C CA . THR B 1 169 ? 13.734 -16.125 29.859 1 29.53 169 THR B CA 1
ATOM 7008 C C . THR B 1 169 ? 13.641 -17.141 28.734 1 29.53 169 THR B C 1
ATOM 7010 O O . THR B 1 169 ? 13.953 -16.828 27.578 1 29.53 169 THR B O 1
ATOM 7013 N N . ARG B 1 170 ? 13.57 -18.438 29.203 1 29.11 170 ARG B N 1
ATOM 7014 C CA . ARG B 1 170 ? 13.641 -19.469 28.172 1 29.11 170 ARG B CA 1
ATOM 7015 C C . ARG B 1 170 ? 12.609 -19.234 27.078 1 29.11 170 ARG B C 1
ATOM 7017 O O . ARG B 1 170 ? 12.883 -19.453 25.906 1 29.11 170 ARG B O 1
ATOM 7024 N N . ASP B 1 171 ? 11.469 -18.891 27.562 1 30 171 ASP B N 1
ATOM 7025 C CA . ASP B 1 171 ? 10.352 -18.812 26.625 1 30 171 ASP B CA 1
ATOM 7026 C C . ASP B 1 171 ? 10.445 -17.547 25.766 1 30 171 ASP B C 1
ATOM 7028 O O . ASP B 1 171 ? 9.797 -17.469 24.719 1 30 171 ASP B O 1
ATOM 7032 N N . LEU B 1 172 ? 11.242 -16.578 26.297 1 32.41 172 LEU B N 1
ATOM 7033 C CA . LEU B 1 172 ? 11.305 -15.336 25.531 1 32.41 172 LEU B CA 1
ATOM 7034 C C . LEU B 1 172 ? 12.141 -15.523 24.266 1 32.41 172 LEU B C 1
ATOM 7036 O O . LEU B 1 172 ? 11.984 -14.766 23.297 1 32.41 172 LEU B O 1
ATOM 7040 N N . LEU B 1 173 ? 13.242 -16.312 24.516 1 31.52 173 LEU B N 1
ATOM 7041 C CA . LEU B 1 173 ? 14.086 -16.484 23.344 1 31.52 173 LEU B CA 1
ATOM 7042 C C . LEU B 1 173 ? 13.367 -17.312 22.266 1 31.52 173 LEU B C 1
ATOM 7044 O O . LEU B 1 173 ? 13.852 -17.422 21.141 1 31.52 173 LEU B O 1
ATOM 7048 N N . ILE B 1 174 ? 12.461 -18.172 22.812 1 28.69 174 ILE B N 1
ATOM 7049 C CA . ILE B 1 174 ? 11.695 -18.906 21.812 1 28.69 174 ILE B CA 1
ATOM 7050 C C . ILE B 1 174 ? 10.781 -17.953 21.047 1 28.69 174 ILE B C 1
ATOM 7052 O O . ILE B 1 174 ? 9.969 -17.25 21.656 1 28.69 174 ILE B O 1
ATOM 7056 N N . VAL B 1 175 ? 11.242 -17.281 20.219 1 34.19 175 VAL B N 1
ATOM 7057 C CA . VAL B 1 175 ? 10.375 -16.547 19.312 1 34.19 175 VAL B CA 1
ATOM 7058 C C . VAL B 1 175 ? 9 -17.203 19.25 1 34.19 175 VAL B C 1
ATOM 7060 O O . VAL B 1 175 ? 8.875 -18.344 18.781 1 34.19 175 VAL B O 1
ATOM 7063 N N . GLY B 1 176 ? 8.328 -17.219 20.438 1 30.2 176 GLY B N 1
ATOM 7064 C CA . GLY B 1 176 ? 6.984 -17.766 20.359 1 30.2 176 GLY B CA 1
ATOM 7065 C C . GLY B 1 176 ? 6.246 -17.375 19.094 1 30.2 176 GLY B C 1
ATOM 7066 O O . GLY B 1 176 ? 6.465 -16.281 18.562 1 30.2 176 GLY B O 1
ATOM 7067 N N . GLU B 1 177 ? 5.871 -18.359 18.344 1 30.77 177 GLU B N 1
ATOM 7068 C CA . GLU B 1 177 ? 4.887 -18.172 17.281 1 30.77 177 GLU B CA 1
ATOM 7069 C C . GLU B 1 177 ? 3.762 -17.234 17.734 1 30.77 177 GLU B C 1
ATOM 7071 O O . GLU B 1 177 ? 3.191 -17.422 18.812 1 30.77 177 GLU B O 1
ATOM 7076 N N . GLU B 1 178 ? 3.854 -16.031 17.828 1 29.83 178 GLU B N 1
ATOM 7077 C CA . GLU B 1 178 ? 2.539 -15.406 17.969 1 29.83 178 GLU B CA 1
ATOM 7078 C C . GLU B 1 178 ? 1.425 -16.422 17.703 1 29.83 178 GLU B C 1
ATOM 7080 O O . GLU B 1 178 ? 1.427 -17.094 16.672 1 29.83 178 GLU B O 1
ATOM 7085 N N . GLU B 1 179 ? 0.839 -16.906 18.734 1 27.16 179 GLU B N 1
ATOM 7086 C CA . GLU B 1 179 ? -0.282 -17.844 18.75 1 27.16 179 GLU B CA 1
ATOM 7087 C C . GLU B 1 179 ? -1.331 -17.469 17.703 1 27.16 179 GLU B C 1
ATOM 7089 O O . GLU B 1 179 ? -2.152 -16.578 17.953 1 27.16 179 GLU B O 1
ATOM 7094 N N . GLU B 1 180 ? -1.143 -17.047 16.562 1 27.05 180 GLU B N 1
ATOM 7095 C CA . GLU B 1 180 ? -2.299 -17.422 15.75 1 27.05 180 GLU B CA 1
ATOM 7096 C C . GLU B 1 180 ? -2.807 -18.797 16.125 1 27.05 180 GLU B C 1
ATOM 7098 O O . GLU B 1 180 ? -2.027 -19.75 16.203 1 27.05 180 GLU B O 1
ATOM 7103 N N . GLU B 1 181 ? -3.764 -18.766 17.109 1 25.59 181 GLU B N 1
ATOM 7104 C CA . GLU B 1 181 ? -4.461 -20.031 17.359 1 25.59 181 GLU B CA 1
ATOM 7105 C C . GLU B 1 181 ? -4.422 -20.922 16.125 1 25.59 181 GLU B C 1
ATOM 7107 O O . GLU B 1 181 ? -5.078 -20.641 15.117 1 25.59 181 GLU B O 1
ATOM 7112 N N . VAL B 1 182 ? -3.377 -21.312 15.742 1 24.53 182 VAL B N 1
ATOM 7113 C CA . VAL B 1 182 ? -3.473 -22.5 14.898 1 24.53 182 VAL B CA 1
ATOM 7114 C C . VAL B 1 182 ? -4.441 -23.5 15.523 1 24.53 182 VAL B C 1
ATOM 7116 O O . VAL B 1 182 ? -4.293 -23.875 16.688 1 24.53 182 VAL B O 1
ATOM 7119 N N . LEU B 1 183 ? -5.773 -23.375 15.219 1 23.52 183 LEU B N 1
ATOM 7120 C CA . LEU B 1 183 ? -6.539 -24.594 15.477 1 23.52 183 LEU B CA 1
ATOM 7121 C C . LEU B 1 183 ? -5.613 -25.797 15.617 1 23.52 183 LEU B C 1
ATOM 7123 O O . LEU B 1 183 ? -4.508 -25.797 15.07 1 23.52 183 LEU B O 1
ATOM 7127 N N . GLY B 1 184 ? -5.863 -26.578 16.703 1 21.47 184 GLY B N 1
ATOM 7128 C CA . GLY B 1 184 ? -5.246 -27.828 17.109 1 21.47 184 GLY B CA 1
ATOM 7129 C C . GLY B 1 184 ? -4.781 -28.672 15.938 1 21.47 184 GLY B C 1
ATOM 7130 O O . GLY B 1 184 ? -5.41 -28.656 14.883 1 21.47 184 GLY B O 1
ATOM 7131 N N . ASP B 1 185 ? -3.617 -28.75 15.828 1 23.14 185 ASP B N 1
ATOM 7132 C CA . ASP B 1 185 ? -3.051 -29.984 15.281 1 23.14 185 ASP B CA 1
ATOM 7133 C C . ASP B 1 185 ? -3.738 -31.219 15.883 1 23.14 185 ASP B C 1
ATOM 7135 O O . ASP B 1 185 ? -3.377 -31.672 16.969 1 23.14 185 ASP B O 1
ATOM 7139 N N . GLU B 1 186 ? -5.039 -31.141 16.125 1 23.56 186 GLU B N 1
ATOM 7140 C CA . GLU B 1 186 ? -5.277 -32.562 16.25 1 23.56 186 GLU B CA 1
ATOM 7141 C C . GLU B 1 186 ? -4.484 -33.344 15.211 1 23.56 186 GLU B C 1
ATOM 7143 O O . GLU B 1 186 ? -4.727 -33.25 14.008 1 23.56 186 GLU B O 1
ATOM 7148 N N . THR B 1 187 ? -3.217 -33.406 15.469 1 24.77 187 THR B N 1
ATOM 7149 C CA . THR B 1 187 ? -2.516 -34.594 14.945 1 24.77 187 THR B CA 1
ATOM 7150 C C . THR B 1 187 ? -3.396 -35.812 15.016 1 24.77 187 THR B C 1
ATOM 7152 O O . THR B 1 187 ? -3.588 -36.406 16.094 1 24.77 187 THR B O 1
ATOM 7155 N N . ASP B 1 188 ? -4.598 -35.75 14.703 1 24.67 188 ASP B N 1
ATOM 7156 C CA . ASP B 1 188 ? -4.98 -37.156 14.523 1 24.67 188 ASP B CA 1
ATOM 7157 C C . ASP B 1 188 ? -3.801 -38 14.039 1 24.67 188 ASP B C 1
ATOM 7159 O O . ASP B 1 188 ? -2.939 -37.5 13.312 1 24.67 188 ASP B O 1
ATOM 7163 N N . GLY B 1 189 ? -3.314 -39 14.914 1 26.23 189 GLY B N 1
ATOM 7164 C CA . GLY B 1 189 ? -2.492 -40.156 14.617 1 26.23 189 GLY B CA 1
ATOM 7165 C C . GLY B 1 189 ? -2.521 -40.562 13.148 1 26.23 189 GLY B C 1
ATOM 7166 O O . GLY B 1 189 ? -2.865 -41.688 12.812 1 26.23 189 GLY B O 1
ATOM 7167 N N . GLN B 1 190 ? -3.055 -39.688 12.461 1 26.52 190 GLN B N 1
ATOM 7168 C CA . GLN B 1 190 ? -3.008 -40.438 11.219 1 26.52 190 GLN B CA 1
ATOM 7169 C C . GLN B 1 190 ? -1.62 -41.031 11 1 26.52 190 GLN B C 1
ATOM 7171 O O . GLN B 1 190 ? -0.613 -40.438 11.383 1 26.52 190 GLN B O 1
ATOM 7176 N N . ASP B 1 191 ? -1.594 -42.281 10.828 1 26.59 191 ASP B N 1
ATOM 7177 C CA . ASP B 1 191 ? -0.5 -43.188 10.484 1 26.59 191 ASP B CA 1
ATOM 7178 C C . ASP B 1 191 ? 0.574 -42.438 9.672 1 26.59 191 ASP B C 1
ATOM 7180 O O . ASP B 1 191 ? 0.262 -41.594 8.836 1 26.59 191 ASP B O 1
ATOM 7184 N N . GLU B 1 192 ? 1.721 -42.125 10.406 1 28.56 192 GLU B N 1
ATOM 7185 C CA . GLU B 1 192 ? 2.975 -41.906 9.695 1 28.56 192 GLU B CA 1
ATOM 7186 C C . GLU B 1 192 ? 2.889 -42.406 8.258 1 28.56 192 GLU B C 1
ATOM 7188 O O . GLU B 1 192 ? 2.666 -43.594 8.023 1 28.56 192 GLU B O 1
ATOM 7193 N N . PRO B 1 193 ? 2.25 -41.656 7.465 1 29.98 193 PRO B N 1
ATOM 7194 C CA . PRO B 1 193 ? 2.328 -42.469 6.27 1 29.98 193 PRO B CA 1
ATOM 7195 C C . PRO B 1 193 ? 3.639 -43.25 6.18 1 29.98 193 PRO B C 1
ATOM 7197 O O . PRO B 1 193 ? 4.668 -42.812 6.688 1 29.98 193 PRO B O 1
ATOM 7200 N N . GLU B 1 194 ? 3.572 -44.531 6.348 1 28.61 194 GLU B N 1
ATOM 7201 C CA . GLU B 1 194 ? 4.699 -45.438 6.094 1 28.61 194 GLU B CA 1
ATOM 7202 C C . GLU B 1 194 ? 5.734 -44.781 5.188 1 28.61 194 GLU B C 1
ATOM 7204 O O . GLU B 1 194 ? 5.383 -44.031 4.285 1 28.61 194 GLU B O 1
ATOM 7209 N N . ASP B 1 195 ? 6.875 -44.469 5.797 1 30.14 195 ASP B N 1
ATOM 7210 C CA . ASP B 1 195 ? 8.094 -44.281 5.023 1 30.14 195 ASP B CA 1
ATOM 7211 C C . ASP B 1 195 ? 8 -45 3.666 1 30.14 195 ASP B C 1
ATOM 7213 O O . ASP B 1 195 ? 8.297 -46.188 3.551 1 30.14 195 ASP B O 1
ATOM 7217 N N . PHE B 1 196 ? 6.891 -44.938 3.113 1 29.38 196 PHE B N 1
ATOM 7218 C CA . PHE B 1 196 ? 7.012 -45.531 1.792 1 29.38 196 PHE B CA 1
ATOM 7219 C C . PHE B 1 196 ? 8.289 -45.062 1.098 1 29.38 196 PHE B C 1
ATOM 7221 O O . PHE B 1 196 ? 8.422 -43.875 0.78 1 29.38 196 PHE B O 1
ATOM 7228 N N . THR B 1 197 ? 9.414 -45.438 1.568 1 33.59 197 THR B N 1
ATOM 7229 C CA . THR B 1 197 ? 10.547 -45.5 0.648 1 33.59 197 THR B CA 1
ATOM 7230 C C . THR B 1 197 ? 10.07 -45.688 -0.789 1 33.59 197 THR B C 1
ATOM 7232 O O . THR B 1 197 ? 9.945 -46.812 -1.269 1 33.59 197 THR B O 1
ATOM 7235 N N . ARG B 1 198 ? 8.922 -45.062 -1.18 1 37 198 ARG B N 1
ATOM 7236 C CA . ARG B 1 198 ? 8.438 -45.312 -2.537 1 37 198 ARG B CA 1
ATOM 7237 C C . ARG B 1 198 ? 9.555 -45.094 -3.559 1 37 198 ARG B C 1
ATOM 7239 O O . ARG B 1 198 ? 10.016 -43.969 -3.77 1 37 198 ARG B O 1
ATOM 7246 N N . SER B 1 199 ? 10.203 -45.844 -3.699 1 41.09 199 SER B N 1
ATOM 7247 C CA . SER B 1 199 ? 11.203 -45.938 -4.754 1 41.09 199 SER B CA 1
ATOM 7248 C C . SER B 1 199 ? 10.781 -45.188 -5.996 1 41.09 199 SER B C 1
ATOM 7250 O O . SER B 1 199 ? 9.648 -45.312 -6.461 1 41.09 199 SER B O 1
ATOM 7252 N N . GLY B 1 200 ? 11.398 -44.094 -6.359 1 56.06 200 GLY B N 1
ATOM 7253 C CA . GLY B 1 200 ? 11.305 -43.406 -7.637 1 56.06 200 GLY B CA 1
ATOM 7254 C C . GLY B 1 200 ? 10.461 -42.156 -7.566 1 56.06 200 GLY B C 1
ATOM 7255 O O . GLY B 1 200 ? 10.266 -41.469 -8.578 1 56.06 200 GLY B O 1
ATOM 7256 N N . LEU B 1 201 ? 9.977 -41.875 -6.277 1 70.12 201 LEU B N 1
ATOM 7257 C CA . LEU B 1 201 ? 9.078 -40.719 -6.172 1 70.12 201 LEU B CA 1
ATOM 7258 C C . LEU B 1 201 ? 9.844 -39.438 -6.316 1 70.12 201 LEU B C 1
ATOM 7260 O O . LEU B 1 201 ? 9.484 -38.562 -7.137 1 70.12 201 LEU B O 1
ATOM 7264 N N . HIS B 1 202 ? 10.945 -39.344 -5.523 1 80.69 202 HIS B N 1
ATOM 7265 C CA . HIS B 1 202 ? 11.656 -38.062 -5.496 1 80.69 202 HIS B CA 1
ATOM 7266 C C . HIS B 1 202 ? 12.984 -38.156 -6.23 1 80.69 202 HIS B C 1
ATOM 7268 O O . HIS B 1 202 ? 13.719 -39.156 -6.074 1 80.69 202 HIS B O 1
ATOM 7274 N N . LYS B 1 203 ? 13.195 -37.312 -7.137 1 88.75 203 LYS B N 1
ATOM 7275 C CA . LYS B 1 203 ? 14.477 -37.156 -7.82 1 88.75 203 LYS B CA 1
ATOM 7276 C C . LYS B 1 203 ? 15.227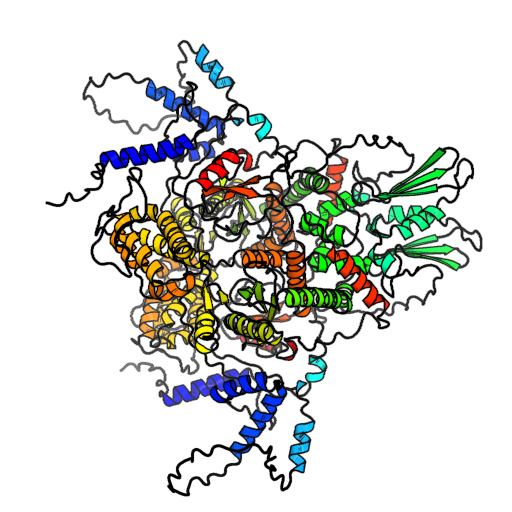 -35.938 -7.305 1 88.75 203 LYS B C 1
ATOM 7278 O O . LYS B 1 203 ? 14.664 -34.844 -7.223 1 88.75 203 LYS B O 1
ATOM 7283 N N . LYS B 1 204 ? 16.469 -36.156 -6.914 1 92 204 LYS B N 1
ATOM 7284 C CA . LYS B 1 204 ? 17.266 -35.031 -6.387 1 92 204 LYS B CA 1
ATOM 7285 C C . LYS B 1 204 ? 18.094 -34.375 -7.488 1 92 204 LYS B C 1
ATOM 7287 O O . LYS B 1 204 ? 18.609 -35.062 -8.375 1 92 204 LYS B O 1
ATOM 7292 N N . ILE B 1 205 ? 18.203 -33.094 -7.418 1 93.56 205 ILE B N 1
ATOM 7293 C CA . ILE B 1 205 ? 19 -32.375 -8.398 1 93.56 205 ILE B CA 1
ATOM 7294 C C . ILE B 1 205 ? 19.938 -31.391 -7.676 1 93.56 205 ILE B C 1
ATOM 7296 O O . ILE B 1 205 ? 19.734 -31.094 -6.496 1 93.56 205 ILE B O 1
ATOM 7300 N N . GLY B 1 206 ? 20.906 -30.875 -8.438 1 92.62 206 GLY B N 1
ATOM 7301 C CA . GLY B 1 206 ? 21.891 -29.969 -7.875 1 92.62 206 GLY B CA 1
ATOM 7302 C C . GLY B 1 206 ? 21.391 -28.531 -7.805 1 92.62 206 GLY B C 1
ATOM 7303 O O . GLY B 1 206 ? 20.297 -28.219 -8.266 1 92.62 206 GLY B O 1
ATOM 7304 N N . VAL B 1 207 ? 22.266 -27.719 -7.223 1 95 207 VAL B N 1
ATOM 7305 C CA . VAL B 1 207 ? 21.938 -26.328 -6.93 1 95 207 VAL B CA 1
ATOM 7306 C C . VAL B 1 207 ? 21.703 -25.562 -8.234 1 95 207 VAL B C 1
ATOM 7308 O O . VAL B 1 207 ? 20.703 -24.875 -8.391 1 95 207 VAL B O 1
ATOM 7311 N N . GLU B 1 208 ? 22.578 -25.719 -9.172 1 94.12 208 GLU B N 1
ATOM 7312 C CA . GLU B 1 208 ? 22.516 -24.969 -10.43 1 94.12 208 GLU B CA 1
ATOM 7313 C C . GLU B 1 208 ? 21.266 -25.359 -11.234 1 94.12 208 GLU B C 1
ATOM 7315 O O . GLU B 1 208 ? 20.578 -24.484 -11.758 1 94.12 208 GLU B O 1
ATOM 7320 N N . GLU B 1 209 ? 21 -26.562 -11.234 1 94.56 209 GLU B N 1
ATOM 7321 C CA . GLU B 1 209 ? 19.844 -27.047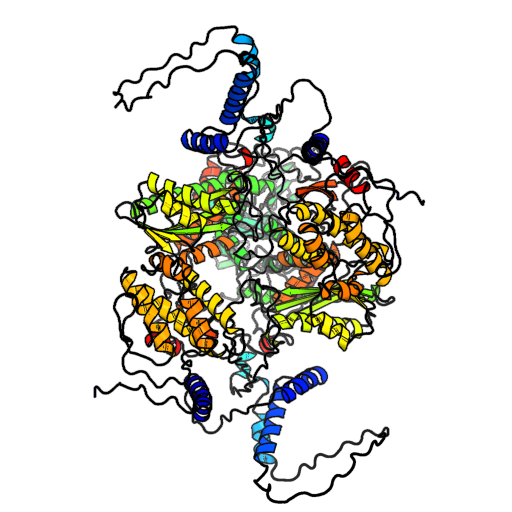 -11.969 1 94.56 209 GLU B CA 1
ATOM 7322 C C . GLU B 1 209 ? 18.547 -26.609 -11.289 1 94.56 209 GLU B C 1
ATOM 7324 O O . GLU B 1 209 ? 17.562 -26.281 -11.961 1 94.56 209 GLU B O 1
ATOM 7329 N N . ALA B 1 210 ? 18.547 -26.625 -10.023 1 96.06 210 ALA B N 1
ATOM 7330 C CA . ALA B 1 210 ? 17.359 -26.234 -9.258 1 96.06 210 ALA B CA 1
ATOM 7331 C C . ALA B 1 210 ? 17.047 -24.75 -9.43 1 96.06 210 ALA B C 1
ATOM 7333 O O . ALA B 1 210 ? 15.891 -24.375 -9.617 1 96.06 210 ALA B O 1
ATOM 7334 N N . ALA B 1 211 ? 18.094 -23.938 -9.445 1 95.5 211 ALA B N 1
ATOM 7335 C CA . ALA B 1 211 ? 17.938 -22.484 -9.516 1 95.5 211 ALA B CA 1
ATOM 7336 C C . ALA B 1 211 ? 17.469 -22.062 -10.906 1 95.5 211 ALA B C 1
ATOM 7338 O O . ALA B 1 211 ? 16.906 -20.969 -11.07 1 95.5 211 ALA B O 1
ATOM 7339 N N . GLU B 1 212 ? 17.641 -22.938 -11.883 1 93.62 212 GLU B N 1
ATOM 7340 C CA . GLU B 1 212 ? 17.281 -22.578 -13.25 1 93.62 212 GLU B CA 1
ATOM 7341 C C . GLU B 1 212 ? 16.125 -23.438 -13.766 1 93.62 212 GLU B C 1
ATOM 7343 O O . GLU B 1 212 ? 15.875 -23.5 -14.969 1 93.62 212 GLU B O 1
ATOM 7348 N N . ALA B 1 213 ? 15.469 -24.094 -12.875 1 95.94 213 ALA B N 1
ATOM 7349 C CA . ALA B 1 213 ? 14.359 -24.969 -13.273 1 95.94 213 ALA B CA 1
ATOM 7350 C C . ALA B 1 213 ? 13.172 -24.141 -13.758 1 95.94 213 ALA B C 1
ATOM 7352 O O . ALA B 1 213 ? 12.844 -23.109 -13.18 1 95.94 213 ALA B O 1
ATOM 7353 N N . ASP B 1 214 ? 12.562 -24.594 -14.836 1 95.06 214 ASP B N 1
ATOM 7354 C CA . ASP B 1 214 ? 11.344 -23.953 -15.328 1 95.06 214 ASP B CA 1
ATOM 7355 C C . ASP B 1 214 ? 10.102 -24.578 -14.695 1 95.06 214 ASP B C 1
ATOM 7357 O O . ASP B 1 214 ? 10.008 -25.812 -14.57 1 95.06 214 ASP B O 1
ATOM 7361 N N . LEU B 1 215 ? 9.234 -23.75 -14.297 1 97 215 LEU B N 1
ATOM 7362 C CA . LEU B 1 215 ? 8.008 -24.219 -13.664 1 97 215 LEU B CA 1
ATOM 7363 C C . LEU B 1 215 ? 6.797 -23.969 -14.562 1 97 215 LEU B C 1
ATOM 7365 O O . LEU B 1 215 ? 6.727 -22.953 -15.25 1 97 215 LEU B O 1
ATOM 7369 N N . PHE B 1 216 ? 5.828 -24.906 -14.547 1 96.81 216 PHE B N 1
ATOM 7370 C CA . PHE B 1 216 ? 4.582 -24.797 -15.297 1 96.81 216 PHE B CA 1
ATOM 7371 C C . PHE B 1 216 ? 3.391 -25.141 -14.414 1 96.81 216 PHE B C 1
ATOM 7373 O O . PHE B 1 216 ? 3.547 -25.781 -13.375 1 96.81 216 PHE B O 1
ATOM 7380 N N . ILE B 1 217 ? 2.256 -24.656 -14.852 1 97.5 217 ILE B N 1
ATOM 7381 C CA . ILE B 1 217 ? 1.016 -25.031 -14.18 1 97.5 217 ILE B CA 1
ATOM 7382 C C . ILE B 1 217 ? 0.319 -26.141 -14.953 1 97.5 217 ILE B C 1
ATOM 7384 O O . ILE B 1 217 ? 0.239 -26.094 -16.188 1 97.5 217 ILE B O 1
ATOM 7388 N N . ILE B 1 218 ? -0.119 -27.172 -14.297 1 97.06 218 ILE B N 1
ATOM 7389 C CA . ILE B 1 218 ? -0.828 -28.297 -14.898 1 97.06 218 ILE B CA 1
ATOM 7390 C C . ILE B 1 218 ? -2.098 -28.578 -14.102 1 97.06 218 ILE B C 1
ATOM 7392 O O . ILE B 1 218 ? -2.115 -28.453 -12.875 1 97.06 218 ILE B O 1
ATOM 7396 N N . THR B 1 219 ? -3.189 -28.906 -14.82 1 96.81 219 THR B N 1
ATOM 7397 C CA . THR B 1 219 ? -4.418 -29.281 -14.125 1 96.81 219 THR B CA 1
ATOM 7398 C C . THR B 1 219 ? -4.328 -30.703 -13.602 1 96.81 219 THR B C 1
ATOM 7400 O O . THR B 1 219 ? -3.619 -31.531 -14.18 1 96.81 219 THR B O 1
ATOM 7403 N N . GLY B 1 220 ? -5.074 -30.938 -12.523 1 95.94 220 GLY B N 1
ATOM 7404 C CA . GLY B 1 220 ? -5.094 -32.281 -11.977 1 95.94 220 GLY B CA 1
ATOM 7405 C C . GLY B 1 220 ? -5.566 -33.344 -12.977 1 95.94 220 GLY B C 1
ATOM 7406 O O . GLY B 1 220 ? -5 -34.438 -13.055 1 95.94 220 GLY B O 1
ATOM 7407 N N . LYS B 1 221 ? -6.484 -33.031 -13.75 1 94.69 221 LYS B N 1
ATOM 7408 C CA . LYS B 1 221 ? -7.047 -33.938 -14.727 1 94.69 221 LYS B CA 1
ATOM 7409 C C . LYS B 1 221 ? -6.027 -34.281 -15.812 1 94.69 221 LYS B C 1
ATOM 7411 O O . LYS B 1 221 ? -5.902 -35.438 -16.219 1 94.69 221 LYS B O 1
ATOM 7416 N N . ARG B 1 222 ? -5.348 -33.281 -16.297 1 96.19 222 ARG B N 1
ATOM 7417 C CA . ARG B 1 222 ? -4.355 -33.5 -17.344 1 96.19 222 ARG B CA 1
ATOM 7418 C C . ARG B 1 222 ? -3.152 -34.281 -16.812 1 96.19 222 ARG B C 1
ATOM 7420 O O . ARG B 1 222 ? -2.572 -35.094 -17.516 1 96.19 222 ARG B O 1
ATOM 7427 N N . LEU B 1 223 ? -2.77 -33.969 -15.594 1 96.62 223 LEU B N 1
ATOM 7428 C CA . LEU B 1 223 ? -1.676 -34.719 -14.961 1 96.62 223 LEU B CA 1
ATOM 7429 C C . LEU B 1 223 ? -2.043 -36.188 -14.781 1 96.62 223 LEU B C 1
ATOM 7431 O O . LEU B 1 223 ? -1.231 -37.062 -15.062 1 96.62 223 LEU B O 1
ATOM 7435 N N . LYS B 1 224 ? -3.232 -36.438 -14.352 1 94.81 224 LYS B N 1
ATOM 7436 C CA . LYS B 1 224 ? -3.709 -37.812 -14.18 1 94.81 224 LYS B CA 1
ATOM 7437 C C . LYS B 1 224 ? -3.742 -38.562 -15.508 1 94.81 224 LYS B C 1
ATOM 7439 O O . LYS B 1 224 ? -3.365 -39.719 -15.578 1 94.81 224 LYS B O 1
ATOM 7444 N N . ALA B 1 225 ? -4.215 -37.875 -16.531 1 94.12 225 ALA B N 1
ATOM 7445 C CA . ALA B 1 225 ? -4.305 -38.5 -17.844 1 94.12 225 ALA B CA 1
ATOM 7446 C C . ALA B 1 225 ? -2.926 -38.906 -18.359 1 94.12 225 ALA B C 1
ATOM 7448 O O . ALA B 1 225 ? -2.742 -40 -18.875 1 94.12 225 ALA B O 1
ATOM 7449 N N . LEU B 1 226 ? -2.039 -37.969 -18.25 1 95.25 226 LEU B N 1
ATOM 7450 C CA . LEU B 1 226 ? -0.68 -38.25 -18.703 1 95.25 226 LEU B CA 1
ATOM 7451 C C . LEU B 1 226 ? -0.048 -39.375 -17.891 1 95.25 226 LEU B C 1
ATOM 7453 O O . LEU B 1 226 ? 0.65 -40.219 -18.438 1 95.25 226 LEU B O 1
ATOM 7457 N N . ALA B 1 227 ? -0.248 -39.344 -16.562 1 95.19 227 ALA B N 1
ATOM 7458 C CA . ALA B 1 227 ? 0.288 -40.375 -15.672 1 95.19 227 ALA B CA 1
ATOM 7459 C C . ALA B 1 227 ? -0.291 -41.75 -16 1 95.19 227 ALA B C 1
ATOM 7461 O O . ALA B 1 227 ? 0.412 -42.75 -15.93 1 95.19 227 ALA B O 1
ATOM 7462 N N . GLN B 1 228 ? -1.519 -41.781 -16.312 1 93.69 228 GLN B N 1
ATOM 7463 C CA . GLN B 1 228 ? -2.166 -43.031 -16.688 1 93.69 228 GLN B CA 1
ATOM 7464 C C . GLN B 1 228 ? -1.546 -43.625 -17.953 1 93.69 228 GLN B C 1
ATOM 7466 O O . GLN B 1 228 ? -1.366 -44.844 -18.047 1 93.69 228 GLN B O 1
ATOM 7471 N N . GLU B 1 229 ? -1.252 -42.75 -18.828 1 92.94 229 GLU B N 1
ATOM 7472 C CA . GLU B 1 229 ? -0.626 -43.219 -20.078 1 92.94 229 GLU B CA 1
ATOM 7473 C C . GLU B 1 229 ? 0.805 -43.688 -19.828 1 92.94 229 GLU B C 1
ATOM 7475 O O . GLU B 1 229 ? 1.288 -44.594 -20.516 1 92.94 229 GLU B O 1
ATOM 7480 N N . ALA B 1 230 ? 1.449 -43.062 -18.922 1 93.19 230 ALA B N 1
ATOM 7481 C CA . ALA B 1 230 ? 2.852 -43.375 -18.625 1 93.19 230 ALA B CA 1
ATOM 7482 C C . ALA B 1 230 ? 3 -44.75 -18 1 93.19 230 ALA B C 1
ATOM 7484 O O . ALA B 1 230 ? 4.012 -45.438 -18.203 1 93.19 230 ALA B O 1
ATOM 7485 N N . ASN B 1 231 ? 2.023 -45.094 -17.203 1 91.38 231 ASN B N 1
ATOM 7486 C CA . ASN B 1 231 ? 2.074 -46.375 -16.531 1 91.38 231 ASN B CA 1
ATOM 7487 C C . ASN B 1 231 ? 0.706 -47.062 -16.5 1 91.38 231 ASN B C 1
ATOM 7489 O O . ASN B 1 231 ? 0.122 -47.25 -15.43 1 91.38 231 ASN B O 1
ATOM 7493 N N . PRO B 1 232 ? 0.297 -47.531 -17.641 1 90.19 232 PRO B N 1
ATOM 7494 C CA . PRO B 1 232 ? -1.042 -48.125 -17.734 1 90.19 232 PRO B CA 1
ATOM 7495 C C . PRO B 1 232 ? -1.135 -49.5 -17.047 1 90.19 232 PRO B C 1
ATOM 7497 O O . PRO B 1 232 ? -2.219 -49.906 -16.625 1 90.19 232 PRO B O 1
ATOM 7500 N N . VAL B 1 233 ? 0.019 -50.125 -17.031 1 92.5 233 VAL B N 1
ATOM 7501 C CA . VAL B 1 233 ? 0.045 -51.438 -16.391 1 92.5 233 VAL B CA 1
ATOM 7502 C C . VAL B 1 233 ? 1.278 -51.562 -15.5 1 92.5 233 VAL B C 1
ATOM 7504 O O . VAL B 1 233 ? 2.277 -50.875 -15.719 1 92.5 233 VAL B O 1
ATOM 7507 N N . CYS B 1 234 ? 1.09 -52.406 -14.477 1 92.88 234 CYS B N 1
ATOM 7508 C CA . CYS B 1 234 ? 2.197 -52.625 -13.555 1 92.88 234 CYS B CA 1
ATOM 7509 C C . CYS B 1 234 ? 3.385 -53.25 -14.273 1 92.88 234 CYS B C 1
ATOM 7511 O O . CYS B 1 234 ? 3.229 -54.25 -15 1 92.88 234 CYS B O 1
ATOM 7513 N N . GLN B 1 235 ? 4.52 -52.75 -14.141 1 87.31 235 GLN B N 1
ATOM 7514 C CA . GLN B 1 235 ? 5.719 -53.219 -14.82 1 87.31 235 GLN B CA 1
ATOM 7515 C C . GLN B 1 235 ? 6.16 -54.594 -14.258 1 87.31 235 GLN B C 1
ATOM 7517 O O . GLN B 1 235 ? 6.832 -55.344 -14.945 1 87.31 235 GLN B O 1
ATOM 7522 N N . GLN B 1 236 ? 5.703 -54.781 -13.062 1 90.44 236 GLN B N 1
ATOM 7523 C CA . GLN B 1 236 ? 6.125 -56.031 -12.398 1 90.44 236 GLN B CA 1
ATOM 7524 C C . GLN B 1 236 ? 5.176 -57.188 -12.719 1 90.44 236 GLN B C 1
ATOM 7526 O O . GLN B 1 236 ? 5.613 -58.281 -13.008 1 90.44 236 GLN B O 1
ATOM 7531 N N . CYS B 1 237 ? 3.854 -57.031 -12.68 1 93.38 237 CYS B N 1
ATOM 7532 C CA . CYS B 1 237 ? 2.9 -58.125 -12.82 1 93.38 237 CYS B CA 1
ATOM 7533 C C . CYS B 1 237 ? 2.004 -57.938 -14.039 1 93.38 237 CYS B C 1
ATOM 7535 O O . CYS B 1 237 ? 1.171 -58.781 -14.359 1 93.38 237 CYS B O 1
ATOM 7537 N N . GLN B 1 238 ? 2.021 -56.844 -14.656 1 92.25 238 GLN B N 1
ATOM 7538 C CA . GLN B 1 238 ? 1.316 -56.5 -15.891 1 92.25 238 GLN B CA 1
ATOM 7539 C C . GLN B 1 238 ? -0.178 -56.312 -15.641 1 92.25 238 GLN B C 1
ATOM 7541 O O . GLN B 1 238 ? -0.968 -56.25 -16.578 1 92.25 238 GLN B O 1
ATOM 7546 N N . ALA B 1 239 ? -0.505 -56.219 -14.336 1 92.69 239 ALA B N 1
ATOM 7547 C CA . ALA B 1 239 ? -1.898 -55.969 -13.992 1 92.69 239 ALA B CA 1
ATOM 7548 C C . ALA B 1 239 ? -2.236 -54.469 -14.164 1 92.69 239 ALA B C 1
ATOM 7550 O O . ALA B 1 239 ? -1.34 -53.625 -14.203 1 92.69 239 ALA B O 1
ATOM 7551 N N . ALA B 1 240 ? -3.525 -54.25 -14.281 1 92.19 240 ALA B N 1
ATOM 7552 C CA . ALA B 1 240 ? -3.99 -52.875 -14.391 1 92.19 240 ALA B CA 1
ATOM 7553 C C . ALA B 1 240 ? -3.684 -52.094 -13.117 1 92.19 240 ALA B C 1
ATOM 7555 O O . ALA B 1 240 ? -3.781 -52.625 -12.008 1 92.19 240 ALA B O 1
ATOM 7556 N N . VAL B 1 241 ? -3.277 -50.844 -13.297 1 92.88 241 VAL B N 1
ATOM 7557 C CA . VAL B 1 241 ? -2.881 -50.031 -12.133 1 92.88 241 VAL B CA 1
ATOM 7558 C C . VAL B 1 241 ? -3.973 -49.031 -11.805 1 92.88 241 VAL B C 1
ATOM 7560 O O . VAL B 1 241 ? -4.699 -48.562 -12.695 1 92.88 241 VAL B O 1
ATOM 7563 N N . TYR B 1 242 ? -4.082 -48.812 -10.492 1 92.5 242 TYR B N 1
ATOM 7564 C CA . TYR B 1 242 ? -4.926 -47.719 -9.992 1 92.5 242 TYR B CA 1
ATOM 7565 C C . TYR B 1 242 ? -4.09 -46.5 -9.648 1 92.5 242 TYR B C 1
ATOM 7567 O O . TYR B 1 242 ? -3.049 -46.594 -9 1 92.5 242 TYR B O 1
ATOM 7575 N N . LEU B 1 243 ? -4.578 -45.344 -10.195 1 92.69 243 LEU B N 1
ATOM 7576 C CA . LEU B 1 243 ? -3.824 -44.094 -10.039 1 92.69 243 LEU B CA 1
ATOM 7577 C C . LEU B 1 243 ? -4.492 -43.188 -9.023 1 92.69 243 LEU B C 1
ATOM 7579 O O . LEU B 1 243 ? -5.711 -42.969 -9.062 1 92.69 243 LEU B O 1
ATOM 7583 N N . THR B 1 244 ? -3.643 -42.719 -8.031 1 90.56 244 THR B N 1
ATOM 7584 C CA . THR B 1 244 ? -4.117 -41.719 -7.082 1 90.56 244 THR B CA 1
ATOM 7585 C C . THR B 1 244 ? -3.26 -40.438 -7.152 1 90.56 244 THR B C 1
ATOM 7587 O O . THR B 1 244 ? -2.029 -40.531 -7.145 1 90.56 244 THR B O 1
ATOM 7590 N N . LEU B 1 245 ? -3.967 -39.344 -7.344 1 92.44 245 LEU B N 1
ATOM 7591 C CA . LEU B 1 245 ? -3.318 -38.031 -7.301 1 92.44 245 LEU B CA 1
ATOM 7592 C C . LEU B 1 245 ? -3.611 -37.312 -5.984 1 92.44 245 LEU B C 1
ATOM 7594 O O . LEU B 1 245 ? -4.773 -37.156 -5.609 1 92.44 245 LEU B O 1
ATOM 7598 N N . ARG B 1 246 ? -2.596 -36.938 -5.234 1 85.56 246 ARG B N 1
ATOM 7599 C CA . ARG B 1 246 ? -2.736 -36.219 -3.98 1 85.56 246 ARG B CA 1
ATOM 7600 C C . ARG B 1 246 ? -1.899 -34.938 -3.994 1 85.56 246 ARG B C 1
ATOM 7602 O O . ARG B 1 246 ? -0.785 -34.938 -4.52 1 85.56 246 ARG B O 1
ATOM 7609 N N . PRO B 1 247 ? -2.59 -33.938 -3.469 1 80.06 247 PRO B N 1
ATOM 7610 C CA . PRO B 1 247 ? -1.738 -32.75 -3.25 1 80.06 247 PRO B CA 1
ATOM 7611 C C . PRO B 1 247 ? -0.638 -33.031 -2.221 1 80.06 247 PRO B C 1
ATOM 7613 O O . PRO B 1 247 ? -0.879 -33.656 -1.202 1 80.06 247 PRO B O 1
ATOM 7616 N N . ALA B 1 248 ? 0.576 -32.75 -2.664 1 73.38 248 ALA B N 1
ATOM 7617 C CA . ALA B 1 248 ? 1.667 -32.781 -1.695 1 73.38 248 ALA B CA 1
ATOM 7618 C C . ALA B 1 248 ? 1.638 -31.562 -0.772 1 73.38 248 ALA B C 1
ATOM 7620 O O . ALA B 1 248 ? 0.827 -30.656 -0.961 1 73.38 248 ALA B O 1
ATOM 7621 N N . ASN B 1 249 ? 2.426 -31.75 0.308 1 75.94 249 ASN B N 1
ATOM 7622 C CA . ASN B 1 249 ? 2.646 -30.562 1.122 1 75.94 249 ASN B CA 1
ATOM 7623 C C . ASN B 1 249 ? 3.416 -29.484 0.354 1 75.94 249 ASN B C 1
ATOM 7625 O O . ASN B 1 249 ? 4.52 -29.75 -0.136 1 75.94 249 ASN B O 1
ATOM 7629 N N . GLY B 1 250 ? 2.744 -28.484 -0.057 1 89.12 250 GLY B N 1
ATOM 7630 C CA . GLY B 1 250 ? 3.361 -27.422 -0.821 1 89.12 250 GLY B CA 1
ATOM 7631 C C . GLY B 1 250 ? 2.768 -27.25 -2.209 1 89.12 250 GLY B C 1
ATOM 7632 O O . GLY B 1 250 ? 1.551 -27.344 -2.383 1 89.12 250 GLY B O 1
ATOM 7633 N N . THR B 1 251 ? 3.734 -27.062 -3.209 1 93.56 251 THR B N 1
ATOM 7634 C CA . THR B 1 251 ? 3.26 -26.75 -4.551 1 93.56 251 THR B CA 1
ATOM 7635 C C . THR B 1 251 ? 3.256 -28 -5.434 1 93.56 251 THR B C 1
ATOM 7637 O O . THR B 1 251 ? 2.664 -28 -6.516 1 93.56 251 THR B O 1
ATOM 7640 N N . ALA B 1 252 ? 3.807 -29.062 -5 1 94.19 252 ALA B N 1
ATOM 7641 C CA . ALA B 1 252 ? 3.986 -30.266 -5.801 1 94.19 252 ALA B CA 1
ATOM 7642 C C . ALA B 1 252 ? 2.758 -31.172 -5.723 1 94.19 252 ALA B C 1
ATOM 7644 O O . ALA B 1 252 ? 1.949 -31.047 -4.797 1 94.19 252 ALA B O 1
ATOM 7645 N N . ALA B 1 253 ? 2.643 -32 -6.727 1 95 253 ALA B N 1
ATOM 7646 C CA . ALA B 1 253 ? 1.646 -33.062 -6.75 1 95 253 ALA B CA 1
ATOM 7647 C C . ALA B 1 253 ? 2.309 -34.438 -6.711 1 95 253 ALA B C 1
ATOM 7649 O O . ALA B 1 253 ? 3.361 -34.656 -7.32 1 95 253 ALA B O 1
ATOM 7650 N N . HIS B 1 254 ? 1.62 -35.375 -5.984 1 93.69 254 HIS B N 1
ATOM 7651 C CA . HIS B 1 254 ? 2.104 -36.75 -5.902 1 93.69 254 HIS B CA 1
ATOM 7652 C C . HIS B 1 254 ? 1.14 -37.719 -6.582 1 93.69 254 HIS B C 1
ATOM 7654 O O . HIS B 1 254 ? -0.071 -37.656 -6.359 1 93.69 254 HIS B O 1
ATOM 7660 N N . ILE B 1 255 ? 1.752 -38.5 -7.391 1 94.19 255 ILE B N 1
ATOM 7661 C CA . ILE B 1 255 ? 0.999 -39.562 -8.031 1 94.19 255 ILE B CA 1
ATOM 7662 C C . ILE B 1 255 ? 1.5 -40.938 -7.531 1 94.19 255 ILE B C 1
ATOM 7664 O O . ILE B 1 255 ? 2.709 -41.156 -7.402 1 94.19 255 ILE B O 1
ATOM 7668 N N . THR B 1 256 ? 0.523 -41.812 -7.203 1 91.25 256 THR B N 1
ATOM 7669 C CA . THR B 1 256 ? 0.86 -43.156 -6.82 1 91.25 256 THR B CA 1
ATOM 7670 C C . THR B 1 256 ? 0.069 -44.156 -7.648 1 91.25 256 THR B C 1
ATOM 7672 O O . THR B 1 256 ? -1.156 -44.062 -7.75 1 91.25 256 THR B O 1
ATOM 7675 N N . TRP B 1 257 ? 0.855 -45.031 -8.312 1 93.12 257 TRP B N 1
ATOM 7676 C CA . TRP B 1 257 ? 0.246 -46.188 -8.984 1 93.12 257 TRP B CA 1
ATOM 7677 C C . TRP B 1 257 ? 0.268 -47.438 -8.094 1 93.12 257 TRP B C 1
ATOM 7679 O O . TRP B 1 257 ? 1.301 -47.75 -7.504 1 93.12 257 TRP B O 1
ATOM 7689 N N . VAL B 1 258 ? -0.928 -48.062 -7.996 1 92.88 258 VAL B N 1
ATOM 7690 C CA . VAL B 1 258 ? -1.005 -49.281 -7.203 1 92.88 258 VAL B CA 1
ATOM 7691 C C . VAL B 1 258 ? -1.703 -50.375 -8.008 1 92.88 258 VAL B C 1
ATOM 7693 O O . VAL B 1 258 ? -2.748 -50.125 -8.617 1 92.88 258 VAL B O 1
ATOM 7696 N N . CYS B 1 259 ? -1.099 -51.531 -8.109 1 92.5 259 CYS B N 1
ATOM 7697 C CA . CYS B 1 259 ? -1.744 -52.688 -8.773 1 92.5 259 CYS B CA 1
ATOM 7698 C C . CYS B 1 259 ? -2.428 -53.594 -7.762 1 92.5 259 CYS B C 1
ATOM 7700 O O . CYS B 1 259 ? -2.205 -53.469 -6.559 1 92.5 259 CYS B O 1
ATOM 7702 N N . PRO B 1 260 ? -3.244 -54.469 -8.25 1 91.62 260 PRO B N 1
ATOM 7703 C CA . PRO B 1 260 ? -3.965 -55.375 -7.328 1 91.62 260 PRO B CA 1
ATOM 7704 C C . PRO B 1 260 ? -3.031 -56.25 -6.512 1 91.62 260 PRO B C 1
ATOM 7706 O O . PRO B 1 260 ? -3.404 -56.719 -5.434 1 91.62 260 PRO B O 1
ATOM 7709 N N . GLU B 1 261 ? -1.888 -56.5 -6.953 1 92.69 261 GLU B N 1
ATOM 7710 C CA . GLU B 1 261 ? -0.933 -57.344 -6.254 1 92.69 261 GLU B CA 1
ATOM 7711 C C . GLU B 1 261 ? -0.152 -56.562 -5.207 1 92.69 261 GLU B C 1
ATOM 7713 O O . GLU B 1 261 ? 0.719 -57.094 -4.527 1 92.69 261 GLU B O 1
ATOM 7718 N N . GLY B 1 262 ? -0.357 -55.25 -5.113 1 90.5 262 GLY B N 1
ATOM 7719 C CA . GLY B 1 262 ? 0.221 -54.438 -4.059 1 90.5 262 GLY B CA 1
ATOM 7720 C C . GLY B 1 262 ? 1.479 -53.688 -4.488 1 90.5 262 GLY B C 1
ATOM 7721 O O . GLY B 1 262 ? 2.1 -53 -3.689 1 90.5 262 GLY B O 1
ATOM 7722 N N . HIS B 1 263 ? 1.951 -53.906 -5.785 1 92.19 263 HIS B N 1
ATOM 7723 C CA . HIS B 1 263 ? 3.105 -53.156 -6.277 1 92.19 263 HIS B CA 1
ATOM 7724 C C . HIS B 1 263 ? 2.787 -51.656 -6.406 1 92.19 263 HIS B C 1
ATOM 7726 O O . HIS B 1 263 ? 1.686 -51.281 -6.82 1 92.19 263 HIS B O 1
ATOM 7732 N N . GLN B 1 264 ? 3.812 -50.844 -5.883 1 90.75 264 GLN B N 1
ATOM 7733 C CA . GLN B 1 264 ? 3.568 -49.406 -5.879 1 90.75 264 GLN B CA 1
ATOM 7734 C C . GLN B 1 264 ? 4.68 -48.656 -6.613 1 90.75 264 GLN B C 1
ATOM 7736 O O . GLN B 1 264 ? 5.84 -49.062 -6.57 1 90.75 264 GLN B O 1
ATOM 7741 N N . ARG B 1 265 ? 4.297 -47.594 -7.348 1 91.12 265 ARG B N 1
ATOM 7742 C CA . ARG B 1 265 ? 5.199 -46.656 -7.984 1 91.12 265 ARG B CA 1
ATOM 7743 C C . ARG B 1 265 ? 4.742 -45.219 -7.738 1 91.12 265 ARG B C 1
ATOM 7745 O O . ARG B 1 265 ? 3.543 -44.938 -7.707 1 91.12 265 ARG B O 1
ATOM 7752 N N . GLY B 1 266 ? 5.777 -44.406 -7.469 1 90.81 266 GLY B N 1
ATOM 7753 C CA . GLY B 1 266 ? 5.43 -43.031 -7.172 1 90.81 266 GLY B CA 1
ATOM 7754 C C . GLY B 1 266 ? 6.035 -42.031 -8.148 1 90.81 266 GLY B C 1
ATOM 7755 O O . GLY B 1 266 ? 7.023 -42.344 -8.82 1 90.81 266 GLY B O 1
ATOM 7756 N N . PHE B 1 267 ? 5.426 -40.906 -8.305 1 93.5 267 PHE B N 1
ATOM 7757 C CA . PHE B 1 267 ? 5.879 -39.781 -9.117 1 93.5 267 PHE B CA 1
ATOM 7758 C C . PHE B 1 267 ? 5.582 -38.438 -8.414 1 93.5 267 PHE B C 1
ATOM 7760 O O . PHE B 1 267 ? 4.5 -38.25 -7.859 1 93.5 267 PHE B O 1
ATOM 7767 N N . CYS B 1 268 ? 6.629 -37.625 -8.383 1 94.75 268 CYS B N 1
ATOM 7768 C CA . CYS B 1 268 ? 6.449 -36.281 -7.871 1 94.75 268 CYS B CA 1
ATOM 7769 C C . CYS B 1 268 ? 6.617 -35.25 -8.984 1 94.75 268 CYS B C 1
ATOM 7771 O O . CYS B 1 268 ? 7.531 -35.344 -9.797 1 94.75 268 CYS B O 1
ATOM 7773 N N . SER B 1 269 ? 5.781 -34.312 -9.031 1 96.31 269 SER B N 1
ATOM 7774 C CA . SER B 1 269 ? 5.758 -33.344 -10.109 1 96.31 269 SER B CA 1
ATOM 7775 C C . SER B 1 269 ? 6.992 -32.438 -10.07 1 96.31 269 SER B C 1
ATOM 7777 O O . SER B 1 269 ? 7.223 -31.656 -10.992 1 96.31 269 SER B O 1
ATOM 7779 N N . GLN B 1 270 ? 7.77 -32.562 -9.016 1 96.25 270 GLN B N 1
ATOM 7780 C CA . GLN B 1 270 ? 8.945 -31.719 -8.867 1 96.25 270 GLN B CA 1
ATOM 7781 C C . GLN B 1 270 ? 10.141 -32.5 -8.359 1 96.25 270 GLN B C 1
ATOM 7783 O O . GLN B 1 270 ? 9.977 -33.5 -7.629 1 96.25 270 GLN B O 1
ATOM 7788 N N . GLU B 1 271 ? 11.297 -32 -8.75 1 95.56 271 GLU B N 1
ATOM 7789 C CA . GLU B 1 271 ? 12.508 -32.562 -8.141 1 95.56 271 GLU B CA 1
ATOM 7790 C C . GLU B 1 271 ? 12.719 -32 -6.738 1 95.56 271 GLU B C 1
ATOM 7792 O O . GLU B 1 271 ? 12.039 -31.062 -6.324 1 95.56 271 GLU B O 1
ATOM 7797 N N . MET B 1 272 ? 13.625 -32.594 -6.109 1 92.62 272 MET B N 1
ATOM 7798 C CA . MET B 1 272 ? 14 -32.125 -4.777 1 92.62 272 MET B CA 1
ATOM 7799 C C . MET B 1 272 ? 15.406 -31.531 -4.789 1 92.62 272 MET B C 1
ATOM 7801 O O . MET B 1 272 ? 16.297 -32.031 -5.492 1 92.62 272 MET B O 1
ATOM 7805 N N . SER B 1 273 ? 15.562 -30.453 -4.191 1 90.06 273 SER B N 1
ATOM 7806 C CA . SER B 1 273 ? 16.859 -29.906 -3.854 1 90.06 273 SER B CA 1
ATOM 7807 C C . SER B 1 273 ? 17.094 -29.906 -2.346 1 90.06 273 SER B C 1
ATOM 7809 O O . SER B 1 273 ? 16.406 -29.188 -1.607 1 90.06 273 SER B O 1
ATOM 7811 N N . GLY B 1 274 ? 18.031 -30.656 -1.898 1 85 274 GLY B N 1
ATOM 7812 C CA . GLY B 1 274 ? 18.062 -30.953 -0.474 1 85 274 GLY B CA 1
ATOM 7813 C C . GLY B 1 274 ? 16.844 -31.703 0.006 1 85 274 GLY B C 1
ATOM 7814 O O . GLY B 1 274 ? 16.516 -32.781 -0.516 1 85 274 GLY B O 1
ATOM 7815 N N . ARG B 1 275 ? 16.125 -31.062 0.84 1 84.88 275 ARG B N 1
ATOM 7816 C CA . ARG B 1 275 ? 14.93 -31.719 1.373 1 84.88 275 ARG B CA 1
ATOM 7817 C C . ARG B 1 275 ? 13.672 -30.922 1.025 1 84.88 275 ARG B C 1
ATOM 7819 O O . ARG B 1 275 ? 12.633 -31.094 1.672 1 84.88 275 ARG B O 1
ATOM 7826 N N . SER B 1 276 ? 13.828 -30.109 0.054 1 89.75 276 SER B N 1
ATOM 7827 C CA . SER B 1 276 ? 12.695 -29.281 -0.334 1 89.75 276 SER B CA 1
ATOM 7828 C C . SER B 1 276 ? 12.359 -29.453 -1.813 1 89.75 276 SER B C 1
ATOM 7830 O O . SER B 1 276 ? 13.258 -29.625 -2.639 1 89.75 276 SER B O 1
ATOM 7832 N N . HIS B 1 277 ? 11.109 -29.469 -2.066 1 93.88 277 HIS B N 1
ATOM 7833 C CA . HIS B 1 277 ? 10.711 -29.422 -3.471 1 93.88 277 HIS B CA 1
ATOM 7834 C C . HIS B 1 277 ? 11.211 -28.141 -4.141 1 93.88 277 HIS B C 1
ATOM 7836 O O . HIS B 1 277 ? 11.188 -27.062 -3.539 1 93.88 277 HIS B O 1
ATOM 7842 N N . VAL B 1 278 ? 11.641 -28.234 -5.367 1 96.38 278 VAL B N 1
ATOM 7843 C CA . VAL B 1 278 ? 12.195 -27.125 -6.125 1 96.38 278 VAL B CA 1
ATOM 7844 C C . VAL B 1 278 ? 11.156 -26.016 -6.238 1 96.38 278 VAL B C 1
ATOM 7846 O O . VAL B 1 278 ? 11.484 -24.828 -6.059 1 96.38 278 VAL B O 1
ATOM 7849 N N . GLY B 1 279 ? 9.953 -26.391 -6.512 1 96.69 279 GLY B N 1
ATOM 7850 C CA . GLY B 1 279 ? 8.898 -25.391 -6.664 1 96.69 279 GLY B CA 1
ATOM 7851 C C . GLY B 1 279 ? 8.609 -24.625 -5.391 1 96.69 279 GLY B C 1
ATOM 7852 O O . GLY B 1 279 ? 8.289 -23.438 -5.434 1 96.69 279 GLY B O 1
ATOM 7853 N N . ASP B 1 280 ? 8.719 -25.25 -4.254 1 95.62 280 ASP B N 1
ATOM 7854 C CA . ASP B 1 280 ? 8.484 -24.594 -2.971 1 95.62 280 ASP B CA 1
ATOM 7855 C C . ASP B 1 280 ? 9.539 -23.531 -2.697 1 95.62 280 ASP B C 1
ATOM 7857 O O . ASP B 1 280 ? 9.203 -22.406 -2.305 1 95.62 280 ASP B O 1
ATOM 7861 N N . MET B 1 281 ? 10.734 -23.891 -2.951 1 96.5 281 MET B N 1
ATOM 7862 C CA . MET B 1 281 ? 11.836 -22.969 -2.713 1 96.5 281 MET B CA 1
ATOM 7863 C C . MET B 1 281 ? 11.789 -21.797 -3.695 1 96.5 281 MET B C 1
ATOM 7865 O O . MET B 1 281 ? 12.039 -20.656 -3.32 1 96.5 281 MET B O 1
ATOM 7869 N N . MET B 1 282 ? 11.5 -22.125 -4.906 1 97.88 282 MET B N 1
ATOM 7870 C CA . MET B 1 282 ? 11.422 -21.109 -5.941 1 97.88 282 MET B CA 1
ATOM 7871 C C . MET B 1 282 ? 10.312 -20.094 -5.621 1 97.88 282 MET B C 1
ATOM 7873 O O . MET B 1 282 ? 10.531 -18.891 -5.703 1 97.88 282 MET B O 1
ATOM 7877 N N . MET B 1 283 ? 9.188 -20.609 -5.238 1 97.88 283 MET B N 1
ATOM 7878 C CA . MET B 1 283 ? 8.039 -19.75 -4.965 1 97.88 283 MET B CA 1
ATOM 7879 C C . MET B 1 283 ? 8.266 -18.922 -3.707 1 97.88 283 MET B C 1
ATOM 7881 O O . MET B 1 283 ? 7.992 -17.719 -3.693 1 97.88 283 MET B O 1
ATOM 7885 N N . SER B 1 284 ? 8.758 -19.516 -2.68 1 97.69 284 SER B N 1
ATOM 7886 C CA . SER B 1 284 ? 9.055 -18.781 -1.451 1 97.69 284 SER B CA 1
ATOM 7887 C C . SER B 1 284 ? 10.055 -17.672 -1.704 1 97.69 284 SER B C 1
ATOM 7889 O O . SER B 1 284 ? 9.867 -16.547 -1.224 1 97.69 284 SER B O 1
ATOM 7891 N N . SER B 1 285 ? 11.094 -18 -2.451 1 98.56 285 SER B N 1
ATOM 7892 C CA . SER B 1 285 ? 12.133 -17.031 -2.76 1 98.56 285 SER B CA 1
ATOM 7893 C C . SER B 1 285 ? 11.578 -15.875 -3.596 1 98.56 285 SER B C 1
ATOM 7895 O O . SER B 1 285 ? 11.836 -14.711 -3.301 1 98.56 285 SER B O 1
ATOM 7897 N N . ALA B 1 286 ? 10.82 -16.266 -4.578 1 98.44 286 ALA B N 1
ATOM 7898 C CA . ALA B 1 286 ? 10.289 -15.258 -5.496 1 98.44 286 ALA B CA 1
ATOM 7899 C C . ALA B 1 286 ? 9.336 -14.312 -4.781 1 98.44 286 ALA B C 1
ATOM 7901 O O . ALA B 1 286 ? 9.258 -13.125 -5.113 1 98.44 286 ALA B O 1
ATOM 7902 N N . ILE B 1 287 ? 8.594 -14.789 -3.834 1 98.19 287 ILE B N 1
ATOM 7903 C CA . ILE B 1 287 ? 7.668 -13.953 -3.076 1 98.19 287 ILE B CA 1
ATOM 7904 C C . ILE B 1 287 ? 8.438 -12.836 -2.383 1 98.19 287 ILE B C 1
ATOM 7906 O O . ILE B 1 287 ? 8.094 -11.656 -2.52 1 98.19 287 ILE B O 1
ATOM 7910 N N . LEU B 1 288 ? 9.484 -13.164 -1.73 1 98 288 LEU B N 1
ATOM 7911 C CA . LEU B 1 288 ? 10.266 -12.156 -1.016 1 98 288 LEU B CA 1
ATOM 7912 C C . LEU B 1 288 ? 11.055 -11.289 -1.988 1 98 288 LEU B C 1
ATOM 7914 O O . LEU B 1 288 ? 11.062 -10.062 -1.866 1 98 288 LEU B O 1
ATOM 7918 N N . LEU B 1 289 ? 11.68 -11.883 -3.012 1 98.44 289 LEU B N 1
ATOM 7919 C CA . LEU B 1 289 ? 12.578 -11.172 -3.92 1 98.44 289 LEU B CA 1
ATOM 7920 C C . LEU B 1 289 ? 11.805 -10.188 -4.785 1 98.44 289 LEU B C 1
ATOM 7922 O O . LEU B 1 289 ? 12.367 -9.188 -5.254 1 98.44 289 LEU B O 1
ATOM 7926 N N . SER B 1 290 ? 10.547 -10.477 -4.984 1 97.19 290 SER B N 1
ATOM 7927 C CA . SER B 1 290 ? 9.734 -9.578 -5.805 1 97.19 290 SER B CA 1
ATOM 7928 C C . SER B 1 290 ? 9 -8.562 -4.941 1 97.19 290 SER B C 1
ATOM 7930 O O . SER B 1 290 ? 8.297 -7.691 -5.461 1 97.19 290 SER B O 1
ATOM 7932 N N . GLY B 1 291 ? 9.07 -8.656 -3.668 1 95.69 291 GLY B N 1
ATOM 7933 C CA . GLY B 1 291 ? 8.438 -7.719 -2.764 1 95.69 291 GLY B CA 1
ATOM 7934 C C . GLY B 1 291 ? 6.973 -8.039 -2.504 1 95.69 291 GLY B C 1
ATOM 7935 O O . GLY B 1 291 ? 6.23 -7.191 -1.996 1 95.69 291 GLY B O 1
ATOM 7936 N N . ASN B 1 292 ? 6.52 -9.25 -2.836 1 96 292 ASN B N 1
ATOM 7937 C CA . ASN B 1 292 ? 5.141 -9.656 -2.59 1 96 292 ASN B CA 1
ATOM 7938 C C . ASN B 1 292 ? 4.941 -10.125 -1.15 1 96 292 ASN B C 1
ATOM 7940 O O . ASN B 1 292 ? 5.91 -10.422 -0.451 1 96 292 ASN B O 1
ATOM 7944 N N . ASN B 1 293 ? 3.713 -10.047 -0.748 1 93.56 293 ASN B N 1
ATOM 7945 C CA . ASN B 1 293 ? 3.312 -10.516 0.573 1 93.56 293 ASN B CA 1
ATOM 7946 C C . ASN B 1 293 ? 2.746 -11.938 0.515 1 93.56 293 ASN B C 1
ATOM 7948 O O . ASN B 1 293 ? 1.922 -12.242 -0.348 1 93.56 293 ASN B O 1
ATOM 7952 N N . PHE B 1 294 ? 3.197 -12.773 1.402 1 95.5 294 PHE B N 1
ATOM 7953 C CA . PHE B 1 294 ? 2.814 -14.18 1.359 1 95.5 294 PHE B CA 1
ATOM 7954 C C . PHE B 1 294 ? 1.305 -14.336 1.501 1 95.5 294 PHE B C 1
ATOM 7956 O O . PHE B 1 294 ? 0.688 -15.125 0.79 1 95.5 294 PHE B O 1
ATOM 7963 N N . ASP B 1 295 ? 0.717 -13.625 2.426 1 91.31 295 ASP B N 1
ATOM 7964 C CA . ASP B 1 295 ? -0.71 -13.789 2.689 1 91.31 295 ASP B CA 1
ATOM 7965 C C . ASP B 1 295 ? -1.538 -13.461 1.45 1 91.31 295 ASP B C 1
ATOM 7967 O O . ASP B 1 295 ? -2.549 -14.109 1.182 1 91.31 295 ASP B O 1
ATOM 7971 N N . LYS B 1 296 ? -1.12 -12.5 0.722 1 93.88 296 LYS B N 1
ATOM 7972 C CA . LYS B 1 296 ? -1.818 -12.125 -0.504 1 93.88 296 LYS B CA 1
ATOM 7973 C C . LYS B 1 296 ? -1.659 -13.203 -1.578 1 93.88 296 LYS B C 1
ATOM 7975 O O . LYS B 1 296 ? -2.594 -13.477 -2.334 1 93.88 296 LYS B O 1
ATOM 7980 N N . ILE B 1 297 ? -0.47 -13.719 -1.643 1 97.12 297 ILE B N 1
ATOM 7981 C CA . ILE B 1 297 ? -0.21 -14.75 -2.643 1 97.12 297 ILE B CA 1
ATOM 7982 C C . ILE B 1 297 ? -0.967 -16.016 -2.277 1 97.12 297 ILE B C 1
ATOM 7984 O O . ILE B 1 297 ? -1.476 -16.719 -3.156 1 97.12 297 ILE B O 1
ATOM 7988 N N . GLN B 1 298 ? -0.958 -16.312 -1.005 1 95.88 298 GLN B N 1
ATOM 7989 C CA . GLN B 1 298 ? -1.706 -17.484 -0.557 1 95.88 298 GLN B CA 1
ATOM 7990 C C . GLN B 1 298 ? -3.188 -17.359 -0.896 1 95.88 298 GLN B C 1
ATOM 7992 O O . GLN B 1 298 ? -3.826 -18.328 -1.299 1 95.88 298 GLN B O 1
ATOM 7997 N N . LYS B 1 299 ? -3.75 -16.203 -0.672 1 95.56 299 LYS B N 1
ATOM 7998 C CA . LYS B 1 299 ? -5.145 -15.953 -1.03 1 95.56 299 LYS B CA 1
ATOM 7999 C C . LYS B 1 299 ? -5.367 -16.141 -2.529 1 95.56 299 LYS B C 1
ATOM 8001 O O . LYS B 1 299 ? -6.363 -16.734 -2.947 1 95.56 299 LYS B O 1
ATOM 8006 N N . LEU B 1 300 ? -4.469 -15.609 -3.324 1 97.75 300 LEU B N 1
ATOM 8007 C CA . LEU B 1 300 ? -4.527 -15.789 -4.773 1 97.75 300 LEU B CA 1
ATOM 8008 C C . LEU B 1 300 ? -4.52 -17.266 -5.137 1 97.75 300 LEU B C 1
ATOM 8010 O O . LEU B 1 300 ? -5.324 -17.719 -5.957 1 97.75 300 LEU B O 1
ATOM 8014 N N . ALA B 1 301 ? -3.602 -18.016 -4.516 1 97.56 301 ALA B N 1
ATOM 8015 C CA . ALA B 1 301 ? -3.498 -19.438 -4.789 1 97.56 301 ALA B CA 1
ATOM 8016 C C . ALA B 1 301 ? -4.781 -20.172 -4.406 1 97.56 301 ALA B C 1
ATOM 8018 O O . ALA B 1 301 ? -5.242 -21.062 -5.129 1 97.56 301 ALA B O 1
ATOM 8019 N N . THR B 1 302 ? -5.352 -19.734 -3.32 1 96.12 302 THR B N 1
ATOM 8020 C CA . THR B 1 302 ? -6.59 -20.359 -2.855 1 96.12 302 THR B CA 1
ATOM 8021 C C . THR B 1 302 ? -7.727 -20.094 -3.84 1 96.12 302 THR B C 1
ATOM 8023 O O . THR B 1 302 ? -8.477 -21.016 -4.184 1 96.12 302 THR B O 1
ATOM 8026 N N . PHE B 1 303 ? -7.832 -18.906 -4.273 1 97.69 303 PHE B N 1
ATOM 8027 C CA . PHE B 1 303 ? -8.906 -18.547 -5.191 1 97.69 303 PHE B CA 1
ATOM 8028 C C . PHE B 1 303 ? -8.703 -19.203 -6.551 1 97.69 303 PHE B C 1
ATOM 8030 O O . PHE B 1 303 ? -9.672 -19.516 -7.246 1 97.69 303 PHE B O 1
ATOM 8037 N N . ALA B 1 304 ? -7.438 -19.438 -6.906 1 97.56 304 ALA B N 1
ATOM 8038 C CA . ALA B 1 304 ? -7.121 -20.094 -8.172 1 97.56 304 ALA B CA 1
ATOM 8039 C C . ALA B 1 304 ? -7.137 -21.609 -8.023 1 97.56 304 ALA B C 1
ATOM 8041 O O . ALA B 1 304 ? -6.922 -22.344 -9 1 97.56 304 ALA B O 1
ATOM 8042 N N . ARG B 1 305 ? -7.301 -22.109 -6.785 1 96.25 305 ARG B N 1
ATOM 8043 C CA . ARG B 1 305 ? -7.227 -23.531 -6.477 1 96.25 305 ARG B CA 1
ATOM 8044 C C . ARG B 1 305 ? -5.879 -24.109 -6.887 1 96.25 305 ARG B C 1
ATOM 8046 O O . ARG B 1 305 ? -5.812 -25.203 -7.449 1 96.25 305 ARG B O 1
ATOM 8053 N N . LEU B 1 306 ? -4.906 -23.328 -6.777 1 97.31 306 LEU B N 1
ATOM 8054 C CA . LEU B 1 306 ? -3.52 -23.75 -6.965 1 97.31 306 LEU B CA 1
ATOM 8055 C C . LEU B 1 306 ? -2.934 -24.297 -5.668 1 97.31 306 LEU B C 1
ATOM 8057 O O . LEU B 1 306 ? -2.922 -23.609 -4.648 1 97.31 306 LEU B O 1
ATOM 8061 N N . ASN B 1 307 ? -2.533 -25.531 -5.742 1 95.31 307 ASN B N 1
ATOM 8062 C CA . ASN B 1 307 ? -1.841 -26.078 -4.578 1 95.31 307 ASN B CA 1
ATOM 8063 C C . ASN B 1 307 ? -0.597 -25.266 -4.234 1 95.31 307 ASN B C 1
ATOM 8065 O O . ASN B 1 307 ? 0.233 -25 -5.105 1 95.31 307 ASN B O 1
ATOM 8069 N N . PHE B 1 308 ? -0.52 -24.891 -2.883 1 95.75 308 PHE B N 1
ATOM 8070 C CA . PHE B 1 308 ? 0.518 -23.922 -2.539 1 95.75 308 PHE B CA 1
ATOM 8071 C C . PHE B 1 308 ? 1.107 -24.234 -1.167 1 95.75 308 PHE B C 1
ATOM 8073 O O . PHE B 1 308 ? 0.621 -25.109 -0.458 1 95.75 308 PHE B O 1
ATOM 8080 N N . LEU B 1 309 ? 2.166 -23.641 -0.899 1 93.38 309 LEU B N 1
ATOM 8081 C CA . LEU B 1 309 ? 2.875 -23.938 0.344 1 93.38 309 LEU B CA 1
ATOM 8082 C C . LEU B 1 309 ? 2.172 -23.281 1.532 1 93.38 309 LEU B C 1
ATOM 8084 O O . LEU B 1 309 ? 1.414 -22.328 1.364 1 93.38 309 LEU B O 1
ATOM 8088 N N . SER B 1 310 ? 2.471 -23.797 2.721 1 91.5 310 SER B N 1
ATOM 8089 C CA . SER B 1 310 ? 1.914 -23.266 3.957 1 91.5 310 SER B CA 1
ATOM 8090 C C . SER B 1 310 ? 2.703 -22.047 4.438 1 91.5 310 SER B C 1
ATOM 8092 O O . SER B 1 310 ? 3.842 -21.844 4.02 1 91.5 310 SER B O 1
ATOM 8094 N N . LYS B 1 311 ? 2.07 -21.266 5.277 1 91.31 311 LYS B N 1
ATOM 8095 C CA . LYS B 1 311 ? 2.717 -20.094 5.848 1 91.31 311 LYS B CA 1
ATOM 8096 C C . LYS B 1 311 ? 3.945 -20.484 6.664 1 91.31 311 LYS B C 1
ATOM 8098 O O . LYS B 1 311 ? 4.965 -19.797 6.629 1 91.31 311 LYS B O 1
ATOM 8103 N N . THR B 1 312 ? 3.848 -21.562 7.344 1 87.44 312 THR B N 1
ATOM 8104 C CA . THR B 1 312 ? 4.949 -22.031 8.172 1 87.44 312 THR B CA 1
ATOM 8105 C C . THR B 1 312 ? 6.16 -22.391 7.316 1 87.44 312 THR B C 1
ATOM 8107 O O . THR B 1 312 ? 7.293 -22.047 7.652 1 87.44 312 THR B O 1
ATOM 8110 N N . THR B 1 313 ? 5.895 -23.125 6.238 1 90.38 313 THR B N 1
ATOM 8111 C CA . THR B 1 313 ? 6.973 -23.484 5.324 1 90.38 313 THR B CA 1
ATOM 8112 C C . THR B 1 313 ? 7.637 -22.234 4.758 1 90.38 313 THR B C 1
ATOM 8114 O O . THR B 1 313 ? 8.867 -22.141 4.723 1 90.38 313 THR B O 1
ATOM 8117 N N . PHE B 1 314 ? 6.879 -21.266 4.414 1 94.38 314 PHE B N 1
ATOM 8118 C CA . PHE B 1 314 ? 7.395 -20.016 3.869 1 94.38 314 PHE B CA 1
ATOM 8119 C C . PHE B 1 314 ? 8.266 -19.297 4.895 1 94.38 314 PHE B C 1
ATOM 8121 O O . PHE B 1 314 ? 9.367 -18.844 4.574 1 94.38 314 PHE B O 1
ATOM 8128 N N . GLN B 1 315 ? 7.738 -19.188 6.07 1 91.31 315 GLN B N 1
ATOM 8129 C CA . GLN B 1 315 ? 8.445 -18.453 7.125 1 91.31 315 GLN B CA 1
ATOM 8130 C C . GLN B 1 315 ? 9.781 -19.125 7.445 1 91.31 315 GLN B C 1
ATOM 8132 O O . GLN B 1 315 ? 10.773 -18.453 7.695 1 91.31 315 GLN B O 1
ATOM 8137 N N . GLN B 1 316 ? 9.797 -20.406 7.43 1 90.38 316 GLN B N 1
ATOM 8138 C CA . GLN B 1 316 ? 11.031 -21.141 7.707 1 90.38 316 GLN B CA 1
ATOM 8139 C C . GLN B 1 316 ? 12.039 -20.953 6.578 1 90.38 316 GLN B C 1
ATOM 8141 O O . GLN B 1 316 ? 13.219 -20.719 6.832 1 90.38 316 GLN B O 1
ATOM 8146 N N . GLN B 1 317 ? 11.609 -21.125 5.367 1 94.12 317 GLN B N 1
ATOM 8147 C CA . GLN B 1 317 ? 12.508 -20.938 4.234 1 94.12 317 GLN B CA 1
ATOM 8148 C C . GLN B 1 317 ? 13.031 -19.5 4.184 1 94.12 317 GLN B C 1
ATOM 8150 O O . GLN B 1 317 ? 14.203 -19.281 3.889 1 94.12 317 GLN B O 1
ATOM 8155 N N . GLN B 1 318 ? 12.172 -18.578 4.453 1 95.12 318 GLN B N 1
ATOM 8156 C CA . GLN B 1 318 ? 12.539 -17.172 4.469 1 95.12 318 GLN B CA 1
ATOM 8157 C C . GLN B 1 318 ? 13.633 -16.906 5.496 1 95.12 318 GLN B C 1
ATOM 8159 O O . GLN B 1 318 ? 14.648 -16.266 5.184 1 95.12 318 GLN B O 1
ATOM 8164 N N . ALA B 1 319 ? 13.43 -17.359 6.711 1 92 319 ALA B N 1
ATOM 8165 C CA . ALA B 1 319 ? 14.32 -17.047 7.828 1 92 319 ALA B CA 1
ATOM 8166 C C . ALA B 1 319 ? 15.664 -17.75 7.676 1 92 319 ALA B C 1
ATOM 8168 O O . ALA B 1 319 ? 16.719 -17.188 7.969 1 92 319 ALA B O 1
ATOM 8169 N N . ASN B 1 320 ? 15.617 -18.953 7.145 1 92.12 320 ASN B N 1
ATOM 8170 C CA . ASN B 1 320 ? 16.812 -19.797 7.207 1 92.12 320 ASN B CA 1
ATOM 8171 C C . ASN B 1 320 ? 17.656 -19.656 5.945 1 92.12 320 ASN B C 1
ATOM 8173 O O . ASN B 1 320 ? 18.875 -19.844 5.984 1 92.12 320 ASN B O 1
ATOM 8177 N N . TYR B 1 321 ? 17.016 -19.359 4.859 1 95.75 321 TYR B N 1
ATOM 8178 C CA . TYR B 1 321 ? 17.797 -19.469 3.629 1 95.75 321 TYR B CA 1
ATOM 8179 C C . TYR B 1 321 ? 17.719 -18.172 2.824 1 95.75 321 TYR B C 1
ATOM 8181 O O . TYR B 1 321 ? 18.719 -17.672 2.332 1 95.75 321 TYR B O 1
ATOM 8189 N N . ILE B 1 322 ? 16.531 -17.594 2.641 1 98 322 ILE B N 1
ATOM 8190 C CA . ILE B 1 322 ? 16.328 -16.484 1.718 1 98 322 ILE B CA 1
ATOM 8191 C C . ILE B 1 322 ? 16.906 -15.203 2.309 1 98 322 ILE B C 1
ATOM 8193 O O . ILE B 1 322 ? 17.688 -14.508 1.647 1 98 322 ILE B O 1
ATOM 8197 N N . ILE B 1 323 ? 16.609 -14.852 3.564 1 97.12 323 ILE B N 1
ATOM 8198 C CA . ILE B 1 323 ? 17.078 -13.633 4.215 1 97.12 323 ILE B CA 1
ATOM 8199 C C . ILE B 1 323 ? 18.594 -13.648 4.301 1 97.12 323 ILE B C 1
ATOM 8201 O O . ILE B 1 323 ? 19.266 -12.695 3.895 1 97.12 323 ILE B O 1
ATOM 8205 N N . PRO B 1 324 ? 19.203 -14.766 4.742 1 96.56 324 PRO B N 1
ATOM 8206 C CA . PRO B 1 324 ? 20.672 -14.789 4.781 1 96.56 324 PRO B CA 1
ATOM 8207 C C . PRO B 1 324 ? 21.297 -14.594 3.406 1 96.56 324 PRO B C 1
ATOM 8209 O O . PRO B 1 324 ? 22.344 -13.945 3.287 1 96.56 324 PRO B O 1
ATOM 8212 N N . ALA B 1 325 ? 20.688 -15.148 2.389 1 98.44 325 ALA B N 1
ATOM 8213 C CA . ALA B 1 325 ? 21.219 -14.984 1.038 1 98.44 325 ALA B CA 1
ATOM 8214 C C . ALA B 1 325 ? 21.188 -13.523 0.61 1 98.44 325 ALA B C 1
ATOM 8216 O O . ALA B 1 325 ? 22.141 -13.023 0.002 1 98.44 325 ALA B O 1
ATOM 8217 N N . ILE B 1 326 ? 20.094 -12.82 0.889 1 98.5 326 ILE B N 1
ATOM 8218 C CA . ILE B 1 326 ? 19.953 -11.406 0.561 1 98.5 326 ILE B CA 1
ATOM 8219 C C . ILE B 1 326 ? 21 -10.586 1.314 1 98.5 326 ILE B C 1
ATOM 8221 O O . ILE B 1 326 ? 21.656 -9.727 0.733 1 98.5 326 ILE B O 1
ATOM 8225 N N . GLU B 1 327 ? 21.172 -10.875 2.561 1 97.62 327 GLU B N 1
ATOM 8226 C CA . GLU B 1 327 ? 22.125 -10.148 3.402 1 97.62 327 GLU B CA 1
ATOM 8227 C C . GLU B 1 327 ? 23.547 -10.359 2.924 1 97.62 327 GLU B C 1
ATOM 8229 O O . GLU B 1 327 ? 24.344 -9.422 2.9 1 97.62 327 GLU B O 1
ATOM 8234 N N . SER B 1 328 ? 23.828 -11.578 2.557 1 97.81 328 SER B N 1
ATOM 8235 C CA . SER B 1 328 ? 25.156 -11.867 2.031 1 97.81 328 SER B CA 1
ATOM 8236 C C . SER B 1 328 ? 25.422 -11.109 0.733 1 97.81 328 SER B C 1
ATOM 8238 O O . SER B 1 328 ? 26.516 -10.602 0.517 1 97.81 328 SER B O 1
ATOM 8240 N N . HIS B 1 329 ? 24.469 -11.141 -0.101 1 98.25 329 HIS B N 1
ATOM 8241 C CA . HIS B 1 329 ? 24.609 -10.406 -1.352 1 98.25 329 HIS B CA 1
ATOM 8242 C C . HIS B 1 329 ? 24.812 -8.914 -1.095 1 98.25 329 HIS B C 1
ATOM 8244 O O . HIS B 1 329 ? 25.656 -8.281 -1.734 1 98.25 329 HIS B O 1
ATOM 8250 N N . TRP B 1 330 ? 24.094 -8.328 -0.203 1 97.81 330 TRP B N 1
ATOM 8251 C CA . TRP B 1 330 ? 24.219 -6.914 0.142 1 97.81 330 TRP B CA 1
ATOM 8252 C C . TRP B 1 330 ? 25.609 -6.617 0.695 1 97.81 330 TRP B C 1
ATOM 8254 O O . TRP B 1 330 ? 26.219 -5.598 0.355 1 97.81 330 TRP B O 1
ATOM 8264 N N . GLU B 1 331 ? 26.094 -7.469 1.516 1 96.81 331 GLU B N 1
ATOM 8265 C CA . GLU B 1 331 ? 27.422 -7.281 2.082 1 96.81 331 GLU B CA 1
ATOM 8266 C C . GLU B 1 331 ? 28.484 -7.184 0.986 1 96.81 331 GLU B C 1
ATOM 8268 O O . GLU B 1 331 ? 29.406 -6.371 1.077 1 96.81 331 GLU B O 1
ATOM 8273 N N . ARG B 1 332 ? 28.297 -7.977 0.015 1 96.5 332 ARG B N 1
ATOM 8274 C CA . ARG B 1 332 ? 29.234 -7.941 -1.108 1 96.5 332 ARG B CA 1
ATOM 8275 C C . ARG B 1 332 ? 29.125 -6.621 -1.868 1 96.5 332 ARG B C 1
ATOM 8277 O O . ARG B 1 332 ? 30.141 -5.98 -2.162 1 96.5 332 ARG B O 1
ATOM 8284 N N . VAL B 1 333 ? 27.922 -6.234 -2.152 1 96.38 333 VAL B N 1
ATOM 8285 C CA . VAL B 1 333 ? 27.672 -4.988 -2.875 1 96.38 333 VAL B CA 1
ATOM 8286 C C . VAL B 1 333 ? 28.219 -3.811 -2.068 1 96.38 333 VAL B C 1
ATOM 8288 O O . VAL B 1 333 ? 28.844 -2.908 -2.623 1 96.38 333 VAL B O 1
ATOM 8291 N N . GLN B 1 334 ? 27.953 -3.807 -0.811 1 95.25 334 GLN B N 1
ATOM 8292 C CA . GLN B 1 334 ? 28.375 -2.729 0.07 1 95.25 334 GLN B CA 1
ATOM 8293 C C . GLN B 1 334 ? 29.906 -2.639 0.12 1 95.25 334 GLN B C 1
ATOM 8295 O O . GLN B 1 334 ? 30.469 -1.544 0.079 1 95.25 334 GLN B O 1
ATOM 8300 N N . LYS B 1 335 ? 30.531 -3.775 0.227 1 94.81 335 LYS B N 1
ATOM 8301 C CA . LYS B 1 335 ? 31.984 -3.814 0.263 1 94.81 335 LYS B CA 1
ATOM 8302 C C . LYS B 1 335 ? 32.594 -3.244 -1.021 1 94.81 335 LYS B C 1
ATOM 8304 O O . LYS B 1 335 ? 33.5 -2.432 -0.974 1 94.81 335 LYS B O 1
ATOM 8309 N N . GLU B 1 336 ? 32.031 -3.648 -2.074 1 95.25 336 GLU B N 1
ATOM 8310 C CA . GLU B 1 336 ? 32.5 -3.146 -3.363 1 95.25 336 GLU B CA 1
ATOM 8311 C C . GLU B 1 336 ? 32.281 -1.638 -3.475 1 95.25 336 GLU B C 1
ATOM 8313 O O . GLU B 1 336 ? 33.156 -0.926 -3.984 1 95.25 336 GLU B O 1
ATOM 8318 N N . THR B 1 337 ? 31.219 -1.161 -3.023 1 95.75 337 THR B N 1
ATOM 8319 C CA . THR B 1 337 ? 30.891 0.257 -3.1 1 95.75 337 THR B CA 1
ATOM 8320 C C . THR B 1 337 ? 31.797 1.074 -2.188 1 95.75 337 THR B C 1
ATOM 8322 O O . THR B 1 337 ? 32.25 2.158 -2.562 1 95.75 337 THR B O 1
ATOM 8325 N N . ARG B 1 338 ? 32.062 0.58 -1.056 1 93.56 338 ARG B N 1
ATOM 8326 C CA . ARG B 1 338 ? 32.938 1.263 -0.115 1 93.56 338 ARG B CA 1
ATOM 8327 C C . ARG B 1 338 ? 34.344 1.378 -0.675 1 93.56 338 ARG B C 1
ATOM 8329 O O . ARG B 1 338 ? 35 2.416 -0.53 1 93.56 338 ARG B O 1
ATOM 8336 N N . GLU B 1 339 ? 34.781 0.33 -1.273 1 93.75 339 GLU B N 1
ATOM 8337 C CA . GLU B 1 339 ? 36.094 0.329 -1.864 1 93.75 339 GLU B CA 1
ATOM 8338 C C . GLU B 1 339 ? 36.219 1.363 -2.98 1 93.75 339 GLU B C 1
ATOM 8340 O O . GLU B 1 339 ? 37.25 2.02 -3.125 1 93.75 339 GLU B O 1
ATOM 8345 N N . LYS B 1 340 ? 35.156 1.523 -3.627 1 94.12 340 LYS B N 1
ATOM 8346 C CA . LYS B 1 340 ? 35.125 2.504 -4.711 1 94.12 340 LYS B CA 1
ATOM 8347 C C . LYS B 1 340 ? 35.25 3.924 -4.172 1 94.12 340 LYS B C 1
ATOM 8349 O O . LYS B 1 340 ? 35.812 4.797 -4.848 1 94.12 340 LYS B O 1
ATOM 8354 N N . HIS B 1 341 ? 34.875 4.199 -3.016 1 95.25 341 HIS B N 1
ATOM 8355 C CA . HIS B 1 341 ? 34.812 5.562 -2.5 1 95.25 341 HIS B CA 1
ATOM 8356 C C . HIS B 1 341 ? 35.812 5.77 -1.37 1 95.25 341 HIS B C 1
ATOM 8358 O O . HIS B 1 341 ? 35.781 6.805 -0.701 1 95.25 341 HIS B O 1
ATOM 8364 N N . HIS B 1 342 ? 36.656 4.828 -1.151 1 91.19 342 HIS B N 1
ATOM 8365 C CA . HIS B 1 342 ? 37.625 4.891 -0.052 1 91.19 342 HIS B CA 1
ATOM 8366 C C . HIS B 1 342 ? 38.719 5.93 -0.322 1 91.19 342 HIS B C 1
ATOM 8368 O O . HIS B 1 342 ? 39.25 6.523 0.612 1 91.19 342 HIS B O 1
ATOM 8374 N N . ALA B 1 343 ? 39 6.254 -1.473 1 88.19 343 ALA B N 1
ATOM 8375 C CA . ALA B 1 343 ? 40.156 7.051 -1.849 1 88.19 343 ALA B CA 1
ATOM 8376 C C . ALA B 1 343 ? 39.875 8.539 -1.695 1 88.19 343 ALA B C 1
ATOM 8378 O O . ALA B 1 343 ? 40.781 9.336 -1.507 1 88.19 343 ALA B O 1
ATOM 8379 N N . SER B 1 344 ? 38.688 8.953 -1.821 1 91.75 344 SER B N 1
ATOM 8380 C CA . SER B 1 344 ? 38.375 10.375 -1.818 1 91.75 344 SER B CA 1
ATOM 8381 C C . SER B 1 344 ? 37.25 10.688 -0.835 1 91.75 344 SER B C 1
ATOM 8383 O O . SER B 1 344 ? 36.375 9.852 -0.595 1 91.75 344 SER B O 1
ATOM 8385 N N . PRO B 1 345 ? 37.375 11.898 -0.279 1 95.5 345 PRO B N 1
ATOM 8386 C CA . PRO B 1 345 ? 36.25 12.312 0.583 1 95.5 345 PRO B CA 1
ATOM 8387 C C . PRO B 1 345 ? 34.906 12.32 -0.149 1 95.5 345 PRO B C 1
ATOM 8389 O O . PRO B 1 345 ? 34.844 12.664 -1.332 1 95.5 345 PRO B O 1
ATOM 8392 N N . VAL B 1 346 ? 33.906 12 0.583 1 96.81 346 VAL B N 1
ATOM 8393 C CA . VAL B 1 346 ? 32.625 11.844 -0.075 1 96.81 346 VAL B CA 1
ATOM 8394 C C . VAL B 1 346 ? 31.641 12.875 0.464 1 96.81 346 VAL B C 1
ATOM 8396 O O . VAL B 1 346 ? 31.781 13.344 1.596 1 96.81 346 VAL B O 1
ATOM 8399 N N . VAL B 1 347 ? 30.703 13.305 -0.369 1 97.44 347 VAL B N 1
ATOM 8400 C CA . VAL B 1 347 ? 29.5 14.055 -0.009 1 97.44 347 VAL B CA 1
ATOM 8401 C C . VAL B 1 347 ? 28.297 13.109 0.061 1 97.44 347 VAL B C 1
ATOM 8403 O O . VAL B 1 347 ? 27.969 12.445 -0.923 1 97.44 347 VAL B O 1
ATOM 8406 N N . VAL B 1 348 ? 27.656 13.086 1.204 1 97.56 348 VAL B N 1
ATOM 8407 C CA . VAL B 1 348 ? 26.625 12.062 1.377 1 97.56 348 VAL B CA 1
ATOM 8408 C C . VAL B 1 348 ? 25.281 12.727 1.676 1 97.56 348 VAL B C 1
ATOM 8410 O O . VAL B 1 348 ? 25.234 13.742 2.373 1 97.56 348 VAL B O 1
ATOM 8413 N N . CYS B 1 349 ? 24.266 12.195 1.091 1 97.31 349 CYS B N 1
ATOM 8414 C CA . CYS B 1 349 ? 22.875 12.531 1.413 1 97.31 349 CYS B CA 1
ATOM 8415 C C . CYS B 1 349 ? 22.297 11.555 2.426 1 97.31 349 CYS B C 1
ATOM 8417 O O . CYS B 1 349 ? 22.516 10.344 2.32 1 97.31 349 CYS B O 1
ATOM 8419 N N . GLY B 1 350 ? 21.641 12.055 3.451 1 96.88 350 GLY B N 1
ATOM 8420 C CA . GLY B 1 350 ? 21.031 11.203 4.465 1 96.88 350 GLY B CA 1
ATOM 8421 C C . GLY B 1 350 ? 19.547 11.5 4.676 1 96.88 350 GLY B C 1
ATOM 8422 O O . GLY B 1 350 ? 19.141 12.656 4.664 1 96.88 350 GLY B O 1
ATOM 8423 N N . ASP B 1 351 ? 18.75 10.43 4.809 1 95.44 351 ASP B N 1
ATOM 8424 C CA . ASP B 1 351 ? 17.328 10.57 5.078 1 95.44 351 ASP B CA 1
ATOM 8425 C C . ASP B 1 351 ? 16.75 9.305 5.707 1 95.44 351 ASP B C 1
ATOM 8427 O O . ASP B 1 351 ? 17.328 8.227 5.566 1 95.44 351 ASP B O 1
ATOM 8431 N N . ALA B 1 352 ? 15.688 9.539 6.449 1 95 352 ALA B N 1
ATOM 8432 C CA . ALA B 1 352 ? 15.047 8.43 7.137 1 95 352 ALA B CA 1
ATOM 8433 C C . ALA B 1 352 ? 13.695 8.102 6.504 1 95 352 ALA B C 1
ATOM 8435 O O . ALA B 1 352 ? 13.062 8.961 5.887 1 95 352 ALA B O 1
ATOM 8436 N N . ARG B 1 353 ? 13.352 6.871 6.609 1 93.88 353 ARG B N 1
ATOM 8437 C CA . ARG B 1 353 ? 12.039 6.379 6.207 1 93.88 353 ARG B CA 1
ATOM 8438 C C . ARG B 1 353 ? 11.453 5.465 7.277 1 93.88 353 ARG B C 1
ATOM 8440 O O . ARG B 1 353 ? 12.102 4.52 7.727 1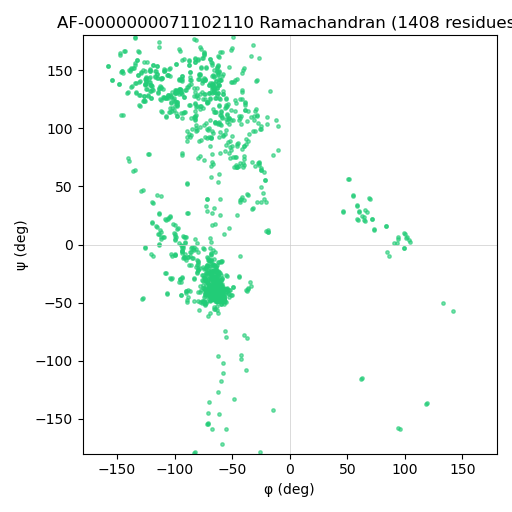 93.88 353 ARG B O 1
ATOM 8447 N N . ASN B 1 354 ? 10.219 5.719 7.625 1 92.25 354 ASN B N 1
ATOM 8448 C CA . ASN B 1 354 ? 9.539 4.898 8.617 1 92.25 354 ASN B CA 1
ATOM 8449 C C . ASN B 1 354 ? 8.742 3.768 7.973 1 92.25 354 ASN B C 1
ATOM 8451 O O . ASN B 1 354 ? 8.445 3.82 6.777 1 92.25 354 ASN B O 1
ATOM 8455 N N . ASP B 1 355 ? 8.438 2.725 8.719 1 90.56 355 ASP B N 1
ATOM 8456 C CA . ASP B 1 355 ? 7.762 1.532 8.211 1 90.56 355 ASP B CA 1
ATOM 8457 C C . ASP B 1 355 ? 6.258 1.763 8.086 1 90.56 355 ASP B C 1
ATOM 8459 O O . ASP B 1 355 ? 5.562 1.014 7.395 1 90.56 355 ASP B O 1
ATOM 8463 N N . SER B 1 356 ? 5.777 2.686 8.781 1 84.56 356 SER B N 1
ATOM 8464 C CA . SER B 1 356 ? 4.344 2.965 8.75 1 84.56 356 SER B CA 1
ATOM 8465 C C . SER B 1 356 ? 4.078 4.461 8.617 1 84.56 356 SER B C 1
ATOM 8467 O O . SER B 1 356 ? 4.957 5.281 8.898 1 84.56 356 SER B O 1
ATOM 8469 N N . PRO B 1 357 ? 2.885 4.66 8.086 1 74.69 357 PRO B N 1
ATOM 8470 C CA . PRO B 1 357 ? 2.531 6.082 8.047 1 74.69 357 PRO B CA 1
ATOM 8471 C C . PRO B 1 357 ? 2.193 6.645 9.43 1 74.69 357 PRO B C 1
ATOM 8473 O O . PRO B 1 357 ? 1.862 5.887 10.344 1 74.69 357 PRO B O 1
ATOM 8476 N N . GLY B 1 358 ? 2.355 7.809 9.664 1 64.44 358 GLY B N 1
ATOM 8477 C CA . GLY B 1 358 ? 1.941 8.445 10.898 1 64.44 358 GLY B CA 1
ATOM 8478 C C . GLY B 1 358 ? 3.047 8.508 11.938 1 64.44 358 GLY B C 1
ATOM 8479 O O . GLY B 1 358 ? 4.227 8.555 11.594 1 64.44 358 GLY B O 1
ATOM 8480 N N . HIS B 1 359 ? 2.68 8.633 13.094 1 62.06 359 HIS B N 1
ATOM 8481 C CA . HIS B 1 359 ? 3.643 8.875 14.164 1 62.06 359 HIS B CA 1
ATOM 8482 C C . HIS B 1 359 ? 3.848 7.629 15.016 1 62.06 359 HIS B C 1
ATOM 8484 O O . HIS B 1 359 ? 4.344 7.715 16.141 1 62.06 359 HIS B O 1
ATOM 8490 N N . CYS B 1 360 ? 3.52 6.512 14.406 1 70.5 360 CYS B N 1
ATOM 8491 C CA . CYS B 1 360 ? 3.617 5.305 15.219 1 70.5 360 CYS B CA 1
ATOM 8492 C C . CYS B 1 360 ? 4.461 4.242 14.523 1 70.5 360 CYS B C 1
ATOM 8494 O O . CYS B 1 360 ? 4.195 3.047 14.664 1 70.5 360 CYS B O 1
ATOM 8496 N N . ALA B 1 361 ? 5.48 4.727 14.094 1 84.88 361 ALA B N 1
ATOM 8497 C CA . ALA B 1 361 ? 6.312 3.785 13.344 1 84.88 361 ALA B CA 1
ATOM 8498 C C . ALA B 1 361 ? 7.105 2.887 14.289 1 84.88 361 ALA B C 1
ATOM 8500 O O . ALA B 1 361 ? 7.465 3.301 15.398 1 84.88 361 ALA B O 1
ATOM 8501 N N . GLN B 1 362 ? 7.32 1.71 13.93 1 87.44 362 GLN B N 1
ATOM 8502 C CA . GLN B 1 362 ? 8.109 0.759 14.703 1 87.44 362 GLN B CA 1
ATOM 8503 C C . GLN B 1 362 ? 9.562 0.746 14.242 1 87.44 362 GLN B C 1
ATOM 8505 O O . GLN B 1 362 ? 10.484 0.641 15.055 1 87.44 362 GLN B O 1
ATOM 8510 N N . TYR B 1 363 ? 9.742 0.756 12.977 1 92.81 363 TYR B N 1
ATOM 8511 C CA . TYR B 1 363 ? 11.078 0.705 12.398 1 92.81 363 TYR B CA 1
ATOM 8512 C C . TYR B 1 363 ? 11.383 1.972 11.602 1 92.81 363 TYR B C 1
ATOM 8514 O O . TYR B 1 363 ? 10.484 2.564 11.008 1 92.81 363 TYR B O 1
ATOM 8522 N N . CYS B 1 364 ? 12.609 2.393 11.664 1 95.12 364 CYS B N 1
ATOM 8523 C CA . CYS B 1 364 ? 13.125 3.494 10.859 1 95.12 364 CYS B CA 1
ATOM 8524 C C . CYS B 1 364 ? 14.359 3.066 10.07 1 95.12 364 CYS B C 1
ATOM 8526 O O . CYS B 1 364 ? 15.281 2.469 10.633 1 95.12 364 CYS B O 1
ATOM 8528 N N . THR B 1 365 ? 14.281 3.223 8.805 1 96.56 365 THR B N 1
ATOM 8529 C CA . THR B 1 365 ? 15.422 2.975 7.938 1 96.56 365 THR B CA 1
ATOM 8530 C C . THR B 1 365 ? 16.141 4.277 7.605 1 96.56 365 THR B C 1
ATOM 8532 O O . THR B 1 365 ? 15.523 5.242 7.152 1 96.56 365 THR B O 1
ATOM 8535 N N . TYR B 1 366 ? 17.359 4.336 7.906 1 97.19 366 TYR B N 1
ATOM 8536 C CA . TYR B 1 366 ? 18.172 5.504 7.555 1 97.19 366 TYR B CA 1
ATOM 8537 C C . TYR B 1 366 ? 19.172 5.168 6.461 1 97.19 366 TYR B C 1
ATOM 8539 O O . TYR B 1 366 ? 19.969 4.234 6.609 1 97.19 366 TYR B O 1
ATOM 8547 N N . THR B 1 367 ? 19.203 5.887 5.391 1 97.94 367 THR B N 1
ATOM 8548 C CA . THR B 1 367 ? 20.047 5.582 4.238 1 97.94 367 THR B CA 1
ATOM 8549 C C . THR B 1 367 ? 21 6.738 3.943 1 97.94 367 THR B C 1
ATOM 8551 O O . THR B 1 367 ? 20.594 7.906 3.986 1 97.94 367 THR B O 1
ATOM 8554 N N . PHE B 1 368 ? 22.25 6.441 3.754 1 98 368 PHE B N 1
ATOM 8555 C CA . PHE B 1 368 ? 23.234 7.391 3.252 1 98 368 PHE B CA 1
ATOM 8556 C C . PHE B 1 368 ? 23.609 7.07 1.812 1 98 368 PHE B C 1
ATOM 8558 O O . PHE B 1 368 ? 23.984 5.934 1.498 1 98 368 PHE B O 1
ATOM 8565 N N . MET B 1 369 ? 23.516 8.016 0.98 1 97.94 369 MET B N 1
ATOM 8566 C CA . MET B 1 369 ? 23.812 7.895 -0.446 1 97.94 369 MET B CA 1
ATOM 8567 C C . MET B 1 369 ? 24.844 8.922 -0.88 1 97.94 369 MET B C 1
ATOM 8569 O O . MET B 1 369 ? 24.797 10.078 -0.452 1 97.94 369 MET B O 1
ATOM 8573 N N . GLU B 1 370 ? 25.812 8.484 -1.617 1 97.5 370 GLU B N 1
ATOM 8574 C CA . GLU B 1 370 ? 26.766 9.438 -2.178 1 97.5 370 GLU B CA 1
ATOM 8575 C C . GLU B 1 370 ? 26.109 10.367 -3.186 1 97.5 370 GLU B C 1
ATOM 8577 O O . GLU B 1 370 ? 25.391 9.906 -4.086 1 97.5 370 GLU B O 1
ATOM 8582 N N . HIS B 1 371 ? 26.312 11.594 -3.082 1 95.69 371 HIS B N 1
ATOM 8583 C CA . HIS B 1 371 ? 25.531 12.633 -3.754 1 95.69 371 HIS B CA 1
ATOM 8584 C C . HIS B 1 371 ? 25.734 12.586 -5.266 1 95.69 371 HIS B C 1
ATOM 8586 O O . HIS B 1 371 ? 24.797 12.758 -6.031 1 95.69 371 HIS B O 1
ATOM 8592 N N . THR B 1 372 ? 26.906 12.328 -5.766 1 92.94 372 THR B N 1
ATOM 8593 C CA . THR B 1 372 ? 27.234 12.43 -7.184 1 92.94 372 THR B CA 1
ATOM 8594 C C . THR B 1 372 ? 26.953 11.102 -7.895 1 92.94 372 THR B C 1
ATOM 8596 O O . THR B 1 372 ? 26.312 11.078 -8.945 1 92.94 372 THR B O 1
ATOM 8599 N N . THR B 1 373 ? 27.453 10.047 -7.297 1 94.94 373 THR B N 1
ATOM 8600 C CA . THR B 1 373 ? 27.359 8.742 -7.938 1 94.94 373 THR B CA 1
ATOM 8601 C C . THR B 1 373 ? 26.031 8.07 -7.605 1 94.94 373 THR B C 1
ATOM 8603 O O . THR B 1 373 ? 25.641 7.09 -8.25 1 94.94 373 THR B O 1
ATOM 8606 N N . ASN B 1 374 ? 25.344 8.508 -6.582 1 95.88 374 ASN B N 1
ATOM 8607 C CA . ASN B 1 374 ? 24.094 7.934 -6.086 1 95.88 374 ASN B CA 1
ATOM 8608 C C . ASN B 1 374 ? 24.297 6.52 -5.551 1 95.88 374 ASN B C 1
ATOM 8610 O O . ASN B 1 374 ? 23.359 5.723 -5.508 1 95.88 374 ASN B O 1
ATOM 8614 N N . ASP B 1 375 ? 25.547 6.191 -5.211 1 97.62 375 ASP B N 1
ATOM 8615 C CA . ASP B 1 375 ? 25.828 4.91 -4.57 1 97.62 375 ASP B CA 1
ATOM 8616 C C . ASP B 1 375 ? 25.375 4.91 -3.115 1 97.62 375 ASP B C 1
ATOM 8618 O O . ASP B 1 375 ? 25.625 5.867 -2.379 1 97.62 375 ASP B O 1
ATOM 8622 N N . VAL B 1 376 ? 24.641 3.914 -2.748 1 98.12 376 VAL B N 1
ATOM 8623 C CA . VAL B 1 376 ? 24.25 3.793 -1.35 1 98.12 376 VAL B CA 1
ATOM 8624 C C . VAL B 1 376 ? 25.422 3.266 -0.525 1 98.12 376 VAL B C 1
ATOM 8626 O O . VAL B 1 376 ? 25.891 2.145 -0.746 1 98.12 376 VAL B O 1
ATOM 8629 N N . LEU B 1 377 ? 25.828 4.027 0.383 1 97.38 377 LEU B N 1
ATOM 8630 C CA . LEU B 1 377 ? 27.031 3.693 1.146 1 97.38 377 LEU B CA 1
ATOM 8631 C C . LEU B 1 377 ? 26.672 2.973 2.439 1 97.38 377 LEU B C 1
ATOM 8633 O O . LEU B 1 377 ? 27.453 2.176 2.955 1 97.38 377 LEU B O 1
ATOM 8637 N N . HIS B 1 378 ? 25.484 3.322 2.916 1 97.19 378 HIS B N 1
ATOM 8638 C CA . HIS B 1 378 ? 25.078 2.727 4.184 1 97.19 378 HIS B CA 1
ATOM 8639 C C . HIS B 1 378 ? 23.547 2.686 4.312 1 97.19 378 HIS B C 1
ATOM 8641 O O . HIS B 1 378 ? 22.859 3.607 3.869 1 97.19 378 HIS B O 1
ATOM 8647 N N . VAL B 1 379 ? 23.094 1.622 4.879 1 97.62 379 VAL B N 1
ATOM 8648 C CA . VAL B 1 379 ? 21.688 1.479 5.266 1 97.62 379 VAL B CA 1
ATOM 8649 C C . VAL B 1 379 ? 21.609 0.997 6.711 1 97.62 379 VAL B C 1
ATOM 8651 O O . VAL B 1 379 ? 22.141 -0.055 7.055 1 97.62 379 VAL B O 1
ATOM 8654 N N . GLY B 1 380 ? 20.969 1.816 7.527 1 96.56 380 GLY B N 1
ATOM 8655 C CA . GLY B 1 380 ? 20.797 1.463 8.93 1 96.56 380 GLY B CA 1
ATOM 8656 C C . GLY B 1 380 ? 19.344 1.261 9.32 1 96.56 380 GLY B C 1
ATOM 8657 O O . GLY B 1 380 ? 18.453 1.768 8.656 1 96.56 380 GLY B O 1
ATOM 8658 N N . PHE B 1 381 ? 19.172 0.449 10.352 1 95.62 381 PHE B N 1
ATOM 8659 C CA . PHE B 1 381 ? 17.844 0.139 10.852 1 95.62 381 PHE B CA 1
ATOM 8660 C C . PHE B 1 381 ? 17.75 0.415 12.344 1 95.62 381 PHE B C 1
ATOM 8662 O O . PHE B 1 381 ? 18.594 -0.034 13.117 1 95.62 381 PHE B O 1
ATOM 8669 N N . VAL B 1 382 ? 16.703 1.197 12.656 1 94.31 382 VAL B N 1
ATOM 8670 C CA . VAL B 1 382 ? 16.469 1.526 14.062 1 94.31 382 VAL B CA 1
ATOM 8671 C C . VAL B 1 382 ? 15.07 1.099 14.477 1 94.31 382 VAL B C 1
ATOM 8673 O O . VAL B 1 382 ? 14.102 1.325 13.742 1 94.31 382 VAL B O 1
ATOM 8676 N N . ASP B 1 383 ? 15.008 0.368 15.539 1 92.06 383 ASP B N 1
ATOM 8677 C CA . ASP B 1 383 ? 13.734 -0.007 16.141 1 92.06 383 ASP B CA 1
ATOM 8678 C C . ASP B 1 383 ? 13.344 0.959 17.266 1 92.06 383 ASP B C 1
ATOM 8680 O O . ASP B 1 383 ? 14.203 1.417 18.016 1 92.06 383 ASP B O 1
ATOM 8684 N N . LYS B 1 384 ? 12.102 1.192 17.281 1 87.88 384 LYS B N 1
ATOM 8685 C CA . LYS B 1 384 ? 11.594 2.137 18.281 1 87.88 384 LYS B CA 1
ATOM 8686 C C . LYS B 1 384 ? 12.016 1.73 19.688 1 87.88 384 LYS B C 1
ATOM 8688 O O . LYS B 1 384 ? 12.172 2.584 20.562 1 87.88 384 LYS B O 1
ATOM 8693 N N . ARG B 1 385 ? 12.25 0.458 19.938 1 82.5 385 ARG B N 1
ATOM 8694 C CA . ARG B 1 385 ? 12.672 -0.062 21.234 1 82.5 385 ARG B CA 1
ATOM 8695 C C . ARG B 1 385 ? 14.062 0.441 21.609 1 82.5 385 ARG B C 1
ATOM 8697 O O . ARG B 1 385 ? 14.43 0.468 22.781 1 82.5 385 ARG B O 1
ATOM 8704 N N . GLN B 1 386 ? 14.734 0.914 20.609 1 84.12 386 GLN B N 1
ATOM 8705 C CA . GLN B 1 386 ? 16.094 1.383 20.828 1 84.12 386 GLN B CA 1
ATOM 8706 C C . GLN B 1 386 ? 16.125 2.869 21.172 1 84.12 386 GLN B C 1
ATOM 8708 O O . GLN B 1 386 ? 17.156 3.408 21.547 1 84.12 386 GLN B O 1
ATOM 8713 N N . THR B 1 387 ? 15.039 3.561 21 1 84.38 387 THR B N 1
ATOM 8714 C CA . THR B 1 387 ? 14.961 4.992 21.266 1 84.38 387 THR B CA 1
ATOM 8715 C C . THR B 1 387 ? 13.914 5.277 22.344 1 84.38 387 THR B C 1
ATOM 8717 O O . THR B 1 387 ? 13.133 6.227 22.219 1 84.38 387 THR B O 1
ATOM 8720 N N . ALA B 1 388 ? 13.805 4.48 23.25 1 73.12 388 ALA B N 1
ATOM 8721 C CA . ALA B 1 388 ? 12.875 4.633 24.375 1 73.12 388 ALA B CA 1
ATOM 8722 C C . ALA B 1 388 ? 11.43 4.695 23.875 1 73.12 388 ALA B C 1
ATOM 8724 O O . ALA B 1 388 ? 10.633 5.477 24.391 1 73.12 388 ALA B O 1
ATOM 8725 N N . SER B 1 389 ? 11.203 4.07 22.781 1 74.25 389 SER B N 1
ATOM 8726 C CA . SER B 1 389 ? 9.875 3.896 22.203 1 74.25 389 SER B CA 1
ATOM 8727 C C . SER B 1 389 ? 9.336 5.207 21.641 1 74.25 389 SER B C 1
ATOM 8729 O O . SER B 1 389 ? 8.125 5.434 21.625 1 74.25 389 SER B O 1
ATOM 8731 N N . LYS B 1 390 ? 10.281 6.117 21.359 1 77.75 390 LYS B N 1
ATOM 8732 C CA . LYS B 1 390 ? 9.898 7.363 20.703 1 77.75 390 LYS B CA 1
ATOM 8733 C C . LYS B 1 390 ? 10.273 7.348 19.219 1 77.75 390 LYS B C 1
ATOM 8735 O O . LYS B 1 390 ? 11.453 7.398 18.875 1 77.75 390 LYS B O 1
ATOM 8740 N N . SER B 1 391 ? 9.344 7.355 18.453 1 80.06 391 SER B N 1
ATOM 8741 C CA . SER B 1 391 ? 9.531 7.199 17.016 1 80.06 391 SER B CA 1
ATOM 8742 C C . SER B 1 391 ? 10.289 8.391 16.422 1 80.06 391 SER B C 1
ATOM 8744 O O . SER B 1 391 ? 11.086 8.227 15.508 1 80.06 391 SER B O 1
ATOM 8746 N N . PRO B 1 392 ? 10.109 9.586 16.969 1 79.12 392 PRO B N 1
ATOM 8747 C CA . PRO B 1 392 ? 10.789 10.719 16.344 1 79.12 392 PRO B CA 1
ATOM 8748 C C . PRO B 1 392 ? 12.297 10.703 16.578 1 79.12 392 PRO B C 1
ATOM 8750 O O . PRO B 1 392 ? 13.047 11.359 15.852 1 79.12 392 PRO B O 1
ATOM 8753 N N . ASN B 1 393 ? 12.711 9.953 17.547 1 87.19 393 ASN B N 1
ATOM 8754 C CA . ASN B 1 393 ? 14.133 9.906 17.875 1 87.19 393 ASN B CA 1
ATOM 8755 C C . ASN B 1 393 ? 14.875 8.898 17 1 87.19 393 ASN B C 1
ATOM 8757 O O . ASN B 1 393 ? 16.109 8.875 16.984 1 87.19 393 ASN B O 1
ATOM 8761 N N . MET B 1 394 ? 14.125 8.164 16.359 1 91.31 394 MET B N 1
ATOM 8762 C CA . MET B 1 394 ? 14.734 7.098 15.57 1 91.31 394 MET B CA 1
ATOM 8763 C C . MET B 1 394 ? 15.586 7.672 14.438 1 91.31 394 MET B C 1
ATOM 8765 O O . MET B 1 394 ? 16.641 7.137 14.117 1 91.31 394 MET B O 1
ATOM 8769 N N . GLU B 1 395 ? 15.117 8.773 13.898 1 93.25 395 GLU B N 1
ATOM 8770 C CA . GLU B 1 395 ? 15.836 9.375 12.781 1 93.25 395 GLU B CA 1
ATOM 8771 C C . GLU B 1 395 ? 17.219 9.859 13.211 1 93.25 395 GLU B C 1
ATOM 8773 O O . GLU B 1 395 ? 18.219 9.609 12.516 1 93.25 395 GLU B O 1
ATOM 8778 N N . LEU B 1 396 ? 17.281 10.523 14.336 1 94.69 396 LEU B N 1
ATOM 8779 C CA . LEU B 1 396 ? 18.547 11.023 14.844 1 94.69 396 LEU B CA 1
ATOM 8780 C C . LEU B 1 396 ? 19.5 9.867 15.156 1 94.69 396 LEU B C 1
ATOM 8782 O O . LEU B 1 396 ? 20.688 9.922 14.812 1 94.69 396 LEU B O 1
ATOM 8786 N N . LYS B 1 397 ? 18.984 8.891 15.789 1 94.75 397 LYS B N 1
ATOM 8787 C CA . LYS B 1 397 ? 19.812 7.73 16.109 1 94.75 397 LYS B CA 1
ATOM 8788 C C . LYS B 1 397 ? 20.359 7.078 14.828 1 94.75 397 LYS B C 1
ATOM 8790 O O . LYS B 1 397 ? 21.531 6.727 14.758 1 94.75 397 LYS B O 1
ATOM 8795 N N . GLY B 1 398 ? 19.453 6.902 13.883 1 96.06 398 GLY B N 1
ATOM 8796 C CA . GLY B 1 398 ? 19.875 6.332 12.617 1 96.06 398 GLY B CA 1
ATOM 8797 C C . GLY B 1 398 ? 20.953 7.148 11.922 1 96.06 398 GLY B C 1
ATOM 8798 O O . GLY B 1 398 ? 21.891 6.59 11.344 1 96.06 398 GLY B O 1
ATOM 8799 N N . PHE B 1 399 ? 20.844 8.445 12.016 1 97 399 PHE B N 1
ATOM 8800 C CA . PHE B 1 399 ? 21.828 9.352 11.438 1 97 399 PHE B CA 1
ATOM 8801 C C . PHE B 1 399 ? 23.188 9.188 12.117 1 97 399 PHE B C 1
ATOM 8803 O O . PHE B 1 399 ? 24.203 9.008 11.445 1 97 399 PHE B O 1
ATOM 8810 N N . LYS B 1 400 ? 23.156 9.188 13.398 1 96.38 400 LYS B N 1
ATOM 8811 C CA . LYS B 1 400 ? 24.391 9.086 14.172 1 96.38 400 LYS B CA 1
ATOM 8812 C C . LYS B 1 400 ? 25.078 7.75 13.93 1 96.38 400 LYS B C 1
ATOM 8814 O O . LYS B 1 400 ? 26.281 7.707 13.648 1 96.38 400 LYS B O 1
ATOM 8819 N N . ASP B 1 401 ? 24.297 6.699 14.016 1 95.69 401 ASP B N 1
ATOM 8820 C CA . ASP B 1 401 ? 24.828 5.355 13.836 1 95.69 401 ASP B CA 1
ATOM 8821 C C . ASP B 1 401 ? 25.422 5.18 12.438 1 95.69 401 ASP B C 1
ATOM 8823 O O . ASP B 1 401 ? 26.484 4.566 12.273 1 95.69 401 ASP B O 1
ATOM 8827 N N . GLY B 1 402 ? 24.703 5.715 11.484 1 96.81 402 GLY B N 1
ATOM 8828 C CA . GLY B 1 402 ? 25.156 5.582 10.109 1 96.81 402 GLY B CA 1
ATOM 8829 C C . GLY B 1 402 ? 26.422 6.348 9.82 1 96.81 402 GLY B C 1
ATOM 8830 O O . GLY B 1 402 ? 27.328 5.832 9.148 1 96.81 402 GLY B O 1
ATOM 8831 N N . LEU B 1 403 ? 26.516 7.543 10.305 1 96.31 403 LEU B N 1
ATOM 8832 C CA . LEU B 1 403 ? 27.719 8.352 10.102 1 96.31 403 LEU B CA 1
ATOM 8833 C C . LEU B 1 403 ? 28.922 7.715 10.781 1 96.31 403 LEU B C 1
ATOM 8835 O O . LEU B 1 403 ? 30.016 7.699 10.211 1 96.31 403 LEU B O 1
ATOM 8839 N N . GLU B 1 404 ? 28.703 7.219 11.953 1 95.31 404 GLU B N 1
ATOM 8840 C CA . GLU B 1 404 ? 29.766 6.535 12.68 1 95.31 404 GLU B CA 1
ATOM 8841 C C . GLU B 1 404 ? 30.219 5.273 11.938 1 95.31 404 GLU B C 1
ATOM 8843 O O . GLU B 1 404 ? 31.422 5.02 11.812 1 95.31 404 GLU B O 1
ATOM 8848 N N . ALA B 1 405 ? 29.266 4.562 11.508 1 95.19 405 ALA B N 1
ATOM 8849 C CA . ALA B 1 405 ? 29.578 3.33 10.789 1 95.19 405 ALA B CA 1
ATOM 8850 C C . ALA B 1 405 ? 30.391 3.615 9.539 1 95.19 405 ALA B C 1
ATOM 8852 O O . ALA B 1 405 ? 31.328 2.879 9.219 1 95.19 405 ALA B O 1
ATOM 8853 N N . MET B 1 406 ? 30.047 4.613 8.797 1 95.25 406 MET B N 1
ATOM 8854 C CA . MET B 1 406 ? 30.766 4.969 7.574 1 95.25 406 MET B CA 1
ATOM 8855 C C . MET B 1 406 ? 32.188 5.402 7.895 1 95.25 406 MET B C 1
ATOM 8857 O O . MET B 1 406 ? 33.125 4.996 7.215 1 95.25 406 MET B O 1
ATOM 8861 N N . THR B 1 407 ? 32.344 6.121 8.938 1 92.19 407 THR B N 1
ATOM 8862 C CA . THR B 1 407 ? 33.656 6.586 9.336 1 92.19 407 THR B CA 1
ATOM 8863 C C . THR B 1 407 ? 34.5 5.418 9.812 1 92.19 407 THR B C 1
ATOM 8865 O O . THR B 1 407 ? 35.688 5.332 9.477 1 92.19 407 THR B O 1
ATOM 8868 N N . GLU B 1 408 ? 33.906 4.539 10.539 1 92.5 408 GLU B N 1
ATOM 8869 C CA . GLU B 1 408 ? 34.625 3.367 11.055 1 92.5 408 GLU B CA 1
ATOM 8870 C C . GLU B 1 408 ? 35.062 2.453 9.914 1 92.5 408 GLU B C 1
ATOM 8872 O O . GLU B 1 408 ? 36.094 1.762 10.031 1 92.5 408 GLU B O 1
ATOM 8877 N N . ASN B 1 409 ? 34.375 2.496 8.938 1 91.88 409 ASN B N 1
ATOM 8878 C CA . ASN B 1 409 ? 34.688 1.632 7.805 1 91.88 409 ASN B CA 1
ATOM 8879 C C . ASN B 1 409 ? 35.625 2.316 6.82 1 91.88 409 ASN B C 1
ATOM 8881 O O . ASN B 1 409 ? 35.781 1.865 5.684 1 91.88 409 ASN B O 1
ATOM 8885 N N . GLY B 1 410 ? 36.094 3.469 7.172 1 89.5 410 GLY B N 1
ATOM 8886 C CA . GLY B 1 410 ? 37.219 4.062 6.426 1 89.5 410 GLY B CA 1
ATOM 8887 C C . GLY B 1 410 ? 36.75 5.148 5.469 1 89.5 410 GLY B C 1
ATOM 8888 O O . GLY B 1 410 ? 37.562 5.676 4.699 1 89.5 410 GLY B O 1
ATOM 8889 N N . LEU B 1 411 ? 35.531 5.531 5.469 1 95.5 411 LEU B N 1
ATOM 8890 C CA . LEU B 1 411 ? 35.062 6.602 4.59 1 95.5 411 LEU B CA 1
ATOM 8891 C C . LEU B 1 411 ? 35.281 7.965 5.238 1 95.5 411 LEU B C 1
ATOM 8893 O O . LEU B 1 411 ? 35.094 8.117 6.445 1 95.5 411 LEU B O 1
ATOM 8897 N N . THR B 1 412 ? 35.719 8.883 4.438 1 95.62 412 THR B N 1
ATOM 8898 C CA . THR B 1 412 ? 35.875 10.258 4.898 1 95.62 412 THR B CA 1
ATOM 8899 C C . THR B 1 412 ? 34.719 11.117 4.379 1 95.62 412 THR B C 1
ATOM 8901 O O . THR B 1 412 ? 34.625 11.375 3.178 1 95.62 412 THR B O 1
ATOM 8904 N N . VAL B 1 413 ? 33.969 11.578 5.273 1 96.88 413 VAL B N 1
ATOM 8905 C CA . VAL B 1 413 ? 32.781 12.375 4.895 1 96.88 413 VAL B CA 1
ATOM 8906 C C . VAL B 1 413 ? 33.125 13.859 5.012 1 96.88 413 VAL B C 1
ATOM 8908 O O . VAL B 1 413 ? 33.438 14.352 6.102 1 96.88 413 VAL B O 1
ATOM 8911 N N . LYS B 1 414 ? 33.031 14.508 3.932 1 96.5 414 LYS B N 1
ATOM 8912 C CA . LYS B 1 414 ? 33.344 15.938 3.908 1 96.5 414 LYS B CA 1
ATOM 8913 C C . LYS B 1 414 ? 32.094 16.781 4.09 1 96.5 414 LYS B C 1
ATOM 8915 O O . LYS B 1 414 ? 32.156 17.875 4.652 1 96.5 414 LYS B O 1
ATOM 8920 N N . GLU B 1 415 ? 31.031 16.266 3.607 1 97.25 415 GLU B N 1
ATOM 8921 C CA . GLU B 1 415 ? 29.781 17 3.605 1 97.25 415 GLU B CA 1
ATOM 8922 C C . GLU B 1 415 ? 28.578 16.062 3.744 1 97.25 415 GLU B C 1
ATOM 8924 O O . GLU B 1 415 ? 28.578 14.977 3.172 1 97.25 415 GLU B O 1
ATOM 8929 N N . VAL B 1 416 ? 27.641 16.5 4.555 1 97.62 416 VAL B N 1
ATOM 8930 C CA . VAL B 1 416 ? 26.391 15.766 4.715 1 97.62 416 VAL B CA 1
ATOM 8931 C C . VAL B 1 416 ? 25.203 16.641 4.289 1 97.62 416 VAL B C 1
ATOM 8933 O O . VAL B 1 416 ? 25.141 17.812 4.66 1 97.62 416 VAL B O 1
ATOM 8936 N N . VAL B 1 417 ? 24.344 16.062 3.502 1 97.5 417 VAL B N 1
ATOM 8937 C CA . VAL B 1 417 ? 23.156 16.766 3.018 1 97.5 417 VAL B CA 1
ATOM 8938 C C . VAL B 1 417 ? 21.906 16.156 3.639 1 97.5 417 VAL B C 1
ATOM 8940 O O . VAL B 1 417 ? 21.688 14.938 3.535 1 97.5 417 VAL B O 1
ATOM 8943 N N . THR B 1 418 ? 21.047 16.906 4.309 1 95.75 418 THR B N 1
ATOM 8944 C CA . THR B 1 418 ? 19.828 16.422 4.93 1 95.75 418 THR B CA 1
ATOM 8945 C C . THR B 1 418 ? 18.641 17.344 4.613 1 95.75 418 THR B C 1
ATOM 8947 O O . THR B 1 418 ? 18.797 18.328 3.889 1 95.75 418 THR B O 1
ATOM 8950 N N . ASP B 1 419 ? 17.328 17.031 5.074 1 89.81 419 ASP B N 1
ATOM 8951 C CA . ASP B 1 419 ? 16.125 17.812 4.84 1 89.81 419 ASP B CA 1
ATOM 8952 C C . ASP B 1 419 ? 15.938 18.875 5.926 1 89.81 419 ASP B C 1
ATOM 8954 O O . ASP B 1 419 ? 14.805 19.234 6.254 1 89.81 419 ASP B O 1
ATOM 8958 N N . ALA B 1 420 ? 16.906 19.375 6.574 1 88 420 ALA B N 1
ATOM 8959 C CA . ALA B 1 420 ? 16.875 20.438 7.574 1 88 420 ALA B CA 1
ATOM 8960 C C . ALA B 1 420 ? 16.188 19.969 8.852 1 88 420 ALA B C 1
ATOM 8962 O O . ALA B 1 420 ? 15.328 20.672 9.391 1 88 420 ALA B O 1
ATOM 8963 N N . HIS B 1 421 ? 16.438 18.844 9.203 1 88.31 421 HIS B N 1
ATOM 8964 C CA . HIS B 1 421 ? 15.938 18.344 10.477 1 88.31 421 HIS B CA 1
ATOM 8965 C C . HIS B 1 421 ? 16.625 19.031 11.656 1 88.31 421 HIS B C 1
ATOM 8967 O O . HIS B 1 421 ? 17.844 19 11.773 1 88.31 421 HIS B O 1
ATOM 8973 N N . PRO B 1 422 ? 15.891 19.562 12.492 1 87.25 422 PRO B N 1
ATOM 8974 C CA . PRO B 1 422 ? 16.484 20.406 13.547 1 87.25 422 PRO B CA 1
ATOM 8975 C C . PRO B 1 422 ? 17.391 19.609 14.477 1 87.25 422 PRO B C 1
ATOM 8977 O O . PRO B 1 422 ? 18.469 20.094 14.859 1 87.25 422 PRO B O 1
ATOM 8980 N N . SER B 1 423 ? 16.953 18.406 14.836 1 89.81 423 SER B N 1
ATOM 8981 C CA . SER B 1 423 ? 17.75 17.609 15.766 1 89.81 423 SER B CA 1
ATOM 8982 C C . SER B 1 423 ? 19.078 17.188 15.133 1 89.81 423 SER B C 1
ATOM 8984 O O . SER B 1 423 ? 20.109 17.125 15.812 1 89.81 423 SER B O 1
ATOM 8986 N N . ILE B 1 424 ? 19.016 16.875 13.891 1 94.12 424 ILE B N 1
ATOM 8987 C CA . ILE B 1 424 ? 20.234 16.5 13.195 1 94.12 424 ILE B CA 1
ATOM 8988 C C . ILE B 1 424 ? 21.141 17.719 13.055 1 94.12 424 ILE B C 1
ATOM 8990 O O . ILE B 1 424 ? 22.359 17.625 13.25 1 94.12 424 ILE B O 1
ATOM 8994 N N . ALA B 1 425 ? 20.531 18.859 12.727 1 92.56 425 ALA B N 1
ATOM 8995 C CA . ALA B 1 425 ? 21.312 20.094 12.602 1 92.56 425 ALA B CA 1
ATOM 8996 C C . ALA B 1 425 ? 22.031 20.422 13.906 1 92.56 425 ALA B C 1
ATOM 8998 O O . ALA B 1 425 ? 23.203 20.797 13.891 1 92.56 425 ALA B O 1
ATOM 8999 N N . LYS B 1 426 ? 21.297 20.297 14.992 1 91.5 426 LYS B N 1
ATOM 9000 C CA . LYS B 1 426 ? 21.906 20.547 16.297 1 91.5 426 LYS B CA 1
ATOM 9001 C C . LYS B 1 426 ? 23.047 19.578 16.562 1 91.5 426 LYS B C 1
ATOM 9003 O O . LYS B 1 426 ? 24.125 19.984 17 1 91.5 426 LYS B O 1
ATOM 9008 N N . ASN B 1 427 ? 22.797 18.359 16.281 1 93.5 427 ASN B N 1
ATOM 9009 C CA . ASN B 1 427 ? 23.812 17.328 16.516 1 93.5 427 ASN B CA 1
ATOM 9010 C C . ASN B 1 427 ? 25.062 17.594 15.68 1 93.5 427 ASN B C 1
ATOM 9012 O O . ASN B 1 427 ? 26.172 17.438 16.172 1 93.5 427 ASN B O 1
ATOM 9016 N N . MET B 1 428 ? 24.891 17.938 14.484 1 95.06 428 MET B N 1
ATOM 9017 C CA . MET B 1 428 ? 26.016 18.203 13.594 1 95.06 428 MET B CA 1
ATOM 9018 C C . MET B 1 428 ? 26.828 19.391 14.078 1 95.06 428 MET B C 1
ATOM 9020 O O . MET B 1 428 ? 28.062 19.344 14.055 1 95.06 428 MET B O 1
ATOM 9024 N N . ARG B 1 429 ? 26.219 20.391 14.508 1 92.38 429 ARG B N 1
ATOM 9025 C CA . ARG B 1 429 ? 26.891 21.578 14.992 1 92.38 429 ARG B CA 1
ATOM 9026 C C . ARG B 1 429 ? 27.719 21.281 16.234 1 92.38 429 ARG B C 1
ATOM 9028 O O . ARG B 1 429 ? 28.828 21.781 16.406 1 92.38 429 ARG B O 1
ATOM 9035 N N . GLU B 1 430 ? 27.219 20.406 17.047 1 93.69 430 GLU B N 1
ATOM 9036 C CA . GLU B 1 430 ? 27.812 20.156 18.344 1 93.69 430 GLU B CA 1
ATOM 9037 C C . GLU B 1 430 ? 28.859 19.062 18.281 1 93.69 430 GLU B C 1
ATOM 9039 O O . GLU B 1 430 ? 29.922 19.156 18.906 1 93.69 430 GLU B O 1
ATOM 9044 N N . THR B 1 431 ? 28.578 18.031 17.516 1 93.06 431 THR B N 1
ATOM 9045 C CA . THR B 1 431 ? 29.406 16.828 17.578 1 93.06 431 THR B CA 1
ATOM 9046 C C . THR B 1 431 ? 30.344 16.734 16.375 1 93.06 431 THR B C 1
ATOM 9048 O O . THR B 1 431 ? 31.422 16.156 16.469 1 93.06 431 THR B O 1
ATOM 9051 N N . ARG B 1 432 ? 29.922 17.297 15.297 1 93.75 432 ARG B N 1
ATOM 9052 C CA . ARG B 1 432 ? 30.703 17.141 14.078 1 93.75 432 ARG B CA 1
ATOM 9053 C C . ARG B 1 432 ? 30.828 18.453 13.328 1 93.75 432 ARG B C 1
ATOM 9055 O O . ARG B 1 432 ? 30.484 18.547 12.156 1 93.75 432 ARG B O 1
ATOM 9062 N N . PRO B 1 433 ? 31.469 19.422 13.938 1 92.69 433 PRO B N 1
ATOM 9063 C CA . PRO B 1 433 ? 31.625 20.719 13.266 1 92.69 433 PRO B CA 1
ATOM 9064 C C . PRO B 1 433 ? 32.594 20.656 12.094 1 92.69 433 PRO B C 1
ATOM 9066 O O . PRO B 1 433 ? 32.625 21.562 11.258 1 92.69 433 PRO B O 1
ATOM 9069 N N . ASP B 1 434 ? 33.312 19.578 12 1 92.44 434 ASP B N 1
ATOM 9070 C CA . ASP B 1 434 ? 34.312 19.391 10.953 1 92.44 434 ASP B CA 1
ATOM 9071 C C . ASP B 1 434 ? 33.656 19.016 9.625 1 92.44 434 ASP B C 1
ATOM 9073 O O . ASP B 1 434 ? 34.281 19.125 8.57 1 92.44 434 ASP B O 1
ATOM 9077 N N . ILE B 1 435 ? 32.531 18.562 9.656 1 96.38 435 ILE B N 1
ATOM 9078 C CA . ILE B 1 435 ? 31.797 18.141 8.461 1 96.38 435 ILE B CA 1
ATOM 9079 C C . ILE B 1 435 ? 30.812 19.234 8.039 1 96.38 435 ILE B C 1
ATOM 9081 O O . ILE B 1 435 ? 30.016 19.703 8.852 1 96.38 435 ILE B O 1
ATOM 9085 N N . VAL B 1 436 ? 30.812 19.609 6.82 1 96.31 436 VAL B N 1
ATOM 9086 C CA . VAL B 1 436 ? 29.891 20.594 6.305 1 96.31 436 VAL B CA 1
ATOM 9087 C C . VAL B 1 436 ? 28.484 20.016 6.262 1 96.31 436 VAL B C 1
ATOM 9089 O O . VAL B 1 436 ? 28.281 18.891 5.816 1 96.31 436 VAL B O 1
ATOM 9092 N N . HIS B 1 437 ? 27.594 20.75 6.793 1 97 437 HIS B N 1
ATOM 9093 C CA . HIS B 1 437 ? 26.203 20.312 6.77 1 97 437 HIS B CA 1
ATOM 9094 C C . HIS B 1 437 ? 25.375 21.141 5.785 1 97 437 HIS B C 1
ATOM 9096 O O . HIS B 1 437 ? 25.094 22.312 6.031 1 97 437 HIS B O 1
ATOM 9102 N N . SER B 1 438 ? 24.969 20.562 4.699 1 96.75 438 SER B N 1
ATOM 9103 C CA . SER B 1 438 ? 24.125 21.203 3.689 1 96.75 438 SER B CA 1
ATOM 9104 C C . SER B 1 438 ? 22.688 20.703 3.779 1 96.75 438 SER B C 1
ATOM 9106 O O . SER B 1 438 ? 22.422 19.609 4.277 1 96.75 438 SER B O 1
ATOM 9108 N N . TRP B 1 439 ? 21.797 21.578 3.371 1 96.31 439 TRP B N 1
ATOM 9109 C CA . TRP B 1 439 ? 20.391 21.219 3.328 1 96.31 439 TRP B CA 1
ATOM 9110 C C . TRP B 1 439 ? 19.906 21.078 1.888 1 96.31 439 TRP B C 1
ATOM 9112 O O . TRP B 1 439 ? 20.453 21.703 0.977 1 96.31 439 TRP B O 1
ATOM 9122 N N . ASP B 1 440 ? 18.922 20.188 1.743 1 94.31 440 ASP B N 1
ATOM 9123 C CA . ASP B 1 440 ? 18.297 20 0.439 1 94.31 440 ASP B CA 1
ATOM 9124 C C . ASP B 1 440 ? 17.625 21.281 -0.052 1 94.31 440 ASP B C 1
ATOM 9126 O O . ASP B 1 440 ? 16.688 21.766 0.571 1 94.31 440 ASP B O 1
ATOM 9130 N N . VAL B 1 441 ? 18.016 21.797 -1.145 1 92.19 441 VAL B N 1
ATOM 9131 C CA . VAL B 1 441 ? 17.547 23.078 -1.686 1 92.19 441 VAL B CA 1
ATOM 9132 C C . VAL B 1 441 ? 16.078 22.953 -2.084 1 92.19 441 VAL B C 1
ATOM 9134 O O . VAL B 1 441 ? 15.312 23.906 -1.949 1 92.19 441 VAL B O 1
ATOM 9137 N N . TRP B 1 442 ? 15.695 21.844 -2.477 1 88.12 442 TRP B N 1
ATOM 9138 C CA . TRP B 1 442 ? 14.305 21.641 -2.855 1 88.12 442 TRP B CA 1
ATOM 9139 C C . TRP B 1 442 ? 13.383 21.75 -1.641 1 88.12 442 TRP B C 1
ATOM 9141 O O . TRP B 1 442 ? 12.32 22.359 -1.716 1 88.12 442 TRP B O 1
ATOM 9151 N N . HIS B 1 443 ? 13.781 21.109 -0.633 1 88.25 443 HIS B N 1
ATOM 9152 C CA . HIS B 1 443 ? 12.992 21.203 0.59 1 88.25 443 HIS B CA 1
ATOM 9153 C C . HIS B 1 443 ? 12.93 22.656 1.085 1 88.25 443 HIS B C 1
ATOM 9155 O O . HIS B 1 443 ? 11.891 23.094 1.587 1 88.25 443 HIS B O 1
ATOM 9161 N N . GLY B 1 444 ? 14.031 23.312 0.978 1 89.12 444 GLY B N 1
ATOM 9162 C CA . GLY B 1 444 ? 14.039 24.719 1.318 1 89.12 444 GLY B CA 1
ATOM 9163 C C . GLY B 1 444 ? 13.094 25.547 0.466 1 89.12 444 GLY B C 1
ATOM 9164 O O . GLY B 1 444 ? 12.359 26.391 0.982 1 89.12 444 GLY B O 1
ATOM 9165 N N . SER B 1 445 ? 13.102 25.281 -0.785 1 89.12 445 SER B N 1
ATOM 9166 C CA . SER B 1 445 ? 12.242 26 -1.714 1 89.12 445 SER B CA 1
ATOM 9167 C C . SER B 1 445 ? 10.766 25.688 -1.459 1 89.12 445 SER B C 1
ATOM 9169 O O . SER B 1 445 ? 9.906 26.562 -1.615 1 89.12 445 SER B O 1
ATOM 9171 N N . LYS B 1 446 ? 10.547 24.453 -1.161 1 85.25 446 LYS B N 1
ATOM 9172 C CA . LYS B 1 446 ? 9.18 24.062 -0.844 1 85.25 446 LYS B CA 1
ATOM 9173 C C . LYS B 1 446 ? 8.664 24.812 0.38 1 85.25 446 LYS B C 1
ATOM 9175 O O . LYS B 1 446 ? 7.523 25.281 0.389 1 85.25 446 LYS B O 1
ATOM 9180 N N . ASN B 1 447 ? 9.445 24.891 1.377 1 87.88 447 ASN B N 1
ATOM 9181 C CA . ASN B 1 447 ? 9.078 25.625 2.584 1 87.88 447 ASN B CA 1
ATOM 9182 C C . ASN B 1 447 ? 8.844 27.109 2.293 1 87.88 447 ASN B C 1
ATOM 9184 O O . ASN B 1 447 ? 7.914 27.703 2.828 1 87.88 447 ASN B O 1
ATOM 9188 N N . LEU B 1 448 ? 9.703 27.609 1.518 1 90.75 448 LEU B N 1
ATOM 9189 C CA . LEU B 1 448 ? 9.578 29 1.113 1 90.75 448 LEU B CA 1
ATOM 9190 C C . LEU B 1 448 ? 8.281 29.219 0.339 1 90.75 448 LEU B C 1
ATOM 9192 O O . LEU B 1 448 ? 7.574 30.203 0.578 1 90.75 448 LEU B O 1
ATOM 9196 N N . SER B 1 449 ? 8.031 28.359 -0.533 1 88.38 449 SER B N 1
ATOM 9197 C CA . SER B 1 449 ? 6.812 28.453 -1.332 1 88.38 449 SER B CA 1
ATOM 9198 C C . SER B 1 449 ? 5.57 28.406 -0.451 1 88.38 449 SER B C 1
ATOM 9200 O O . SER B 1 449 ? 4.613 29.156 -0.677 1 88.38 449 SER B O 1
ATOM 9202 N N . LYS B 1 450 ? 5.578 27.594 0.471 1 85.88 450 LYS B N 1
ATOM 9203 C CA . LYS B 1 450 ? 4.453 27.484 1.392 1 85.88 450 LYS B CA 1
ATOM 9204 C C . LYS B 1 450 ? 4.25 28.766 2.178 1 85.88 450 LYS B C 1
ATOM 9206 O O . LYS B 1 450 ? 3.115 29.219 2.365 1 85.88 450 LYS B O 1
ATOM 9211 N N . LYS B 1 451 ? 5.27 29.328 2.652 1 90.56 451 LYS B N 1
ATOM 9212 C CA . LYS B 1 451 ? 5.191 30.578 3.398 1 90.56 451 LYS B CA 1
ATOM 9213 C C . LYS B 1 451 ? 4.652 31.719 2.527 1 90.56 451 LYS B C 1
ATOM 9215 O O . LYS B 1 451 ? 3.84 32.531 2.982 1 90.56 451 LYS B O 1
ATOM 9220 N N . LEU B 1 452 ? 5.133 31.719 1.339 1 91 452 LEU B N 1
ATOM 9221 C CA . LEU B 1 452 ? 4.684 32.75 0.412 1 91 452 LEU B CA 1
ATOM 9222 C C . LEU B 1 452 ? 3.211 32.562 0.061 1 91 452 LEU B C 1
ATOM 9224 O O . LEU B 1 452 ? 2.465 33.531 -0.035 1 91 452 LEU B O 1
ATOM 9228 N N . ALA B 1 453 ? 2.879 31.328 -0.101 1 85.56 453 ALA B N 1
ATOM 9229 C CA . ALA B 1 453 ? 1.479 31.031 -0.398 1 85.56 453 ALA B CA 1
ATOM 9230 C C . ALA B 1 453 ? 0.572 31.453 0.754 1 85.56 453 ALA B C 1
ATOM 9232 O O . ALA B 1 453 ? -0.488 32.031 0.534 1 85.56 453 ALA B O 1
ATOM 9233 N N . LYS B 1 454 ? 0.979 31.141 1.915 1 87.06 454 LYS B N 1
ATOM 9234 C CA . LYS B 1 454 ? 0.217 31.516 3.1 1 87.06 454 LYS B CA 1
ATOM 9235 C C . LYS B 1 454 ? 0.123 33.031 3.223 1 87.06 454 LYS B C 1
ATOM 9237 O O . LYS B 1 454 ? -0.931 33.562 3.572 1 87.06 454 LYS B O 1
ATOM 9242 N N . ALA B 1 455 ? 1.184 33.688 2.92 1 88.5 455 ALA B N 1
ATOM 9243 C CA . ALA B 1 455 ? 1.229 35.156 3.006 1 88.5 455 ALA B CA 1
ATOM 9244 C C . ALA B 1 455 ? 0.336 35.781 1.945 1 88.5 455 ALA B C 1
ATOM 9246 O O . ALA B 1 455 ? -0.138 36.906 2.121 1 88.5 455 ALA B O 1
ATOM 9247 N N . SER B 1 456 ? 0.042 35.094 0.933 1 87.06 456 SER B N 1
ATOM 9248 C CA . SER B 1 456 ? -0.696 35.656 -0.198 1 87.06 456 SER B CA 1
ATOM 9249 C C . SER B 1 456 ? -2.191 35.406 -0.067 1 87.06 456 SER B C 1
ATOM 9251 O O . SER B 1 456 ? -2.973 35.75 -0.949 1 87.06 456 SER B O 1
ATOM 9253 N N . THR B 1 457 ? -2.533 34.781 0.94 1 82.56 457 THR B N 1
ATOM 9254 C CA . THR B 1 457 ? -3.93 34.375 1.087 1 82.56 457 THR B CA 1
ATOM 9255 C C . THR B 1 457 ? -4.82 35.594 1.283 1 82.56 457 THR B C 1
ATOM 9257 O O . THR B 1 457 ? -5.977 35.594 0.852 1 82.56 457 THR B O 1
ATOM 9260 N N . LYS B 1 458 ? -4.305 36.719 1.836 1 80.12 458 LYS B N 1
ATOM 9261 C CA . LYS B 1 458 ? -5.086 37.938 2.014 1 80.12 458 LYS B CA 1
ATOM 9262 C C . LYS B 1 458 ? -5.281 38.656 0.687 1 80.12 458 LYS B C 1
ATOM 9264 O O . LYS B 1 458 ? -4.367 38.719 -0.142 1 80.12 458 LYS B O 1
ATOM 9269 N N . ALA B 1 459 ? -6.445 39.219 0.565 1 80.06 459 ALA B N 1
ATOM 9270 C CA . ALA B 1 459 ? -6.828 39.844 -0.696 1 80.06 459 ALA B CA 1
ATOM 9271 C C . ALA B 1 459 ? -5.836 40.938 -1.087 1 80.06 459 ALA B C 1
ATOM 9273 O O . ALA B 1 459 ? -5.43 41.031 -2.248 1 80.06 459 ALA B O 1
ATOM 9274 N N . ALA B 1 460 ? -5.422 41.688 -0.186 1 83.81 460 ALA B N 1
ATOM 9275 C CA . ALA B 1 460 ? -4.523 42.812 -0.444 1 83.81 460 ALA B CA 1
ATOM 9276 C C . ALA B 1 460 ? -3.139 42.312 -0.853 1 83.81 460 ALA B C 1
ATOM 9278 O O . ALA B 1 460 ? -2.352 43.094 -1.429 1 83.81 460 ALA B O 1
ATOM 9279 N N . ARG B 1 461 ? -2.891 41.094 -0.647 1 90.31 461 ARG B N 1
ATOM 9280 C CA . ARG B 1 461 ? -1.566 40.531 -0.897 1 90.31 461 ARG B CA 1
ATOM 9281 C C . ARG B 1 461 ? -1.592 39.562 -2.082 1 90.31 461 ARG B C 1
ATOM 9283 O O . ARG B 1 461 ? -0.582 38.938 -2.395 1 90.31 461 ARG B O 1
ATOM 9290 N N . ARG B 1 462 ? -2.594 39.531 -2.777 1 84.38 462 ARG B N 1
ATOM 9291 C CA . ARG B 1 462 ? -2.846 38.562 -3.838 1 84.38 462 ARG B CA 1
ATOM 9292 C C . ARG B 1 462 ? -1.845 38.719 -4.977 1 84.38 462 ARG B C 1
ATOM 9294 O O . ARG B 1 462 ? -1.451 37.719 -5.605 1 84.38 462 ARG B O 1
ATOM 9301 N N . PRO B 1 463 ? -1.423 39.906 -5.223 1 83.06 463 PRO B N 1
ATOM 9302 C CA . PRO B 1 463 ? -0.457 40.062 -6.312 1 83.06 463 PRO B CA 1
ATOM 9303 C C . PRO B 1 463 ? 0.844 39.312 -6.059 1 83.06 463 PRO B C 1
ATOM 9305 O O . PRO B 1 463 ? 1.605 39.031 -6.992 1 83.06 463 PRO B O 1
ATOM 9308 N N . LEU B 1 464 ? 1.023 38.938 -4.875 1 89.06 464 LEU B N 1
ATOM 9309 C CA . LEU B 1 464 ? 2.236 38.219 -4.512 1 89.06 464 LEU B CA 1
ATOM 9310 C C . LEU B 1 464 ? 2.242 36.812 -5.133 1 89.06 464 LEU B C 1
ATOM 9312 O O . LEU B 1 464 ? 3.305 36.25 -5.352 1 89.06 464 LEU B O 1
ATOM 9316 N N . VAL B 1 465 ? 1.156 36.312 -5.406 1 84.12 465 VAL B N 1
ATOM 9317 C CA . VAL B 1 465 ? 1.01 34.969 -5.926 1 84.12 465 VAL B CA 1
ATOM 9318 C C . VAL B 1 465 ? 1.743 34.844 -7.262 1 84.12 465 VAL B C 1
ATOM 9320 O O . VAL B 1 465 ? 2.357 33.812 -7.547 1 84.12 465 VAL B O 1
ATOM 9323 N N . TYR B 1 466 ? 1.727 35.875 -7.98 1 80.44 466 TYR B N 1
ATOM 9324 C CA . TYR B 1 466 ? 2.375 35.906 -9.289 1 80.44 466 TYR B CA 1
ATOM 9325 C C . TYR B 1 466 ? 3.883 35.719 -9.148 1 80.44 466 TYR B C 1
ATOM 9327 O O . TYR B 1 466 ? 4.512 35.062 -9.984 1 80.44 466 TYR B O 1
ATOM 9335 N N . TRP B 1 467 ? 4.355 36.188 -8.148 1 87.38 467 TRP B N 1
ATOM 9336 C CA . TRP B 1 467 ? 5.805 36.25 -7.996 1 87.38 467 TRP B CA 1
ATOM 9337 C C . TRP B 1 467 ? 6.34 35 -7.305 1 87.38 467 TRP B C 1
ATOM 9339 O O . TRP B 1 467 ? 7.551 34.75 -7.281 1 87.38 467 TRP B O 1
ATOM 9349 N N . VAL B 1 468 ? 5.555 34.156 -6.812 1 86.31 468 VAL B N 1
ATOM 9350 C CA . VAL B 1 468 ? 6 33.031 -6.016 1 86.31 468 VAL B CA 1
ATOM 9351 C C . VAL B 1 468 ? 6.949 32.156 -6.836 1 86.31 468 VAL B C 1
ATOM 9353 O O . VAL B 1 468 ? 8.055 31.844 -6.387 1 86.31 468 VAL B O 1
ATOM 9356 N N . LYS B 1 469 ? 6.605 31.781 -8.047 1 81.75 469 LYS B N 1
ATOM 9357 C CA . LYS B 1 469 ? 7.441 30.922 -8.883 1 81.75 469 LYS B CA 1
ATOM 9358 C C . LYS B 1 469 ? 8.773 31.609 -9.203 1 81.75 469 LYS B C 1
ATOM 9360 O O . LYS B 1 469 ? 9.812 30.953 -9.242 1 81.75 469 LYS B O 1
ATOM 9365 N N . HIS B 1 470 ? 8.688 32.875 -9.414 1 83.75 470 HIS B N 1
ATOM 9366 C CA . HIS B 1 470 ? 9.891 33.656 -9.727 1 83.75 470 HIS B CA 1
ATOM 9367 C C . HIS B 1 470 ? 10.828 33.719 -8.531 1 83.75 470 HIS B C 1
ATOM 9369 O O . HIS B 1 470 ? 12.047 33.625 -8.68 1 83.75 470 HIS B O 1
ATOM 9375 N N . ILE B 1 471 ? 10.234 33.875 -7.477 1 89.81 471 ILE B N 1
ATOM 9376 C CA . ILE B 1 471 ? 11.023 33.969 -6.254 1 89.81 471 ILE B CA 1
ATOM 9377 C C . ILE B 1 471 ? 11.711 32.656 -5.973 1 89.81 471 ILE B C 1
ATOM 9379 O O . ILE B 1 471 ? 12.883 32.625 -5.582 1 89.81 471 ILE B O 1
ATOM 9383 N N . ILE B 1 472 ? 11.039 31.562 -6.145 1 89.12 472 ILE B N 1
ATOM 9384 C CA . ILE B 1 472 ? 11.594 30.234 -5.926 1 89.12 472 ILE B CA 1
ATOM 9385 C C . ILE B 1 472 ? 12.75 30 -6.898 1 89.12 472 ILE B C 1
ATOM 9387 O O . ILE B 1 472 ? 13.812 29.5 -6.504 1 89.12 472 ILE B O 1
ATOM 9391 N N . ARG B 1 473 ? 12.594 30.359 -8.109 1 85.62 473 ARG B N 1
ATOM 9392 C CA . ARG B 1 473 ? 13.648 30.219 -9.109 1 85.62 473 ARG B CA 1
ATOM 9393 C C . ARG B 1 473 ? 14.867 31.062 -8.727 1 85.62 473 ARG B C 1
ATOM 9395 O O . ARG B 1 473 ? 16 30.641 -8.945 1 85.62 473 ARG B O 1
ATOM 9402 N N . HIS B 1 474 ? 14.547 32.25 -8.281 1 90.38 474 HIS B N 1
ATOM 9403 C CA . HIS B 1 474 ? 15.633 33.094 -7.848 1 90.38 474 HIS B CA 1
ATOM 9404 C C . HIS B 1 474 ? 16.391 32.5 -6.676 1 90.38 474 HIS B C 1
ATOM 9406 O O . HIS B 1 474 ? 17.609 32.625 -6.582 1 90.38 474 HIS B O 1
ATOM 9412 N N . PHE B 1 475 ? 15.672 31.875 -5.816 1 92.94 475 PHE B N 1
ATOM 9413 C CA . PHE B 1 475 ? 16.312 31.172 -4.703 1 92.94 475 PHE B CA 1
ATOM 9414 C C . PHE B 1 475 ? 17.281 30.109 -5.207 1 92.94 475 PHE B C 1
ATOM 9416 O O . PHE B 1 475 ? 18.406 30.016 -4.723 1 92.94 475 PHE B O 1
ATOM 9423 N N . TRP B 1 476 ? 16.875 29.391 -6.133 1 92.12 476 TRP B N 1
ATOM 9424 C CA . TRP B 1 476 ? 17.719 28.375 -6.738 1 92.12 476 TRP B CA 1
ATOM 9425 C C . TRP B 1 476 ? 18.938 29 -7.41 1 92.12 476 TRP B C 1
ATOM 9427 O O . TRP B 1 476 ? 20.047 28.5 -7.301 1 92.12 476 TRP B O 1
ATOM 9437 N N . TYR B 1 477 ? 18.656 30.016 -8.07 1 89.19 477 TYR B N 1
ATOM 9438 C CA . TYR B 1 477 ? 19.734 30.734 -8.766 1 89.19 477 TYR B CA 1
ATOM 9439 C C . TYR B 1 477 ? 20.781 31.234 -7.777 1 89.19 477 TYR B C 1
ATOM 9441 O O . TYR B 1 477 ? 21.984 31.078 -8.008 1 89.19 477 TYR B O 1
ATOM 9449 N N . CYS B 1 478 ? 20.312 31.812 -6.758 1 91.62 478 CYS B N 1
ATOM 9450 C CA . CYS B 1 478 ? 21.234 32.281 -5.73 1 91.62 478 CYS B CA 1
ATOM 9451 C C . CYS B 1 478 ? 22.094 31.156 -5.188 1 91.62 478 CYS B C 1
ATOM 9453 O O . CYS B 1 478 ? 23.297 31.297 -5.051 1 91.62 478 CYS B O 1
ATOM 9455 N N . SER B 1 479 ? 21.484 30.031 -4.906 1 93.81 479 SER B N 1
ATOM 9456 C CA . SER B 1 479 ? 22.188 28.891 -4.344 1 93.81 479 SER B CA 1
ATOM 9457 C C . SER B 1 479 ? 23.203 28.328 -5.328 1 93.81 479 SER B C 1
ATOM 9459 O O . SER B 1 479 ? 24.312 27.969 -4.941 1 93.81 479 SER B O 1
ATOM 9461 N N . LYS B 1 480 ? 22.891 28.266 -6.508 1 91.69 480 LYS B N 1
ATOM 9462 C CA . LYS B 1 480 ? 23.703 27.656 -7.543 1 91.69 480 LYS B CA 1
ATOM 9463 C C . LYS B 1 480 ? 24.906 28.531 -7.898 1 91.69 480 LYS B C 1
ATOM 9465 O O . LYS B 1 480 ? 26 28.047 -8.133 1 91.69 480 LYS B O 1
ATOM 9470 N N . THR B 1 481 ? 24.734 29.828 -7.926 1 90.06 481 THR B N 1
ATOM 9471 C CA . THR B 1 481 ? 25.734 30.703 -8.523 1 90.06 481 THR B CA 1
ATOM 9472 C C . THR B 1 481 ? 26.562 31.391 -7.441 1 90.06 481 THR B C 1
ATOM 9474 O O . THR B 1 481 ? 27.578 32.031 -7.738 1 90.06 481 THR B O 1
ATOM 9477 N N . CYS B 1 482 ? 26.203 31.266 -6.266 1 91.56 482 CYS B N 1
ATOM 9478 C CA . CYS B 1 482 ? 26.906 31.969 -5.203 1 91.56 482 CYS B CA 1
ATOM 9479 C C . CYS B 1 482 ? 28.297 31.391 -4.996 1 91.56 482 CYS B C 1
ATOM 9481 O O . CYS B 1 482 ? 29.141 31.984 -4.312 1 91.56 482 CYS B O 1
ATOM 9483 N N . GLY B 1 483 ? 28.594 30.25 -5.535 1 88.44 483 GLY B N 1
ATOM 9484 C CA . GLY B 1 483 ? 29.922 29.641 -5.457 1 88.44 483 GLY B CA 1
ATOM 9485 C C . GLY B 1 483 ? 30.328 29.281 -4.043 1 88.44 483 GLY B C 1
ATOM 9486 O O . GLY B 1 483 ? 31.5 29.391 -3.682 1 88.44 483 GLY B O 1
ATOM 9487 N N . GLY B 1 484 ? 29.453 29.094 -3.223 1 91.31 484 GLY B N 1
ATOM 9488 C CA . GLY B 1 484 ? 29.75 28.672 -1.863 1 91.31 484 GLY B CA 1
ATOM 9489 C C . GLY B 1 484 ? 29.859 29.828 -0.89 1 91.31 484 GLY B C 1
ATOM 9490 O O . GLY B 1 484 ? 30.172 29.625 0.287 1 91.31 484 GLY B O 1
ATOM 9491 N N . SER B 1 485 ? 29.594 30.984 -1.307 1 92.75 485 SER B N 1
ATOM 9492 C CA . SER B 1 485 ? 29.719 32.156 -0.457 1 92.75 485 SER B CA 1
ATOM 9493 C C . SER B 1 485 ? 28.359 32.594 0.075 1 92.75 485 SER B C 1
ATOM 9495 O O . SER B 1 485 ? 27.453 32.938 -0.701 1 92.75 485 SER B O 1
ATOM 9497 N N . VAL B 1 486 ? 28.281 32.719 1.36 1 93.12 486 VAL B N 1
ATOM 9498 C CA . VAL B 1 486 ? 27.047 33.125 2.006 1 93.12 486 VAL B CA 1
ATOM 9499 C C . VAL B 1 486 ? 26.797 34.625 1.735 1 93.12 486 VAL B C 1
ATOM 9501 O O . VAL B 1 486 ? 25.641 35.031 1.555 1 93.12 486 VAL B O 1
ATOM 9504 N N . THR B 1 487 ? 27.828 35.375 1.672 1 90 487 THR B N 1
ATOM 9505 C CA . THR B 1 487 ? 27.734 36.812 1.444 1 90 487 THR B CA 1
ATOM 9506 C C . THR B 1 487 ? 27.172 37.125 0.055 1 90 487 THR B C 1
ATOM 9508 O O . THR B 1 487 ? 26.297 37.969 -0.104 1 90 487 THR B O 1
ATOM 9511 N N . LYS B 1 488 ? 27.656 36.375 -0.889 1 90.19 488 LYS B N 1
ATOM 9512 C CA . LYS B 1 488 ? 27.156 36.562 -2.248 1 90.19 488 LYS B CA 1
ATOM 9513 C C . LYS B 1 488 ? 25.688 36.125 -2.348 1 90.19 488 LYS B C 1
ATOM 9515 O O . LYS B 1 488 ? 24.906 36.75 -3.047 1 90.19 488 LYS B O 1
ATOM 9520 N N . PHE B 1 489 ? 25.406 35.031 -1.682 1 93.06 489 PHE B N 1
ATOM 9521 C CA . PHE B 1 489 ? 24.016 34.562 -1.646 1 93.06 489 PHE B CA 1
ATOM 9522 C C . PHE B 1 489 ? 23.094 35.625 -1.079 1 93.06 489 PHE B C 1
ATOM 9524 O O . PHE B 1 489 ? 22.062 35.938 -1.673 1 93.06 489 PHE B O 1
ATOM 9531 N N . LYS B 1 490 ? 23.469 36.25 0.016 1 90.19 490 LYS B N 1
ATOM 9532 C CA . LYS B 1 490 ? 22.672 37.281 0.683 1 90.19 490 LYS B CA 1
ATOM 9533 C C . LYS B 1 490 ? 22.516 38.531 -0.199 1 90.19 490 LYS B C 1
ATOM 9535 O O . LYS B 1 490 ? 21.438 39.125 -0.243 1 90.19 490 LYS B O 1
ATOM 9540 N N . ALA B 1 491 ? 23.5 38.844 -0.868 1 86.88 491 ALA B N 1
ATOM 9541 C CA . ALA B 1 491 ? 23.469 40 -1.737 1 86.88 491 ALA B CA 1
ATOM 9542 C C . ALA B 1 491 ? 22.484 39.844 -2.879 1 86.88 491 ALA B C 1
ATOM 9544 O O . ALA B 1 491 ? 21.672 40.719 -3.152 1 86.88 491 ALA B O 1
ATOM 9545 N N . MET B 1 492 ? 22.578 38.688 -3.471 1 88.31 492 MET B N 1
ATOM 9546 C CA . MET B 1 492 ? 21.672 38.406 -4.57 1 88.31 492 MET B CA 1
ATOM 9547 C C . MET B 1 492 ? 20.219 38.312 -4.078 1 88.31 492 MET B C 1
ATOM 9549 O O . MET B 1 492 ? 19.312 38.844 -4.738 1 88.31 492 MET B O 1
ATOM 9553 N N . TRP B 1 493 ? 20.109 37.719 -2.918 1 90.81 493 TRP B N 1
ATOM 9554 C CA . TRP B 1 493 ? 18.781 37.562 -2.338 1 90.81 493 TRP B CA 1
ATOM 9555 C C . TRP B 1 493 ? 18.172 38.938 -1.995 1 90.81 493 TRP B C 1
ATOM 9557 O O . TRP B 1 493 ? 16.984 39.156 -2.217 1 90.81 493 TRP B O 1
ATOM 9567 N N . HIS B 1 494 ? 18.953 39.812 -1.549 1 87.12 494 HIS B N 1
ATOM 9568 C CA . HIS B 1 494 ? 18.516 41.156 -1.22 1 87.12 494 HIS B CA 1
ATOM 9569 C C . HIS B 1 494 ? 18.031 41.906 -2.461 1 87.12 494 HIS B C 1
ATOM 9571 O O . HIS B 1 494 ? 17.094 42.688 -2.387 1 87.12 494 HIS B O 1
ATOM 9577 N N . GLY B 1 495 ? 18.641 41.688 -3.549 1 86.38 495 GLY B N 1
ATOM 9578 C CA . GLY B 1 495 ? 18.266 42.344 -4.801 1 86.38 495 GLY B CA 1
ATOM 9579 C C . GLY B 1 495 ? 16.859 42 -5.254 1 86.38 495 GLY B C 1
ATOM 9580 O O . GLY B 1 495 ? 16.203 42.781 -5.93 1 86.38 495 GLY B O 1
ATOM 9581 N N . LEU B 1 496 ? 16.391 40.875 -4.793 1 88.31 496 LEU B N 1
ATOM 9582 C CA . LEU B 1 496 ? 15.062 40.406 -5.18 1 88.31 496 LEU B CA 1
ATOM 9583 C C . LEU B 1 496 ? 13.977 41.375 -4.727 1 88.31 496 LEU B C 1
ATOM 9585 O O . LEU B 1 496 ? 13.031 41.656 -5.473 1 88.31 496 LEU B O 1
ATOM 9589 N N . THR B 1 497 ? 14.062 41.875 -3.477 1 84.25 497 THR B N 1
ATOM 9590 C CA . THR B 1 497 ? 13.023 42.719 -2.922 1 84.25 497 THR B CA 1
ATOM 9591 C C . THR B 1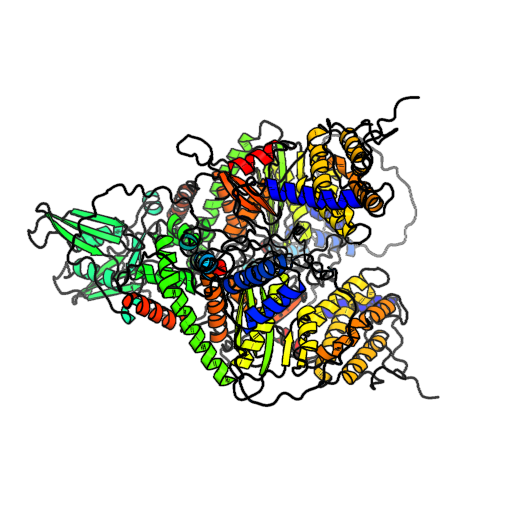 497 ? 12.93 44.031 -3.691 1 84.25 497 THR B C 1
ATOM 9593 O O . THR B 1 497 ? 11.875 44.688 -3.727 1 84.25 497 THR B O 1
ATOM 9596 N N . HIS B 1 498 ? 14.016 44.406 -4.355 1 85.44 498 HIS B N 1
ATOM 9597 C CA . HIS B 1 498 ? 14.031 45.594 -5.203 1 85.44 498 HIS B CA 1
ATOM 9598 C C . HIS B 1 498 ? 13.547 45.25 -6.613 1 85.44 498 HIS B C 1
ATOM 9600 O O . HIS B 1 498 ? 12.75 46 -7.188 1 85.44 498 HIS B O 1
ATOM 9606 N N . HIS B 1 499 ? 13.961 44.156 -7.039 1 87.44 499 HIS B N 1
ATOM 9607 C CA . HIS B 1 499 ? 13.648 43.75 -8.406 1 87.44 499 HIS B CA 1
ATOM 9608 C C . HIS B 1 499 ? 12.148 43.625 -8.617 1 87.44 499 HIS B C 1
ATOM 9610 O O . HIS B 1 499 ? 11.625 44.031 -9.656 1 87.44 499 HIS B O 1
ATOM 9616 N N . VAL B 1 500 ? 11.484 43.125 -7.66 1 88.94 500 VAL B N 1
ATOM 9617 C CA . VAL B 1 500 ? 10.062 42.844 -7.789 1 88.94 500 VAL B CA 1
ATOM 9618 C C . VAL B 1 500 ? 9.289 44.156 -7.902 1 88.94 500 VAL B C 1
ATOM 9620 O O . VAL B 1 500 ? 8.156 44.188 -8.391 1 88.94 500 VAL B O 1
ATOM 9623 N N . THR B 1 501 ? 9.844 45.281 -7.426 1 87.56 501 THR B N 1
ATOM 9624 C CA . THR B 1 501 ? 9.219 46.594 -7.496 1 87.56 501 THR B CA 1
ATOM 9625 C C . THR B 1 501 ? 9.758 47.375 -8.688 1 87.56 501 THR B C 1
ATOM 9627 O O . THR B 1 501 ? 9.586 48.594 -8.766 1 87.56 501 THR B O 1
ATOM 9630 N N . ASN B 1 502 ? 10.398 46.719 -9.523 1 87 502 ASN B N 1
ATOM 9631 C CA . ASN B 1 502 ? 10.984 47.281 -10.742 1 87 502 ASN B CA 1
ATOM 9632 C C . ASN B 1 502 ? 12.109 48.25 -10.422 1 87 502 ASN B C 1
ATOM 9634 O O . ASN B 1 502 ? 12.273 49.281 -11.109 1 87 502 ASN B O 1
ATOM 9638 N N . THR B 1 503 ? 12.719 48.094 -9.414 1 84.62 503 THR B N 1
ATOM 9639 C CA . THR B 1 503 ? 13.93 48.812 -9.055 1 84.62 503 THR B CA 1
ATOM 9640 C C . THR B 1 503 ? 15.172 47.938 -9.266 1 84.62 503 THR B C 1
ATOM 9642 O O . THR B 1 503 ? 15.312 46.906 -8.633 1 84.62 503 THR B O 1
ATOM 9645 N N . HIS B 1 504 ? 16.062 48.312 -10.141 1 86.38 504 HIS B N 1
ATOM 9646 C CA . HIS B 1 504 ? 17.156 47.438 -10.547 1 86.38 504 HIS B CA 1
ATOM 9647 C C . HIS B 1 504 ? 18.5 48 -10.078 1 86.38 504 HIS B C 1
ATOM 9649 O O . HIS B 1 504 ? 19.562 47.469 -10.469 1 86.38 504 HIS B O 1
ATOM 9655 N N . SER B 1 505 ? 18.469 49.156 -9.391 1 82.06 505 SER B N 1
ATOM 9656 C CA . SER B 1 505 ? 19.656 49.688 -8.742 1 82.06 505 SER B CA 1
ATOM 9657 C C . SER B 1 505 ? 19.328 50.219 -7.352 1 82.06 505 SER B C 1
ATOM 9659 O O . SER B 1 505 ? 18.266 50.812 -7.152 1 82.06 505 SER B O 1
ATOM 9661 N N . TRP B 1 506 ? 20.172 49.906 -6.379 1 80.12 506 TRP B N 1
ATOM 9662 C CA . TRP B 1 506 ? 19.922 50.344 -5.008 1 80.12 506 TRP B CA 1
ATOM 9663 C C . TRP B 1 506 ? 21.234 50.656 -4.293 1 80.12 506 TRP B C 1
ATOM 9665 O O . TRP B 1 506 ? 22.312 50.375 -4.797 1 80.12 506 TRP B O 1
ATOM 9675 N N . LYS B 1 507 ? 21.188 51.625 -3.346 1 68.69 507 LYS B N 1
ATOM 9676 C CA . LYS B 1 507 ? 22.391 52.156 -2.699 1 68.69 507 LYS B CA 1
ATOM 9677 C C . LYS B 1 507 ? 23.156 51.031 -2.01 1 68.69 507 LYS B C 1
ATOM 9679 O O . LYS B 1 507 ? 24.172 50.562 -2.527 1 68.69 507 LYS B O 1
ATOM 9684 N N . ALA B 1 508 ? 23.188 51 -0.595 1 58.25 508 ALA B N 1
ATOM 9685 C CA . ALA B 1 508 ? 23.984 50.094 0.226 1 58.25 508 ALA B CA 1
ATOM 9686 C C . ALA B 1 508 ? 23.172 48.844 0.608 1 58.25 508 ALA B C 1
ATOM 9688 O O . ALA B 1 508 ? 21.969 48.938 0.892 1 58.25 508 ALA B O 1
ATOM 9689 N N . GLY B 1 509 ? 23.562 47.562 -0.046 1 56.97 509 GLY B N 1
ATOM 9690 C CA . GLY B 1 509 ? 22.781 46.438 0.37 1 56.97 509 GLY B CA 1
ATOM 9691 C C . GLY B 1 509 ? 23.578 45.406 1.142 1 56.97 509 GLY B C 1
ATOM 9692 O O . GLY B 1 509 ? 24.766 45.594 1.4 1 56.97 509 GLY B O 1
ATOM 9693 N N . LEU B 1 510 ? 22.891 44.375 1.68 1 58.72 510 LEU B N 1
ATOM 9694 C CA . LEU B 1 510 ? 23.469 43.25 2.359 1 58.72 510 LEU B CA 1
ATOM 9695 C C . LEU B 1 510 ? 24.406 42.469 1.428 1 58.72 510 LEU B C 1
ATOM 9697 O O . LEU B 1 510 ? 23.953 41.875 0.447 1 58.72 510 LEU B O 1
ATOM 9701 N N . GLY B 1 511 ? 25.859 42.688 1.431 1 57.38 511 GLY B N 1
ATOM 9702 C CA . GLY B 1 511 ? 26.859 41.781 0.924 1 57.38 511 GLY B CA 1
ATOM 9703 C C . GLY B 1 511 ? 27.375 42.156 -0.454 1 57.38 511 GLY B C 1
ATOM 9704 O O . GLY B 1 511 ? 27.969 41.312 -1.148 1 57.38 511 GLY B O 1
ATOM 9705 N N . GLY B 1 512 ? 27.125 43.375 -1.217 1 62.59 512 GLY B N 1
ATOM 9706 C CA . GLY B 1 512 ? 28.016 43.844 -2.279 1 62.59 512 GLY B CA 1
ATOM 9707 C C . GLY B 1 512 ? 27.266 44.25 -3.541 1 62.59 512 GLY B C 1
ATOM 9708 O O . GLY B 1 512 ? 27.453 45.344 -4.059 1 62.59 512 GLY B O 1
ATOM 9709 N N . SER B 1 513 ? 26.312 43.312 -4.07 1 67.31 513 SER B N 1
ATOM 9710 C CA . SER B 1 513 ? 25.797 43.656 -5.391 1 67.31 513 SER B CA 1
ATOM 9711 C C . SER B 1 513 ? 24.734 44.75 -5.297 1 67.31 513 SER B C 1
ATOM 9713 O O . SER B 1 513 ? 23.828 44.656 -4.457 1 67.31 513 SER B O 1
ATOM 9715 N N . THR B 1 514 ? 24.859 45.844 -6.113 1 76.12 514 THR B N 1
ATOM 9716 C CA . THR B 1 514 ? 23.969 47 -6.031 1 76.12 514 THR B CA 1
ATOM 9717 C C . THR B 1 514 ? 23.094 47.094 -7.281 1 76.12 514 THR B C 1
ATOM 9719 O O . THR B 1 514 ? 22.375 48.094 -7.477 1 76.12 514 THR B O 1
ATOM 9722 N N . GLU B 1 515 ? 23.25 46.062 -8.141 1 80.69 515 GLU B N 1
ATOM 9723 C CA . GLU B 1 515 ? 22.438 46.094 -9.367 1 80.69 515 GLU B CA 1
ATOM 9724 C C . GLU B 1 515 ? 22.031 44.688 -9.789 1 80.69 515 GLU B C 1
ATOM 9726 O O . GLU B 1 515 ? 22.688 43.719 -9.414 1 80.69 515 GLU B O 1
ATOM 9731 N N . CYS B 1 516 ? 20.891 44.562 -10.422 1 80.38 516 CYS B N 1
ATOM 9732 C CA . CYS B 1 516 ? 20.438 43.281 -10.969 1 80.38 516 CYS B CA 1
ATOM 9733 C C . CYS B 1 516 ? 21.328 42.844 -12.117 1 80.38 516 CYS B C 1
ATOM 9735 O O . CYS B 1 516 ? 21.812 43.656 -12.898 1 80.38 516 CYS B O 1
ATOM 9737 N N . GLU B 1 517 ? 21.703 41.594 -12.133 1 73.62 517 GLU B N 1
ATOM 9738 C CA . GLU B 1 517 ? 22.562 41.031 -13.164 1 73.62 517 GLU B CA 1
ATOM 9739 C C . GLU B 1 517 ? 21.75 40.5 -14.336 1 73.62 517 GLU B C 1
ATOM 9741 O O . GLU B 1 517 ? 21.656 39.281 -14.523 1 73.62 517 GLU B O 1
ATOM 9746 N N . HIS B 1 518 ? 20.969 41.125 -14.875 1 71 518 HIS B N 1
ATOM 9747 C CA . HIS B 1 518 ? 20.234 40.688 -16.062 1 71 518 HIS B CA 1
ATOM 9748 C C . HIS B 1 518 ? 20.344 41.719 -17.188 1 71 518 HIS B C 1
ATOM 9750 O O . HIS B 1 518 ? 20.703 42.875 -16.938 1 71 518 HIS B O 1
ATOM 9756 N N . GLY B 1 519 ? 20.297 41.25 -18.359 1 65.62 519 GLY B N 1
ATOM 9757 C CA . GLY B 1 519 ? 20.281 42.156 -19.516 1 65.62 519 GLY B CA 1
ATOM 9758 C C . GLY B 1 519 ? 18.969 42.906 -19.672 1 65.62 519 GLY B C 1
ATOM 9759 O O . GLY B 1 519 ? 18.25 43.125 -18.688 1 65.62 519 GLY B O 1
ATOM 9760 N N . GLU B 1 520 ? 18.594 43.344 -20.844 1 64.62 520 GLU B N 1
ATOM 9761 C CA . GLU B 1 520 ? 17.359 44.094 -21.141 1 64.62 520 GLU B CA 1
ATOM 9762 C C . GLU B 1 520 ? 16.125 43.219 -20.891 1 64.62 520 GLU B C 1
ATOM 9764 O O . GLU B 1 520 ? 16.094 42.031 -21.281 1 64.62 520 GLU B O 1
ATOM 9769 N N . LEU B 1 521 ? 15.352 43.625 -19.891 1 63.88 521 LEU B N 1
ATOM 9770 C CA . LEU B 1 521 ? 14.164 42.844 -19.531 1 63.88 521 LEU B CA 1
ATOM 9771 C C . LEU B 1 521 ? 12.992 43.219 -20.453 1 63.88 521 LEU B C 1
ATOM 9773 O O . LEU B 1 521 ? 12.836 44.375 -20.844 1 63.88 521 LEU B O 1
ATOM 9777 N N . ASP B 1 522 ? 12.391 42.156 -20.859 1 59.22 522 ASP B N 1
ATOM 9778 C CA . ASP B 1 522 ? 11.133 42.375 -21.547 1 59.22 522 ASP B CA 1
ATOM 9779 C C . ASP B 1 522 ? 10.109 43.062 -20.625 1 59.22 522 ASP B C 1
ATOM 9781 O O . ASP B 1 522 ? 10.164 42.875 -19.406 1 59.22 522 ASP B O 1
ATOM 9785 N N . GLU B 1 523 ? 9.352 43.906 -21.094 1 53.31 523 GLU B N 1
ATOM 9786 C CA . GLU B 1 523 ? 8.305 44.594 -20.328 1 53.31 523 GLU B CA 1
ATOM 9787 C C . GLU B 1 523 ? 7.438 43.594 -19.578 1 53.31 523 GLU B C 1
ATOM 9789 O O . GLU B 1 523 ? 7.027 42.562 -20.141 1 53.31 523 GLU B O 1
ATOM 9794 N N . ARG B 1 524 ? 7.633 43.531 -18.156 1 58.72 524 ARG B N 1
ATOM 9795 C CA . ARG B 1 524 ? 6.773 42.688 -17.328 1 58.72 524 ARG B CA 1
ATOM 9796 C C . ARG B 1 524 ? 5.738 43.531 -16.594 1 58.72 524 ARG B C 1
ATOM 9798 O O . ARG B 1 524 ? 6.016 44.656 -16.172 1 58.72 524 ARG B O 1
ATOM 9805 N N . GLU B 1 525 ? 4.383 43.188 -16.703 1 53.81 525 GLU B N 1
ATOM 9806 C CA . GLU B 1 525 ? 3.25 43.938 -16.156 1 53.81 525 GLU B CA 1
ATOM 9807 C C . GLU B 1 525 ? 3.027 43.594 -14.688 1 53.81 525 GLU B C 1
ATOM 9809 O O . GLU B 1 525 ? 2.41 44.375 -13.961 1 53.81 525 GLU B O 1
ATOM 9814 N N . GLU B 1 526 ? 3.648 42.781 -13.992 1 72.62 526 GLU B N 1
ATOM 9815 C CA . GLU B 1 526 ? 3.203 42.25 -12.703 1 72.62 526 GLU B CA 1
ATOM 9816 C C . GLU B 1 526 ? 4.121 42.688 -11.57 1 72.62 526 GLU B C 1
ATOM 9818 O O . GLU B 1 526 ? 4.34 41.938 -10.609 1 72.62 526 GLU B O 1
ATOM 9823 N N . TRP B 1 527 ? 4.477 44.125 -11.711 1 85.5 527 TRP B N 1
ATOM 9824 C CA . TRP B 1 527 ? 5.348 44.625 -10.648 1 85.5 527 TRP B CA 1
ATOM 9825 C C . TRP B 1 527 ? 4.559 44.906 -9.375 1 85.5 527 TRP B C 1
ATOM 9827 O O . TRP B 1 527 ? 3.41 45.344 -9.43 1 85.5 527 TRP B O 1
ATOM 9837 N N . LEU B 1 528 ? 5.195 44.688 -8.281 1 89.31 528 LEU B N 1
ATOM 9838 C CA . LEU B 1 528 ? 4.574 45 -6.996 1 89.31 528 LEU B CA 1
ATOM 9839 C C . LEU B 1 528 ? 4.82 46.469 -6.629 1 89.31 528 LEU B C 1
ATOM 9841 O O . LEU B 1 528 ? 5.871 47.031 -6.953 1 89.31 528 LEU B O 1
ATOM 9845 N N . GLY B 1 529 ? 3.748 47.156 -6.012 1 86.88 529 GLY B N 1
ATOM 9846 C CA . GLY B 1 529 ? 3.977 48.469 -5.473 1 86.88 529 GLY B CA 1
ATOM 9847 C C . GLY B 1 529 ? 4.898 48.5 -4.266 1 86.88 529 GLY B C 1
ATOM 9848 O O . GLY B 1 529 ? 4.734 47.688 -3.352 1 86.88 529 GLY B O 1
ATOM 9849 N N . ARG B 1 530 ? 5.875 49.406 -4.379 1 87.31 530 ARG B N 1
ATOM 9850 C CA . ARG B 1 530 ? 6.773 49.531 -3.234 1 87.31 530 ARG B CA 1
ATOM 9851 C C . ARG B 1 530 ? 6.008 49.938 -1.979 1 87.31 530 ARG B C 1
ATOM 9853 O O . ARG B 1 530 ? 5.258 50.906 -1.992 1 87.31 530 ARG B O 1
ATOM 9860 N N . GLY B 1 531 ? 6.125 49.188 -0.941 1 87.31 531 GLY B N 1
ATOM 9861 C CA . GLY B 1 531 ? 5.434 49.469 0.304 1 87.31 531 GLY B CA 1
ATOM 9862 C C . GLY B 1 531 ? 4.02 48.938 0.346 1 87.31 531 GLY B C 1
ATOM 9863 O O . GLY B 1 531 ? 3.328 49.062 1.358 1 87.31 531 GLY B O 1
ATOM 9864 N N . SER B 1 532 ? 3.576 48.438 -0.735 1 90.12 532 SER B N 1
ATOM 9865 C CA . SER B 1 532 ? 2.252 47.844 -0.748 1 90.12 532 SER B CA 1
ATOM 9866 C C . SER B 1 532 ? 2.17 46.688 0.236 1 90.12 532 SER B C 1
ATOM 9868 O O . SER B 1 532 ? 3.193 46.188 0.731 1 90.12 532 SER B O 1
ATOM 9870 N N . GLU B 1 533 ? 1.033 46.25 0.537 1 91.81 533 GLU B N 1
ATOM 9871 C CA . GLU B 1 533 ? 0.843 45.125 1.459 1 91.81 533 GLU B CA 1
ATOM 9872 C C . GLU B 1 533 ? 1.498 43.844 0.93 1 91.81 533 GLU B C 1
ATOM 9874 O O . GLU B 1 533 ? 2.049 43.062 1.701 1 91.81 533 GLU B O 1
ATOM 9879 N N . ALA B 1 534 ? 1.38 43.688 -0.34 1 91.44 534 ALA B N 1
ATOM 9880 C CA . ALA B 1 534 ? 2.02 42.531 -0.965 1 91.44 534 ALA B CA 1
ATOM 9881 C C . ALA B 1 534 ? 3.539 42.594 -0.831 1 91.44 534 ALA B C 1
ATOM 9883 O O . ALA B 1 534 ? 4.191 41.594 -0.53 1 91.44 534 ALA B O 1
ATOM 9884 N N . HIS B 1 535 ? 4.055 43.781 -1.022 1 92.12 535 HIS B N 1
ATOM 9885 C CA . HIS B 1 535 ? 5.496 43.969 -0.908 1 92.12 535 HIS B CA 1
ATOM 9886 C C . HIS B 1 535 ? 5.965 43.781 0.532 1 92.12 535 HIS B C 1
ATOM 9888 O O . HIS B 1 535 ? 7.004 43.188 0.781 1 92.12 535 HIS B O 1
ATOM 9894 N N . LYS B 1 536 ? 5.25 44.281 1.447 1 91.19 536 LYS B N 1
ATOM 9895 C CA . LYS B 1 536 ? 5.594 44.125 2.859 1 91.19 536 LYS B CA 1
ATOM 9896 C C . LYS B 1 536 ? 5.586 42.656 3.279 1 91.19 536 LYS B C 1
ATOM 9898 O O . LYS B 1 536 ? 6.457 42.219 4.031 1 91.19 536 LYS B O 1
ATOM 9903 N N . ALA B 1 537 ? 4.574 42 2.787 1 92.81 537 ALA B N 1
ATOM 9904 C CA . ALA B 1 537 ? 4.488 40.562 3.082 1 92.81 537 ALA B CA 1
ATOM 9905 C C . ALA B 1 537 ? 5.691 39.812 2.525 1 92.81 537 ALA B C 1
ATOM 9907 O O . ALA B 1 537 ? 6.227 38.906 3.178 1 92.81 537 ALA B O 1
ATOM 9908 N N . LEU B 1 538 ? 6.066 40.156 1.381 1 92.62 538 LEU B N 1
ATOM 9909 C CA . LEU B 1 538 ? 7.234 39.562 0.754 1 92.62 538 LEU B CA 1
ATOM 9910 C C . LEU B 1 538 ? 8.492 39.812 1.575 1 92.62 538 LEU B C 1
ATOM 9912 O O . LEU B 1 538 ? 9.273 38.875 1.834 1 92.62 538 LEU B O 1
ATOM 9916 N N . VAL B 1 539 ? 8.656 41.031 1.951 1 90.56 539 VAL B N 1
ATOM 9917 C CA . VAL B 1 539 ? 9.836 41.438 2.721 1 90.56 539 VAL B CA 1
ATOM 9918 C C . VAL B 1 539 ? 9.859 40.688 4.047 1 90.56 539 VAL B C 1
ATOM 9920 O O . VAL B 1 539 ? 10.922 40.219 4.484 1 90.56 539 VAL B O 1
ATOM 9923 N N . GLN B 1 540 ? 8.758 40.5 4.594 1 90.56 540 GLN B N 1
ATOM 9924 C CA . GLN B 1 540 ? 8.672 39.781 5.863 1 90.56 540 GLN B CA 1
ATOM 9925 C C . GLN B 1 540 ? 9.094 38.344 5.703 1 90.56 540 GLN B C 1
ATOM 9927 O O . GLN B 1 540 ? 9.828 37.781 6.539 1 90.56 540 GLN B O 1
ATOM 9932 N N . VAL B 1 541 ? 8.672 37.688 4.633 1 92.5 541 VAL B N 1
ATOM 9933 C CA . VAL B 1 541 ? 8.984 36.281 4.398 1 92.5 541 VAL B CA 1
ATOM 9934 C C . VAL B 1 541 ? 10.453 36.125 4.016 1 92.5 541 VAL B C 1
ATOM 9936 O O . VAL B 1 541 ? 11.148 35.219 4.52 1 92.5 541 VAL B O 1
ATOM 9939 N N . CYS B 1 542 ? 10.898 37 3.193 1 89.06 542 CYS B N 1
ATOM 9940 C CA . CYS B 1 542 ? 12.242 36.906 2.641 1 89.06 542 CYS B CA 1
ATOM 9941 C C . CYS B 1 542 ? 13.297 37.281 3.678 1 89.06 542 CYS B C 1
ATOM 9943 O O . CYS B 1 542 ? 14.43 36.781 3.623 1 89.06 542 CYS B O 1
ATOM 9945 N N . TYR B 1 543 ? 12.906 38.125 4.602 1 88.12 543 TYR B N 1
ATOM 9946 C CA . TYR B 1 543 ? 13.883 38.594 5.582 1 88.12 543 TYR B CA 1
ATOM 9947 C C . TYR B 1 543 ? 13.617 37.969 6.953 1 88.12 543 TYR B C 1
ATOM 9949 O O . TYR B 1 543 ? 13.977 38.562 7.98 1 88.12 543 TYR B O 1
ATOM 9957 N N . ASP B 1 544 ? 12.93 36.906 6.902 1 89.25 544 ASP B N 1
ATOM 9958 C CA . ASP B 1 544 ? 12.82 36.156 8.141 1 89.25 544 ASP B CA 1
ATOM 9959 C C . ASP B 1 544 ? 14.195 35.812 8.711 1 89.25 544 ASP B C 1
ATOM 9961 O O . ASP B 1 544 ? 15.047 35.25 8.008 1 89.25 544 ASP B O 1
ATOM 9965 N N . LYS B 1 545 ? 14.469 36.156 9.922 1 86.12 545 LYS B N 1
ATOM 9966 C CA . LYS B 1 545 ? 15.789 36.031 10.539 1 86.12 545 LYS B CA 1
ATOM 9967 C C . LYS B 1 545 ? 16.297 34.594 10.492 1 86.12 545 LYS B C 1
ATOM 9969 O O . LYS B 1 545 ? 17.469 34.375 10.172 1 86.12 545 LYS B O 1
ATOM 9974 N N . ARG B 1 546 ? 15.461 33.719 10.875 1 86.38 546 ARG B N 1
ATOM 9975 C CA . ARG B 1 546 ? 15.867 32.312 10.875 1 86.38 546 ARG B CA 1
ATOM 9976 C C . ARG B 1 546 ? 16.203 31.828 9.461 1 86.38 546 ARG B C 1
ATOM 9978 O O . ARG B 1 546 ? 17.156 31.078 9.266 1 86.38 546 ARG B O 1
ATOM 9985 N N . PHE B 1 547 ? 15.461 32.281 8.547 1 89.56 547 PHE B N 1
ATOM 9986 C CA . PHE B 1 547 ? 15.656 31.891 7.152 1 89.56 547 PHE B CA 1
ATOM 9987 C C . PHE B 1 547 ? 16.984 32.406 6.625 1 89.56 547 PHE B C 1
ATOM 9989 O O . PHE B 1 547 ? 17.766 31.672 6.035 1 89.56 547 PHE B O 1
ATOM 9996 N N . ILE B 1 548 ? 17.297 33.625 6.934 1 88.88 548 ILE B N 1
ATOM 9997 C CA . ILE B 1 548 ? 18.516 34.281 6.449 1 88.88 548 ILE B CA 1
ATOM 9998 C C . ILE B 1 548 ? 19.734 33.656 7.137 1 88.88 548 ILE B C 1
ATOM 10000 O O . ILE B 1 548 ? 20.766 33.438 6.504 1 88.88 548 ILE B O 1
ATOM 10004 N N . ASN B 1 549 ? 19.547 33.344 8.383 1 89.12 549 ASN B N 1
ATOM 10005 C CA . ASN B 1 549 ? 20.656 32.781 9.141 1 89.12 549 ASN B CA 1
ATOM 10006 C C . ASN B 1 549 ? 21 31.375 8.656 1 89.12 549 ASN B C 1
ATOM 10008 O O . ASN B 1 549 ? 22.109 30.875 8.898 1 89.12 549 ASN B O 1
ATOM 10012 N N . ASN B 1 550 ? 20.156 30.734 7.988 1 91.81 550 ASN B N 1
ATOM 10013 C CA . ASN B 1 550 ? 20.359 29.359 7.562 1 91.81 550 ASN B CA 1
ATOM 10014 C C . ASN B 1 550 ? 20.812 29.281 6.102 1 91.81 550 ASN B C 1
ATOM 10016 O O . ASN B 1 550 ? 20.953 28.188 5.547 1 91.81 550 ASN B O 1
ATOM 10020 N N . PHE B 1 551 ? 21.141 30.375 5.469 1 93.56 551 PHE B N 1
ATOM 10021 C CA . PHE B 1 551 ? 21.547 30.406 4.07 1 93.56 551 PHE B CA 1
ATOM 10022 C C . PHE B 1 551 ? 22.828 29.609 3.863 1 93.56 551 PHE B C 1
ATOM 10024 O O . PHE B 1 551 ? 23.031 29.016 2.799 1 93.56 551 PHE B O 1
ATOM 10031 N N . HIS B 1 552 ? 23.594 29.578 4.852 1 93.75 552 HIS B N 1
ATOM 10032 C CA . HIS B 1 552 ? 24.891 28.906 4.719 1 93.75 552 HIS B CA 1
ATOM 10033 C C . HIS B 1 552 ? 24.703 27.422 4.449 1 93.75 552 HIS B C 1
ATOM 10035 O O . HIS B 1 552 ? 25.609 26.766 3.936 1 93.75 552 HIS B O 1
ATOM 10041 N N . HIS B 1 553 ? 23.562 26.844 4.734 1 96.06 553 HIS B N 1
ATOM 10042 C CA . HIS B 1 553 ? 23.297 25.438 4.473 1 96.06 553 HIS B CA 1
ATOM 10043 C C . HIS B 1 553 ? 22.922 25.203 3.01 1 96.06 553 HIS B C 1
ATOM 10045 O O . HIS B 1 553 ? 22.922 24.062 2.539 1 96.06 553 HIS B O 1
ATOM 10051 N N . TYR B 1 554 ? 22.609 26.281 2.223 1 96.12 554 TYR B N 1
ATOM 10052 C CA . TYR B 1 554 ? 22.094 26.125 0.868 1 96.12 554 TYR B CA 1
ATOM 10053 C C . TYR B 1 554 ? 23.125 26.578 -0.162 1 96.12 554 TYR B C 1
ATOM 10055 O O . TYR B 1 554 ? 22.844 26.578 -1.363 1 96.12 554 TYR B O 1
ATOM 10063 N N . ILE B 1 555 ? 24.281 26.906 0.197 1 95.12 555 ILE B N 1
ATOM 10064 C CA . ILE B 1 555 ? 25.234 27.609 -0.654 1 95.12 555 ILE B CA 1
ATOM 10065 C C . ILE B 1 555 ? 25.906 26.625 -1.612 1 95.12 555 ILE B C 1
ATOM 10067 O O . ILE B 1 555 ? 26.5 27.031 -2.609 1 95.12 555 ILE B O 1
ATOM 10071 N N . ASN B 1 556 ? 25.781 25.297 -1.32 1 94.62 556 ASN B N 1
ATOM 10072 C CA . ASN B 1 556 ? 26.438 24.312 -2.18 1 94.62 556 ASN B CA 1
ATOM 10073 C C . ASN B 1 556 ? 25.453 23.688 -3.164 1 94.62 556 ASN B C 1
ATOM 10075 O O . ASN B 1 556 ? 25.797 22.766 -3.898 1 94.62 556 ASN B O 1
ATOM 10079 N N . PHE B 1 557 ? 24.203 24.109 -3.225 1 93.94 557 PHE B N 1
ATOM 10080 C CA . PHE B 1 557 ? 23.172 23.672 -4.152 1 93.94 557 PHE B CA 1
ATOM 10081 C C . PHE B 1 557 ? 23.062 22.156 -4.176 1 93.94 557 PHE B C 1
ATOM 10083 O O . PHE B 1 557 ? 23.156 21.531 -5.238 1 93.94 557 PHE B O 1
ATOM 10090 N N . ARG B 1 558 ? 22.828 21.594 -2.986 1 93.94 558 ARG B N 1
ATOM 10091 C CA . ARG B 1 558 ? 22.703 20.156 -2.84 1 93.94 558 ARG B CA 1
ATOM 10092 C C . ARG B 1 558 ? 21.25 19.719 -2.914 1 93.94 558 ARG B C 1
ATOM 10094 O O . ARG B 1 558 ? 20.359 20.453 -2.492 1 93.94 558 ARG B O 1
ATOM 10101 N N . HIS B 1 559 ? 21.031 18.484 -3.539 1 89.81 559 HIS B N 1
ATOM 10102 C CA . HIS B 1 559 ? 19.688 17.906 -3.65 1 89.81 559 HIS B CA 1
ATOM 10103 C C . HIS B 1 559 ? 19.688 16.453 -3.219 1 89.81 559 HIS B C 1
ATOM 10105 O O . HIS B 1 559 ? 20.688 15.75 -3.385 1 89.81 559 HIS B O 1
ATOM 10111 N N . THR B 1 560 ? 18.578 16 -2.609 1 89.88 560 THR B N 1
ATOM 10112 C CA . THR B 1 560 ? 18.469 14.617 -2.16 1 89.88 560 THR B CA 1
ATOM 10113 C C . THR B 1 560 ? 17.406 13.875 -2.969 1 89.88 560 THR B C 1
ATOM 10115 O O . THR B 1 560 ? 16.781 12.93 -2.471 1 89.88 560 THR B O 1
ATOM 10118 N N . SER B 1 561 ? 17.109 14.25 -4.215 1 86.69 561 SER B N 1
ATOM 10119 C CA . SER B 1 561 ? 16.031 13.719 -5.031 1 86.69 561 SER B CA 1
ATOM 10120 C C . SER B 1 561 ? 16.203 12.219 -5.27 1 86.69 561 SER B C 1
ATOM 10122 O O . SER B 1 561 ? 15.227 11.461 -5.215 1 86.69 561 SER B O 1
ATOM 10124 N N . MET B 1 562 ? 17.453 11.812 -5.512 1 90.88 562 MET B N 1
ATOM 10125 C CA . MET B 1 562 ? 17.688 10.398 -5.793 1 90.88 562 MET B CA 1
ATOM 10126 C C . MET B 1 562 ? 17.422 9.547 -4.555 1 90.88 562 MET B C 1
ATOM 10128 O O . MET B 1 562 ? 16.969 8.414 -4.66 1 90.88 562 MET B O 1
ATOM 10132 N N . LEU B 1 563 ? 17.766 10.102 -3.463 1 94.75 563 LEU B N 1
ATOM 10133 C CA . LEU B 1 563 ? 17.484 9.391 -2.215 1 94.75 563 LEU B CA 1
ATOM 10134 C C . LEU B 1 563 ? 15.984 9.25 -1.993 1 94.75 563 LEU B C 1
ATOM 10136 O O . LEU B 1 563 ? 15.516 8.211 -1.528 1 94.75 563 LEU B O 1
ATOM 10140 N N . GLU B 1 564 ? 15.234 10.242 -2.293 1 90.12 564 GLU B N 1
ATOM 10141 C CA . GLU B 1 564 ? 13.781 10.172 -2.229 1 90.12 564 GLU B CA 1
ATOM 10142 C C . GLU B 1 564 ? 13.242 9.117 -3.191 1 90.12 564 GLU B C 1
ATOM 10144 O O . GLU B 1 564 ? 12.281 8.406 -2.871 1 90.12 564 GLU B O 1
ATOM 10149 N N . SER B 1 565 ? 13.836 9.07 -4.34 1 91 565 SER B N 1
ATOM 10150 C CA . SER B 1 565 ? 13.453 8.055 -5.309 1 91 565 SER B CA 1
ATOM 10151 C C . SER B 1 565 ? 13.688 6.648 -4.758 1 91 565 SER B C 1
ATOM 10153 O O . SER B 1 565 ? 12.852 5.762 -4.93 1 91 565 SER B O 1
ATOM 10155 N N . LEU B 1 566 ? 14.812 6.488 -4.125 1 96.12 566 LEU B N 1
ATOM 10156 C CA . LEU B 1 566 ? 15.102 5.199 -3.506 1 96.12 566 LEU B CA 1
ATOM 10157 C C . LEU B 1 566 ? 14.07 4.867 -2.434 1 96.12 566 LEU B C 1
ATOM 10159 O O . LEU B 1 566 ? 13.586 3.736 -2.359 1 96.12 566 LEU B O 1
ATOM 10163 N N . HIS B 1 567 ? 13.758 5.824 -1.639 1 93.44 567 HIS B N 1
ATOM 10164 C CA . HIS B 1 567 ? 12.797 5.594 -0.565 1 93.44 567 HIS B CA 1
ATOM 10165 C C . HIS B 1 567 ? 11.422 5.238 -1.122 1 93.44 567 HIS B C 1
ATOM 10167 O O . HIS B 1 567 ? 10.688 4.445 -0.523 1 93.44 567 HIS B O 1
ATOM 10173 N N . ASN B 1 568 ? 11.086 5.812 -2.195 1 89.94 568 ASN B N 1
ATOM 10174 C CA . ASN B 1 568 ? 9.859 5.414 -2.871 1 89.94 568 ASN B CA 1
ATOM 10175 C C . ASN B 1 568 ? 9.953 3.992 -3.416 1 89.94 568 ASN B C 1
ATOM 10177 O O . ASN B 1 568 ? 8.969 3.244 -3.385 1 89.94 568 ASN B O 1
ATOM 10181 N N . HIS B 1 569 ? 11.102 3.707 -3.912 1 92.94 569 HIS B N 1
ATOM 10182 C CA . HIS B 1 569 ? 11.352 2.373 -4.449 1 92.94 569 HIS B CA 1
ATOM 10183 C C . HIS B 1 569 ? 11.211 1.31 -3.365 1 92.94 569 HIS B C 1
ATOM 10185 O O . HIS B 1 569 ? 10.758 0.195 -3.637 1 92.94 569 HIS B O 1
ATOM 10191 N N . ILE B 1 570 ? 11.555 1.654 -2.186 1 95.69 570 ILE B N 1
ATOM 10192 C CA . ILE B 1 570 ? 11.469 0.732 -1.057 1 95.69 570 ILE B CA 1
ATOM 10193 C C . ILE B 1 570 ? 10.016 0.319 -0.836 1 95.69 570 ILE B C 1
ATOM 10195 O O . ILE B 1 570 ? 9.742 -0.805 -0.409 1 95.69 570 ILE B O 1
ATOM 10199 N N . LEU B 1 571 ? 9.109 1.086 -1.196 1 91.5 571 LEU B N 1
ATOM 10200 C CA . LEU B 1 571 ? 7.691 0.8 -1.003 1 91.5 571 LEU B CA 1
ATOM 10201 C C . LEU B 1 571 ? 7.266 -0.407 -1.831 1 91.5 571 LEU B C 1
ATOM 10203 O O . LEU B 1 571 ? 6.297 -1.091 -1.486 1 91.5 571 LEU B O 1
ATOM 10207 N N . MET B 1 572 ? 7.98 -0.723 -2.873 1 91.12 572 MET B N 1
ATOM 10208 C CA . MET B 1 572 ? 7.66 -1.874 -3.713 1 91.12 572 MET B CA 1
ATOM 10209 C C . MET B 1 572 ? 7.977 -3.18 -2.99 1 91.12 572 MET B C 1
ATOM 10211 O O . MET B 1 572 ? 7.391 -4.219 -3.295 1 91.12 572 MET B O 1
ATOM 10215 N N . TYR B 1 573 ? 8.867 -3.031 -2.111 1 95.06 573 TYR B N 1
ATOM 10216 C CA . TYR B 1 573 ? 9.312 -4.223 -1.396 1 95.06 573 TYR B CA 1
ATOM 10217 C C . TYR B 1 573 ? 8.773 -4.234 0.029 1 95.06 573 TYR B C 1
ATOM 10219 O O . TYR B 1 573 ? 8.375 -5.285 0.538 1 95.06 573 TYR B O 1
ATOM 10227 N N . ALA B 1 574 ? 8.82 -3.086 0.624 1 94.06 574 ALA B N 1
ATOM 10228 C CA . ALA B 1 574 ? 8.367 -2.918 2 1 94.06 574 ALA B CA 1
ATOM 10229 C C . ALA B 1 574 ? 7.273 -1.855 2.09 1 94.06 574 ALA B C 1
ATOM 10231 O O . ALA B 1 574 ? 7.5 -0.764 2.617 1 94.06 574 ALA B O 1
ATOM 10232 N N . SER B 1 575 ? 6.148 -2.291 1.708 1 87.88 575 SER B N 1
ATOM 10233 C CA . SER B 1 575 ? 5.004 -1.387 1.74 1 87.88 575 SER B CA 1
ATOM 10234 C C . SER B 1 575 ? 4.641 -1.003 3.172 1 87.88 575 SER B C 1
ATOM 10236 O O . SER B 1 575 ? 4.719 -1.833 4.078 1 87.88 575 SER B O 1
ATOM 10238 N N . LYS B 1 576 ? 4.195 0.226 3.393 1 86.38 576 LYS B N 1
ATOM 10239 C CA . LYS B 1 576 ? 3.832 0.712 4.719 1 86.38 576 LYS B CA 1
ATOM 10240 C C . LYS B 1 576 ? 2.494 0.133 5.168 1 86.38 576 LYS B C 1
ATOM 10242 O O . LYS B 1 576 ? 2.09 0.309 6.32 1 86.38 576 LYS B O 1
ATOM 10247 N N . ARG B 1 577 ? 1.844 -0.631 4.336 1 79.44 577 ARG B N 1
ATOM 10248 C CA . ARG B 1 577 ? 0.515 -1.152 4.641 1 79.44 577 ARG B CA 1
ATOM 10249 C C . ARG B 1 577 ? 0.604 -2.533 5.285 1 79.44 577 ARG B C 1
ATOM 10251 O O . ARG B 1 577 ? -0.396 -3.057 5.781 1 79.44 577 ARG B O 1
ATOM 10258 N N . PHE B 1 578 ? 1.771 -3.072 5.234 1 85.25 578 PHE B N 1
ATOM 10259 C CA . PHE B 1 578 ? 1.991 -4.379 5.84 1 85.25 578 PHE B CA 1
ATOM 10260 C C . PHE B 1 578 ? 2.965 -4.277 7.008 1 85.25 578 PHE B C 1
ATOM 10262 O O . PHE B 1 578 ? 3.85 -3.42 7.012 1 85.25 578 PHE B O 1
ATOM 10269 N N . SER B 1 579 ? 2.691 -5.098 7.914 1 84.56 579 SER B N 1
ATOM 10270 C CA . SER B 1 579 ? 3.631 -5.227 9.023 1 84.56 579 SER B CA 1
ATOM 10271 C C . SER B 1 579 ? 4.551 -6.426 8.828 1 84.56 579 SER B C 1
ATOM 10273 O O . SER B 1 579 ? 4.094 -7.52 8.492 1 84.56 579 SER B O 1
ATOM 10275 N N . PHE B 1 580 ? 5.824 -6.152 9.016 1 90.19 580 PHE B N 1
ATOM 10276 C CA . PHE B 1 580 ? 6.809 -7.211 8.844 1 90.19 580 PHE B CA 1
ATOM 10277 C C . PHE B 1 580 ? 7.605 -7.422 10.125 1 90.19 580 PHE B C 1
ATOM 10279 O O . PHE B 1 580 ? 7.816 -6.48 10.891 1 90.19 580 PHE B O 1
ATOM 10286 N N . GLN B 1 581 ? 8.016 -8.68 10.281 1 87.88 581 GLN B N 1
ATOM 10287 C CA . GLN B 1 581 ? 8.992 -8.914 11.336 1 87.88 581 GLN B CA 1
ATOM 10288 C C . GLN B 1 581 ? 10.336 -8.266 10.992 1 87.88 581 GLN B C 1
ATOM 10290 O O . GLN B 1 581 ? 10.641 -8.039 9.82 1 87.88 581 GLN B O 1
ATOM 10295 N N . TYR B 1 582 ? 11.117 -7.996 11.984 1 91.44 582 TYR B N 1
ATOM 10296 C CA . TYR B 1 582 ? 12.32 -7.188 11.836 1 91.44 582 TYR B CA 1
ATOM 10297 C C . TYR B 1 582 ? 13.242 -7.766 10.773 1 91.44 582 TYR B C 1
ATOM 10299 O O . TYR B 1 582 ? 13.672 -7.059 9.859 1 91.44 582 TYR B O 1
ATOM 10307 N N . PRO B 1 583 ? 13.562 -9.117 10.797 1 93 583 PRO B N 1
ATOM 10308 C CA . PRO B 1 583 ? 14.469 -9.625 9.766 1 93 583 PRO B CA 1
ATOM 10309 C C . PRO B 1 583 ? 13.914 -9.469 8.352 1 93 583 PRO B C 1
ATOM 10311 O O . PRO B 1 583 ? 14.656 -9.164 7.422 1 93 583 PRO B O 1
ATOM 10314 N N . ALA B 1 584 ? 12.617 -9.734 8.258 1 94.31 584 ALA B N 1
ATOM 10315 C CA . ALA B 1 584 ? 11.984 -9.594 6.953 1 94.31 584 ALA B CA 1
ATOM 10316 C C . ALA B 1 584 ? 11.969 -8.141 6.5 1 94.31 584 ALA B C 1
ATOM 10318 O O . ALA B 1 584 ? 12.18 -7.844 5.324 1 94.31 584 ALA B O 1
ATOM 10319 N N . TYR B 1 585 ? 11.688 -7.238 7.469 1 94.81 585 TYR B N 1
ATOM 10320 C CA . TYR B 1 585 ? 11.695 -5.812 7.164 1 94.81 585 TYR B CA 1
ATOM 10321 C C . TYR B 1 585 ? 13.062 -5.371 6.648 1 94.81 585 TYR B C 1
ATOM 10323 O O . TYR B 1 585 ? 13.156 -4.676 5.637 1 94.81 585 TYR B O 1
ATOM 10331 N N . ARG B 1 586 ? 14.055 -5.754 7.336 1 96.69 586 ARG B N 1
ATOM 10332 C CA . ARG B 1 586 ? 15.422 -5.422 6.949 1 96.69 586 ARG B CA 1
ATOM 10333 C C . ARG B 1 586 ? 15.758 -5.977 5.566 1 96.69 586 ARG B C 1
ATOM 10335 O O . ARG B 1 586 ? 16.266 -5.25 4.711 1 96.69 586 ARG B O 1
ATOM 10342 N N . ALA B 1 587 ? 15.43 -7.207 5.387 1 97.75 587 ALA B N 1
ATOM 10343 C CA . ALA B 1 587 ? 15.75 -7.867 4.125 1 97.75 587 ALA B CA 1
ATOM 10344 C C . ALA B 1 587 ? 15.047 -7.18 2.953 1 97.75 587 ALA B C 1
ATOM 10346 O O . ALA B 1 587 ? 15.633 -7.027 1.877 1 97.75 587 ALA B O 1
ATOM 10347 N N . ARG B 1 588 ? 13.828 -6.801 3.133 1 97.88 588 ARG B N 1
ATOM 10348 C CA . ARG B 1 588 ? 13.055 -6.141 2.084 1 97.88 588 ARG B CA 1
ATOM 10349 C C . ARG B 1 588 ? 13.664 -4.785 1.732 1 97.88 588 ARG B C 1
ATOM 10351 O O . ARG B 1 588 ? 13.688 -4.395 0.563 1 97.88 588 ARG B O 1
ATOM 10358 N N . ASN B 1 589 ? 14.109 -4.066 2.727 1 98 589 ASN B N 1
ATOM 10359 C CA . ASN B 1 589 ? 14.789 -2.805 2.473 1 98 589 ASN B CA 1
ATOM 10360 C C . ASN B 1 589 ? 16.094 -3.018 1.717 1 98 589 ASN B C 1
ATOM 10362 O O . ASN B 1 589 ? 16.391 -2.297 0.76 1 98 589 ASN B O 1
ATOM 10366 N N . LEU B 1 590 ? 16.844 -3.982 2.168 1 98.38 590 LEU B N 1
ATOM 10367 C CA . LEU B 1 590 ? 18.094 -4.285 1.5 1 98.38 590 LEU B CA 1
ATOM 10368 C C . LEU B 1 590 ? 17.859 -4.68 0.046 1 98.38 590 LEU B C 1
ATOM 10370 O O . LEU B 1 590 ? 18.609 -4.27 -0.842 1 98.38 590 LEU B O 1
ATOM 10374 N N . LEU B 1 591 ? 16.844 -5.441 -0.136 1 98 591 LEU B N 1
ATOM 10375 C CA . LEU B 1 591 ? 16.5 -5.855 -1.491 1 98 591 LEU B CA 1
ATOM 10376 C C . LEU B 1 591 ? 16.188 -4.648 -2.365 1 98 591 LEU B C 1
ATOM 10378 O O . LEU B 1 591 ? 16.562 -4.605 -3.537 1 98 591 LEU B O 1
ATOM 10382 N N . ALA B 1 592 ? 15.461 -3.707 -1.832 1 97.94 592 ALA B N 1
ATOM 10383 C CA . ALA B 1 592 ? 15.148 -2.482 -2.564 1 97.94 592 ALA B CA 1
ATOM 10384 C C . ALA B 1 592 ? 16.422 -1.728 -2.943 1 97.94 592 ALA B C 1
ATOM 10386 O O . ALA B 1 592 ? 16.531 -1.211 -4.059 1 97.94 592 ALA B O 1
ATOM 10387 N N . VAL B 1 593 ? 17.312 -1.659 -2.012 1 98.19 593 VAL B N 1
ATOM 10388 C CA . VAL B 1 593 ? 18.578 -0.956 -2.256 1 98.19 593 VAL B CA 1
ATOM 10389 C C . VAL B 1 593 ? 19.375 -1.693 -3.32 1 98.19 593 VAL B C 1
ATOM 10391 O O . VAL B 1 593 ? 19.953 -1.069 -4.219 1 98.19 593 VAL B O 1
ATOM 10394 N N . ILE B 1 594 ? 19.438 -3.029 -3.203 1 98.06 594 ILE B N 1
ATOM 10395 C CA . ILE B 1 594 ? 20.125 -3.842 -4.195 1 98.06 594 ILE B CA 1
ATOM 10396 C C . ILE B 1 594 ? 19.531 -3.586 -5.578 1 98.06 594 ILE B C 1
ATOM 10398 O O . ILE B 1 594 ? 20.266 -3.371 -6.547 1 98.06 594 ILE B O 1
ATOM 10402 N N . ASP B 1 595 ? 18.25 -3.641 -5.672 1 97.31 595 ASP B N 1
ATOM 10403 C CA . ASP B 1 595 ? 17.547 -3.389 -6.93 1 97.31 595 ASP B CA 1
ATOM 10404 C C . ASP B 1 595 ? 17.859 -1.992 -7.461 1 97.31 595 ASP B C 1
ATOM 10406 O O . ASP B 1 595 ? 18.125 -1.821 -8.656 1 97.31 595 ASP B O 1
ATOM 10410 N N . PHE B 1 596 ? 17.875 -1.007 -6.586 1 96.94 596 PHE B N 1
ATOM 10411 C CA . PHE B 1 596 ? 18.172 0.368 -6.969 1 96.94 596 PHE B CA 1
ATOM 10412 C C . PHE B 1 596 ? 19.594 0.484 -7.492 1 96.94 596 PHE B C 1
ATOM 10414 O O . PHE B 1 596 ? 19.828 1.063 -8.555 1 96.94 596 PHE B O 1
ATOM 10421 N N . MET B 1 597 ? 20.562 -0.088 -6.734 1 96.56 597 MET B N 1
ATOM 10422 C CA . MET B 1 597 ? 21.969 -0.027 -7.094 1 96.56 597 MET B CA 1
ATOM 10423 C C . MET B 1 597 ? 22.219 -0.717 -8.43 1 96.56 597 MET B C 1
ATOM 10425 O O . MET B 1 597 ? 23.062 -0.265 -9.219 1 96.56 597 MET B O 1
ATOM 10429 N N . ALA B 1 598 ? 21.516 -1.721 -8.703 1 95.62 598 ALA B N 1
ATOM 10430 C CA . ALA B 1 598 ? 21.703 -2.488 -9.93 1 95.62 598 ALA B CA 1
ATOM 10431 C C . ALA B 1 598 ? 21.172 -1.726 -11.141 1 95.62 598 ALA B C 1
ATOM 10433 O O . ALA B 1 598 ? 21.578 -1.977 -12.273 1 95.62 598 ALA B O 1
ATOM 10434 N N . HIS B 1 599 ? 20.266 -0.73 -10.914 1 94.5 599 HIS B N 1
ATOM 10435 C CA . HIS B 1 599 ? 19.578 -0.163 -12.07 1 94.5 599 HIS B CA 1
ATOM 10436 C C . HIS B 1 599 ? 19.734 1.353 -12.117 1 94.5 599 HIS B C 1
ATOM 10438 O O . HIS B 1 599 ? 19.234 2.006 -13.039 1 94.5 599 HIS B O 1
ATOM 10444 N N . LYS B 1 600 ? 20.375 1.954 -11.164 1 92.06 600 LYS B N 1
ATOM 10445 C CA . LYS B 1 600 ? 20.484 3.408 -11.086 1 92.06 600 LYS B CA 1
ATOM 10446 C C . LYS B 1 600 ? 21.172 3.975 -12.32 1 92.06 600 LYS B C 1
ATOM 10448 O O . LYS B 1 600 ? 20.891 5.094 -12.742 1 92.06 600 LYS B O 1
ATOM 10453 N N . ASP B 1 601 ? 22.125 3.176 -12.953 1 91.06 601 ASP B N 1
ATOM 10454 C CA . ASP B 1 601 ? 22.906 3.67 -14.078 1 91.06 601 ASP B CA 1
ATOM 10455 C C . ASP B 1 601 ? 22.406 3.09 -15.398 1 91.06 601 ASP B C 1
ATOM 10457 O O . ASP B 1 601 ? 23.172 2.971 -16.359 1 91.06 601 ASP B O 1
ATOM 10461 N N . ARG B 1 602 ? 21.156 2.703 -15.422 1 90.94 602 ARG B N 1
ATOM 10462 C CA . ARG B 1 602 ? 20.609 2.168 -16.672 1 90.94 602 ARG B CA 1
ATOM 10463 C C . ARG B 1 602 ? 20.641 3.217 -17.766 1 90.94 602 ARG B C 1
ATOM 10465 O O . ARG B 1 602 ? 20.359 4.391 -17.531 1 90.94 602 ARG B O 1
ATOM 10472 N N . PRO B 1 603 ? 20.984 2.867 -18.938 1 90.44 603 PRO B N 1
ATOM 10473 C CA . PRO B 1 603 ? 21.078 3.832 -20.031 1 90.44 603 PRO B CA 1
ATOM 10474 C C . PRO B 1 603 ? 19.703 4.266 -20.547 1 90.44 603 PRO B C 1
ATOM 10476 O O . PRO B 1 603 ? 18.688 3.629 -20.234 1 90.44 603 PRO B O 1
ATOM 10479 N N . ASP B 1 604 ? 19.719 5.32 -21.25 1 90.5 604 ASP B N 1
ATOM 10480 C CA . ASP B 1 604 ? 18.516 5.816 -21.906 1 90.5 604 ASP B CA 1
ATOM 10481 C C . ASP B 1 604 ? 18.141 4.953 -23.109 1 90.5 604 ASP B C 1
ATOM 10483 O O . ASP B 1 604 ? 19.016 4.402 -23.781 1 90.5 604 ASP B O 1
ATOM 10487 N N . GLN B 1 605 ? 16.844 4.777 -23.234 1 90 605 GLN B N 1
ATOM 10488 C CA . GLN B 1 605 ? 16.391 4.137 -24.469 1 90 605 GLN B CA 1
ATOM 10489 C C . GLN B 1 605 ? 16.625 5.035 -25.672 1 90 605 GLN B C 1
ATOM 10491 O O . GLN B 1 605 ? 16.406 6.246 -25.609 1 90 605 GLN B O 1
ATOM 10496 N N . LEU B 1 606 ? 17.125 4.52 -26.641 1 91.69 606 LEU B N 1
ATOM 10497 C CA . LEU B 1 606 ? 17.469 5.285 -27.844 1 91.69 606 LEU B CA 1
ATOM 10498 C C . LEU B 1 606 ? 16.484 5.008 -28.969 1 91.69 606 LEU B C 1
ATOM 10500 O O . LEU B 1 606 ? 15.906 3.92 -29.047 1 91.69 606 LEU B O 1
ATOM 10504 N N . ASP B 1 607 ? 16.281 6.059 -29.703 1 85.19 607 ASP B N 1
ATOM 10505 C CA . ASP B 1 607 ? 15.477 5.863 -30.906 1 85.19 607 ASP B CA 1
ATOM 10506 C C . ASP B 1 607 ? 16.312 5.324 -32.062 1 85.19 607 ASP B C 1
ATOM 10508 O O . ASP B 1 607 ? 17.484 4.992 -31.875 1 85.19 607 ASP B O 1
ATOM 10512 N N . LYS B 1 608 ? 15.695 5.145 -33.188 1 86.56 608 LYS B N 1
ATOM 10513 C CA . LYS B 1 608 ? 16.359 4.559 -34.344 1 86.56 608 LYS B CA 1
ATOM 10514 C C . LYS B 1 608 ? 17.547 5.398 -34.812 1 86.56 608 LYS B C 1
ATOM 10516 O O . LYS B 1 608 ? 18.516 4.867 -35.344 1 86.56 608 LYS B O 1
ATOM 10521 N N . GLU B 1 609 ? 17.5 6.703 -34.469 1 89.88 609 GLU B N 1
ATOM 10522 C CA . GLU B 1 609 ? 18.547 7.621 -34.875 1 89.88 609 GLU B CA 1
ATOM 10523 C C . GLU B 1 609 ? 19.625 7.75 -33.812 1 89.88 609 GLU B C 1
ATOM 10525 O O . GLU B 1 609 ? 20.625 8.461 -34 1 89.88 609 GLU B O 1
ATOM 10530 N N . GLY B 1 610 ? 19.438 7.066 -32.656 1 88.44 610 GLY B N 1
ATOM 10531 C CA . GLY B 1 610 ? 20.453 7.094 -31.625 1 88.44 610 GLY B CA 1
ATOM 10532 C C . GLY B 1 610 ? 20.219 8.195 -30.594 1 88.44 610 GLY B C 1
ATOM 10533 O O . GLY B 1 610 ? 21.078 8.453 -29.75 1 88.44 610 GLY B O 1
ATOM 10534 N N . ASN B 1 611 ? 19.156 8.914 -30.781 1 87 611 ASN B N 1
ATOM 10535 C CA . ASN B 1 611 ? 18.828 9.953 -29.812 1 87 611 ASN B CA 1
ATOM 10536 C C . ASN B 1 611 ? 18 9.406 -28.656 1 87 611 ASN B C 1
ATOM 10538 O O . ASN B 1 611 ? 17.25 8.43 -28.828 1 87 611 ASN B O 1
ATOM 10542 N N . PRO B 1 612 ? 18.219 10.031 -27.531 1 88.94 612 PRO B N 1
ATOM 10543 C CA . PRO B 1 612 ? 17.391 9.586 -26.391 1 88.94 612 PRO B CA 1
ATOM 10544 C C . PRO B 1 612 ? 15.898 9.797 -26.625 1 88.94 612 PRO B C 1
ATOM 10546 O O . PRO B 1 612 ? 15.5 10.82 -27.188 1 88.94 612 PRO B O 1
ATOM 10549 N N . LYS B 1 613 ? 15.148 8.82 -26.25 1 87.12 613 LYS B N 1
ATOM 10550 C CA . LYS B 1 613 ? 13.695 8.898 -26.359 1 87.12 613 LYS B CA 1
ATOM 10551 C C . LYS B 1 613 ? 13.094 9.68 -25.203 1 87.12 613 LYS B C 1
ATOM 10553 O O . LYS B 1 613 ? 13.438 9.438 -24.047 1 87.12 613 LYS B O 1
ATOM 10558 N N . TYR B 1 614 ? 12.227 10.711 -25.547 1 85.62 614 TYR B N 1
ATOM 10559 C CA . TYR B 1 614 ? 11.555 11.523 -24.531 1 85.62 614 TYR B CA 1
ATOM 10560 C C . TYR B 1 614 ? 10.055 11.258 -24.516 1 85.62 614 TYR B C 1
ATOM 10562 O O . TYR B 1 614 ? 9.469 10.922 -25.562 1 85.62 614 TYR B O 1
ATOM 10570 N N . VAL B 1 615 ? 9.539 11.273 -23.328 1 83.56 615 VAL B N 1
ATOM 10571 C CA . VAL B 1 615 ? 8.094 11.156 -23.172 1 83.56 615 VAL B CA 1
ATOM 10572 C C . VAL B 1 615 ? 7.543 12.391 -22.469 1 83.56 615 VAL B C 1
ATOM 10574 O O . VAL B 1 615 ? 8.156 12.898 -21.531 1 83.56 615 VAL B O 1
ATOM 10577 N N . ALA B 1 616 ? 6.41 12.883 -23 1 82.31 616 ALA B N 1
ATOM 10578 C CA . ALA B 1 616 ? 5.734 14.016 -22.375 1 82.31 616 ALA B CA 1
ATOM 10579 C C . ALA B 1 616 ? 4.855 13.547 -21.219 1 82.31 616 ALA B C 1
ATOM 10581 O O . ALA B 1 616 ? 3.996 12.68 -21.391 1 82.31 616 ALA B O 1
ATOM 10582 N N . VAL B 1 617 ? 5.137 14.078 -20.078 1 82.31 617 VAL B N 1
ATOM 10583 C CA . VAL B 1 617 ? 4.371 13.711 -18.891 1 82.31 617 VAL B CA 1
ATOM 10584 C C . VAL B 1 617 ? 3.727 14.953 -18.281 1 82.31 617 VAL B C 1
ATOM 10586 O O . VAL B 1 617 ? 4.359 16.016 -18.203 1 82.31 617 VAL B O 1
ATOM 10589 N N . TRP B 1 618 ? 2.512 14.82 -17.891 1 76.81 618 TRP B N 1
ATOM 10590 C CA . TRP B 1 618 ? 1.802 15.93 -17.25 1 76.81 618 TRP B CA 1
ATOM 10591 C C . TRP B 1 618 ? 2.172 16.047 -15.781 1 76.81 618 TRP B C 1
ATOM 10593 O O . TRP B 1 618 ? 1.988 15.094 -15.016 1 76.81 618 TRP B O 1
ATOM 10603 N N . SER B 1 619 ? 2.721 17.156 -15.438 1 74.44 619 SER B N 1
ATOM 10604 C CA . SER B 1 619 ? 3.018 17.438 -14.039 1 74.44 619 SER B CA 1
ATOM 10605 C C . SER B 1 619 ? 1.86 18.172 -13.367 1 74.44 619 SER B C 1
ATOM 10607 O O . SER B 1 619 ? 1.603 19.344 -13.672 1 74.44 619 SER B O 1
ATOM 10609 N N . LYS B 1 620 ? 1.279 17.484 -12.438 1 67.25 620 LYS B N 1
ATOM 10610 C CA . LYS B 1 620 ? 0.161 18.078 -11.719 1 67.25 620 LYS B CA 1
ATOM 10611 C C . LYS B 1 620 ? 0.621 19.281 -10.891 1 67.25 620 LYS B C 1
ATOM 10613 O O . LYS B 1 620 ? -0.079 20.297 -10.812 1 67.25 620 LYS B O 1
ATOM 10618 N N . HIS B 1 621 ? 1.774 19.094 -10.359 1 63.28 621 HIS B N 1
ATOM 10619 C CA . HIS B 1 621 ? 2.324 20.156 -9.516 1 63.28 621 HIS B CA 1
ATOM 10620 C C . HIS B 1 621 ? 2.672 21.391 -10.336 1 63.28 621 HIS B C 1
ATOM 10622 O O . HIS B 1 621 ? 2.41 22.516 -9.914 1 63.28 621 HIS B O 1
ATOM 10628 N N . GLY B 1 622 ? 3.227 21.141 -11.562 1 63.03 622 GLY B N 1
ATOM 10629 C CA . GLY B 1 622 ? 3.648 22.234 -12.414 1 63.03 622 GLY B CA 1
ATOM 10630 C C . GLY B 1 622 ? 2.541 22.75 -13.312 1 63.03 622 GLY B C 1
ATOM 10631 O O . GLY B 1 622 ? 2.645 23.844 -13.867 1 63.03 622 GLY B O 1
ATOM 10632 N N . GLY B 1 623 ? 1.485 22.047 -13.359 1 66.44 623 GLY B N 1
ATOM 10633 C CA . GLY B 1 623 ? 0.404 22.406 -14.258 1 66.44 623 GLY B CA 1
ATOM 10634 C C . GLY B 1 623 ? 0.828 22.453 -15.719 1 66.44 623 GLY B C 1
ATOM 10635 O O . GLY B 1 623 ? 0.337 23.297 -16.484 1 66.44 623 GLY B O 1
ATOM 10636 N N . ASP B 1 624 ? 1.888 21.75 -15.906 1 73.06 624 ASP B N 1
ATOM 10637 C CA . ASP B 1 624 ? 2.43 21.734 -17.266 1 73.06 624 ASP B CA 1
ATOM 10638 C C . ASP B 1 624 ? 3.078 20.391 -17.594 1 73.06 624 ASP B C 1
ATOM 10640 O O . ASP B 1 624 ? 3.303 19.578 -16.703 1 73.06 624 ASP B O 1
ATOM 10644 N N . TYR B 1 625 ? 3.285 20.234 -19 1 77.81 625 TYR B N 1
ATOM 10645 C CA . TYR B 1 625 ? 3.959 19.031 -19.438 1 77.81 625 TYR B CA 1
ATOM 10646 C C . TYR B 1 625 ? 5.469 19.141 -19.25 1 77.81 625 TYR B C 1
ATOM 10648 O O . TYR B 1 625 ? 6.047 20.203 -19.469 1 77.81 625 TYR B O 1
ATOM 10656 N N . VAL B 1 626 ? 5.973 18.078 -18.891 1 80.25 626 VAL B N 1
ATOM 10657 C CA . VAL B 1 626 ? 7.422 17.969 -18.781 1 80.25 626 VAL B CA 1
ATOM 10658 C C . VAL B 1 626 ? 7.918 16.797 -19.625 1 80.25 626 VAL B C 1
ATOM 10660 O O . VAL B 1 626 ? 7.238 15.766 -19.734 1 80.25 626 VAL B O 1
ATOM 10663 N N . ALA B 1 627 ? 9.07 16.984 -20.234 1 83.25 627 ALA B N 1
ATOM 10664 C CA . ALA B 1 627 ? 9.672 15.914 -21.016 1 83.25 627 ALA B CA 1
ATOM 10665 C C . ALA B 1 627 ? 10.625 15.078 -20.156 1 83.25 627 ALA B C 1
ATOM 10667 O O . ALA B 1 627 ? 11.492 15.625 -19.469 1 83.25 627 ALA B O 1
ATOM 10668 N N . ARG B 1 628 ? 10.391 13.781 -20.172 1 82.12 628 ARG B N 1
ATOM 10669 C CA . ARG B 1 628 ? 11.258 12.867 -19.438 1 82.12 628 ARG B CA 1
ATOM 10670 C C . ARG B 1 628 ? 11.875 11.828 -20.359 1 82.12 628 ARG B C 1
ATOM 10672 O O . ARG B 1 628 ? 11.227 11.359 -21.297 1 82.12 628 ARG B O 1
ATOM 10679 N N . LYS B 1 629 ? 13.086 11.531 -20.047 1 84.56 629 LYS B N 1
ATOM 10680 C CA . LYS B 1 629 ? 13.766 10.492 -20.812 1 84.56 629 LYS B CA 1
ATOM 10681 C C . LYS B 1 629 ? 13.281 9.102 -20.422 1 84.56 629 LYS B C 1
ATOM 10683 O O . LYS B 1 629 ? 13.031 8.844 -19.25 1 84.56 629 LYS B O 1
ATOM 10688 N N . ARG B 1 630 ? 13.148 8.297 -21.391 1 86.5 630 ARG B N 1
ATOM 10689 C CA . ARG B 1 630 ? 12.797 6.906 -21.141 1 86.5 630 ARG B CA 1
ATOM 10690 C C . ARG B 1 630 ? 14.047 6.047 -20.953 1 86.5 630 ARG B C 1
ATOM 10692 O O . ARG B 1 630 ? 14.992 6.141 -21.75 1 86.5 630 ARG B O 1
ATOM 10699 N N . LYS B 1 631 ? 14.078 5.215 -19.938 1 88.06 631 LYS B N 1
ATOM 10700 C CA . LYS B 1 631 ? 15.211 4.332 -19.672 1 88.06 631 LYS B CA 1
ATOM 10701 C C . LYS B 1 631 ? 14.945 2.926 -20.203 1 88.06 631 LYS B C 1
ATOM 10703 O O . LYS B 1 631 ? 13.797 2.541 -20.422 1 88.06 631 LYS B O 1
ATOM 10708 N N . VAL B 1 632 ? 16.031 2.221 -20.469 1 89.56 632 VAL B N 1
ATOM 10709 C CA . VAL B 1 632 ? 15.906 0.814 -20.844 1 89.56 632 VAL B CA 1
ATOM 10710 C C . VAL B 1 632 ? 15.266 0.03 -19.703 1 89.56 632 VAL B C 1
ATOM 10712 O O . VAL B 1 632 ? 15.445 0.374 -18.531 1 89.56 632 VAL B O 1
ATOM 10715 N N . PRO B 1 633 ? 14.516 -1.039 -20.016 1 87.25 633 PRO B N 1
ATOM 10716 C CA . PRO B 1 633 ? 13.867 -1.831 -18.969 1 87.25 633 PRO B CA 1
ATOM 10717 C C . PRO B 1 633 ? 14.875 -2.49 -18.031 1 87.25 633 PRO B C 1
ATOM 10719 O O . PRO B 1 633 ? 16 -2.773 -18.422 1 87.25 633 PRO B O 1
ATOM 10722 N N . LYS B 1 634 ? 14.469 -2.713 -16.859 1 91.81 634 LYS B N 1
ATOM 10723 C CA . LYS B 1 634 ? 15.289 -3.367 -15.844 1 91.81 634 LYS B CA 1
ATOM 10724 C C . LYS B 1 634 ? 15.547 -4.828 -16.203 1 91.81 634 LYS B C 1
ATOM 10726 O O . LYS B 1 634 ? 14.68 -5.492 -16.781 1 91.81 634 LYS B O 1
ATOM 10731 N N . THR B 1 635 ? 16.719 -5.402 -15.906 1 90.31 635 THR B N 1
ATOM 10732 C CA . THR B 1 635 ? 17.094 -6.77 -16.266 1 90.31 635 THR B CA 1
ATOM 10733 C C . THR B 1 635 ? 17.094 -7.664 -15.023 1 90.31 635 THR B C 1
ATOM 10735 O O . THR B 1 635 ? 17.016 -8.891 -15.141 1 90.31 635 THR B O 1
ATOM 10738 N N . TYR B 1 636 ? 17.25 -7.285 -13.828 1 94.5 636 TYR B N 1
ATOM 10739 C CA . TYR B 1 636 ? 17.234 -7.977 -12.547 1 94.5 636 TYR B CA 1
ATOM 10740 C C . TYR B 1 636 ? 18.219 -9.141 -12.539 1 94.5 636 TYR B C 1
ATOM 10742 O O . TYR B 1 636 ? 17.891 -10.227 -12.055 1 94.5 636 TYR B O 1
ATOM 10750 N N . THR B 1 637 ? 19.359 -9.062 -13.016 1 93.19 637 THR B N 1
ATOM 10751 C CA . THR B 1 637 ? 20.344 -10.125 -13.141 1 93.19 637 THR B CA 1
ATOM 10752 C C . THR B 1 637 ? 20.766 -10.625 -11.758 1 93.19 637 THR B C 1
ATOM 10754 O O . THR B 1 637 ? 21.109 -11.805 -11.594 1 93.19 637 THR B O 1
ATOM 10757 N N . TYR B 1 638 ? 20.766 -9.781 -10.789 1 95.62 638 TYR B N 1
ATOM 10758 C CA . TYR B 1 638 ? 21.188 -10.141 -9.445 1 95.62 638 TYR B CA 1
ATOM 10759 C C . TYR B 1 638 ? 20.266 -11.188 -8.836 1 95.62 638 TYR B C 1
ATOM 10761 O O . TYR B 1 638 ? 20.656 -11.906 -7.914 1 95.62 638 TYR B O 1
ATOM 10769 N N . VAL B 1 639 ? 19.031 -11.328 -9.281 1 97.44 639 VAL B N 1
ATOM 10770 C CA . VAL B 1 639 ? 18.062 -12.273 -8.75 1 97.44 639 VAL B CA 1
ATOM 10771 C C . VAL B 1 639 ? 18.562 -13.703 -8.961 1 97.44 639 VAL B C 1
ATOM 10773 O O . VAL B 1 639 ? 18.406 -14.555 -8.078 1 97.44 639 VAL B O 1
ATOM 10776 N N . GLY B 1 640 ? 19.141 -13.992 -10.148 1 96.19 640 GLY B N 1
ATOM 10777 C CA . GLY B 1 640 ? 19.719 -15.305 -10.398 1 96.19 640 GLY B CA 1
ATOM 10778 C C . GLY B 1 640 ? 20.797 -15.68 -9.414 1 96.19 640 GLY B C 1
ATOM 10779 O O . GLY B 1 640 ? 20.859 -16.828 -8.945 1 96.19 640 GLY B O 1
ATOM 10780 N N . ASP B 1 641 ? 21.625 -14.68 -9.047 1 96.56 641 ASP B N 1
ATOM 10781 C CA . ASP B 1 641 ? 22.703 -14.914 -8.094 1 96.56 641 ASP B CA 1
ATOM 10782 C C . ASP B 1 641 ? 22.156 -15.227 -6.703 1 96.56 641 ASP B C 1
ATOM 10784 O O . ASP B 1 641 ? 22.625 -16.156 -6.039 1 96.56 641 ASP B O 1
ATOM 10788 N N . ILE B 1 642 ? 21.234 -14.484 -6.316 1 98.25 642 ILE B N 1
ATOM 10789 C CA . ILE B 1 642 ? 20.656 -14.672 -4.992 1 98.25 642 ILE B CA 1
ATOM 10790 C C . ILE B 1 642 ? 19.922 -16.016 -4.93 1 98.25 642 ILE B C 1
ATOM 10792 O O . ILE B 1 642 ? 20.031 -16.75 -3.938 1 98.25 642 ILE B O 1
ATOM 10796 N N . MET B 1 643 ? 19.219 -16.391 -5.996 1 98.06 643 MET B N 1
ATOM 10797 C CA . MET B 1 643 ? 18.5 -17.656 -6.062 1 98.06 643 MET B CA 1
ATOM 10798 C C . MET B 1 643 ? 19.469 -18.844 -5.93 1 98.06 643 MET B C 1
ATOM 10800 O O . MET B 1 643 ? 19.188 -19.797 -5.195 1 98.06 643 MET B O 1
ATOM 10804 N N . ARG B 1 644 ? 20.594 -18.781 -6.598 1 97.69 644 ARG B N 1
ATOM 10805 C CA . ARG B 1 644 ? 21.594 -19.828 -6.512 1 97.69 644 ARG B CA 1
ATOM 10806 C C . ARG B 1 644 ? 22.125 -19.969 -5.09 1 97.69 644 ARG B C 1
ATOM 10808 O O . ARG B 1 644 ? 22.312 -21.078 -4.594 1 97.69 644 ARG B O 1
ATOM 10815 N N . ASP B 1 645 ? 22.312 -18.781 -4.5 1 98.19 645 ASP B N 1
ATOM 10816 C CA . ASP B 1 645 ? 22.797 -18.797 -3.123 1 98.19 645 ASP B CA 1
ATOM 10817 C C . ASP B 1 645 ? 21.766 -19.422 -2.184 1 98.19 645 ASP B C 1
ATOM 10819 O O . ASP B 1 645 ? 22.125 -20.125 -1.242 1 98.19 645 ASP B O 1
ATOM 10823 N N . ILE B 1 646 ? 20.5 -19.156 -2.363 1 98.12 646 ILE B N 1
ATOM 10824 C CA . ILE B 1 646 ? 19.422 -19.703 -1.544 1 98.12 646 ILE B CA 1
ATOM 10825 C C . ILE B 1 646 ? 19.406 -21.234 -1.646 1 98.12 646 ILE B C 1
ATOM 10827 O O . ILE B 1 646 ? 19.375 -21.922 -0.63 1 98.12 646 ILE B O 1
ATOM 10831 N N . PHE B 1 647 ? 19.484 -21.75 -2.852 1 97.69 647 PHE B N 1
ATOM 10832 C CA . PHE B 1 647 ? 19.484 -23.188 -3.053 1 97.69 647 PHE B CA 1
ATOM 10833 C C . PHE B 1 647 ? 20.75 -23.812 -2.467 1 97.69 647 PHE B C 1
ATOM 10835 O O . PHE B 1 647 ? 20.703 -24.922 -1.937 1 97.69 647 PHE B O 1
ATOM 10842 N N . ALA B 1 648 ? 21.844 -23.109 -2.596 1 97.69 648 ALA B N 1
ATOM 10843 C CA . ALA B 1 648 ? 23.094 -23.609 -2.029 1 97.69 648 ALA B CA 1
ATOM 10844 C C . ALA B 1 648 ? 23 -23.734 -0.511 1 97.69 648 ALA B C 1
ATOM 10846 O O . ALA B 1 648 ? 23.453 -24.734 0.065 1 97.69 648 ALA B O 1
ATOM 10847 N N . ARG B 1 649 ? 22.406 -22.797 0.089 1 96.06 649 ARG B N 1
ATOM 10848 C CA . ARG B 1 649 ? 22.25 -22.812 1.539 1 96.06 649 ARG B CA 1
ATOM 10849 C C . ARG B 1 649 ? 21.328 -23.953 1.972 1 96.06 649 ARG B C 1
ATOM 10851 O O . ARG B 1 649 ? 21.609 -24.641 2.959 1 96.06 649 ARG B O 1
ATOM 10858 N N . ARG B 1 650 ? 20.234 -24.094 1.263 1 94.06 650 ARG B N 1
ATOM 10859 C CA . ARG B 1 650 ? 19.297 -25.172 1.607 1 94.06 650 ARG B CA 1
ATOM 10860 C C . ARG B 1 650 ? 19.953 -26.531 1.447 1 94.06 650 ARG B C 1
ATOM 10862 O O . ARG B 1 650 ? 19.766 -27.422 2.285 1 94.06 650 ARG B O 1
ATOM 10869 N N . THR B 1 651 ? 20.672 -26.719 0.378 1 93.5 651 THR B N 1
ATOM 10870 C CA . THR B 1 651 ? 21.312 -28 0.09 1 93.5 651 THR B CA 1
ATOM 10871 C C . THR B 1 651 ? 22.391 -28.312 1.127 1 93.5 651 THR B C 1
ATOM 10873 O O . THR B 1 651 ? 22.578 -29.469 1.491 1 93.5 651 THR B O 1
ATOM 10876 N N . ALA B 1 652 ? 22.969 -27.297 1.613 1 93.06 652 ALA B N 1
ATOM 10877 C CA . ALA B 1 652 ? 24.047 -27.484 2.588 1 93.06 652 ALA B CA 1
ATOM 10878 C C . ALA B 1 652 ? 23.484 -27.719 3.986 1 93.06 652 ALA B C 1
ATOM 10880 O O . ALA B 1 652 ? 24.172 -28.25 4.855 1 93.06 652 ALA B O 1
ATOM 10881 N N . ASP B 1 653 ? 22.25 -27.328 4.16 1 90.62 653 ASP B N 1
ATOM 10882 C CA . ASP B 1 653 ? 21.641 -27.422 5.48 1 90.62 653 ASP B CA 1
ATOM 10883 C C . ASP B 1 653 ? 21.109 -28.828 5.742 1 90.62 653 ASP B C 1
ATOM 10885 O O . ASP B 1 653 ? 20.078 -29.219 5.195 1 90.62 653 ASP B O 1
ATOM 10889 N N . ASP B 1 654 ? 21.688 -29.547 6.598 1 84.62 654 ASP B N 1
ATOM 10890 C CA . ASP B 1 654 ? 21.281 -30.922 6.902 1 84.62 654 ASP B CA 1
ATOM 10891 C C . ASP B 1 654 ? 20.266 -30.953 8.031 1 84.62 654 ASP B C 1
ATOM 10893 O O . ASP B 1 654 ? 19.75 -32.031 8.375 1 84.62 654 ASP B O 1
ATOM 10897 N N . GLN B 1 655 ? 19.922 -29.812 8.469 1 80.06 655 GLN B N 1
ATOM 10898 C CA . GLN B 1 655 ? 18.953 -29.766 9.562 1 80.06 655 GLN B CA 1
ATOM 10899 C C . GLN B 1 655 ? 17.531 -29.766 9.039 1 80.06 655 GLN B C 1
ATOM 10901 O O . GLN B 1 655 ? 17.266 -29.344 7.906 1 80.06 655 GLN B O 1
ATOM 10906 N N . PRO B 1 656 ? 16.688 -30.266 9.938 1 76.88 656 PRO B N 1
ATOM 10907 C CA . PRO B 1 656 ? 15.281 -30.203 9.539 1 76.88 656 PRO B CA 1
ATOM 10908 C C . PRO B 1 656 ? 14.797 -28.766 9.344 1 76.88 656 PRO B C 1
ATOM 10910 O O . PRO B 1 656 ? 15.273 -27.844 10.023 1 76.88 656 PRO B O 1
ATOM 10913 N N . MET B 1 657 ? 13.93 -28.641 8.414 1 76.38 657 MET B N 1
ATOM 10914 C CA . MET B 1 657 ? 13.445 -27.312 8.086 1 76.38 657 MET B CA 1
ATOM 10915 C C . MET B 1 657 ? 12.695 -26.703 9.266 1 76.38 657 MET B C 1
ATOM 10917 O O . MET B 1 657 ? 12.844 -25.516 9.555 1 76.38 657 MET B O 1
ATOM 10921 N N . PHE B 1 658 ? 11.867 -27.609 9.906 1 71.38 658 PHE B N 1
ATOM 10922 C CA . PHE B 1 658 ? 11.047 -27.125 11.008 1 71.38 658 PHE B CA 1
ATOM 10923 C C . PHE B 1 658 ? 11.797 -27.234 12.328 1 71.38 658 PHE B C 1
ATOM 10925 O O . PHE B 1 658 ? 12.023 -28.344 12.828 1 71.38 658 PHE B O 1
ATOM 10932 N N . ARG B 1 659 ? 12.453 -26.219 12.562 1 73.25 659 ARG B N 1
ATOM 10933 C CA . ARG B 1 659 ? 13.188 -26.141 13.82 1 73.25 659 ARG B CA 1
ATOM 10934 C C . ARG B 1 659 ? 12.789 -24.891 14.609 1 73.25 659 ARG B C 1
ATOM 10936 O O . ARG B 1 659 ? 12.141 -23.984 14.07 1 73.25 659 ARG B O 1
ATOM 10943 N N . GLN B 1 660 ? 13.023 -24.984 15.875 1 65.44 660 GLN B N 1
ATOM 10944 C CA . GLN B 1 660 ? 12.695 -23.859 16.734 1 65.44 660 GLN B CA 1
ATOM 10945 C C . GLN B 1 660 ? 13.469 -22.609 16.312 1 65.44 660 GLN B C 1
ATOM 10947 O O . GLN B 1 660 ? 14.688 -22.656 16.125 1 65.44 660 GLN B O 1
ATOM 10952 N N . ALA B 1 661 ? 12.68 -21.703 15.898 1 65.38 661 ALA B N 1
ATOM 10953 C CA . ALA B 1 661 ? 13.281 -20.453 15.422 1 65.38 661 ALA B CA 1
ATOM 10954 C C . ALA B 1 661 ? 13.844 -19.641 16.594 1 65.38 661 ALA B C 1
ATOM 10956 O O . ALA B 1 661 ? 13.164 -19.453 17.609 1 65.38 661 ALA B O 1
ATOM 10957 N N . LEU B 1 662 ? 15.164 -19.344 16.516 1 67.69 662 LEU B N 1
ATOM 10958 C CA . LEU B 1 662 ? 15.797 -18.484 17.516 1 67.69 662 LEU B CA 1
ATOM 10959 C C . LEU B 1 662 ? 15.859 -17.047 17.016 1 67.69 662 LEU B C 1
ATOM 10961 O O . LEU B 1 662 ? 16 -16.797 15.82 1 67.69 662 LEU B O 1
ATOM 10965 N N . LEU B 1 663 ? 15.617 -16.156 18.016 1 77.94 663 LEU B N 1
ATOM 10966 C CA . LEU B 1 663 ? 15.773 -14.742 17.672 1 77.94 663 LEU B CA 1
ATOM 10967 C C . LEU B 1 663 ? 17.219 -14.445 17.281 1 77.94 663 LEU B C 1
ATOM 10969 O O . LEU B 1 663 ? 18.156 -14.93 17.922 1 77.94 663 LEU B O 1
ATOM 10973 N N . ARG B 1 664 ? 17.328 -13.766 16.281 1 81.38 664 ARG B N 1
ATOM 10974 C CA . ARG B 1 664 ? 18.656 -13.32 15.883 1 81.38 664 ARG B CA 1
ATOM 10975 C C . ARG B 1 664 ? 19.266 -12.414 16.953 1 81.38 664 ARG B C 1
ATOM 10977 O O . ARG B 1 664 ? 18.547 -11.805 17.75 1 81.38 664 ARG B O 1
ATOM 10984 N N . LEU B 1 665 ? 20.547 -12.305 16.828 1 74 665 LEU B N 1
ATOM 10985 C CA . LEU B 1 665 ? 21.281 -11.531 17.828 1 74 665 LEU B CA 1
ATOM 10986 C C . LEU B 1 665 ? 20.938 -10.055 17.734 1 74 665 LEU B C 1
ATOM 10988 O O . LEU B 1 665 ? 20.953 -9.336 18.734 1 74 665 LEU B O 1
ATOM 10992 N N . ASP B 1 666 ? 20.625 -9.695 16.594 1 78.38 666 ASP B N 1
ATOM 10993 C CA . ASP B 1 666 ? 20.391 -8.273 16.375 1 78.38 666 ASP B CA 1
ATOM 10994 C C . ASP B 1 666 ? 18.891 -7.961 16.406 1 78.38 666 ASP B C 1
ATOM 10996 O O . ASP B 1 666 ? 18.484 -6.828 16.125 1 78.38 666 ASP B O 1
ATOM 11000 N N . ASP B 1 667 ? 18.109 -8.891 16.734 1 83.25 667 ASP B N 1
ATOM 11001 C CA . ASP B 1 667 ? 16.656 -8.688 16.766 1 83.25 667 ASP B CA 1
ATOM 11002 C C . ASP B 1 667 ? 16.25 -7.793 17.938 1 83.25 667 ASP B C 1
ATOM 11004 O O . ASP B 1 667 ? 16.594 -8.078 19.094 1 83.25 667 ASP B O 1
ATOM 11008 N N . PRO B 1 668 ? 15.57 -6.668 17.609 1 82.56 668 PRO B N 1
ATOM 11009 C CA . PRO B 1 668 ? 15.195 -5.723 18.656 1 82.56 668 PRO B CA 1
ATOM 11010 C C . PRO B 1 668 ? 14.305 -6.352 19.719 1 82.56 668 PRO B C 1
ATOM 11012 O O . PRO B 1 668 ? 14.195 -5.824 20.828 1 82.56 668 PRO B O 1
ATOM 11015 N N . ARG B 1 669 ? 13.711 -7.488 19.547 1 81.38 669 ARG B N 1
ATOM 11016 C CA . ARG B 1 669 ? 12.867 -8.18 20.516 1 81.38 669 ARG B CA 1
ATOM 11017 C C . ARG B 1 669 ? 13.703 -8.719 21.688 1 81.38 669 ARG B C 1
ATOM 11019 O O . ARG B 1 669 ? 13.156 -9.047 22.734 1 81.38 669 ARG B O 1
ATOM 11026 N N . ARG B 1 670 ? 14.969 -8.719 21.438 1 73.44 670 ARG B N 1
ATOM 11027 C CA . ARG B 1 670 ? 15.859 -9.117 22.531 1 73.44 670 ARG B CA 1
ATOM 11028 C C . ARG B 1 670 ? 15.961 -8.016 23.578 1 73.44 670 ARG B C 1
ATOM 11030 O O . ARG B 1 670 ? 16.203 -8.297 24.766 1 73.44 670 ARG B O 1
ATOM 11037 N N . PHE B 1 671 ? 15.781 -6.742 23.078 1 71.38 671 PHE B N 1
ATOM 11038 C CA . PHE B 1 671 ? 15.758 -5.609 24 1 71.38 671 PHE B CA 1
ATOM 11039 C C . PHE B 1 671 ? 14.445 -5.57 24.781 1 71.38 671 PHE B C 1
ATOM 11041 O O . PHE B 1 671 ? 14.438 -5.398 26 1 71.38 671 PHE B O 1
ATOM 11048 N N . GLN B 1 672 ? 13.328 -5.676 24.062 1 71.5 672 GLN B N 1
ATOM 11049 C CA . GLN B 1 672 ? 11.969 -5.695 24.578 1 71.5 672 GLN B CA 1
ATOM 11050 C C . GLN B 1 672 ? 11.07 -6.594 23.734 1 71.5 672 GLN B C 1
ATOM 11052 O O . GLN B 1 672 ? 10.742 -6.266 22.594 1 71.5 672 GLN B O 1
ATOM 11057 N N . PRO B 1 673 ? 10.711 -7.629 24.359 1 69.44 673 PRO B N 1
ATOM 11058 C CA . PRO B 1 673 ? 9.992 -8.617 23.562 1 69.44 673 PRO B CA 1
ATOM 11059 C C . PRO B 1 673 ? 8.68 -8.086 23 1 69.44 673 PRO B C 1
ATOM 11061 O O . PRO B 1 673 ? 8.211 -8.547 21.953 1 69.44 673 PRO B O 1
ATOM 11064 N N . ARG B 1 674 ? 8.125 -7.172 23.797 1 73.69 674 ARG B N 1
ATOM 11065 C CA . ARG B 1 674 ? 6.852 -6.621 23.359 1 73.69 674 ARG B CA 1
ATOM 11066 C C . ARG B 1 674 ? 6.938 -5.105 23.203 1 73.69 674 ARG B C 1
ATOM 11068 O O . ARG B 1 674 ? 7.75 -4.453 23.859 1 73.69 674 ARG B O 1
ATOM 11075 N N . LEU B 1 675 ? 6.098 -4.648 22.266 1 74.69 675 LEU B N 1
ATOM 11076 C CA . LEU B 1 675 ? 6.039 -3.205 22.078 1 74.69 675 LEU B CA 1
ATOM 11077 C C . LEU B 1 675 ? 5.332 -2.533 23.25 1 74.69 675 LEU B C 1
ATOM 11079 O O . LEU B 1 675 ? 5.68 -1.413 23.625 1 74.69 675 LEU B O 1
ATOM 11083 N N . ALA B 1 676 ? 4.375 -3.357 23.781 1 74.06 676 ALA B N 1
ATOM 11084 C CA . ALA B 1 676 ? 3.701 -2.854 24.984 1 74.06 676 ALA B CA 1
ATOM 11085 C C . ALA B 1 676 ? 4.66 -2.793 26.172 1 74.06 676 ALA B C 1
ATOM 11087 O O . ALA B 1 676 ? 5.488 -3.688 26.344 1 74.06 676 ALA B O 1
ATOM 11088 N N . PRO B 1 677 ? 4.535 -1.739 26.906 1 67.12 677 PRO B N 1
ATOM 11089 C CA . PRO B 1 677 ? 5.461 -1.563 28.031 1 67.12 677 PRO B CA 1
ATOM 11090 C C . PRO B 1 677 ? 5.285 -2.625 29.109 1 67.12 677 PRO B C 1
ATOM 11092 O O . PRO B 1 677 ? 6.207 -2.875 29.891 1 67.12 677 PRO B O 1
ATOM 11095 N N . PHE B 1 678 ? 4.059 -3.252 29.203 1 69.25 678 PHE B N 1
ATOM 11096 C CA . PHE B 1 678 ? 3.789 -4.285 30.203 1 69.25 678 PHE B CA 1
ATOM 11097 C C . PHE B 1 678 ? 2.961 -5.414 29.594 1 69.25 678 PHE B C 1
ATOM 11099 O O . PHE B 1 678 ? 2.268 -5.219 28.594 1 69.25 678 PHE B O 1
ATOM 11106 N N . PRO B 1 679 ? 3.184 -6.586 30.141 1 70.88 679 PRO B N 1
ATOM 11107 C CA . PRO B 1 679 ? 2.42 -7.723 29.625 1 70.88 679 PRO B CA 1
ATOM 11108 C C . PRO B 1 679 ? 0.915 -7.566 29.828 1 70.88 679 PRO B C 1
ATOM 11110 O O . PRO B 1 679 ? 0.484 -6.836 30.719 1 70.88 679 PRO B O 1
ATOM 11113 N N . PRO B 1 680 ? 0.176 -8.203 28.984 1 77.38 680 PRO B N 1
ATOM 11114 C CA . PRO B 1 680 ? -1.278 -8.094 29.125 1 77.38 680 PRO B CA 1
ATOM 11115 C C . PRO B 1 680 ? -1.797 -8.719 30.406 1 77.38 680 PRO B C 1
ATOM 11117 O O . PRO B 1 680 ? -1.34 -9.797 30.812 1 77.38 680 PRO B O 1
ATOM 11120 N N . PRO B 1 681 ? -2.678 -8.047 31.062 1 76.44 681 PRO B N 1
ATOM 11121 C CA . PRO B 1 681 ? -3.393 -8.695 32.156 1 76.44 681 PRO B CA 1
ATOM 11122 C C . PRO B 1 681 ? -4.359 -9.773 31.688 1 76.44 681 PRO B C 1
ATOM 11124 O O . PRO B 1 681 ? -4.637 -9.875 30.484 1 76.44 681 PRO B O 1
ATOM 11127 N N . PRO B 1 682 ? -4.684 -10.641 32.625 1 76.38 682 PRO B N 1
ATOM 11128 C CA . PRO B 1 682 ? -5.699 -11.609 32.219 1 76.38 682 PRO B CA 1
ATOM 11129 C C . PRO B 1 682 ? -6.922 -10.953 31.594 1 76.38 682 PRO B C 1
ATOM 11131 O O . PRO B 1 682 ? -7.348 -9.883 32.031 1 76.38 682 PRO B O 1
ATOM 11134 N N . VAL B 1 683 ? -7.391 -11.547 30.609 1 83.12 683 VAL B N 1
ATOM 11135 C CA . VAL B 1 683 ? -8.5 -11.008 29.828 1 83.12 683 VAL B CA 1
ATOM 11136 C C . VAL B 1 683 ? -9.68 -10.703 30.766 1 83.12 683 VAL B C 1
ATOM 11138 O O . VAL B 1 683 ? -10.391 -9.719 30.562 1 83.12 683 VAL B O 1
ATOM 11141 N N . ALA B 1 684 ? -9.906 -11.523 31.719 1 79.25 684 ALA B N 1
ATOM 11142 C CA . ALA B 1 684 ? -11 -11.336 32.656 1 79.25 684 ALA B CA 1
ATOM 11143 C C . ALA B 1 684 ? -10.875 -10 33.375 1 79.25 684 ALA B C 1
ATOM 11145 O O . ALA B 1 684 ? -11.883 -9.328 33.625 1 79.25 684 ALA B O 1
ATOM 11146 N N . ASP B 1 685 ? -9.664 -9.625 33.656 1 77.19 685 ASP B N 1
ATOM 11147 C CA . ASP B 1 685 ? -9.414 -8.359 34.344 1 77.19 685 ASP B CA 1
ATOM 11148 C C . ASP B 1 685 ? -9.703 -7.172 33.438 1 77.19 685 ASP B C 1
ATOM 11150 O O . ASP B 1 685 ? -10.203 -6.141 33.875 1 77.19 685 ASP B O 1
ATOM 11154 N N . ILE B 1 686 ? -9.336 -7.355 32.219 1 81.25 686 ILE B N 1
ATOM 11155 C CA . ILE B 1 686 ? -9.57 -6.293 31.25 1 81.25 686 ILE B CA 1
ATOM 11156 C C . ILE B 1 686 ? -11.07 -6.051 31.094 1 81.25 686 ILE B C 1
ATOM 11158 O O . ILE B 1 686 ? -11.523 -4.902 31.094 1 81.25 686 ILE B O 1
ATOM 11162 N N . LEU B 1 687 ? -11.805 -7.109 31.047 1 80.31 687 LEU B N 1
ATOM 11163 C CA . LEU B 1 687 ? -13.25 -7.031 30.875 1 80.31 687 LEU B CA 1
ATOM 11164 C C . LEU B 1 687 ? -13.922 -6.457 32.125 1 80.31 687 LEU B C 1
ATOM 11166 O O . LEU B 1 687 ? -14.891 -5.703 32 1 80.31 687 LEU B O 1
ATOM 11170 N N . ALA B 1 688 ? -13.453 -6.785 33.25 1 74 688 ALA B N 1
ATOM 11171 C CA . ALA B 1 688 ? -14.008 -6.309 34.5 1 74 688 ALA B CA 1
ATOM 11172 C C . ALA B 1 688 ? -13.844 -4.797 34.656 1 74 688 ALA B C 1
ATOM 11174 O O . ALA B 1 688 ? -14.727 -4.117 35.188 1 74 688 ALA B O 1
ATOM 11175 N N . ARG B 1 689 ? -12.75 -4.348 34.281 1 65.12 689 ARG B N 1
ATOM 11176 C CA . ARG B 1 689 ? -12.484 -2.914 34.344 1 65.12 689 ARG B CA 1
ATOM 11177 C C . ARG B 1 689 ? -13.438 -2.129 33.469 1 65.12 689 ARG B C 1
ATOM 11179 O O . ARG B 1 689 ? -13.797 -0.994 33.781 1 65.12 689 ARG B O 1
ATOM 11186 N N . ARG B 1 690 ? -13.711 -2.646 32.344 1 58.5 690 ARG B N 1
ATOM 11187 C CA . ARG B 1 690 ? -14.602 -1.979 31.406 1 58.5 690 ARG B CA 1
ATOM 11188 C C . ARG B 1 690 ? -16.031 -1.905 31.953 1 58.5 690 ARG B C 1
ATOM 11190 O O . ARG B 1 690 ? -16.766 -0.964 31.656 1 58.5 690 ARG B O 1
ATOM 11197 N N . ALA B 1 691 ? -16.547 -3.004 32.781 1 50.5 691 ALA B N 1
ATOM 11198 C CA . ALA B 1 691 ? -17.891 -3.033 33.344 1 50.5 691 ALA B CA 1
ATOM 11199 C C . ALA B 1 691 ? -18.125 -1.858 34.281 1 50.5 691 ALA B C 1
ATOM 11201 O O . ALA B 1 691 ? -19.266 -1.413 34.469 1 50.5 691 ALA B O 1
ATOM 11202 N N . GLY B 1 692 ? -17.234 -1.549 35.094 1 39.78 692 GLY B N 1
ATOM 11203 C CA . GLY B 1 692 ? -17.594 -0.535 36.094 1 39.78 692 GLY B CA 1
ATOM 11204 C C . GLY B 1 692 ? -18.078 0.761 35.469 1 39.78 692 GLY B C 1
ATOM 11205 O O . GLY B 1 692 ? -19 1.402 35.969 1 39.78 692 GLY B O 1
ATOM 11206 N N . ARG B 1 693 ? -17.234 1.534 34.938 1 39 693 ARG B N 1
ATOM 11207 C CA . ARG B 1 693 ? -17.797 2.811 34.531 1 39 693 ARG B CA 1
ATOM 11208 C C . ARG B 1 693 ? -18.938 2.604 33.531 1 39 693 ARG B C 1
ATOM 11210 O O . ARG B 1 693 ? -19.156 1.485 33.062 1 39 693 ARG B O 1
ATOM 11217 N N . MET B 1 694 ? -19.531 3.744 32.844 1 38.44 694 MET B N 1
ATOM 11218 C CA . MET B 1 694 ? -20.688 3.738 31.938 1 38.44 694 MET B CA 1
ATOM 11219 C C . MET B 1 694 ? -20.531 2.666 30.875 1 38.44 694 MET B C 1
ATOM 11221 O O . MET B 1 694 ? -19.5 2.576 30.219 1 38.44 694 MET B O 1
ATOM 11225 N N . GLU B 1 695 ? -21.062 1.448 31.078 1 39.91 695 GLU B N 1
ATOM 11226 C CA . GLU B 1 695 ? -21.344 0.45 30.047 1 39.91 695 GLU B CA 1
ATOM 11227 C C . GLU B 1 695 ? -21.406 1.088 28.656 1 39.91 695 GLU B C 1
ATOM 11229 O O . GLU B 1 695 ? -22.469 1.172 28.062 1 39.91 695 GLU B O 1
ATOM 11234 N N . LEU B 1 696 ? -21 2.268 28.625 1 36.88 696 LEU B N 1
ATOM 11235 C CA . LEU B 1 696 ? -21.109 2.764 27.25 1 36.88 696 LEU B CA 1
ATOM 11236 C C . LEU B 1 696 ? -20.484 1.786 26.266 1 36.88 696 LEU B C 1
ATOM 11238 O O . LEU B 1 696 ? -19.312 1.434 26.406 1 36.88 696 LEU B O 1
ATOM 11242 N N . THR B 1 697 ? -21.219 0.748 26.047 1 37.47 697 THR B N 1
ATOM 11243 C CA . THR B 1 697 ? -20.891 -0.073 24.891 1 37.47 697 THR B CA 1
ATOM 11244 C C . THR B 1 697 ? -20.109 0.739 23.844 1 37.47 697 THR B C 1
ATOM 11246 O O . THR B 1 697 ? -20.688 1.586 23.156 1 37.47 697 THR B O 1
ATOM 11249 N N . GLU B 1 698 ? -19.203 1.461 24.25 1 36.38 698 GLU B N 1
ATOM 11250 C CA . GLU B 1 698 ? -18.359 1.955 23.156 1 36.38 698 GLU B CA 1
ATOM 11251 C C . GLU B 1 698 ? -18.375 0.996 21.969 1 36.38 698 GLU B C 1
ATOM 11253 O O . GLU B 1 698 ? -18 -0.171 22.109 1 36.38 698 GLU B O 1
ATOM 11258 N N . SER B 1 699 ? -19.422 0.957 21.344 1 35.91 699 SER B N 1
ATOM 11259 C CA . SER B 1 699 ? -19.234 0.307 20.047 1 35.91 699 SER B CA 1
ATOM 11260 C C . SER B 1 699 ? -17.828 0.566 19.5 1 35.91 699 SER B C 1
ATOM 11262 O O . SER B 1 699 ? -17.562 1.62 18.922 1 35.91 699 SER B O 1
ATOM 11264 N N . GLU B 1 700 ? -16.891 0.71 20.297 1 36.59 700 GLU B N 1
ATOM 11265 C CA . GLU B 1 700 ? -15.539 0.775 19.75 1 36.59 700 GLU B CA 1
ATOM 11266 C C . GLU B 1 700 ? -15.461 0.073 18.406 1 36.59 700 GLU B C 1
ATOM 11268 O O . GLU B 1 700 ? -16.031 -1.007 18.219 1 36.59 700 GLU B O 1
ATOM 11273 N N . ALA B 1 701 ? -15.508 0.825 17.422 1 35.31 701 ALA B N 1
ATOM 11274 C CA . ALA B 1 701 ? -15.109 0.256 16.125 1 35.31 701 ALA B CA 1
ATOM 11275 C C . ALA B 1 701 ? -14.219 -0.968 16.328 1 35.31 701 ALA B C 1
ATOM 11277 O O . ALA B 1 701 ? -13.047 -0.84 16.656 1 35.31 701 ALA B O 1
ATOM 11278 N N . GLU B 1 702 ? -14.625 -1.979 17.047 1 37.66 702 GLU B N 1
ATOM 11279 C CA . GLU B 1 702 ? -14.008 -3.295 17.188 1 37.66 702 GLU B CA 1
ATOM 11280 C C . GLU B 1 702 ? -13.258 -3.695 15.914 1 37.66 702 GLU B C 1
ATOM 11282 O O . GLU B 1 702 ? -13.867 -3.932 14.875 1 37.66 702 GLU B O 1
ATOM 11287 N N . SER B 1 703 ? -12.305 -3.016 15.734 1 41.09 703 SER B N 1
ATOM 11288 C CA . SER B 1 703 ? -11.43 -3.643 14.75 1 41.09 703 SER B CA 1
ATOM 11289 C C . SER B 1 703 ? -11.359 -5.152 14.961 1 41.09 703 SER B C 1
ATOM 11291 O O . SER B 1 703 ? -11.039 -5.621 16.047 1 41.09 703 SER B O 1
ATOM 11293 N N . GLU B 1 704 ? -12.234 -5.781 14.453 1 41.31 704 GLU B N 1
ATOM 11294 C CA . GLU B 1 704 ? -12.211 -7.242 14.438 1 41.31 704 GLU B CA 1
ATOM 11295 C C . GLU B 1 704 ? -10.82 -7.766 14.07 1 41.31 704 GLU B C 1
ATOM 11297 O O . GLU B 1 704 ? -10.125 -7.168 13.242 1 41.31 704 GLU B O 1
ATOM 11302 N N . VAL B 1 705 ? -10.203 -8.258 15.016 1 38.78 705 VAL B N 1
ATOM 11303 C CA . VAL B 1 705 ? -8.977 -8.977 14.68 1 38.78 705 VAL B CA 1
ATOM 11304 C C . VAL B 1 705 ? -9.312 -10.273 13.945 1 38.78 705 VAL B C 1
ATOM 11306 O O . VAL B 1 705 ? -10.086 -11.094 14.453 1 38.78 705 VAL B O 1
ATOM 11309 N N . ASP B 1 706 ? -9.156 -10.164 12.562 1 41.66 706 ASP B N 1
ATOM 11310 C CA . ASP B 1 706 ? -9.242 -11.414 11.805 1 41.66 706 ASP B CA 1
ATOM 11311 C C . ASP B 1 706 ? -8.18 -12.406 12.281 1 41.66 706 ASP B C 1
ATOM 11313 O O . ASP B 1 706 ? -7.055 -12.023 12.602 1 41.66 706 ASP B O 1
#

Sequence (1412 aa):
MEGKKRGPKPASPATRKARAVASQAKYLRNRVPPAGGPGWRAFKVRIETFNKWRTAQHEMKLTHTDFANHLLQLHESRSSTPDHHRQKKRQGVPLLASTPSHRGARVPLHSDSSSSDVASLASTIHPDNLSVSFMEKGDFVFPHEKEEEDAIDDDFDPEFRLQRREQFTRDLLIVGEEEEEVLGDETDGQDEPEDFTRSGLHKKIGVEEAAEADLFIITGKRLKALAQEANPVCQQCQAAVYLTLRPANGTAAHITWVCPEGHQRGFCSQEMSGRSHVGDMMMSSAILLSGNNFDKIQKLATFARLNFLSKTTFQQQQANYIIPAIESHWERVQKETREKHHASPVVVCGDARNDSPGHCAQYCTYTFMEHTTNDVLHVGFVDKRQTASKSPNMELKGFKDGLEAMTENGLTVKEVVTDAHPSIAKNMRETRPDIVHSWDVWHGSKNLSKKLAKASTKAARRPLVYWVKHIIRHFWYCSKTCGGSVTKFKAMWHGLTHHVTNTHSWKAGLGGSTECEHGELDEREEWLGRGSEAHKALVQVCYDKRFINNFHHYINFRHTSMLESLHNHILMYASKRFSFQYPAYRARNLLAVIDFMAHKDRPDQLDKEGNPKYVAVWSKHGGDYVARKRKVPKTYTYVGDIMRDIFARRTADDQPMFRQALLRLDDPRRFQPRLAPFPPPPVADILARRAGRMELTESEAESEVDMEGKKRGPKPASPATRKARAVASQAKYLRNRVPPAGGPGWRAFKVRIETFNKWRTAQHEMKLTHTDFANHLLQLHESRSSTPDHHRQKKRQGVPLLASTPSHRGARVPLHSDSSSSDVASLASTIHPDNLSVSFMEKGDFVFPHEKEEEDAIDDDFDPEFRLQRREQFTRDLLIVGEEEEEVLGDETDGQDEPEDFTRSGLHKKIGVEEAAEADLFIITGKRLKALAQEANPVCQQCQAAVYLTLRPANGTAAHITWVCPEGHQRGFCSQEMSGRSHVGDMMMSSAILLSGNNFDKIQKLATFARLNFLSKTTFQQQQANYIIPAIESHWERVQKETREKHHASPVVVCGDARNDSPGHCAQYCTYTFMEHTTNDVLHVGFVDKRQTASKSPNMELKGFKDGLEAMTENGLTVKEVVTDAHPSIAKNMRETRPDIVHSWDVWHGSKNLSKKLAKASTKAARRPLVYWVKHIIRHFWYCSKTCGGSVTKFKAMWHGLTHHVTNTHSWKAGLGGSTECEHGELDEREEWLGRGSEAHKALVQVCYDKRFINNFHHYINFRHTSMLESLHNHILMYASKRFSFQYPAYRARNLLAVIDFMAHKDRPDQLDKEGNPKYVAVWSKHGGDYVARKRKVPKTYTYVGDIMRDIFARRTADDQPMFRQALLRLDDPRRFQPRLAPFPPPPVADILARRAGRMELTESEAESEVD

Secondary structure (DSSP, 8-state):
------------HHHHHHHHHHHHHHHHHHSS--S--TT-------HHHHHHHHHHHHHHT--HHHHHHHHHHHHHHHTT---------------------S----------S--SHHHHHHSSS-GGGEEEE---SS-------S--TT----------EEEE-STHHHHHHB------------------------TTS--B--HHHHHT--EEEEEHHHHHHHHHHH-SB-TTT--B-EEEEEE-SSS-EEEEEE-TT--EEEEESS-EETTEEHHHHHHHHHHHHTT--HHHHHHHHHHTTB----HHHHHHHIIIIIHHHHHHHHHHHHHHHHHHHSSS-EEEEEEEEESSSTT--SEEEEEEEETTT--EEEEEEEEGGGGTT-THHHHHHHHHHHHHHHHHTT--EEEEEES--HHHHHHHHHH-TTSEEEE-HHHHHHHHHHHHHHHTTSGGGTTHHHHHHHHHHHHHHHHHHSTT-HHHHHHHHHHHHHHTTT--B-SS-SSS--B----S----S-PPPTTSHHHHHHHHHHT-HHHHHTGGGSTT----HHHHHHHHHHTTTS-TTS---HHHHHHHHHHHHHHHHHHTTPPBPB-TTSPBPEEEEEETTTTEEEEEEBBPPP--THHHHHHHHHHHHHHH--S-SS--PBPPTT-GGGT-S-SSSSPPPPHHHHHHHHHHS-----------B-/------------HHHHHHHHHHHHHHHHHHSS--S-STT-------HHHHHHHHHHHHHHT--HHHHHHHHHHHHHHHTT--S-TTS--------------S----------S--SHHHHHHSSS-GGGEEEE---SS-------S--TT----------EEEE--THHHHHHB------------------------TTS--B--HHHHHT--EEEEEHHHHHHHHHHH-SB-TTT--B-EEEEEE-SSS-EEEEEE-TT--EEEEESS-EETTEEHHHHHHHHHHHHTT--HHHHHHHHHHTTB----HHHHHHHIIIIIHHHHHHHHHHHHHHHHHHHSSS-EEEEEEEEESSSTT--SEEEEEEEETTT--EEEEEEEEGGGGTT-THHHHHHHHHHHHHHHHHTT--EEEEEES--HHHHHHHHHH-TTSEEEE-HHHHHHHHHHHHHHHTTSGGGTTHHHHHHHHHHHHHHHHHHSTT-HHHHHHHHHHHHHHTTT--B-SS-TTS--B----S----S-PPPTTSHHHHHHHHHHT-HHHHHTGGGSTT----HHHHHHHHHHTTTS-TTS---HHHHHHHHHHHHHHHHHHTTPPBPB-TTSPBPEEEEEETTTTEEEEEEBBPPP--THHHHHHHHHHHHHHH--S-SS--PBPPTT-GGGT-S-SSSSPPPPHHHHHHHHHHS-----------B-

Solvent-accessible surface area (backbone atoms only — not comparable to full-atom values): 80658 Å² total; per-residue (Å²): 133,79,80,69,81,68,61,81,78,78,68,51,75,70,51,36,52,49,41,53,52,40,50,52,42,42,57,49,38,70,69,31,74,79,88,73,76,91,79,80,78,89,76,91,74,63,64,69,63,45,53,57,36,54,49,44,29,64,72,64,67,47,52,72,36,56,46,54,53,48,51,54,50,51,54,60,57,57,72,63,67,72,82,84,78,69,90,83,77,85,83,83,77,76,86,73,86,75,84,80,80,92,78,84,79,77,77,77,77,83,75,72,73,94,60,60,71,69,51,59,62,59,70,68,58,53,49,73,12,47,48,52,33,50,56,64,85,76,55,63,41,62,72,67,62,82,82,65,82,76,69,76,80,70,82,73,78,77,56,70,42,81,40,80,40,77,80,52,31,71,60,61,45,33,57,63,69,71,74,63,74,66,66,77,70,67,64,61,78,61,66,64,70,68,79,63,77,41,62,69,25,73,44,78,52,52,43,70,58,52,58,66,44,44,30,30,42,30,27,52,66,44,50,50,52,45,50,44,50,37,49,54,42,32,88,85,78,63,39,63,44,46,80,43,81,40,81,38,93,21,24,35,36,35,37,37,38,37,26,88,87,67,56,70,42,32,40,36,29,33,44,23,40,61,91,37,48,40,59,46,53,33,47,48,43,13,32,57,77,48,25,52,54,67,71,57,50,50,46,24,28,57,67,30,38,33,48,52,63,52,69,66,59,40,53,40,47,39,66,70,22,41,43,53,26,52,52,52,52,48,52,51,53,41,52,54,49,47,62,71,44,45,85,47,72,37,45,31,28,45,53,67,46,62,45,30,78,76,76,70,28,54,41,29,39,23,39,33,26,32,61,86,80,62,45,65,73,45,78,34,80,30,46,20,79,78,40,82,64,32,44,82,48,30,50,50,50,26,49,54,53,44,53,49,50,42,44,74,70,56,39,44,65,50,29,39,32,32,80,70,48,64,70,51,52,51,48,36,62,72,75,37,67,85,37,45,63,35,25,23,44,59,59,53,43,51,53,50,49,52,53,51,52,62,57,22,67,45,78,78,14,39,74,40,59,73,44,48,66,56,50,47,51,47,52,50,48,31,20,62,68,29,75,57,32,54,47,47,28,46,8,54,56,53,44,47,74,35,43,48,44,63,36,58,66,56,85,89,57,62,60,71,56,42,54,65,93,65,76,92,74,72,92,73,79,81,58,43,54,82,80,32,62,29,41,48,48,48,50,52,64,69,60,28,64,71,62,58,70,48,43,66,26,32,21,76,53,42,71,50,43,66,60,51,50,50,59,57,47,24,42,59,32,50,40,53,88,52,87,64,58,67,69,59,44,51,40,26,46,49,49,30,51,52,55,44,69,75,49,71,81,57,53,67,29,58,44,97,85,66,44,74,36,69,42,77,39,79,32,70,61,72,66,38,70,41,71,39,58,33,46,52,80,87,79,68,67,65,54,61,56,42,44,36,44,23,41,44,46,44,49,67,46,85,61,69,77,87,55,88,56,66,63,55,91,82,39,65,49,76,74,41,77,52,91,56,45,61,81,80,69,58,59,68,56,50,52,52,61,55,58,66,57,78,70,61,71,62,74,54,62,65,71,65,53,123,132,82,79,71,81,68,59,82,79,77,66,51,75,68,51,34,52,50,40,53,50,42,49,52,41,43,57,50,38,72,70,32,73,84,84,73,74,91,78,79,77,85,66,88,66,62,63,69,62,47,54,56,37,53,50,44,27,65,72,65,68,45,52,72,41,54,48,53,52,49,51,54,50,51,51,58,57,54,72,62,60,69,82,66,78,73,77,82,83,80,85,82,80,77,85,75,84,76,81,81,77,92,79,85,79,76,79,78,76,84,77,74,76,91,62,60,68,68,51,58,62,60,69,67,56,52,54,72,14,49,49,59,32,48,56,64,84,76,55,61,41,61,72,68,64,82,82,65,84,74,68,76,80,70,82,74,79,72,57,61,43,73,43,82,44,75,80,56,26,72,60,59,50,34,55,63,68,74,72,63,76,62,72,75,73,69,63,63,78,61,67,65,70,69,81,63,78,47,62,70,25,74,45,79,51,53,44,71,58,54,61,67,44,45,32,30,42,29,28,52,67,43,50,49,52,45,51,43,49,37,48,55,42,33,89,84,79,63,39,62,44,44,80,45,80,41,82,39,95,20,24,35,37,35,39,39,39,37,25,89,86,68,55,72,44,34,39,38,29,34,43,23,40,61,91,36,48,40,59,45,54,33,48,48,44,13,34,56,75,49,26,51,55,66,71,57,51,51,45,25,29,56,66,30,37,32,48,50,63,52,70,66,59,40,52,41,48,39,67,69,23,42,42,54,27,52,52,52,52,47,50,53,53,40,51,54,50,47,62,70,44,47,85,47,72,38,46,32,29,46,54,67,46,60,44,32,76,77,76,70,28,54,39,30,39,22,39,32,27,31,62,86,80,62,47,64,75,44,77,32,80,31,47,20,79,76,41,81,63,32,45,81,47,29,51,51,50,25,51,52,53,43,54,48,50,42,43,74,70,56,39,46,67,49,30,40,32,32,82,69,49,64,69,51,52,52,46,36,62,72,75,37,69,84,37,45,64,34,25,22,42,62,58,51,42,51,54,49,49,50,51,52,51,62,60,22,66,46,78,78,14,39,72,40,59,74,45,47,65,57,50,48,50,47,52,50,48,32,20,60,68,29,75,58,32,52,48,48,28,45,9,55,55,53,46,48,75,36,43,47,45,67,36,57,65,56,82,90,56,62,58,73,56,41,56,64,93,65,78,91,72,73,92,72,81,82,60,44,54,83,80,32,63,28,40,48,49,47,50,53,65,69,61,28,64,71,64,57,71,48,43,67,28,32,22,76,55,42,71,51,44,67,58,52,50,48,58,57,48,23,41,58,32,48,41,52,88,53,88,65,57,68,70,58,43,51,42,24,45,50,49,29,49,51,55,42,68,73,47,72,79,56,52,66,30,58,43,98,85,65,43,73,35,70,42,79,39,78,33,70,61,71,67,39,69,41,72,39,60,34,46,51,80,87,78,70,67,65,55,61,56,40,43,36,45,24,41,44,46,43,50,69,47,86,61,68,77,86,56,88,57,67,66,55,90,81,39,65,49,77,77,43,76,51,91,55,45,62,81,79,69,60,59,68,58,49,54,52,61,56,58,68,53,80,70,61,71,65,74,53,60,66,69,65,53,123

pLDDT: mean 71.4, std 27.9, range [18.12, 98.56]

Radius of gyration: 37.53 Å; Cα contacts (8 Å, |Δi|>4): 1900; chains: 2; bounding box: 106×124×108 Å

Foldseek 3Di:
DPPPPPDPDDPPPVVVVVVVVVVVVVVVQVVVPDDDDPDFDWDFDDLVVVVVVVVVCVVVVPDVLNVVVVVVVVVVVVVPDDDPPDDDDDDDPDPDPDPDDDDPDPPDPCCDDPNPPVVVVSVQLPSLQWFWQFDAPPCPVPFDDDPPPPDPPPPRRGGTTTHRHRPCRVVLQQPPPPPPVPDDPVCPPPDPPPPCPQPPAAAEDELLCLLPDDDDDDDPVRVQVVVCVVDQADPVPRAGWDWDWDQDAFQKIKIWIAGPVGDIHIYIPAHDQAHDGSVQLVVLLCCQLQQHDPVVVVVVCVVVVGGGHDPLLSVLLCVQFQLVLLVVVLVVLLVVVLVVQLPDAFEKEKDKDFLAPGFQGFKIKMWIAGQPVRATNDIDMDGCLNVSNGSVCRRVVNVVVGVVVSVVVRHHYQEYEYQPDPVNVVCCVVPPVRHHYAYALVSVLVVLLVLQVVLCPDPQQVLSNVCSVVLSVQLLVLQDPVQLDLQSSQQSLFQVLQVLQVHAAADDGRRDDRGDPDDDDDDDPSRDHDVGSNSVSVCCSSPPPVSSVCSSNRNNVGHCVSVVVLSVLLCSNRNSVDDDFPSSSVSSSSSSSVQCNQPVPFDFDADPVRDFDWDWDQDPVVNGTDIDTHGDDRDPVCSSVSSSSSSVSSSPDNDDSDDRDGDDPPGCCSSPVDSRSDDDDDPVVVVVVCPPDPVPVCVVVPPPDD/DPDPPPDPDDQPPVVVVVVVVVVVVVVVQVVVPHDDDPPWDWDWDDLVVVVVVLVCCVVVVPFVLNVVVVVVVVVVVVVPPPPPPPDDDDDDPDPDPDPDDDDPDPPDPPCDDPNPPVVVVSVQLPSLQWFFQQDQPPCPVPQDDDPPPPDPPPPRRRTTTTGRHHPCRVVLQLPPPPPPVPPDPPVPPPDPPPPCPQPPAAAEDELLCLLPDDDDDDDPVRVQVVVCVVDQADPVPRAGWDWDWDQDAFQKIKIWIAGPVGDIHIYIPAHDQAHDGSVQLNVLLCCQLQQHDPVVVVVVCVVVVGGGHDPLLSVLLCVQFQLVLLVVVLVVLLVVLLVVQLPDAFEKEKDKDFLAPGQQGFKIKMWIATQPVRATNDIDMDGCLSVSNGSVCRRVVNVVVGVVVSVVVRHHYQEYEYQPDPVNVVCCVPPPVRHHYAYALVSVLVVLLVLQVVLCPDPQQVLSNVCSVVLSVQLLVLQDPVQLDLLSSQQSLFQVLQVLQVHAAADDDRRDDGGDPDDDDDDDPSRDHDVGSNSVSVCCSSVPPVSSVCSSNRNNPGHCVSVVVLSVLLCSNRNSVDDDFPSSSVSSSSSSSVQCNQPVPFDFDADPVRDFDWDWDQDPVVNGTDIDTHGDDRDPPCSSVSSSSSSVSSSVDNDDSDDRDGDDPPGSCSSPVDSRSDDDDDPVVVVVVCPPDPVPVPVVVPPPDD

Organism: Strongylocentrotus purpuratus (NCBI:txid7668)

Nearest PDB structures (foldseek):
  3hd0-assembly1_A  TM=4.049E-01  e=5.841E-03  Thermotoga maritima
  6ozi-assembly1_B  TM=4.749E-01  e=5.175E-02  Ciona intestinalis
  6oze-assembly1_A  TM=4.639E-01  e=4.653E-02  Homo sapiens
  3k9j-assembly2_A  TM=4.222E-01  e=1.212E-01  Homo sapiens
  3hd0-assembly1_A  TM=4.048E-01  e=6.715E-03  Thermotoga maritima